Protein 6CAA (pdb70)

Radius of gyration: 34.73 Å; Cα contacts (8 Å, |Δi|>4): 1190; chains: 2; bounding box: 113×58×78 Å

Nearest PDB structures (foldseek):
  6caa-assembly1_B  TM=1.002E+00  e=6.922E-70  Homo sapiens
  8e34-assembly1_B  TM=9.121E-01  e=7.539E-30  Bos taurus
  4yzf-assembly2_D  TM=9.140E-01  e=1.039E-28  Homo sapiens
  7x1i-assembly1_A  TM=8.586E-01  e=3.262E-23  Homo sapiens
  8t45-assembly1_A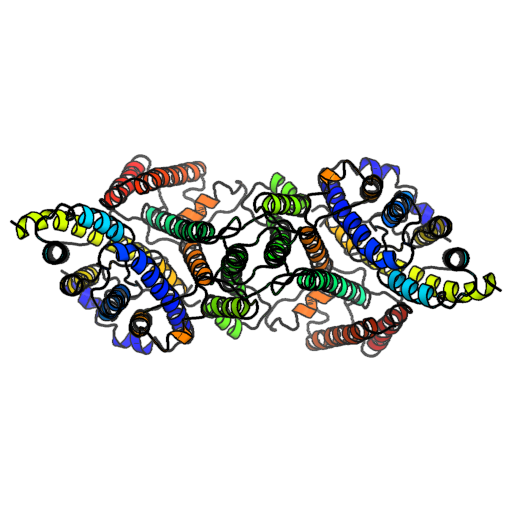  TM=7.473E-01  e=2.845E-24  Homo sapiens

Solvent-accessible surface area: 46748 Å² total; per-residue (Å²): 67,35,119,140,3,79,150,120,6,51,91,58,89,75,59,4,99,178,50,22,148,57,115,29,7,102,6,1,16,51,8,0,17,10,0,2,3,1,17,10,38,24,38,6,55,75,18,30,105,23,13,106,120,108,113,82,65,47,16,9,6,76,0,6,15,60,1,0,16,57,1,0,93,24,0,3,16,5,5,10,0,0,9,24,31,40,18,9,19,51,18,9,112,86,9,63,98,120,14,138,103,126,77,148,18,39,51,89,16,20,38,111,4,0,56,77,2,2,117,45,7,74,75,55,9,71,106,64,3,56,63,53,120,95,97,20,23,26,8,1,12,3,0,6,8,0,3,34,3,73,36,30,31,106,49,0,91,110,38,2,104,137,15,30,109,136,17,44,51,43,48,111,34,111,124,45,109,112,52,31,20,65,160,49,66,98,12,74,131,30,16,1,2,7,8,4,0,66,41,2,0,82,14,0,47,82,20,0,70,55,35,41,132,46,62,104,33,46,90,86,74,63,127,50,39,81,76,47,2,34,42,0,6,27,44,0,2,102,78,28,13,80,58,7,72,147,42,42,4,43,17,30,60,2,112,10,125,212,33,53,120,51,0,26,118,24,0,86,54,13,17,84,5,14,16,34,12,5,22,3,2,15,20,4,2,25,36,132,64,20,89,132,52,108,28,30,2,53,30,8,6,2,65,70,4,3,66,3,8,54,79,0,5,117,98,33,9,12,24,10,6,3,10,22,11,4,0,27,9,1,0,45,23,4,55,80,111,81,117,6,4,40,19,1,1,37,1,0,15,66,0,1,83,50,3,33,86,46,94,104,146,13,91,108,14,104,120,22,0,22,0,0,0,21,0,2,2,10,11,1,0,44,19,7,27,115,60,7,42,1,16,75,19,55,96,41,82,98,40,40,163,177,71,143,52,89,52,100,188,24,14,67,141,29,99,207,145,14,76,88,16,1,120,67,3,50,87,8,18,57,93,6,102,106,71,50,82,78,111,16,12,17,87,8,10,70,0,5,101,60,1,22,55,51,38,121,38,9,66,199,101,154,50,106,43,59,21,38,63,102,70,48,129,94,116,110,235,66,37,118,142,3,77,149,118,6,52,89,58,90,76,57,3,97,180,50,22,145,59,116,28,5,103,5,2,16,50,7,0,17,10,0,2,4,0,18,9,37,27,37,6,55,76,17,32,104,22,12,107,118,106,116,82,66,47,15,10,6,78,0,5,14,60,1,0,17,59,1,0,93,23,0,3,15,6,5,10,0,0,8,24,30,40,16,9,19,49,17,8,113,86,9,61,98,120,14,140,103,125,77,150,19,39,52,89,15,20,37,114,3,0,55,76,2,1,118,46,7,74,74,56,9,70,108,64,2,55,62,55,118,93,99,21,24,26,8,1,12,2,1,5,7,0,3,34,2,73,36,28,31,110,49,1,90,110,39,2,102,137,14,30,108,134,17,46,51,43,48,111,34,107,123,44,108,113,52,30,22,66,160,50,65,98,13,75,133,30,18,0,2,7,9,4,0,65,43,2,0,80,14,0,48,82,21,0,72,56,33,42,131,47,62,106,32,47,90,84,71,63,129,52,41,80,74,49,2,35,39,0,6,26,46,0,2,103,76,28,13,77,59,6,71,147,41,44,3,42,18,30,60,4,111,8,125,211,31,52,120,51,0,26,118,24,0,85,55,15,16,82,5,13,16,33,13,6,20,2,2,12,20,4,2,25,34,131,66,20,89,130,51,109,27,28,2,54,32,7,6,2,64,70,3,3,66,4,9,56,80,1,6,118,97,34,10,12,24,12,4,2,10,22,11,4,0,27,10,1,0,45,21,3,57,81,109,80,118,6,3,39,18,1,0,38,1,0,15,65,0,1,82,52,2,33,85,47,95,103,145,13,90,108,14,103,120,22,1,22,0,0,0,21,0,2,3,10,11,1,0,44,20,6,26,115,59,7,42,1,16,75,20,56,94,41,82,100,41,39,164,175,73,141,49,90,53,102,186,25,14,65,144,30,100,209,143,13,76,88,14,1,122,68,3,51,86,9,17,59,94,7,103,104,72,50,80,80,114,16,11,16,88,8,10,72,0,4,103,60,1,24,54,51,38,121,39,9,67,199,101,155,51,106,40,58,22,37,63,101,70,46,130,89,117,108,236

Sequence (954 aa):
GLIKDIKRKAPFFASDFYDALNIQALSAILFIYLATVTNAITFGGLLGDATDNMQGVLESFLGTAVSGAIFCLFAGQPLTILSSTGPVLVFERLLFNFSKDNNFDYLEFRLWIGLWSAFLCLILVATDASFLVQYFTRFTEEGFSSLISFIFIYDAFKKMIKLADYYPINSNFKVGYNTLFSVGNNCNFVPDITLMSFILFLGTYTSSMALKKFKTSPYFPTTARKLISDFAIILSILIFCVIDALVGVDTPKLIVPWVCLAAAIPALLVTILIFMDQQITAVIVNRKEHKLKKGAGYHLDLFWVAILMVICSLMALPWYVAATVISIAHIDSLKMEFLGVREQRVTGTLVFILTGLSVFMAPILKFIPMPVLYGVFLYMGVASLNGVQFMDRLKLLLMPLKHQPDFIYLRHVPLRRVHLFTFLQVLCLALLWILKSTVAAIIFPVMILALVAVRKGMDYLFSQHDLSFLDDVIPEKGLIKDIKRKAPFFASDFYDALNIQALSAILFIYLATVTNAITFGGLLGDATDNMQGVLESFLGTAVSGAIFCLFAGQPLTILSSTGPVLVFERLLFNFSKDNNFDYLEFRLWIGLWSAFLCLILVATDASFLVQYFTRFTEEGFSSLISFIFIYDAFKKMIKLADYYPINSNFKVGYNTLFSVGNNCNFVPDITLMSFILFLGTYTSSMALKKFKTSPYFPTTARKLISDFAIILSILIFCVIDALVGVDTPKLIVPWVCLAAAIPALLVTILIFMDQQITAVIVNRKEHKLKKGAGYHLDLFWVAILMVICSLMALPWYVAATVISIAHIDSLKMEFLGVREQRVTGTLVFILTGLSVFMAPILKFIPMPVLYGVFLYMGVASLNGVQFMDRLKLLLMPLKHQPDFIYLRHVPLRRVHLFTFLQVLCLALLWILKSTVAAIIFPVMILALVAVRKGMDYLFSQHDLSFLDDVIPEK

Organism: Homo sapiens (NCBI:txid9606)

B-factor: mean 84.14, std 27.11, range [28.47, 142.14]

GO terms:
  GO:0035725 sodium ion transmembrane transport (P, IDA)
  GO:0005886 plasma membrane (C, IDA)
  GO:0009986 cell surface (C, IDA)
  GO:0016020 membrane (C, IDA)
  GO:0016323 basolateral plasma membrane (C, IDA)
  GO:0042391 regulation of membrane potential (P, IDA)
  GO:0015701 bicarbonate transport (P, IDA)
  GO:0051453 regulation of intracellular pH (P, IDA)
  GO:0008510 sodium:bicarbonate symporter activity (F, TAS)
  GO:0045821 positive regulation of glycolytic process (P, IGI)
  GO:0051453 regulation of intracellular pH (P, IGI)
  GO:0036376 sodium ion export across plasma membrane (P, IMP)
  GO:0008510 sodium:bicarbonate symporter activity (F, IMP)
  GO:0015701 bicarbonate transport (P, IMP)
  GO:0015293 symporter activity (F, IMP)
  GO:0051453 regulation of intracellular pH (P, IMP)
  GO:0055085 transmembrane transport (P, IMP)
  GO:0042802 identical protein binding (F, IPI)
  GO:0005515 protein binding (F, IPI)
  GO:0008510 sodium:bicarbonate symporter activity (F, IDA)

Structure (mmCIF, N/CA/C/O backbone):
data_6CAA
#
_entry.id   6CAA
#
_cell.length_a   1
_cell.length_b   1
_cell.length_c   1
_cell.angle_alpha   90.00
_cell.angle_beta   90.00
_cell.angle_gamma   90.00
#
_symmetry.space_group_name_H-M   'P 1'
#
loop_
_atom_site.group_PDB
_atom_site.id
_atom_site.type_symbol
_atom_site.label_atom_id
_atom_site.label_alt_id
_atom_site.label_comp_id
_atom_site.label_asym_id
_atom_site.label_entity_id
_atom_site.label_seq_id
_atom_site.pdbx_PDB_ins_code
_atom_site.Cartn_x
_atom_site.Cartn_y
_atom_site.Cartn_z
_atom_site.occupancy
_atom_site.B_iso_or_equiv
_atom_site.auth_seq_id
_atom_site.auth_comp_id
_atom_site.auth_asym_id
_atom_site.auth_atom_id
_atom_site.pdbx_PDB_model_num
ATOM 1 N N . GLY A 1 401 ? 79.669 128.716 146.701 1.00 105.32 401 GLY A N 1
ATOM 2 C CA . GLY A 1 401 ? 80.384 128.770 145.441 1.00 105.32 401 GLY A CA 1
ATOM 3 C C . GLY A 1 401 ? 81.581 129.699 145.475 1.00 105.32 401 GLY A C 1
ATOM 4 O O . GLY A 1 401 ? 82.322 129.735 146.454 1.00 105.32 401 GLY A O 1
ATOM 5 N N . LEU A 1 402 ? 81.766 130.462 144.400 1.00 101.40 402 LEU A N 1
ATOM 6 C CA . LEU A 1 402 ? 82.853 131.426 144.312 1.00 101.40 402 LEU A CA 1
ATOM 7 C C . LEU A 1 402 ? 82.550 132.727 145.039 1.00 101.40 402 LEU A C 1
ATOM 8 O O . LEU A 1 402 ? 83.386 133.636 145.014 1.00 101.40 402 LEU A O 1
ATOM 13 N N . ILE A 1 403 ? 81.370 132.845 145.653 1.00 105.51 403 ILE A N 1
ATOM 14 C CA . ILE A 1 403 ? 81.025 134.052 146.396 1.00 105.51 403 ILE A CA 1
ATOM 15 C C . ILE A 1 403 ? 81.881 134.158 147.650 1.00 105.51 403 ILE A C 1
ATOM 16 O O . ILE A 1 403 ? 82.358 135.243 148.007 1.00 105.51 403 ILE A O 1
ATOM 21 N N . LYS A 1 404 ? 82.144 133.026 148.304 1.00 106.17 404 LYS A N 1
ATOM 22 C CA . LYS A 1 404 ? 83.064 133.020 149.434 1.00 106.17 404 LYS A CA 1
ATOM 23 C C . LYS A 1 404 ? 84.503 133.264 149.007 1.00 106.17 404 LYS A C 1
ATOM 24 O O . LYS A 1 404 ? 85.329 133.636 149.846 1.00 106.17 404 LYS A O 1
ATOM 30 N N . ASP A 1 405 ? 84.818 133.064 147.727 1.00 105.79 405 ASP A N 1
ATOM 31 C CA . ASP A 1 405 ? 86.156 133.302 147.210 1.00 105.79 405 ASP A CA 1
ATOM 32 C C . ASP A 1 405 ? 86.319 134.740 146.740 1.00 105.79 405 ASP A C 1
ATOM 33 O O . ASP A 1 405 ? 87.367 135.353 146.971 1.00 105.79 405 ASP A O 1
ATOM 38 N N . ILE A 1 406 ? 85.289 135.303 146.104 1.00 100.52 406 ILE A N 1
ATOM 39 C CA . ILE A 1 406 ? 85.356 136.689 145.650 1.00 100.52 406 ILE A CA 1
ATOM 40 C C . ILE A 1 406 ? 85.195 137.666 146.803 1.00 100.52 406 ILE A C 1
ATOM 41 O O . ILE A 1 406 ? 85.523 138.850 146.657 1.00 100.52 406 ILE A O 1
ATOM 46 N N . LYS A 1 407 ? 84.744 137.194 147.966 1.00 100.26 407 LYS A N 1
ATOM 47 C CA . LYS A 1 407 ? 84.542 138.091 149.096 1.00 100.26 407 LYS A CA 1
ATOM 48 C C . LYS A 1 407 ? 85.863 138.521 149.715 1.00 100.26 407 LYS A C 1
ATOM 49 O O . LYS A 1 407 ? 85.976 139.651 150.197 1.00 100.26 407 LYS A O 1
ATOM 55 N N . ARG A 1 408 ? 86.871 137.655 149.705 1.00 100.87 408 ARG A N 1
ATOM 56 C CA . ARG A 1 408 ? 88.157 138.011 150.285 1.00 100.87 408 ARG A CA 1
ATOM 57 C C . ARG A 1 408 ? 89.133 138.584 149.274 1.00 100.87 408 ARG A C 1
ATOM 58 O O . ARG A 1 408 ? 90.139 139.178 149.674 1.00 100.87 408 ARG A O 1
ATOM 66 N N . LYS A 1 409 ? 88.866 138.422 147.984 1.00 102.26 409 LYS A N 1
ATOM 67 C CA . LYS A 1 409 ? 89.730 138.983 146.959 1.00 102.26 409 LYS A CA 1
ATOM 68 C C . LYS A 1 409 ? 89.332 140.406 146.592 1.00 102.26 409 LYS A C 1
ATOM 69 O O . LYS A 1 409 ? 90.182 141.180 146.138 1.00 102.26 409 LYS A O 1
ATOM 75 N N . ALA A 1 410 ? 88.101 140.769 146.941 1.00 99.60 410 ALA A N 1
ATOM 76 C CA . ALA A 1 410 ? 87.580 142.122 146.760 1.00 99.60 410 ALA A CA 1
ATOM 77 C C . ALA A 1 410 ? 88.253 143.258 147.580 1.00 99.60 410 ALA A C 1
ATOM 78 O O . ALA A 1 410 ? 88.458 144.342 147.033 1.00 99.60 410 ALA A O 1
ATOM 80 N N . PRO A 1 411 ? 88.590 143.051 148.863 1.00 99.51 411 PRO A N 1
ATOM 81 C CA . PRO A 1 411 ? 89.196 144.155 149.617 1.00 99.51 411 PRO A CA 1
ATOM 82 C C . PRO A 1 411 ? 90.705 144.301 149.445 1.00 99.51 411 PRO A C 1
ATOM 83 O O . PRO A 1 411 ? 91.444 144.473 150.412 1.00 99.51 411 PRO A O 1
ATOM 87 N N . PHE A 1 412 ? 91.166 144.232 148.200 1.00 99.28 412 PHE A N 1
ATOM 88 C CA . PHE A 1 412 ? 92.574 144.432 147.910 1.00 99.28 412 PHE A CA 1
ATOM 89 C C . PHE A 1 412 ? 92.843 145.190 146.622 1.00 99.28 412 PHE A C 1
ATOM 90 O O . PHE A 1 412 ? 94.012 145.313 146.248 1.00 99.28 412 PHE A O 1
ATOM 98 N N . PHE A 1 413 ? 91.819 145.702 145.933 1.00 99.78 413 PHE A N 1
ATOM 99 C CA . PHE A 1 413 ? 92.037 146.222 144.584 1.00 99.78 413 PHE A CA 1
ATOM 100 C C . PHE A 1 413 ? 92.770 147.554 144.629 1.00 99.78 413 PHE A C 1
ATOM 101 O O . PHE A 1 413 ? 93.673 147.809 143.824 1.00 99.78 413 PHE A O 1
ATOM 109 N N . ALA A 1 414 ? 92.397 148.416 145.572 1.00 104.62 414 ALA A N 1
ATOM 110 C CA . ALA A 1 414 ? 93.073 149.700 145.697 1.00 104.62 414 ALA A CA 1
ATOM 111 C C . ALA A 1 414 ? 94.439 149.539 146.347 1.00 104.62 414 ALA A C 1
ATOM 112 O O . ALA A 1 414 ? 95.323 150.386 146.173 1.00 104.62 414 ALA A O 1
ATOM 114 N N . SER A 1 415 ? 94.633 148.452 147.097 1.00 102.91 415 SER A N 1
ATOM 115 C CA . SER A 1 415 ? 95.910 148.240 147.769 1.00 102.91 415 SER A CA 1
ATOM 116 C C . SER A 1 415 ? 96.975 147.760 146.794 1.00 102.91 415 SER A C 1
ATOM 117 O O . SER A 1 415 ? 98.169 147.777 147.111 1.00 102.91 415 SER A O 1
ATOM 120 N N . ASP A 1 416 ? 96.565 147.314 145.608 1.00 96.77 416 ASP A N 1
ATOM 121 C CA . ASP A 1 416 ? 97.524 146.714 144.693 1.00 96.77 416 ASP A CA 1
ATOM 122 C C . ASP A 1 416 ? 98.084 147.736 143.718 1.00 96.77 416 ASP A C 1
ATOM 123 O O . ASP A 1 416 ? 99.286 147.736 143.434 1.00 96.77 416 ASP A O 1
ATOM 128 N N . PHE A 1 417 ? 97.236 148.627 143.206 1.00 92.54 417 PHE A N 1
ATOM 129 C CA . PHE A 1 417 ? 97.691 149.547 142.167 1.00 92.54 417 PHE A CA 1
ATOM 130 C C . PHE A 1 417 ? 98.627 150.605 142.738 1.00 92.54 417 PHE A C 1
ATOM 131 O O . PHE A 1 417 ? 99.503 151.117 142.033 1.00 92.54 417 PHE A O 1
ATOM 139 N N . TYR A 1 418 ? 98.463 150.939 144.016 1.00 100.80 418 TYR A N 1
ATOM 140 C CA . TYR A 1 418 ? 99.390 151.865 144.655 1.00 100.80 418 TYR A CA 1
ATOM 141 C C . TYR A 1 418 ? 100.609 151.131 145.193 1.00 100.80 418 TYR A C 1
ATOM 142 O O . TYR A 1 418 ? 101.510 151.749 145.768 1.00 100.80 418 TYR A O 1
ATOM 151 N N . ASP A 1 419 ? 100.639 149.807 145.036 1.00 93.12 419 ASP A N 1
ATOM 152 C CA . ASP A 1 419 ? 101.823 149.025 145.357 1.00 93.12 419 ASP A CA 1
ATOM 153 C C . ASP A 1 419 ? 102.669 148.749 144.117 1.00 93.12 419 ASP A C 1
ATOM 154 O O . ASP A 1 419 ? 103.593 147.936 144.178 1.00 93.12 419 ASP A O 1
ATOM 159 N N . ALA A 1 420 ? 102.394 149.417 143.000 1.00 84.11 420 ALA A N 1
ATOM 160 C CA . ALA A 1 420 ? 103.029 149.095 141.729 1.00 84.11 420 ALA A CA 1
ATOM 161 C C . ALA A 1 420 ? 103.818 150.253 141.122 1.00 84.11 420 ALA A C 1
ATOM 162 O O . ALA A 1 420 ? 103.740 150.473 139.907 1.00 84.11 420 ALA A O 1
ATOM 164 N N . LEU A 1 421 ? 104.586 150.980 141.922 1.00 81.87 421 LEU A N 1
ATOM 165 C CA . LEU A 1 421 ? 105.372 152.076 141.381 1.00 81.87 421 LEU A CA 1
ATOM 166 C C . LEU A 1 421 ? 106.870 151.831 141.512 1.00 81.87 421 LEU A C 1
ATOM 167 O O . LEU A 1 421 ? 107.674 152.672 141.096 1.00 81.87 421 LEU A O 1
ATOM 172 N N . ASN A 1 422 ? 107.253 150.685 142.073 1.00 76.57 422 ASN A N 1
ATOM 173 C CA . ASN A 1 422 ? 108.645 150.364 142.355 1.00 76.57 422 ASN A CA 1
ATOM 174 C C . ASN A 1 422 ? 109.449 150.155 141.085 1.00 76.57 422 ASN A C 1
ATOM 175 O O . ASN A 1 422 ? 108.883 149.998 139.999 1.00 76.57 422 ASN A O 1
ATOM 180 N N . ILE A 1 423 ? 110.773 150.161 141.212 1.00 70.83 423 ILE A N 1
ATOM 181 C CA . ILE A 1 423 ? 111.620 150.112 140.030 1.00 70.83 423 ILE A CA 1
ATOM 182 C C . ILE A 1 423 ? 111.660 148.705 139.458 1.00 70.83 423 ILE A C 1
ATOM 183 O O . ILE A 1 423 ? 111.595 148.522 138.239 1.00 70.83 423 ILE A O 1
ATOM 188 N N . GLN A 1 424 ? 111.703 147.687 140.328 1.00 69.30 424 GLN A N 1
ATOM 189 C CA . GLN A 1 424 ? 111.826 146.308 139.859 1.00 69.30 424 GLN A CA 1
ATOM 190 C C . GLN A 1 424 ? 110.529 145.816 139.241 1.00 69.30 424 GLN A C 1
ATOM 191 O O . GLN A 1 424 ? 110.512 144.790 138.557 1.00 69.30 424 GLN A O 1
ATOM 197 N N . ALA A 1 425 ? 109.430 146.535 139.467 1.00 66.56 425 ALA A N 1
ATOM 198 C CA . ALA A 1 425 ? 108.193 146.217 138.774 1.00 66.56 425 ALA A CA 1
ATOM 199 C C . ALA A 1 425 ? 108.307 146.536 137.296 1.00 66.56 425 ALA A C 1
ATOM 200 O O . ALA A 1 425 ? 107.631 145.920 136.471 1.00 66.56 425 ALA A O 1
ATOM 202 N N . LEU A 1 426 ? 109.161 147.494 136.942 1.00 64.58 426 LEU A N 1
ATOM 203 C CA . LEU A 1 426 ? 109.432 147.741 135.533 1.00 64.58 426 LEU A CA 1
ATOM 204 C C . LEU A 1 426 ? 110.274 146.624 134.934 1.00 64.58 426 LEU A C 1
ATOM 205 O O . LEU A 1 426 ? 110.160 146.328 133.740 1.00 64.58 426 LEU A O 1
ATOM 210 N N . SER A 1 427 ? 111.107 145.978 135.758 1.00 64.26 427 SER A N 1
ATOM 211 C CA . SER A 1 427 ? 111.991 144.920 135.272 1.00 64.26 427 SER A CA 1
ATOM 212 C C . SER A 1 427 ? 111.208 143.724 134.766 1.00 64.26 427 SER A C 1
ATOM 213 O O . SER A 1 427 ? 111.503 143.181 133.696 1.00 64.26 427 SER A O 1
ATOM 216 N N . ALA A 1 428 ? 110.196 143.312 135.520 1.00 57.33 428 ALA A N 1
ATOM 217 C CA . ALA A 1 428 ? 109.504 142.076 135.205 1.00 57.33 428 ALA A CA 1
ATOM 218 C C . ALA A 1 428 ? 108.584 142.248 134.014 1.00 57.33 428 ALA A C 1
ATOM 219 O O . ALA A 1 428 ? 108.211 141.265 133.370 1.00 57.33 428 ALA A O 1
ATOM 221 N N . ILE A 1 429 ? 108.218 143.483 133.691 1.00 58.88 429 ILE A N 1
ATOM 222 C CA . ILE A 1 429 ? 107.300 143.694 132.581 1.00 58.88 429 ILE A CA 1
ATOM 223 C C . ILE A 1 429 ? 108.003 143.458 131.253 1.00 58.88 429 ILE A C 1
ATOM 224 O O . ILE A 1 429 ? 107.589 142.612 130.458 1.00 58.88 429 ILE A O 1
ATOM 229 N N . LEU A 1 430 ? 109.096 144.173 131.004 1.00 55.24 430 LEU A N 1
ATOM 230 C CA . LEU A 1 430 ? 109.764 144.044 129.710 1.00 55.24 430 LEU A CA 1
ATOM 231 C C . LEU A 1 430 ? 110.577 142.758 129.599 1.00 55.24 430 LEU A C 1
ATOM 232 O O . LEU A 1 430 ? 110.979 142.362 128.500 1.00 55.24 430 LEU A O 1
ATOM 237 N N . PHE A 1 431 ? 110.808 142.077 130.714 1.00 45.96 431 PHE A N 1
ATOM 238 C CA . PHE A 1 431 ? 111.272 140.699 130.633 1.00 45.96 431 PHE A CA 1
ATOM 239 C C . PHE A 1 431 ? 110.173 139.778 130.117 1.00 45.96 431 PHE A C 1
ATOM 240 O O . PHE A 1 431 ? 110.352 139.087 129.109 1.00 45.96 431 PHE A O 1
ATOM 248 N N . ILE A 1 432 ? 109.027 139.764 130.785 1.00 45.83 432 ILE A N 1
ATOM 249 C CA . ILE A 1 432 ? 108.007 138.766 130.485 1.00 45.83 432 ILE A CA 1
ATOM 250 C C . ILE A 1 432 ? 107.271 139.117 129.203 1.00 45.83 432 ILE A C 1
ATOM 251 O O . ILE A 1 432 ? 106.760 138.234 128.504 1.00 45.83 432 ILE A O 1
ATOM 256 N N . TYR A 1 433 ? 107.263 140.401 128.843 1.00 50.13 433 TYR A N 1
ATOM 257 C CA . TYR A 1 433 ? 106.851 140.795 127.501 1.00 50.13 433 TYR A CA 1
ATOM 258 C C . TYR A 1 433 ? 107.702 140.108 126.449 1.00 50.13 433 TYR A C 1
ATOM 259 O O . TYR A 1 433 ? 107.181 139.605 125.450 1.00 50.13 433 TYR A O 1
ATOM 268 N N . LEU A 1 434 ? 109.010 140.040 126.677 1.00 45.01 434 LEU A N 1
ATOM 269 C CA . LEU A 1 434 ? 109.876 139.352 125.732 1.00 45.01 434 LEU A CA 1
ATOM 270 C C . LEU A 1 434 ? 109.688 137.848 125.802 1.00 45.01 434 LEU A C 1
ATOM 271 O O . LEU A 1 434 ? 109.943 137.137 124.827 1.00 45.01 434 LEU A O 1
ATOM 276 N N . ALA A 1 435 ? 109.228 137.340 126.941 1.00 45.83 435 ALA A N 1
ATOM 277 C CA . ALA A 1 435 ? 108.943 135.915 127.016 1.00 45.83 435 ALA A CA 1
ATOM 278 C C . ALA A 1 435 ? 107.615 135.589 126.352 1.00 45.83 435 ALA A C 1
ATOM 279 O O . ALA A 1 435 ? 107.502 134.592 125.631 1.00 45.83 435 ALA A O 1
ATOM 281 N N . THR A 1 436 ? 106.602 136.429 126.569 1.00 44.01 436 THR A N 1
ATOM 282 C CA . THR A 1 436 ? 105.266 136.117 126.080 1.00 44.01 436 THR A CA 1
ATOM 283 C C . THR A 1 436 ? 105.171 136.308 124.578 1.00 44.01 436 THR A C 1
ATOM 284 O O . THR A 1 436 ? 104.580 135.478 123.880 1.00 44.01 436 THR A O 1
ATOM 288 N N . VAL A 1 437 ? 105.797 137.360 124.048 1.00 46.55 437 VAL A N 1
ATOM 289 C CA . VAL A 1 437 ? 105.752 137.573 122.606 1.00 46.55 437 VAL A CA 1
ATOM 290 C C . VAL A 1 437 ? 106.624 136.545 121.899 1.00 46.55 437 VAL A C 1
ATOM 291 O O . VAL A 1 437 ? 106.454 136.287 120.703 1.00 46.55 437 VAL A O 1
ATOM 295 N N . THR A 1 438 ? 107.548 135.914 122.629 1.00 45.61 438 THR A N 1
ATOM 296 C CA . THR A 1 438 ? 108.235 134.757 122.079 1.00 45.61 438 THR A CA 1
ATOM 297 C C . THR A 1 438 ? 107.341 133.533 122.140 1.00 45.61 438 THR A C 1
ATOM 298 O O . THR A 1 438 ? 107.286 132.745 121.192 1.00 45.61 438 THR A O 1
ATOM 302 N N . ASN A 1 439 ? 106.614 133.369 123.245 1.00 49.45 439 ASN A N 1
ATOM 303 C CA . ASN A 1 439 ? 105.767 132.195 123.398 1.00 49.45 439 ASN A CA 1
ATOM 304 C C . ASN A 1 439 ? 104.515 132.325 122.547 1.00 49.45 439 ASN A C 1
ATOM 305 O O . ASN A 1 439 ? 103.836 131.334 122.270 1.00 49.45 439 ASN A O 1
ATOM 310 N N . ALA A 1 440 ? 104.194 133.543 122.121 1.00 52.34 440 ALA A N 1
ATOM 311 C CA . ALA A 1 440 ? 103.110 133.716 121.167 1.00 52.34 440 ALA A CA 1
ATOM 312 C C . ALA A 1 440 ? 103.559 133.353 119.763 1.00 52.34 440 ALA A C 1
ATOM 313 O O . ALA A 1 440 ? 102.838 132.674 119.027 1.00 52.34 440 ALA A O 1
ATOM 315 N N . ILE A 1 441 ? 104.753 133.794 119.370 1.00 50.73 441 ILE A N 1
ATOM 316 C CA . ILE A 1 441 ? 105.182 133.586 117.991 1.00 50.73 441 ILE A CA 1
ATOM 317 C C . ILE A 1 441 ? 105.624 132.142 117.779 1.00 50.73 441 ILE A C 1
ATOM 318 O O . ILE A 1 441 ? 105.546 131.612 116.664 1.00 50.73 441 ILE A O 1
ATOM 323 N N . THR A 1 442 ? 106.033 131.455 118.846 1.00 53.91 442 THR A N 1
ATOM 324 C CA . THR A 1 442 ? 106.530 130.099 118.660 1.00 53.91 442 THR A CA 1
ATOM 325 C C . THR A 1 442 ? 105.388 129.098 118.563 1.00 53.91 442 THR A C 1
ATOM 326 O O . THR A 1 442 ? 105.581 127.973 118.094 1.00 53.91 442 THR A O 1
ATOM 330 N N . PHE A 1 443 ? 104.190 129.482 119.004 1.00 64.21 443 PHE A N 1
ATOM 331 C CA . PHE A 1 443 ? 103.036 128.618 118.806 1.00 64.21 443 PHE A CA 1
ATOM 332 C C . PHE A 1 443 ? 102.210 129.075 117.625 1.00 64.21 443 PHE A C 1
ATOM 333 O O . PHE A 1 443 ? 101.390 128.311 117.110 1.00 64.21 443 PHE A O 1
ATOM 341 N N . GLY A 1 444 ? 102.407 130.316 117.189 1.00 72.62 444 GLY A N 1
ATOM 342 C CA . GLY A 1 444 ? 101.698 130.793 116.018 1.00 72.62 444 GLY A CA 1
ATOM 343 C C . GLY A 1 444 ? 102.140 130.080 114.758 1.00 72.62 444 GLY A C 1
ATOM 344 O O . GLY A 1 444 ? 101.367 129.925 113.813 1.00 72.62 444 GLY A O 1
ATOM 345 N N . GLY A 1 445 ? 103.391 129.628 114.731 1.00 75.32 445 GLY A N 1
ATOM 346 C CA . GLY A 1 445 ? 103.836 128.817 113.616 1.00 75.32 445 GLY A CA 1
ATOM 347 C C . GLY A 1 445 ? 103.292 127.405 113.684 1.00 75.32 445 GLY A C 1
ATOM 348 O O . GLY A 1 445 ? 102.940 126.815 112.661 1.00 75.32 445 GLY A O 1
ATOM 349 N N . LEU A 1 446 ? 103.200 126.851 114.893 1.00 76.63 446 LEU A N 1
ATOM 350 C CA . LEU A 1 446 ? 102.749 125.473 115.046 1.00 76.63 446 LEU A CA 1
ATOM 351 C C . LEU A 1 446 ? 101.249 125.370 114.833 1.00 76.63 446 LEU A C 1
ATOM 352 O O . LEU A 1 446 ? 100.759 124.455 114.163 1.00 76.63 446 LEU A O 1
ATOM 357 N N . LEU A 1 447 ? 100.503 126.329 115.372 1.00 78.68 447 LEU A N 1
ATOM 358 C CA . LEU A 1 447 ? 99.082 126.413 115.090 1.00 78.68 447 LEU A CA 1
ATOM 359 C C . LEU A 1 447 ? 98.830 126.963 113.693 1.00 78.68 447 LEU A C 1
ATOM 360 O O . LEU A 1 447 ? 97.706 126.874 113.195 1.00 78.68 447 LEU A O 1
ATOM 365 N N . GLY A 1 448 ? 99.874 127.444 113.011 1.00 80.25 448 GLY A N 1
ATOM 366 C CA . GLY A 1 448 ? 99.705 127.998 111.678 1.00 80.25 448 GLY A CA 1
ATOM 367 C C . GLY A 1 448 ? 99.491 126.965 110.589 1.00 80.25 448 GLY A C 1
ATOM 368 O O . GLY A 1 448 ? 99.470 127.307 109.405 1.00 80.25 448 GLY A O 1
ATOM 369 N N . ASP A 1 449 ? 99.347 125.692 110.961 1.00 90.07 449 ASP A N 1
ATOM 370 C CA . ASP A 1 449 ? 98.961 124.673 109.993 1.00 90.07 449 ASP A CA 1
ATOM 371 C C . ASP A 1 449 ? 97.483 124.786 109.633 1.00 90.07 449 ASP A C 1
ATOM 372 O O . ASP A 1 449 ? 97.111 124.744 108.455 1.00 90.07 449 ASP A O 1
ATOM 377 N N . ALA A 1 450 ? 96.622 124.929 110.640 1.00 99.23 450 ALA A N 1
ATOM 378 C CA . ALA A 1 450 ? 95.189 124.948 110.379 1.00 99.23 450 ALA A CA 1
ATOM 379 C C . ALA A 1 450 ? 94.708 126.334 109.957 1.00 99.23 450 ALA A C 1
ATOM 380 O O . ALA A 1 450 ? 94.306 126.540 108.807 1.00 99.23 450 ALA A O 1
ATOM 382 N N . THR A 1 451 ? 94.775 127.310 110.865 1.00 100.49 451 THR A N 1
ATOM 383 C CA . THR A 1 451 ? 94.209 128.641 110.626 1.00 100.49 451 THR A CA 1
ATOM 384 C C . THR A 1 451 ? 95.258 129.463 109.900 1.00 100.49 451 THR A C 1
ATOM 385 O O . THR A 1 451 ? 96.227 129.921 110.506 1.00 100.49 451 THR A O 1
ATOM 389 N N . ASP A 1 452 ? 95.060 129.672 108.604 1.00 110.17 452 ASP A N 1
ATOM 390 C CA . ASP A 1 452 ? 96.151 130.165 107.757 1.00 110.17 452 ASP A CA 1
ATOM 391 C C . ASP A 1 452 ? 96.132 131.684 107.588 1.00 110.17 452 ASP A C 1
ATOM 392 O O . ASP A 1 452 ? 97.046 132.374 108.049 1.00 110.17 452 ASP A O 1
ATOM 397 N N . ASN A 1 453 ? 95.102 132.226 106.933 1.00 114.91 453 ASN A N 1
ATOM 398 C CA . ASN A 1 453 ? 95.063 133.679 106.785 1.00 114.91 453 ASN A CA 1
ATOM 399 C C . ASN A 1 453 ? 94.133 134.329 107.801 1.00 114.91 453 ASN A C 1
ATOM 400 O O . ASN A 1 453 ? 94.586 134.965 108.758 1.00 114.91 453 ASN A O 1
ATOM 405 N N . MET A 1 454 ? 92.826 134.188 107.563 1.00 122.83 454 MET A N 1
ATOM 406 C CA . MET A 1 454 ? 91.714 134.454 108.477 1.00 122.83 454 MET A CA 1
ATOM 407 C C . MET A 1 454 ? 91.543 135.892 108.977 1.00 122.83 454 MET A C 1
ATOM 408 O O . MET A 1 454 ? 90.488 136.207 109.540 1.00 122.83 454 MET A O 1
ATOM 413 N N . GLN A 1 455 ? 92.507 136.778 108.717 1.00 114.13 455 GLN A N 1
ATOM 414 C CA . GLN A 1 455 ? 92.597 138.119 109.291 1.00 114.13 455 GLN A CA 1
ATOM 415 C C . GLN A 1 455 ? 93.823 138.779 108.675 1.00 114.13 455 GLN A C 1
ATOM 416 O O . GLN A 1 455 ? 94.746 138.094 108.227 1.00 114.13 455 GLN A O 1
ATOM 422 N N . GLY A 1 456 ? 93.821 140.114 108.642 1.00 110.82 456 GLY A N 1
ATOM 423 C CA . GLY A 1 456 ? 95.010 140.880 108.324 1.00 110.82 456 GLY A CA 1
ATOM 424 C C . GLY A 1 456 ? 96.012 141.020 109.452 1.00 110.82 456 GLY A C 1
ATOM 425 O O . GLY A 1 456 ? 97.005 141.737 109.305 1.00 110.82 456 GLY A O 1
ATOM 426 N N . VAL A 1 457 ? 95.752 140.374 110.592 1.00 106.67 457 VAL A N 1
ATOM 427 C CA . VAL A 1 457 ? 96.637 140.316 111.754 1.00 106.67 457 VAL A CA 1
ATOM 428 C C . VAL A 1 457 ? 96.703 138.853 112.194 1.00 106.67 457 VAL A C 1
ATOM 429 O O . VAL A 1 457 ? 95.688 138.152 112.146 1.00 106.67 457 VAL A O 1
ATOM 433 N N . LEU A 1 458 ? 97.892 138.372 112.575 1.00 86.66 458 LEU A N 1
ATOM 434 C CA . LEU A 1 458 ? 97.996 137.012 113.101 1.00 86.66 458 LEU A CA 1
ATOM 435 C C . LEU A 1 458 ? 97.233 136.886 114.411 1.00 86.66 458 LEU A C 1
ATOM 436 O O . LEU A 1 458 ? 97.428 137.669 115.345 1.00 86.66 458 LEU A O 1
ATOM 441 N N . GLU A 1 459 ? 96.355 135.885 114.464 1.00 89.76 459 GLU A N 1
ATOM 442 C CA . GLU A 1 459 ? 95.368 135.775 115.527 1.00 89.76 459 GLU A CA 1
ATOM 443 C C . GLU A 1 459 ? 95.972 135.364 116.858 1.00 89.76 459 GLU A C 1
ATOM 444 O O . GLU A 1 459 ? 95.349 135.593 117.897 1.00 89.76 459 GLU A O 1
ATOM 450 N N . SER A 1 460 ? 97.165 134.774 116.852 1.00 78.48 460 SER A N 1
ATOM 451 C CA . SER A 1 460 ? 97.759 134.301 118.094 1.00 78.48 460 SER A CA 1
ATOM 452 C C . SER A 1 460 ? 98.229 135.451 118.967 1.00 78.48 460 SER A C 1
ATOM 453 O O . SER A 1 460 ? 98.280 135.313 120.193 1.00 78.48 460 SER A O 1
ATOM 456 N N . PHE A 1 461 ? 98.579 136.583 118.359 1.00 77.08 461 PHE A N 1
ATOM 457 C CA . PHE A 1 461 ? 98.910 137.772 119.136 1.00 77.08 461 PHE A CA 1
ATOM 458 C C . PHE A 1 461 ? 97.669 138.375 119.767 1.00 77.08 461 PHE A C 1
ATOM 459 O O . PHE A 1 461 ? 97.616 138.584 120.984 1.00 77.08 461 PHE A O 1
ATOM 467 N N . LEU A 1 462 ? 96.660 138.668 118.944 1.00 82.77 462 LEU A N 1
ATOM 468 C CA . LEU A 1 462 ? 95.436 139.286 119.428 1.00 82.77 462 LEU A CA 1
ATOM 469 C C . LEU A 1 462 ? 94.668 138.354 120.339 1.00 82.77 462 LEU A C 1
ATOM 470 O O . LEU A 1 462 ? 93.900 138.825 121.183 1.00 82.77 462 LEU A O 1
ATOM 475 N N . GLY A 1 463 ? 94.871 137.052 120.187 1.00 80.29 463 GLY A N 1
ATOM 476 C CA . GLY A 1 463 ? 94.346 136.078 121.109 1.00 80.29 463 GLY A CA 1
ATOM 477 C C . GLY A 1 463 ? 94.909 136.264 122.492 1.00 80.29 463 GLY A C 1
ATOM 478 O O . GLY A 1 463 ? 94.162 136.505 123.441 1.00 80.29 463 GLY A O 1
ATOM 479 N N . THR A 1 464 ? 96.231 136.184 122.622 1.00 79.24 464 THR A N 1
ATOM 480 C CA . THR A 1 464 ? 96.814 136.347 123.944 1.00 79.24 464 THR A CA 1
ATOM 481 C C . THR A 1 464 ? 96.831 137.792 124.407 1.00 79.24 464 THR A C 1
ATOM 482 O O . THR A 1 464 ? 97.207 138.040 125.552 1.00 79.24 464 THR A O 1
ATOM 486 N N . ALA A 1 465 ? 96.441 138.740 123.556 1.00 80.62 465 ALA A N 1
ATOM 487 C CA . ALA A 1 465 ? 96.328 140.124 123.991 1.00 80.62 465 ALA A CA 1
ATOM 488 C C . ALA A 1 465 ? 95.190 140.289 124.986 1.00 80.62 465 ALA A C 1
ATOM 489 O O . ALA A 1 465 ? 95.405 140.689 126.134 1.00 80.62 465 ALA A O 1
ATOM 491 N N . VAL A 1 466 ? 93.970 139.958 124.572 1.00 78.95 466 VAL A N 1
ATOM 492 C CA . VAL A 1 466 ? 92.813 140.259 125.402 1.00 78.95 466 VAL A CA 1
ATOM 493 C C . VAL A 1 466 ? 92.630 139.210 126.490 1.00 78.95 466 VAL A C 1
ATOM 494 O O . VAL A 1 466 ? 92.128 139.519 127.576 1.00 78.95 466 VAL A O 1
ATOM 498 N N . SER A 1 467 ? 93.094 137.984 126.253 1.00 80.35 467 SER A N 1
ATOM 499 C CA . SER A 1 467 ? 92.771 136.874 127.136 1.00 80.35 467 SER A CA 1
ATOM 500 C C . SER A 1 467 ? 93.518 136.954 128.453 1.00 80.35 467 SER A C 1
ATOM 501 O O . SER A 1 467 ? 93.047 136.433 129.467 1.00 80.35 467 SER A O 1
ATOM 504 N N . GLY A 1 468 ? 94.681 137.578 128.459 1.00 76.32 468 GLY A N 1
ATOM 505 C CA . GLY A 1 468 ? 95.364 137.780 129.711 1.00 76.32 468 GLY A CA 1
ATOM 506 C C . GLY A 1 468 ? 94.958 139.111 130.287 1.00 76.32 468 GLY A C 1
ATOM 507 O O . GLY A 1 468 ? 95.034 139.323 131.500 1.00 76.32 468 GLY A O 1
ATOM 508 N N . ALA A 1 469 ? 94.511 140.009 129.405 1.00 79.47 469 ALA A N 1
ATOM 509 C CA . ALA A 1 469 ? 94.167 141.363 129.817 1.00 79.47 469 ALA A CA 1
ATOM 510 C C . ALA A 1 469 ? 92.954 141.368 130.734 1.00 79.47 469 ALA A C 1
ATOM 511 O O . ALA A 1 469 ? 92.992 141.944 131.825 1.00 79.47 469 ALA A O 1
ATOM 513 N N . ILE A 1 470 ? 91.873 140.707 130.319 1.00 79.32 470 ILE A N 1
ATOM 514 C CA . ILE A 1 470 ? 90.700 140.652 131.171 1.00 79.32 470 ILE A CA 1
ATOM 515 C C . ILE A 1 470 ? 90.917 139.692 132.324 1.00 79.32 470 ILE A C 1
ATOM 516 O O . ILE A 1 470 ? 90.243 139.803 133.352 1.00 79.32 470 ILE A O 1
ATOM 521 N N . PHE A 1 471 ? 91.854 138.755 132.186 1.00 76.34 471 PHE A N 1
ATOM 522 C CA . PHE A 1 471 ? 92.161 137.849 133.284 1.00 76.34 471 PHE A CA 1
ATOM 523 C C . PHE A 1 471 ? 92.922 138.573 134.379 1.00 76.34 471 PHE A C 1
ATOM 524 O O . PHE A 1 471 ? 92.450 138.688 135.514 1.00 76.34 471 PHE A O 1
ATOM 532 N N . CYS A 1 472 ? 94.093 139.100 134.047 1.00 82.93 472 CYS A N 1
ATOM 533 C CA . CYS A 1 472 ? 95.048 139.539 135.050 1.00 82.93 472 CYS A CA 1
ATOM 534 C C . CYS A 1 472 ? 94.739 140.898 135.631 1.00 82.93 472 CYS A C 1
ATOM 535 O O . CYS A 1 472 ? 95.650 141.504 136.207 1.00 82.93 472 CYS A O 1
ATOM 538 N N . LEU A 1 473 ? 93.526 141.422 135.464 1.00 85.49 473 LEU A N 1
ATOM 539 C CA . LEU A 1 473 ? 93.121 142.559 136.271 1.00 85.49 473 LEU A CA 1
ATOM 540 C C . LEU A 1 473 ? 93.101 142.098 137.716 1.00 85.49 473 LEU A C 1
ATOM 541 O O . LEU A 1 473 ? 93.992 142.454 138.491 1.00 85.49 473 LEU A O 1
ATOM 546 N N . PHE A 1 474 ? 92.151 141.222 138.042 1.00 95.99 474 PHE A N 1
ATOM 547 C CA . PHE A 1 474 ? 92.144 140.480 139.298 1.00 95.99 474 PHE A CA 1
ATOM 548 C C . PHE A 1 474 ? 91.437 139.163 139.048 1.00 95.99 474 PHE A C 1
ATOM 549 O O . PHE A 1 474 ? 90.290 139.148 138.594 1.00 95.99 474 PHE A O 1
ATOM 557 N N . ALA A 1 475 ? 92.134 138.068 139.310 1.00 97.28 475 ALA A N 1
ATOM 558 C CA . ALA A 1 475 ? 91.576 136.748 139.077 1.00 97.28 475 ALA A CA 1
ATOM 559 C C . ALA A 1 475 ? 92.022 135.751 140.133 1.00 97.28 475 ALA A C 1
ATOM 560 O O . ALA A 1 475 ? 92.257 134.586 139.810 1.00 97.28 475 ALA A O 1
ATOM 562 N N . GLY A 1 476 ? 92.171 136.171 141.386 1.00 95.76 476 GLY A N 1
ATOM 563 C CA . GLY A 1 476 ? 92.660 135.214 142.359 1.00 95.76 476 GLY A CA 1
ATOM 564 C C . GLY A 1 476 ? 94.134 134.917 142.188 1.00 95.76 476 GLY A C 1
ATOM 565 O O . GLY A 1 476 ? 94.483 133.906 141.576 1.00 95.76 476 GLY A O 1
ATOM 566 N N . GLN A 1 477 ? 94.992 135.845 142.646 1.00 89.15 477 GLN A N 1
ATOM 567 C CA . GLN A 1 477 ? 96.440 135.971 142.451 1.00 89.15 477 GLN A CA 1
ATOM 568 C C . GLN A 1 477 ? 96.761 135.918 140.959 1.00 89.15 477 GLN A C 1
ATOM 569 O O . GLN A 1 477 ? 97.139 134.878 140.408 1.00 89.15 477 GLN A O 1
ATOM 575 N N . PRO A 1 478 ? 96.590 137.044 140.268 1.00 82.78 478 PRO A N 1
ATOM 576 C CA . PRO A 1 478 ? 96.797 137.090 138.816 1.00 82.78 478 PRO A CA 1
ATOM 577 C C . PRO A 1 478 ? 98.257 137.192 138.418 1.00 82.78 478 PRO A C 1
ATOM 578 O O . PRO A 1 478 ? 98.561 137.659 137.318 1.00 82.78 478 PRO A O 1
ATOM 582 N N . LEU A 1 479 ? 99.160 136.828 139.331 1.00 65.55 479 LEU A N 1
ATOM 583 C CA . LEU A 1 479 ? 100.570 136.686 139.006 1.00 65.55 479 LEU A CA 1
ATOM 584 C C . LEU A 1 479 ? 100.792 135.677 137.895 1.00 65.55 479 LEU A C 1
ATOM 585 O O . LEU A 1 479 ? 101.738 135.820 137.120 1.00 65.55 479 LEU A O 1
ATOM 590 N N . THR A 1 480 ? 99.941 134.659 137.809 1.00 58.46 480 THR A N 1
ATOM 591 C CA . THR A 1 480 ? 99.960 133.742 136.683 1.00 58.46 480 THR A CA 1
ATOM 592 C C . THR A 1 480 ? 99.663 134.460 135.376 1.00 58.46 480 THR A C 1
ATOM 593 O O . THR A 1 480 ? 98.974 135.478 135.338 1.00 58.46 480 THR A O 1
ATOM 597 N N . ILE A 1 481 ? 100.215 133.922 134.302 1.00 57.61 481 ILE A N 1
ATOM 598 C CA . ILE A 1 481 ? 100.063 134.461 132.961 1.00 57.61 481 ILE A CA 1
ATOM 599 C C . ILE A 1 481 ? 99.337 133.421 132.131 1.00 57.61 481 ILE A C 1
ATOM 600 O O . ILE A 1 481 ? 99.701 132.246 132.152 1.00 57.61 481 ILE A O 1
ATOM 605 N N . LEU A 1 482 ? 98.295 133.832 131.431 1.00 65.76 482 LEU A N 1
ATOM 606 C CA . LEU A 1 482 ? 97.682 132.922 130.486 1.00 65.76 482 LEU A CA 1
ATOM 607 C C . LEU A 1 482 ? 98.456 132.946 129.182 1.00 65.76 482 LEU A C 1
ATOM 608 O O . LEU A 1 482 ? 98.901 134.001 128.731 1.00 65.76 482 LEU A O 1
ATOM 613 N N . SER A 1 483 ? 98.625 131.775 128.587 1.00 64.60 483 SER A N 1
ATOM 614 C CA . SER A 1 483 ? 99.193 131.653 127.253 1.00 64.60 483 SER A CA 1
ATOM 615 C C . SER A 1 483 ? 98.670 130.357 126.655 1.00 64.60 483 SER A C 1
ATOM 616 O O . SER A 1 483 ? 97.712 129.769 127.162 1.00 64.60 483 SER A O 1
ATOM 619 N N . SER A 1 484 ? 99.272 129.922 125.562 1.00 68.23 484 SER A N 1
ATOM 620 C CA . SER A 1 484 ? 98.933 128.612 125.042 1.00 68.23 484 SER A CA 1
ATOM 621 C C . SER A 1 484 ? 99.898 127.589 125.612 1.00 68.23 484 SER A C 1
ATOM 622 O O . SER A 1 484 ? 100.963 127.931 126.124 1.00 68.23 484 SER A O 1
ATOM 625 N N . THR A 1 485 ? 99.514 126.321 125.532 1.00 82.70 485 THR A N 1
ATOM 626 C CA . THR A 1 485 ? 100.288 125.269 126.168 1.00 82.70 485 THR A CA 1
ATOM 627 C C . THR A 1 485 ? 100.443 124.095 125.215 1.00 82.70 485 THR A C 1
ATOM 628 O O . THR A 1 485 ? 99.943 124.104 124.088 1.00 82.70 485 THR A O 1
ATOM 632 N N . GLY A 1 486 ? 101.159 123.084 125.688 1.00 90.76 486 GLY A N 1
ATOM 633 C CA . GLY A 1 486 ? 101.381 121.854 124.965 1.00 90.76 486 GLY A CA 1
ATOM 634 C C . GLY A 1 486 ? 100.152 121.043 124.585 1.00 90.76 486 GLY A C 1
ATOM 635 O O . GLY A 1 486 ? 99.895 120.833 123.396 1.00 90.76 486 GLY A O 1
ATOM 636 N N . PRO A 1 487 ? 99.398 120.533 125.575 1.00 95.20 487 PRO A N 1
ATOM 637 C CA . PRO A 1 487 ? 98.313 119.586 125.263 1.00 95.20 487 PRO A CA 1
ATOM 638 C C . PRO A 1 487 ? 97.190 120.147 124.414 1.00 95.20 487 PRO A C 1
ATOM 639 O O . PRO A 1 487 ? 96.563 119.379 123.676 1.00 95.20 487 PRO A O 1
ATOM 643 N N . VAL A 1 488 ? 96.916 121.447 124.484 1.00 92.24 488 VAL A N 1
ATOM 644 C CA . VAL A 1 488 ? 95.874 122.012 123.638 1.00 92.24 488 VAL A CA 1
ATOM 645 C C . VAL A 1 488 ? 96.333 122.030 122.189 1.00 92.24 488 VAL A C 1
ATOM 646 O O . VAL A 1 488 ? 95.530 121.827 121.270 1.00 92.24 488 VAL A O 1
ATOM 650 N N . LEU A 1 489 ? 97.634 122.203 121.966 1.00 94.64 489 LEU A N 1
ATOM 651 C CA . LEU A 1 489 ? 98.168 122.236 120.610 1.00 94.64 489 LEU A CA 1
ATOM 652 C C . LEU A 1 489 ? 98.078 120.873 119.942 1.00 94.64 489 LEU A C 1
ATOM 653 O O . LEU A 1 489 ? 97.662 120.767 118.783 1.00 94.64 489 LEU A O 1
ATOM 658 N N . VAL A 1 490 ? 98.451 119.812 120.661 1.00 99.50 490 VAL A N 1
ATOM 659 C CA . VAL A 1 490 ? 98.443 118.484 120.065 1.00 99.50 490 VAL A CA 1
ATOM 660 C C . VAL A 1 490 ? 97.021 117.968 119.906 1.00 99.50 490 VAL A C 1
ATOM 661 O O . VAL A 1 490 ? 96.758 117.133 119.032 1.00 99.50 490 VAL A O 1
ATOM 665 N N . PHE A 1 491 ? 96.081 118.491 120.694 1.00 102.36 491 PHE A N 1
ATOM 666 C CA . PHE A 1 491 ? 94.682 118.140 120.500 1.00 102.36 491 PHE A CA 1
ATOM 667 C C . PHE A 1 491 ? 94.152 118.709 119.193 1.00 102.36 491 PHE A C 1
ATOM 668 O O . PHE A 1 491 ? 93.393 118.045 118.480 1.00 102.36 491 PHE A O 1
ATOM 676 N N . GLU A 1 492 ? 94.537 119.935 118.865 1.00 104.26 492 GLU A N 1
ATOM 677 C CA . GLU A 1 492 ? 94.018 120.570 117.667 1.00 104.26 492 GLU A CA 1
ATOM 678 C C . GLU A 1 492 ? 94.653 120.020 116.406 1.00 104.26 492 GLU A C 1
ATOM 679 O O . GLU A 1 492 ? 94.097 120.200 115.320 1.00 104.26 492 GLU A O 1
ATOM 685 N N . ARG A 1 493 ? 95.810 119.371 116.518 1.00 105.46 493 ARG A N 1
ATOM 686 C CA . ARG A 1 493 ? 96.292 118.564 115.405 1.00 105.46 493 ARG A CA 1
ATOM 687 C C . ARG A 1 493 ? 95.382 117.368 115.184 1.00 105.46 493 ARG A C 1
ATOM 688 O O . ARG A 1 493 ? 95.067 117.022 114.040 1.00 105.46 493 ARG A O 1
ATOM 696 N N . LEU A 1 494 ? 94.938 116.741 116.275 1.00 107.48 494 LEU A N 1
ATOM 697 C CA . LEU A 1 494 ? 94.040 115.597 116.179 1.00 107.48 494 LEU A CA 1
ATOM 698 C C . LEU A 1 494 ? 92.669 116.006 115.665 1.00 107.48 494 LEU A C 1
ATOM 699 O O . LEU A 1 494 ? 92.104 115.335 114.797 1.00 107.48 494 LEU A O 1
ATOM 704 N N . LEU A 1 495 ? 92.130 117.113 116.179 1.00 105.71 495 LEU A N 1
ATOM 705 C CA . LEU A 1 495 ? 90.793 117.544 115.791 1.00 105.71 495 LEU A CA 1
ATOM 706 C C . LEU A 1 495 ? 90.747 118.037 114.353 1.00 105.71 495 LEU A C 1
ATOM 707 O O . LEU A 1 495 ? 89.703 117.931 113.701 1.00 105.71 495 LEU A O 1
ATOM 712 N N . PHE A 1 496 ? 91.850 118.577 113.841 1.00 109.54 496 PHE A N 1
ATOM 713 C CA . PHE A 1 496 ? 91.861 118.969 112.439 1.00 109.54 496 PHE A CA 1
ATOM 714 C C . PHE A 1 496 ? 91.862 117.746 111.538 1.00 109.54 496 PHE A C 1
ATOM 715 O O . PHE A 1 496 ? 91.176 117.726 110.511 1.00 109.54 496 PHE A O 1
ATOM 723 N N . ASN A 1 497 ? 92.602 116.707 111.918 1.00 115.00 497 ASN A N 1
ATOM 724 C CA . ASN A 1 497 ? 92.540 115.456 111.179 1.00 115.00 497 ASN A CA 1
ATOM 725 C C . ASN A 1 497 ? 91.253 114.687 111.442 1.00 115.00 497 ASN A C 1
ATOM 726 O O . ASN A 1 497 ? 90.800 113.943 110.566 1.00 115.00 497 ASN A O 1
ATOM 731 N N . PHE A 1 498 ? 90.647 114.862 112.618 1.00 116.55 498 PHE A N 1
ATOM 732 C CA . PHE A 1 498 ? 89.323 114.308 112.868 1.00 116.55 498 PHE A CA 1
ATOM 733 C C . PHE A 1 498 ? 88.252 115.036 112.073 1.00 116.55 498 PHE A C 1
ATOM 734 O O . PHE A 1 498 ? 87.181 114.475 111.834 1.00 116.55 498 PHE A O 1
ATOM 742 N N . SER A 1 499 ? 88.513 116.274 111.667 1.00 116.57 499 SER A N 1
ATOM 743 C CA . SER A 1 499 ? 87.624 117.001 110.779 1.00 116.57 499 SER A CA 1
ATOM 744 C C . SER A 1 499 ? 88.193 117.128 109.378 1.00 116.57 499 SER A C 1
ATOM 745 O O . SER A 1 499 ? 87.663 117.895 108.570 1.00 116.57 499 SER A O 1
ATOM 748 N N . LYS A 1 500 ? 89.269 116.405 109.073 1.00 119.26 500 LYS A N 1
ATOM 749 C CA . LYS A 1 500 ? 89.797 116.400 107.717 1.00 119.26 500 LYS A CA 1
ATOM 750 C C . LYS A 1 500 ? 88.971 115.516 106.795 1.00 119.26 500 LYS A C 1
ATOM 751 O O . LYS A 1 500 ? 88.927 115.764 105.585 1.00 119.26 500 LYS A O 1
ATOM 757 N N . ASP A 1 501 ? 88.248 114.538 107.344 1.00 122.50 501 ASP A N 1
ATOM 758 C CA . ASP A 1 501 ? 87.359 113.690 106.558 1.00 122.50 501 ASP A CA 1
ATOM 759 C C . ASP A 1 501 ? 86.002 114.339 106.274 1.00 122.50 501 ASP A C 1
ATOM 760 O O . ASP A 1 501 ? 85.056 113.612 105.945 1.00 122.50 501 ASP A O 1
ATOM 765 N N . ASN A 1 502 ? 85.916 115.666 106.415 1.00 122.00 502 ASN A N 1
ATOM 766 C CA . ASN A 1 502 ? 84.775 116.495 106.035 1.00 122.00 502 ASN A CA 1
ATOM 767 C C . ASN A 1 502 ? 83.513 116.085 106.799 1.00 122.00 502 ASN A C 1
ATOM 768 O O . ASN A 1 502 ? 82.547 115.566 106.240 1.00 122.00 502 ASN A O 1
ATOM 773 N N . ASN A 1 503 ? 83.552 116.331 108.107 1.00 124.25 503 ASN A N 1
ATOM 774 C CA . ASN A 1 503 ? 82.333 116.285 108.916 1.00 124.25 503 ASN A CA 1
ATOM 775 C C . ASN A 1 503 ? 81.597 117.625 108.883 1.00 124.25 503 ASN A C 1
ATOM 776 O O . ASN A 1 503 ? 81.255 118.191 109.922 1.00 124.25 503 ASN A O 1
ATOM 781 N N . PHE A 1 504 ? 81.432 118.173 107.668 1.00 130.33 504 PHE A N 1
ATOM 782 C CA . PHE A 1 504 ? 80.578 119.295 107.263 1.00 130.33 504 PHE A CA 1
ATOM 783 C C . PHE A 1 504 ? 81.045 120.650 107.801 1.00 130.33 504 PHE A C 1
ATOM 784 O O . PHE A 1 504 ? 80.688 121.694 107.246 1.00 130.33 504 PHE A O 1
ATOM 792 N N . ASP A 1 505 ? 81.962 120.647 108.766 1.00 127.51 505 ASP A N 1
ATOM 793 C CA . ASP A 1 505 ? 82.239 121.790 109.624 1.00 127.51 505 ASP A CA 1
ATOM 794 C C . ASP A 1 505 ? 83.644 121.622 110.182 1.00 127.51 505 ASP A C 1
ATOM 795 O O . ASP A 1 505 ? 84.004 120.535 110.639 1.00 127.51 505 ASP A O 1
ATOM 800 N N . TYR A 1 506 ? 84.442 122.689 110.146 1.00 119.40 506 TYR A N 1
ATOM 801 C CA . TYR A 1 506 ? 85.642 122.683 110.974 1.00 119.40 506 TYR A CA 1
ATOM 802 C C . TYR A 1 506 ? 85.658 123.771 112.032 1.00 119.40 506 TYR A C 1
ATOM 803 O O . TYR A 1 506 ? 85.682 123.459 113.225 1.00 119.40 506 TYR A O 1
ATOM 812 N N . LEU A 1 507 ? 85.628 125.041 111.633 1.00 115.70 507 LEU A N 1
ATOM 813 C CA . LEU A 1 507 ? 85.787 126.122 112.599 1.00 115.70 507 LEU A CA 1
ATOM 814 C C . LEU A 1 507 ? 84.527 126.308 113.421 1.00 115.70 507 LEU A C 1
ATOM 815 O O . LEU A 1 507 ? 84.586 126.445 114.645 1.00 115.70 507 LEU A O 1
ATOM 820 N N . GLU A 1 508 ? 83.384 126.303 112.760 1.00 121.31 508 GLU A N 1
ATOM 821 C CA . GLU A 1 508 ? 82.102 126.303 113.436 1.00 121.31 508 GLU A CA 1
ATOM 822 C C . GLU A 1 508 ? 81.840 125.015 114.199 1.00 121.31 508 GLU A C 1
ATOM 823 O O . GLU A 1 508 ? 81.018 125.022 115.120 1.00 121.31 508 GLU A O 1
ATOM 829 N N . PHE A 1 509 ? 82.507 123.916 113.841 1.00 110.94 509 PHE A N 1
ATOM 830 C CA . PHE A 1 509 ? 82.489 122.742 114.704 1.00 110.94 509 PHE A CA 1
ATOM 831 C C . PHE A 1 509 ? 83.214 123.019 116.008 1.00 110.94 509 PHE A C 1
ATOM 832 O O . PHE A 1 509 ? 82.752 122.609 117.078 1.00 110.94 509 PHE A O 1
ATOM 840 N N . ARG A 1 510 ? 84.337 123.740 115.935 1.00 106.35 510 ARG A N 1
ATOM 841 C CA . ARG A 1 510 ? 85.096 124.122 117.119 1.00 106.35 510 ARG A CA 1
ATOM 842 C C . ARG A 1 510 ? 84.320 125.059 118.028 1.00 106.35 510 ARG A C 1
ATOM 843 O O . ARG A 1 510 ? 84.638 125.134 119.219 1.00 106.35 510 ARG A O 1
ATOM 851 N N . LEU A 1 511 ? 83.348 125.798 117.481 1.00 105.67 511 LEU A N 1
ATOM 852 C CA . LEU A 1 511 ? 82.441 126.594 118.302 1.00 105.67 511 LEU A CA 1
ATOM 853 C C . LEU A 1 511 ? 81.713 125.718 119.308 1.00 105.67 511 LEU A C 1
ATOM 854 O O . LEU A 1 511 ? 81.841 125.902 120.522 1.00 105.67 511 LEU A O 1
ATOM 859 N N . TRP A 1 512 ? 80.982 124.720 118.815 1.00 116.47 512 TRP A N 1
ATOM 860 C CA . TRP A 1 512 ? 80.243 123.853 119.717 1.00 116.47 512 TRP A CA 1
ATOM 861 C C . TRP A 1 512 ? 81.152 122.912 120.489 1.00 116.47 512 TRP A C 1
ATOM 862 O O . TRP A 1 512 ? 80.720 122.360 121.505 1.00 116.47 512 TRP A O 1
ATOM 873 N N . ILE A 1 513 ? 82.394 122.720 120.042 1.00 105.13 513 ILE A N 1
ATOM 874 C CA . ILE A 1 513 ? 83.403 122.160 120.932 1.00 105.13 513 ILE A CA 1
ATOM 875 C C . ILE A 1 513 ? 83.678 123.129 122.068 1.00 105.13 513 ILE A C 1
ATOM 876 O O . ILE A 1 513 ? 83.672 122.755 123.244 1.00 105.13 513 ILE A O 1
ATOM 881 N N . GLY A 1 514 ? 83.885 124.400 121.733 1.00 103.83 514 GLY A N 1
ATOM 882 C CA . GLY A 1 514 ? 84.258 125.363 122.745 1.00 103.83 514 GLY A CA 1
ATOM 883 C C . GLY A 1 514 ? 83.117 125.792 123.635 1.00 103.83 514 GLY A C 1
ATOM 884 O O . GLY A 1 514 ? 83.326 126.055 124.823 1.00 103.83 514 GLY A O 1
ATOM 885 N N . LEU A 1 515 ? 81.901 125.854 123.090 1.00 104.32 515 LEU A N 1
ATOM 886 C CA . LEU A 1 515 ? 80.789 126.432 123.837 1.00 104.32 515 LEU A CA 1
ATOM 887 C C . LEU A 1 515 ? 80.322 125.506 124.953 1.00 104.32 515 LEU A C 1
ATOM 888 O O . LEU A 1 515 ? 80.168 125.937 126.100 1.00 104.32 515 LEU A O 1
ATOM 893 N N . TRP A 1 516 ? 80.113 124.225 124.650 1.00 111.42 516 TRP A N 1
ATOM 894 C CA . TRP A 1 516 ? 79.639 123.319 125.690 1.00 111.42 516 TRP A CA 1
ATOM 895 C C . TRP A 1 516 ? 80.737 122.970 126.680 1.00 111.42 516 TRP A C 1
ATOM 896 O O . TRP A 1 516 ? 80.441 122.629 127.830 1.00 111.42 516 TRP A O 1
ATOM 907 N N . SER A 1 517 ? 81.996 123.059 126.255 1.00 103.30 517 SER A N 1
ATOM 908 C CA . SER A 1 517 ? 83.104 122.865 127.178 1.00 103.30 517 SER A CA 1
ATOM 909 C C . SER A 1 517 ? 83.165 123.976 128.210 1.00 103.30 517 SER A C 1
ATOM 910 O O . SER A 1 517 ? 83.536 123.732 129.363 1.00 103.30 517 SER A O 1
ATOM 913 N N . ALA A 1 518 ? 82.799 125.195 127.822 1.00 101.36 518 ALA A N 1
ATOM 914 C CA . ALA A 1 518 ? 82.646 126.249 128.810 1.00 101.36 518 ALA A CA 1
ATOM 915 C C . ALA A 1 518 ? 81.443 125.992 129.693 1.00 101.36 518 ALA A C 1
ATOM 916 O O . ALA A 1 518 ? 81.478 126.293 130.891 1.00 101.36 518 ALA A O 1
ATOM 918 N N . PHE A 1 519 ? 80.379 125.437 129.116 1.00 105.68 519 PHE A N 1
ATOM 919 C CA . PHE A 1 519 ? 79.191 125.122 129.893 1.00 105.68 519 PHE A CA 1
ATOM 920 C C . PHE A 1 519 ? 79.480 124.028 130.907 1.00 105.68 519 PHE A C 1
ATOM 921 O O . PHE A 1 519 ? 79.011 124.093 132.049 1.00 105.68 519 PHE A O 1
ATOM 929 N N . LEU A 1 520 ? 80.269 123.026 130.510 1.00 103.77 520 LEU A N 1
ATOM 930 C CA . LEU A 1 520 ? 80.758 122.039 131.465 1.00 103.77 520 LEU A CA 1
ATOM 931 C C . LEU A 1 520 ? 81.699 122.665 132.476 1.00 103.77 520 LEU A C 1
ATOM 932 O O . LEU A 1 520 ? 81.743 122.235 133.633 1.00 103.77 520 LEU A O 1
ATOM 937 N N . CYS A 1 521 ? 82.459 123.674 132.061 1.00 104.86 521 CYS A N 1
ATOM 938 C CA . CYS A 1 521 ? 83.310 124.370 133.008 1.00 104.86 521 CYS A CA 1
ATOM 939 C C . CYS A 1 521 ? 82.480 125.212 133.965 1.00 104.86 521 CYS A C 1
ATOM 940 O O . CYS A 1 521 ? 82.839 125.348 135.139 1.00 104.86 521 CYS A O 1
ATOM 943 N N . LEU A 1 522 ? 81.354 125.752 133.497 1.00 100.29 522 LEU A N 1
ATOM 944 C CA . LEU A 1 522 ? 80.486 126.511 134.385 1.00 100.29 522 LEU A CA 1
ATOM 945 C C . LEU A 1 522 ? 79.729 125.622 135.361 1.00 100.29 522 LEU A C 1
ATOM 946 O O . LEU A 1 522 ? 79.273 126.109 136.399 1.00 100.29 522 LEU A O 1
ATOM 951 N N . ILE A 1 523 ? 79.571 124.340 135.056 1.00 103.65 523 ILE A N 1
ATOM 952 C CA . ILE A 1 523 ? 79.016 123.430 136.048 1.00 103.65 523 ILE A CA 1
ATOM 953 C C . ILE A 1 523 ? 80.076 123.074 137.079 1.00 103.65 523 ILE A C 1
ATOM 954 O O . ILE A 1 523 ? 79.794 122.997 138.282 1.00 103.65 523 ILE A O 1
ATOM 959 N N . LEU A 1 524 ? 81.322 122.906 136.627 1.00 106.32 524 LEU A N 1
ATOM 960 C CA . LEU A 1 524 ? 82.404 122.530 137.530 1.00 106.32 524 LEU A CA 1
ATOM 961 C C . LEU A 1 524 ? 82.795 123.662 138.464 1.00 106.32 524 LEU A C 1
ATOM 962 O O . LEU A 1 524 ? 83.269 123.402 139.575 1.00 106.32 524 LEU A O 1
ATOM 967 N N . VAL A 1 525 ? 82.609 124.915 138.049 1.00 105.18 525 VAL A N 1
ATOM 968 C CA . VAL A 1 525 ? 82.819 125.998 138.996 1.00 105.18 525 VAL A CA 1
ATOM 969 C C . VAL A 1 525 ? 81.667 126.062 139.988 1.00 105.18 525 VAL A C 1
ATOM 970 O O . VAL A 1 525 ? 81.859 126.497 141.130 1.00 105.18 525 VAL A O 1
ATOM 974 N N . ALA A 1 526 ? 80.490 125.565 139.612 1.00 109.59 526 ALA A N 1
ATOM 975 C CA . ALA A 1 526 ? 79.364 125.590 140.530 1.00 109.59 526 ALA A CA 1
ATOM 976 C C . ALA A 1 526 ? 79.491 124.501 141.585 1.00 109.59 526 ALA A C 1
ATOM 977 O O . ALA A 1 526 ? 79.326 124.767 142.780 1.00 109.59 526 ALA A O 1
ATOM 979 N N . THR A 1 527 ? 79.770 123.270 141.157 1.00 112.37 527 THR A N 1
ATOM 980 C CA . THR A 1 527 ? 79.812 122.132 142.065 1.00 112.37 527 THR A CA 1
ATOM 981 C C . THR A 1 527 ? 80.948 122.226 143.077 1.00 112.37 527 THR A C 1
ATOM 982 O O . THR A 1 527 ? 80.703 122.523 144.251 1.00 112.37 527 THR A O 1
ATOM 986 N N . ASP A 1 528 ? 82.188 122.055 142.610 1.00 118.03 528 ASP A N 1
ATOM 987 C CA . ASP A 1 528 ? 83.388 122.070 143.438 1.00 118.03 528 ASP A CA 1
ATOM 988 C C . ASP A 1 528 ? 84.615 122.025 142.539 1.00 118.03 528 ASP A C 1
ATOM 989 O O . ASP A 1 528 ? 84.667 121.232 141.595 1.00 118.03 528 ASP A O 1
ATOM 994 N N . ALA A 1 529 ? 85.598 122.873 142.839 1.00 113.15 529 ALA A N 1
ATOM 995 C CA . ALA A 1 529 ? 86.957 122.734 142.312 1.00 113.15 529 ALA A CA 1
ATOM 996 C C . ALA A 1 529 ? 87.904 122.903 143.494 1.00 113.15 529 ALA A C 1
ATOM 997 O O . ALA A 1 529 ? 88.447 123.984 143.720 1.00 113.15 529 ALA A O 1
ATOM 999 N N . SER A 1 530 ? 88.112 121.821 144.244 1.00 114.31 530 SER A N 1
ATOM 1000 C CA . SER A 1 530 ? 88.969 121.881 145.425 1.00 114.31 530 SER A CA 1
ATOM 1001 C C . SER A 1 530 ? 89.506 120.473 145.664 1.00 114.31 530 SER A C 1
ATOM 1002 O O . SER A 1 530 ? 88.820 119.646 146.269 1.00 114.31 530 SER A O 1
ATOM 1005 N N . PHE A 1 531 ? 90.727 120.218 145.194 1.00 114.01 531 PHE A N 1
ATOM 1006 C CA . PHE A 1 531 ? 91.358 118.910 145.320 1.00 114.01 531 PHE A CA 1
ATOM 1007 C C . PHE A 1 531 ? 92.618 118.972 146.170 1.00 114.01 531 PHE A C 1
ATOM 1008 O O . PHE A 1 531 ? 93.414 118.034 146.154 1.00 114.01 531 PHE A O 1
ATOM 1016 N N . LEU A 1 532 ? 92.805 120.056 146.919 1.00 117.94 532 LEU A N 1
ATOM 1017 C CA . LEU A 1 532 ? 94.097 120.338 147.532 1.00 117.94 532 LEU A CA 1
ATOM 1018 C C . LEU A 1 532 ? 94.400 119.391 148.685 1.00 117.94 532 LEU A C 1
ATOM 1019 O O . LEU A 1 532 ? 95.389 118.652 148.645 1.00 117.94 532 LEU A O 1
ATOM 1024 N N . VAL A 1 533 ? 93.541 119.377 149.709 1.00 128.59 533 VAL A N 1
ATOM 1025 C CA . VAL A 1 533 ? 93.922 118.840 151.015 1.00 128.59 533 VAL A CA 1
ATOM 1026 C C . VAL A 1 533 ? 93.990 117.321 151.075 1.00 128.59 533 VAL A C 1
ATOM 1027 O O . VAL A 1 533 ? 94.277 116.777 152.149 1.00 128.59 533 VAL A O 1
ATOM 1031 N N . GLN A 1 534 ? 93.749 116.608 149.972 1.00 125.07 534 GLN A N 1
ATOM 1032 C CA . GLN A 1 534 ? 94.034 115.181 149.975 1.00 125.07 534 GLN A CA 1
ATOM 1033 C C . GLN A 1 534 ? 94.648 114.654 148.684 1.00 125.07 534 GLN A C 1
ATOM 1034 O O . GLN A 1 534 ? 94.819 113.437 148.567 1.00 125.07 534 GLN A O 1
ATOM 1040 N N . TYR A 1 535 ? 95.010 115.502 147.728 1.00 118.63 535 TYR A N 1
ATOM 1041 C CA . TYR A 1 535 ? 95.604 114.962 146.511 1.00 118.63 535 TYR A CA 1
ATOM 1042 C C . TYR A 1 535 ? 96.977 115.526 146.179 1.00 118.63 535 TYR A C 1
ATOM 1043 O O . TYR A 1 535 ? 97.831 114.790 145.682 1.00 118.63 535 TYR A O 1
ATOM 1052 N N . PHE A 1 536 ? 97.226 116.807 146.430 1.00 103.39 536 PHE A N 1
ATOM 1053 C CA . PHE A 1 536 ? 98.436 117.465 145.944 1.00 103.39 536 PHE A CA 1
ATOM 1054 C C . PHE A 1 536 ? 99.399 117.816 147.070 1.00 103.39 536 PHE A C 1
ATOM 1055 O O . PHE A 1 536 ? 99.934 118.922 147.123 1.00 103.39 536 PHE A O 1
ATOM 1063 N N . THR A 1 537 ? 99.616 116.886 147.995 1.00 109.03 537 THR A N 1
ATOM 1064 C CA . THR A 1 537 ? 100.326 117.161 149.246 1.00 109.03 537 THR A CA 1
ATOM 1065 C C . THR A 1 537 ? 101.833 116.912 149.121 1.00 109.03 537 THR A C 1
ATOM 1066 O O . THR A 1 537 ? 102.372 115.898 149.574 1.00 109.03 537 THR A O 1
ATOM 1070 N N . ARG A 1 538 ? 102.505 117.849 148.427 1.00 99.31 538 ARG A N 1
ATOM 1071 C CA . ARG A 1 538 ? 103.962 118.070 148.411 1.00 99.31 538 ARG A CA 1
ATOM 1072 C C . ARG A 1 538 ? 104.720 116.979 147.652 1.00 99.31 538 ARG A C 1
ATOM 1073 O O . ARG A 1 538 ? 105.887 117.129 147.288 1.00 99.31 538 ARG A O 1
ATOM 1081 N N . PHE A 1 539 ? 104.035 115.914 147.311 1.00 101.82 539 PHE A N 1
ATOM 1082 C CA . PHE A 1 539 ? 104.547 114.913 146.407 1.00 101.82 539 PHE A CA 1
ATOM 1083 C C . PHE A 1 539 ? 103.621 114.945 145.210 1.00 101.82 539 PHE A C 1
ATOM 1084 O O . PHE A 1 539 ? 102.417 115.166 145.372 1.00 101.82 539 PHE A O 1
ATOM 1092 N N . THR A 1 540 ? 104.198 114.791 144.020 1.00 98.45 540 THR A N 1
ATOM 1093 C CA . THR A 1 540 ? 103.511 114.939 142.731 1.00 98.45 540 THR A CA 1
ATOM 1094 C C . THR A 1 540 ? 102.849 116.306 142.586 1.00 98.45 540 THR A C 1
ATOM 1095 O O . THR A 1 540 ? 101.797 116.444 141.961 1.00 98.45 540 THR A O 1
ATOM 1099 N N . GLU A 1 541 ? 103.464 117.325 143.173 1.00 90.60 541 GLU A N 1
ATOM 1100 C CA . GLU A 1 541 ? 103.178 118.687 142.756 1.00 90.60 541 GLU A CA 1
ATOM 1101 C C . GLU A 1 541 ? 104.506 119.401 142.542 1.00 90.60 541 GLU A C 1
ATOM 1102 O O . GLU A 1 541 ? 104.608 120.287 141.691 1.00 90.60 541 GLU A O 1
ATOM 1108 N N . GLU A 1 542 ? 105.534 119.005 143.296 1.00 87.22 542 GLU A N 1
ATOM 1109 C CA . GLU A 1 542 ? 106.887 119.124 142.771 1.00 87.22 542 GLU A CA 1
ATOM 1110 C C . GLU A 1 542 ? 107.125 118.107 141.682 1.00 87.22 542 GLU A C 1
ATOM 1111 O O . GLU A 1 542 ? 107.794 118.409 140.692 1.00 87.22 542 GLU A O 1
ATOM 1117 N N . GLY A 1 543 ? 106.561 116.911 141.840 1.00 82.46 543 GLY A N 1
ATOM 1118 C CA . GLY A 1 543 ? 106.735 115.844 140.880 1.00 82.46 543 GLY A CA 1
ATOM 1119 C C . GLY A 1 543 ? 106.171 116.152 139.517 1.00 82.46 543 GLY A C 1
ATOM 1120 O O . GLY A 1 543 ? 106.554 115.509 138.540 1.00 82.46 543 GLY A O 1
ATOM 1121 N N . PHE A 1 544 ? 105.273 117.124 139.421 1.00 75.73 544 PHE A N 1
ATOM 1122 C CA . PHE A 1 544 ? 104.930 117.656 138.119 1.00 75.73 544 PHE A CA 1
ATOM 1123 C C . PHE A 1 544 ? 105.672 118.943 137.794 1.00 75.73 544 PHE A C 1
ATOM 1124 O O . PHE A 1 544 ? 105.949 119.199 136.617 1.00 75.73 544 PHE A O 1
ATOM 1132 N N . SER A 1 545 ? 105.993 119.761 138.803 1.00 71.43 545 SER A N 1
ATOM 1133 C CA . SER A 1 545 ? 106.761 120.978 138.555 1.00 71.43 545 SER A CA 1
ATOM 1134 C C . SER A 1 545 ? 108.161 120.650 138.072 1.00 71.43 545 SER A C 1
ATOM 1135 O O . SER A 1 545 ? 108.686 121.308 137.170 1.00 71.43 545 SER A O 1
ATOM 1138 N N . SER A 1 546 ? 108.761 119.618 138.635 1.00 65.58 546 SER A N 1
ATOM 1139 C CA . SER A 1 546 ? 110.072 119.182 138.211 1.00 65.58 546 SER A CA 1
ATOM 1140 C C . SER A 1 546 ? 110.024 118.276 137.004 1.00 65.58 546 SER A C 1
ATOM 1141 O O . SER A 1 546 ? 111.060 117.730 136.629 1.00 65.58 546 SER A O 1
ATOM 1144 N N . LEU A 1 547 ? 108.862 118.074 136.404 1.00 59.78 547 LEU A N 1
ATOM 1145 C CA . LEU A 1 547 ? 108.809 117.403 135.118 1.00 59.78 547 LEU A CA 1
ATOM 1146 C C . LEU A 1 547 ? 108.459 118.344 133.988 1.00 59.78 547 LEU A C 1
ATOM 1147 O O . LEU A 1 547 ? 108.973 118.185 132.882 1.00 59.78 547 LEU A O 1
ATOM 1152 N N . ILE A 1 548 ? 107.597 119.329 134.230 1.00 56.43 548 ILE A N 1
ATOM 1153 C CA . ILE A 1 548 ? 107.303 120.268 133.165 1.00 56.43 548 ILE A CA 1
ATOM 1154 C C . ILE A 1 548 ? 108.449 121.255 132.984 1.00 56.43 548 ILE A C 1
ATOM 1155 O O . ILE A 1 548 ? 108.602 121.842 131.907 1.00 56.43 548 ILE A O 1
ATOM 1160 N N . SER A 1 549 ? 109.303 121.413 133.995 1.00 48.06 549 SER A N 1
ATOM 1161 C CA . SER A 1 549 ? 110.538 122.153 133.791 1.00 48.06 549 SER A CA 1
ATOM 1162 C C . SER A 1 549 ? 111.485 121.389 132.884 1.00 48.06 549 SER A C 1
ATOM 1163 O O . SER A 1 549 ? 112.121 121.982 132.008 1.00 48.06 549 SER A O 1
ATOM 1166 N N . PHE A 1 550 ? 111.571 120.070 133.059 1.00 49.25 550 PHE A N 1
ATOM 1167 C CA . PHE A 1 550 ? 112.467 119.271 132.231 1.00 49.25 550 PHE A CA 1
ATOM 1168 C C . PHE A 1 550 ? 111.995 119.200 130.793 1.00 49.25 550 PHE A C 1
ATOM 1169 O O . PHE A 1 550 ? 112.810 118.985 129.895 1.00 49.25 550 PHE A O 1
ATOM 1177 N N . ILE A 1 551 ? 110.700 119.366 130.546 1.00 45.94 551 ILE A N 1
ATOM 1178 C CA . ILE A 1 551 ? 110.238 119.423 129.167 1.00 45.94 551 ILE A CA 1
ATOM 1179 C C . ILE A 1 551 ? 110.591 120.767 128.557 1.00 45.94 551 ILE A C 1
ATOM 1180 O O . ILE A 1 551 ? 111.021 120.850 127.401 1.00 45.94 551 ILE A O 1
ATOM 1185 N N . PHE A 1 552 ? 110.454 121.835 129.338 1.00 40.24 552 PHE A N 1
ATOM 1186 C CA . PHE A 1 552 ? 110.664 123.172 128.806 1.00 40.24 552 PHE A CA 1
ATOM 1187 C C . PHE A 1 552 ? 112.139 123.445 128.560 1.00 40.24 552 PHE A C 1
ATOM 1188 O O . PHE A 1 552 ? 112.484 124.170 127.623 1.00 40.24 552 PHE A O 1
ATOM 1196 N N . ILE A 1 553 ? 113.017 122.853 129.370 1.00 34.91 553 ILE A N 1
ATOM 1197 C CA . ILE A 1 553 ? 114.443 122.893 129.080 1.00 34.91 553 ILE A CA 1
ATOM 1198 C C . ILE A 1 553 ? 114.755 122.072 127.844 1.00 34.91 553 ILE A C 1
ATOM 1199 O O . ILE A 1 553 ? 115.486 122.520 126.956 1.00 34.91 553 ILE A O 1
ATOM 1204 N N . TYR A 1 554 ? 114.191 120.869 127.752 1.00 41.05 554 TYR A N 1
ATOM 1205 C CA . TYR A 1 554 ? 114.385 120.042 126.571 1.00 41.05 554 TYR A CA 1
ATOM 1206 C C . TYR A 1 554 ? 113.725 120.638 125.340 1.00 41.05 554 TYR A C 1
ATOM 1207 O O . TYR A 1 554 ? 114.175 120.375 124.221 1.00 41.05 554 TYR A O 1
ATOM 1216 N N . ASP A 1 555 ? 112.691 121.456 125.516 1.00 45.64 555 ASP A N 1
ATOM 1217 C CA . ASP A 1 555 ? 112.122 122.135 124.365 1.00 45.64 555 ASP A CA 1
ATOM 1218 C C . ASP A 1 555 ? 113.044 123.240 123.872 1.00 45.64 555 ASP A C 1
ATOM 1219 O O . ASP A 1 555 ? 113.013 123.584 122.688 1.00 45.64 555 ASP A O 1
ATOM 1224 N N . ALA A 1 556 ? 113.881 123.791 124.754 1.00 40.38 556 ALA A N 1
ATOM 1225 C CA . ALA A 1 556 ? 114.798 124.848 124.340 1.00 40.38 556 ALA A CA 1
ATOM 1226 C C . ALA A 1 556 ? 115.868 124.311 123.404 1.00 40.38 556 ALA A C 1
ATOM 1227 O O . ALA A 1 556 ? 116.066 124.851 122.311 1.00 40.38 556 ALA A O 1
ATOM 1229 N N . PHE A 1 557 ? 116.546 123.228 123.801 1.00 36.73 557 PHE A N 1
ATOM 1230 C CA . PHE A 1 557 ? 117.576 122.644 122.950 1.00 36.73 557 PHE A CA 1
ATOM 1231 C C . PHE A 1 557 ? 117.003 122.088 121.659 1.00 36.73 557 PHE A C 1
ATOM 1232 O O . PHE A 1 557 ? 117.682 122.116 120.629 1.00 36.73 557 PHE A O 1
ATOM 1240 N N . LYS A 1 558 ? 115.770 121.575 121.697 1.00 44.09 558 LYS A N 1
ATOM 1241 C CA . LYS A 1 558 ? 115.159 121.049 120.483 1.00 44.09 558 LYS A CA 1
ATOM 1242 C C . LYS A 1 558 ? 114.892 122.153 119.475 1.00 44.09 558 LYS A C 1
ATOM 1243 O O . LYS A 1 558 ? 115.013 121.931 118.265 1.00 44.09 558 LYS A O 1
ATOM 1249 N N . LYS A 1 559 ? 114.597 123.362 119.945 1.00 44.63 559 LYS A N 1
ATOM 1250 C CA . LYS A 1 559 ? 114.315 124.447 119.019 1.00 44.63 559 LYS A CA 1
ATOM 1251 C C . LYS A 1 559 ? 115.560 124.988 118.339 1.00 44.63 559 LYS A C 1
ATOM 1252 O O . LYS A 1 559 ? 115.434 125.813 117.432 1.00 44.63 559 LYS A O 1
ATOM 1258 N N . MET A 1 560 ? 116.746 124.525 118.717 1.00 37.92 560 MET A N 1
ATOM 1259 C CA . MET A 1 560 ? 117.964 124.935 118.044 1.00 37.92 560 MET A CA 1
ATOM 1260 C C . MET A 1 560 ? 118.590 123.848 117.203 1.00 37.92 560 MET A C 1
ATOM 1261 O O . MET A 1 560 ? 119.298 124.155 116.245 1.00 37.92 560 MET A O 1
ATOM 1266 N N . ILE A 1 561 ? 118.364 122.586 117.549 1.00 44.26 561 ILE A N 1
ATOM 1267 C CA . ILE A 1 561 ? 118.760 121.523 116.647 1.00 44.26 561 ILE A CA 1
ATOM 1268 C C . ILE A 1 561 ? 117.884 121.570 115.409 1.00 44.26 561 ILE A C 1
ATOM 1269 O O . ILE A 1 561 ? 118.333 121.245 114.305 1.00 44.26 561 ILE A O 1
ATOM 1274 N N . LYS A 1 562 ? 116.637 122.021 115.558 1.00 50.62 562 LYS A N 1
ATOM 1275 C CA . LYS A 1 562 ? 115.837 122.366 114.392 1.00 50.62 562 LYS A CA 1
ATOM 1276 C C . LYS A 1 562 ? 116.413 123.586 113.685 1.00 50.62 562 LYS A C 1
ATOM 1277 O O . LYS A 1 562 ? 116.373 123.675 112.452 1.00 50.62 562 LYS A O 1
ATOM 1283 N N . LEU A 1 563 ? 116.974 124.527 114.446 1.00 44.29 563 LEU A N 1
ATOM 1284 C CA . LEU A 1 563 ? 117.637 125.670 113.827 1.00 44.29 563 LEU A CA 1
ATOM 1285 C C . LEU A 1 563 ? 118.934 125.250 113.153 1.00 44.29 563 LEU A C 1
ATOM 1286 O O . LEU A 1 563 ? 119.280 125.769 112.087 1.00 44.29 563 LEU A O 1
ATOM 1291 N N . ALA A 1 564 ? 119.662 124.314 113.765 1.00 44.66 564 ALA A N 1
ATOM 1292 C CA . ALA A 1 564 ? 120.888 123.818 113.156 1.00 44.66 564 ALA A CA 1
ATOM 1293 C C . ALA A 1 564 ? 120.601 123.029 111.891 1.00 44.66 564 ALA A C 1
ATOM 1294 O O . ALA A 1 564 ? 121.373 123.101 110.932 1.00 44.66 564 ALA A O 1
ATOM 1296 N N . ASP A 1 565 ? 119.489 122.296 111.858 1.00 54.36 565 ASP A N 1
ATOM 1297 C CA . ASP A 1 565 ? 119.117 121.579 110.649 1.00 54.36 565 ASP A CA 1
ATOM 1298 C C . ASP A 1 565 ? 118.557 122.497 109.585 1.00 54.36 565 ASP A C 1
ATOM 1299 O O . ASP A 1 565 ? 118.429 122.079 108.432 1.00 54.36 565 ASP A O 1
ATOM 1304 N N . TYR A 1 566 ? 118.198 123.721 109.939 1.00 58.29 566 TYR A N 1
ATOM 1305 C CA . TYR A 1 566 ? 117.759 124.659 108.927 1.00 58.29 566 TYR A CA 1
ATOM 1306 C C . TYR A 1 566 ? 118.919 125.455 108.345 1.00 58.29 566 TYR A C 1
ATOM 1307 O O . TYR A 1 566 ? 118.813 125.947 107.216 1.00 58.29 566 TYR A O 1
ATOM 1316 N N . TYR A 1 567 ? 120.030 125.568 109.077 1.00 53.86 567 TYR A N 1
ATOM 1317 C CA . TYR A 1 567 ? 121.219 126.293 108.635 1.00 53.86 567 TYR A CA 1
ATOM 1318 C C . TYR A 1 567 ? 122.421 125.358 108.693 1.00 53.86 567 TYR A C 1
ATOM 1319 O O . TYR A 1 567 ? 123.174 125.373 109.676 1.00 53.86 567 TYR A O 1
ATOM 1328 N N . PRO A 1 568 ? 122.639 124.537 107.669 1.00 62.01 568 PRO A N 1
ATOM 1329 C CA . PRO A 1 568 ? 123.687 123.513 107.768 1.00 62.01 568 PRO A CA 1
ATOM 1330 C C . PRO A 1 568 ? 125.061 123.959 107.286 1.00 62.01 568 PRO A C 1
ATOM 1331 O O . PRO A 1 568 ? 125.221 124.568 106.227 1.00 62.01 568 PRO A O 1
ATOM 1335 N N . ILE A 1 569 ? 126.073 123.602 108.081 1.00 66.40 569 ILE A N 1
ATOM 1336 C CA . ILE A 1 569 ? 127.464 123.973 107.838 1.00 66.40 569 ILE A CA 1
ATOM 1337 C C . ILE A 1 569 ? 128.014 123.144 106.686 1.00 66.40 569 ILE A C 1
ATOM 1338 O O . ILE A 1 569 ? 127.717 121.950 106.572 1.00 66.40 569 ILE A O 1
ATOM 1343 N N . ASN A 1 570 ? 128.821 123.765 105.819 1.00 79.75 570 ASN A N 1
ATOM 1344 C CA . ASN A 1 570 ? 129.417 122.998 104.730 1.00 79.75 570 ASN A CA 1
ATOM 1345 C C . ASN A 1 570 ? 130.568 122.122 105.199 1.00 79.75 570 ASN A C 1
ATOM 1346 O O . ASN A 1 570 ? 130.777 121.045 104.629 1.00 79.75 570 ASN A O 1
ATOM 1351 N N . SER A 1 571 ? 131.321 122.567 106.210 1.00 76.27 571 SER A N 1
ATOM 1352 C CA . SER A 1 571 ? 132.337 121.766 106.909 1.00 76.27 571 SER A CA 1
ATOM 1353 C C . SER A 1 571 ? 133.439 121.255 105.986 1.00 76.27 571 SER A C 1
ATOM 1354 O O . SER A 1 571 ? 133.974 120.167 106.198 1.00 76.27 571 SER A O 1
ATOM 1357 N N . ASN A 1 572 ? 133.780 122.017 104.950 1.00 88.42 572 ASN A N 1
ATOM 1358 C CA . ASN A 1 572 ? 134.797 121.579 103.998 1.00 88.42 572 ASN A CA 1
ATOM 1359 C C . ASN A 1 572 ? 135.410 122.833 103.383 1.00 88.42 572 ASN A C 1
ATOM 1360 O O . ASN A 1 572 ? 134.846 123.397 102.442 1.00 88.42 572 ASN A O 1
ATOM 1365 N N . PHE A 1 573 ? 136.554 123.261 103.906 1.00 96.27 573 PHE A N 1
ATOM 1366 C CA . PHE A 1 573 ? 137.091 124.563 103.527 1.00 96.27 573 PHE A CA 1
ATOM 1367 C C . PHE A 1 573 ? 138.612 124.555 103.583 1.00 96.27 573 PHE A C 1
ATOM 1368 O O . PHE A 1 573 ? 139.253 123.501 103.517 1.00 96.27 573 PHE A O 1
ATOM 1376 N N . LYS A 1 574 ? 139.165 125.772 103.642 1.00 89.54 574 LYS A N 1
ATOM 1377 C CA . LYS A 1 574 ? 140.541 126.254 103.678 1.00 89.54 574 LYS A CA 1
ATOM 1378 C C . LYS A 1 574 ? 141.181 126.163 102.290 1.00 89.54 574 LYS A C 1
ATOM 1379 O O . LYS A 1 574 ? 142.178 126.843 102.037 1.00 89.54 574 LYS A O 1
ATOM 1385 N N . VAL A 1 575 ? 140.554 125.481 101.338 1.00 91.92 575 VAL A N 1
ATOM 1386 C CA . VAL A 1 575 ? 141.085 125.442 99.985 1.00 91.92 575 VAL A CA 1
ATOM 1387 C C . VAL A 1 575 ? 140.749 126.731 99.253 1.00 91.92 575 VAL A C 1
ATOM 1388 O O . VAL A 1 575 ? 141.638 127.473 98.823 1.00 91.92 575 VAL A O 1
ATOM 1392 N N . GLY A 1 576 ? 139.461 127.026 99.126 1.00 88.05 576 GLY A N 1
ATOM 1393 C CA . GLY A 1 576 ? 139.043 128.248 98.478 1.00 88.05 576 GLY A CA 1
ATOM 1394 C C . GLY A 1 576 ? 137.934 128.022 97.481 1.00 88.05 576 GLY A C 1
ATOM 1395 O O . GLY A 1 576 ? 136.855 127.550 97.842 1.00 88.05 576 GLY A O 1
ATOM 1396 N N . TYR A 1 577 ? 138.191 128.341 96.216 1.00 107.02 577 TYR A N 1
ATOM 1397 C CA . TYR A 1 577 ? 137.160 128.285 95.184 1.00 107.02 577 TYR A CA 1
ATOM 1398 C C . TYR A 1 577 ? 136.984 126.846 94.713 1.00 107.02 577 TYR A C 1
ATOM 1399 O O . TYR A 1 577 ? 137.538 126.403 93.706 1.00 107.02 577 TYR A O 1
ATOM 1408 N N . ASN A 1 578 ? 136.210 126.099 95.485 1.00 102.96 578 ASN A N 1
ATOM 1409 C CA . ASN A 1 578 ? 135.628 124.851 95.022 1.00 102.96 578 ASN A CA 1
ATOM 1410 C C . ASN A 1 578 ? 134.181 124.719 95.458 1.00 102.96 578 ASN A C 1
ATOM 1411 O O . ASN A 1 578 ? 133.553 123.699 95.162 1.00 102.96 578 ASN A O 1
ATOM 1416 N N . THR A 1 579 ? 133.645 125.708 96.164 1.00 100.08 579 THR A N 1
ATOM 1417 C CA . THR A 1 579 ? 132.302 125.648 96.715 1.00 100.08 579 THR A CA 1
ATOM 1418 C C . THR A 1 579 ? 131.456 126.795 96.175 1.00 100.08 579 THR A C 1
ATOM 1419 O O . THR A 1 579 ? 130.858 127.547 96.949 1.00 100.08 579 THR A O 1
ATOM 1423 N N . LEU A 1 580 ? 131.456 126.981 94.858 1.00 99.30 580 LEU A N 1
ATOM 1424 C CA . LEU A 1 580 ? 130.498 127.885 94.238 1.00 99.30 580 LEU A CA 1
ATOM 1425 C C . LEU A 1 580 ? 129.119 127.243 94.224 1.00 99.30 580 LEU A C 1
ATOM 1426 O O . LEU A 1 580 ? 128.985 126.023 94.148 1.00 99.30 580 LEU A O 1
ATOM 1428 N N . PHE A 1 581 ? 128.084 128.079 94.292 1.00 105.39 581 PHE A N 1
ATOM 1429 C CA . PHE A 1 581 ? 126.729 127.600 94.530 1.00 105.39 581 PHE A CA 1
ATOM 1430 C C . PHE A 1 581 ? 125.910 127.414 93.265 1.00 105.39 581 PHE A C 1
ATOM 1431 O O . PHE A 1 581 ? 124.961 126.626 93.280 1.00 105.39 581 PHE A O 1
ATOM 1433 N N . SER A 1 582 ? 126.239 128.112 92.187 1.00 112.61 582 SER A N 1
ATOM 1434 C CA . SER A 1 582 ? 125.507 127.972 90.935 1.00 112.61 582 SER A CA 1
ATOM 1435 C C . SER A 1 582 ? 126.382 128.352 89.753 1.00 112.61 582 SER A C 1
ATOM 1436 O O . SER A 1 582 ? 126.129 129.351 89.084 1.00 112.61 582 SER A O 1
ATOM 1438 N N . VAL A 1 638 ? 118.852 125.827 91.828 1.00 98.00 638 VAL A N 1
ATOM 1439 C CA . VAL A 1 638 ? 119.274 125.357 90.516 1.00 98.00 638 VAL A CA 1
ATOM 1440 C C . VAL A 1 638 ? 120.752 125.657 90.315 1.00 98.00 638 VAL A C 1
ATOM 1441 O O . VAL A 1 638 ? 121.123 126.472 89.472 1.00 98.00 638 VAL A O 1
ATOM 1443 N N . GLY A 1 639 ? 121.590 124.996 91.098 1.00 105.90 639 GLY A N 1
ATOM 1444 C CA . GLY A 1 639 ? 123.033 125.182 91.023 1.00 105.90 639 GLY A CA 1
ATOM 1445 C C . GLY A 1 639 ? 123.749 123.892 91.295 1.00 105.90 639 GLY A C 1
ATOM 1446 O O . GLY A 1 639 ? 123.334 122.833 90.805 1.00 105.90 639 GLY A O 1
ATOM 1447 N N . ASN A 1 640 ? 124.820 123.958 92.085 1.00 106.49 640 ASN A N 1
ATOM 1448 C CA . ASN A 1 640 ? 125.616 122.771 92.372 1.00 106.49 640 ASN A CA 1
ATOM 1449 C C . ASN A 1 640 ? 126.418 122.974 93.647 1.00 106.49 640 ASN A C 1
ATOM 1450 O O . ASN A 1 640 ? 127.012 124.035 93.841 1.00 106.49 640 ASN A O 1
ATOM 1452 N N . ASN A 1 641 ? 126.358 121.985 94.542 1.00 100.39 641 ASN A N 1
ATOM 1453 C CA . ASN A 1 641 ? 127.387 121.670 95.534 1.00 100.39 641 ASN A CA 1
ATOM 1454 C C . ASN A 1 641 ? 127.551 122.657 96.682 1.00 100.39 641 ASN A C 1
ATOM 1455 O O . ASN A 1 641 ? 128.296 122.370 97.622 1.00 100.39 641 ASN A O 1
ATOM 1457 N N . CYS A 1 642 ? 126.899 123.815 96.635 1.00 92.03 642 CYS A N 1
ATOM 1458 C CA . CYS A 1 642 ? 127.093 124.769 97.718 1.00 92.03 642 CYS A CA 1
ATOM 1459 C C . CYS A 1 642 ? 125.829 125.540 98.051 1.00 92.03 642 CYS A C 1
ATOM 1460 O O . CYS A 1 642 ? 125.906 126.707 98.445 1.00 92.03 642 CYS A O 1
ATOM 1462 N N . ASN A 1 643 ? 124.661 124.927 97.905 1.00 83.90 643 ASN A N 1
ATOM 1463 C CA . ASN A 1 643 ? 123.421 125.655 98.161 1.00 83.90 643 ASN A CA 1
ATOM 1464 C C . ASN A 1 643 ? 122.981 125.530 99.614 1.00 83.90 643 ASN A C 1
ATOM 1465 O O . ASN A 1 643 ? 121.820 125.250 99.902 1.00 83.90 643 ASN A O 1
ATOM 1467 N N . PHE A 1 644 ? 123.908 125.765 100.544 1.00 76.02 644 PHE A N 1
ATOM 1468 C CA . PHE A 1 644 ? 123.641 125.674 101.973 1.00 76.02 644 PHE A CA 1
ATOM 1469 C C . PHE A 1 644 ? 124.539 126.664 102.700 1.00 76.02 644 PHE A C 1
ATOM 1470 O O . PHE A 1 644 ? 125.695 126.861 102.323 1.00 76.02 644 PHE A O 1
ATOM 1478 N N . VAL A 1 645 ? 124.000 127.260 103.756 1.00 60.51 645 VAL A N 1
ATOM 1479 C CA . VAL A 1 645 ? 124.451 128.553 104.260 1.00 60.51 645 VAL A CA 1
ATOM 1480 C C . VAL A 1 645 ? 125.691 128.362 105.121 1.00 60.51 645 VAL A C 1
ATOM 1481 O O . VAL A 1 645 ? 125.925 127.254 105.612 1.00 60.51 645 VAL A O 1
ATOM 1485 N N . PRO A 1 646 ? 126.549 129.362 105.264 1.00 51.43 646 PRO A N 1
ATOM 1486 C CA . PRO A 1 646 ? 127.538 129.330 106.338 1.00 51.43 646 PRO A CA 1
ATOM 1487 C C . PRO A 1 646 ? 127.085 130.098 107.566 1.00 51.43 646 PRO A C 1
ATOM 1488 O O . PRO A 1 646 ? 126.057 130.768 107.557 1.00 51.43 646 PRO A O 1
ATOM 1492 N N . ASP A 1 647 ? 127.868 129.942 108.631 1.00 43.50 647 ASP A N 1
ATOM 1493 C CA . ASP A 1 647 ? 128.082 130.813 109.788 1.00 43.50 647 ASP A CA 1
ATOM 1494 C C . ASP A 1 647 ? 126.897 131.561 110.384 1.00 43.50 647 ASP A C 1
ATOM 1495 O O . ASP A 1 647 ? 127.064 132.678 110.875 1.00 43.50 647 ASP A O 1
ATOM 1500 N N . ILE A 1 648 ? 125.717 130.959 110.405 1.00 41.79 648 ILE A N 1
ATOM 1501 C CA . ILE A 1 648 ? 124.653 131.408 111.292 1.00 41.79 648 ILE A CA 1
ATOM 1502 C C . ILE A 1 648 ? 124.596 130.560 112.547 1.00 41.79 648 ILE A C 1
ATOM 1503 O O . ILE A 1 648 ? 124.534 131.086 113.658 1.00 41.79 648 ILE A O 1
ATOM 1508 N N . THR A 1 649 ? 124.659 129.241 112.389 1.00 37.46 649 THR A N 1
ATOM 1509 C CA . THR A 1 649 ? 124.491 128.359 113.533 1.00 37.46 649 THR A CA 1
ATOM 1510 C C . THR A 1 649 ? 125.680 128.387 114.472 1.00 37.46 649 THR A C 1
ATOM 1511 O O . THR A 1 649 ? 125.516 128.144 115.668 1.00 37.46 649 THR A O 1
ATOM 1515 N N . LEU A 1 650 ? 126.871 128.690 113.970 1.00 34.46 650 LEU A N 1
ATOM 1516 C CA . LEU A 1 650 ? 127.995 128.841 114.875 1.00 34.46 650 LEU A CA 1
ATOM 1517 C C . LEU A 1 650 ? 127.905 130.145 115.633 1.00 34.46 650 LEU A C 1
ATOM 1518 O O . LEU A 1 650 ? 128.349 130.215 116.779 1.00 34.46 650 LEU A O 1
ATOM 1523 N N . MET A 1 651 ? 127.321 131.176 115.019 1.00 33.56 651 MET A N 1
ATOM 1524 C CA . MET A 1 651 ? 127.026 132.399 115.752 1.00 33.56 651 MET A CA 1
ATOM 1525 C C . MET A 1 651 ? 125.959 132.160 116.801 1.00 33.56 651 MET A C 1
ATOM 1526 O O . MET A 1 651 ? 126.018 132.741 117.887 1.00 33.56 651 MET A O 1
ATOM 1531 N N . SER A 1 652 ? 125.004 131.280 116.505 1.00 32.37 652 SER A N 1
ATOM 1532 C CA . SER A 1 652 ? 123.824 131.145 117.345 1.00 32.37 652 SER A CA 1
ATOM 1533 C C . SER A 1 652 ? 124.161 130.507 118.680 1.00 32.37 652 SER A C 1
ATOM 1534 O O . SER A 1 652 ? 123.666 130.947 119.719 1.00 32.37 652 SER A O 1
ATOM 1537 N N . PHE A 1 653 ? 125.036 129.507 118.687 1.00 31.08 653 PHE A N 1
ATOM 1538 C CA . PHE A 1 653 ? 125.424 128.921 119.960 1.00 31.08 653 PHE A CA 1
ATOM 1539 C C . PHE A 1 653 ? 126.343 129.814 120.777 1.00 31.08 653 PHE A C 1
ATOM 1540 O O . PHE A 1 653 ? 126.580 129.505 121.948 1.00 31.08 653 PHE A O 1
ATOM 1548 N N . ILE A 1 654 ? 126.877 130.893 120.205 1.00 30.84 654 ILE A N 1
ATOM 1549 C CA . ILE A 1 654 ? 127.591 131.866 121.021 1.00 30.84 654 ILE A CA 1
ATOM 1550 C C . ILE A 1 654 ? 126.600 132.691 121.817 1.00 30.84 654 ILE A C 1
ATOM 1551 O O . ILE A 1 654 ? 126.764 132.897 123.024 1.00 30.84 654 ILE A O 1
ATOM 1556 N N . LEU A 1 655 ? 125.562 133.182 121.140 1.00 29.35 655 LEU A N 1
ATOM 1557 C CA . LEU A 1 655 ? 124.543 133.990 121.792 1.00 29.35 655 LEU A CA 1
ATOM 1558 C C . LEU A 1 655 ? 123.757 133.172 122.795 1.00 29.35 655 LEU A C 1
ATOM 1559 O O . LEU A 1 655 ? 123.475 133.640 123.900 1.00 29.35 655 LEU A O 1
ATOM 1564 N N . PHE A 1 656 ? 123.422 131.943 122.432 1.00 28.47 656 PHE A N 1
ATOM 1565 C CA . PHE A 1 656 ? 122.549 131.130 123.258 1.00 28.47 656 PHE A CA 1
ATOM 1566 C C . PHE A 1 656 ? 123.227 130.718 124.551 1.00 28.47 656 PHE A C 1
ATOM 1567 O O . PHE A 1 656 ? 122.701 130.972 125.638 1.00 28.47 656 PHE A O 1
ATOM 1575 N N . LEU A 1 657 ? 124.402 130.093 124.457 1.00 31.33 657 LEU A N 1
ATOM 1576 C CA . LEU A 1 657 ? 125.128 129.711 125.662 1.00 31.33 657 LEU A CA 1
ATOM 1577 C C . LEU A 1 657 ? 125.629 130.925 126.417 1.00 31.33 657 LEU A C 1
ATOM 1578 O O . LEU A 1 657 ? 125.816 130.859 127.634 1.00 31.33 657 LEU A O 1
ATOM 1583 N N . GLY A 1 658 ? 125.857 132.033 125.714 1.00 36.18 658 GLY A N 1
ATOM 1584 C CA . GLY A 1 658 ? 126.281 133.241 126.392 1.00 36.18 658 GLY A CA 1
ATOM 1585 C C . GLY A 1 658 ? 125.196 133.797 127.289 1.00 36.18 658 GLY A C 1
ATOM 1586 O O . GLY A 1 658 ? 125.403 133.985 128.490 1.00 36.18 658 GLY A O 1
ATOM 1587 N N . THR A 1 659 ? 124.005 134.004 126.733 1.00 35.76 659 THR A N 1
ATOM 1588 C CA . THR A 1 659 ? 122.945 134.644 127.490 1.00 35.76 659 THR A CA 1
ATOM 1589 C C . THR A 1 659 ? 122.316 133.728 128.525 1.00 35.76 659 THR A C 1
ATOM 1590 O O . THR A 1 659 ? 121.523 134.205 129.336 1.00 35.76 659 THR A O 1
ATOM 1594 N N . TYR A 1 660 ? 122.633 132.435 128.527 1.00 35.52 660 TYR A N 1
ATOM 1595 C CA . TYR A 1 660 ? 122.387 131.689 129.750 1.00 35.52 660 TYR A CA 1
ATOM 1596 C C . TYR A 1 660 ? 123.500 131.918 130.759 1.00 35.52 660 TYR A C 1
ATOM 1597 O O . TYR A 1 660 ? 123.224 132.141 131.942 1.00 35.52 660 TYR A O 1
ATOM 1606 N N . THR A 1 661 ? 124.759 131.865 130.322 1.00 35.94 661 THR A N 1
ATOM 1607 C CA . THR A 1 661 ? 125.854 132.065 131.262 1.00 35.94 661 THR A CA 1
ATOM 1608 C C . THR A 1 661 ? 125.934 133.500 131.730 1.00 35.94 661 THR A C 1
ATOM 1609 O O . THR A 1 661 ? 126.409 133.755 132.837 1.00 35.94 661 THR A O 1
ATOM 1613 N N . SER A 1 662 ? 125.477 134.443 130.913 1.00 43.14 662 SER A N 1
ATOM 1614 C CA . SER A 1 662 ? 125.405 135.822 131.369 1.00 43.14 662 SER A CA 1
ATOM 1615 C C . SER A 1 662 ? 124.322 135.990 132.420 1.00 43.14 662 SER A C 1
ATOM 1616 O O . SER A 1 662 ? 124.581 136.510 133.509 1.00 43.14 662 SER A O 1
ATOM 1619 N N . SER A 1 663 ? 123.108 135.531 132.113 1.00 44.30 663 SER A N 1
ATOM 1620 C CA . SER A 1 663 ? 121.960 135.790 132.969 1.00 44.30 663 SER A CA 1
ATOM 1621 C C . SER A 1 663 ? 122.066 135.065 134.295 1.00 44.30 663 SER A C 1
ATOM 1622 O O . SER A 1 663 ? 121.634 135.593 135.321 1.00 44.30 663 SER A O 1
ATOM 1625 N N . MET A 1 664 ? 122.654 133.879 134.305 1.00 49.22 664 MET A N 1
ATOM 1626 C CA . MET A 1 664 ? 122.862 133.194 135.567 1.00 49.22 664 MET A CA 1
ATOM 1627 C C . MET A 1 664 ? 124.007 133.814 136.354 1.00 49.22 664 MET A C 1
ATOM 1628 O O . MET A 1 664 ? 124.082 133.629 137.572 1.00 49.22 664 MET A O 1
ATOM 1633 N N . ALA A 1 665 ? 124.881 134.575 135.693 1.00 50.20 665 ALA A N 1
ATOM 1634 C CA . ALA A 1 665 ? 125.957 135.241 136.414 1.00 50.20 665 ALA A CA 1
ATOM 1635 C C . ALA A 1 665 ? 125.468 136.498 137.112 1.00 50.20 665 ALA A C 1
ATOM 1636 O O . ALA A 1 665 ? 125.813 136.737 138.273 1.00 50.20 665 ALA A O 1
ATOM 1638 N N . LEU A 1 666 ? 124.662 137.308 136.427 1.00 47.90 666 LEU A N 1
ATOM 1639 C CA . LEU A 1 666 ? 124.181 138.540 137.030 1.00 47.90 666 LEU A CA 1
ATOM 1640 C C . LEU A 1 666 ? 123.164 138.287 138.131 1.00 47.90 666 LEU A C 1
ATOM 1641 O O . LEU A 1 666 ? 122.979 139.148 138.991 1.00 47.90 666 LEU A O 1
ATOM 1646 N N . LYS A 1 667 ? 122.510 137.133 138.148 1.00 52.05 667 LYS A N 1
ATOM 1647 C CA . LYS A 1 667 ? 121.686 136.818 139.306 1.00 52.05 667 LYS A CA 1
ATOM 1648 C C . LYS A 1 667 ? 122.520 136.375 140.493 1.00 52.05 667 LYS A C 1
ATOM 1649 O O . LYS A 1 667 ? 122.173 136.691 141.632 1.00 52.05 667 LYS A O 1
ATOM 1655 N N . LYS A 1 668 ? 123.625 135.672 140.257 1.00 63.87 668 LYS A N 1
ATOM 1656 C CA . LYS A 1 668 ? 124.561 135.366 141.331 1.00 63.87 668 LYS A CA 1
ATOM 1657 C C . LYS A 1 668 ? 125.431 136.554 141.700 1.00 63.87 668 LYS A C 1
ATOM 1658 O O . LYS A 1 668 ? 126.187 136.469 142.672 1.00 63.87 668 LYS A O 1
ATOM 1664 N N . PHE A 1 669 ? 125.338 137.651 140.949 1.00 64.57 669 PHE A N 1
ATOM 1665 C CA . PHE A 1 669 ? 126.088 138.865 141.234 1.00 64.57 669 PHE A CA 1
ATOM 1666 C C . PHE A 1 669 ? 125.607 139.547 142.502 1.00 64.57 669 PHE A C 1
ATOM 1667 O O . PHE A 1 669 ? 126.344 140.349 143.080 1.00 64.57 669 PHE A O 1
ATOM 1675 N N . LYS A 1 670 ? 124.391 139.221 142.940 1.00 67.57 670 LYS A N 1
ATOM 1676 C CA . LYS A 1 670 ? 123.769 139.837 144.105 1.00 67.57 670 LYS A CA 1
ATOM 1677 C C . LYS A 1 670 ? 124.545 139.576 145.389 1.00 67.57 670 LYS A C 1
ATOM 1678 O O . LYS A 1 670 ? 124.542 140.417 146.293 1.00 67.57 670 LYS A O 1
ATOM 1684 N N . THR A 1 671 ? 125.234 138.444 145.488 1.00 72.01 671 THR A N 1
ATOM 1685 C CA . THR A 1 671 ? 126.011 138.164 146.687 1.00 72.01 671 THR A CA 1
ATOM 1686 C C . THR A 1 671 ? 127.455 138.640 146.594 1.00 72.01 671 THR A C 1
ATOM 1687 O O . THR A 1 671 ? 128.145 138.674 147.618 1.00 72.01 671 THR A O 1
ATOM 1691 N N . SER A 1 672 ? 127.919 139.016 145.410 1.00 72.20 672 SER A N 1
ATOM 1692 C CA . SER A 1 672 ? 129.321 139.376 145.217 1.00 72.20 672 SER A CA 1
ATOM 1693 C C . SER A 1 672 ? 129.575 140.789 145.717 1.00 72.20 672 SER A C 1
ATOM 1694 O O . SER A 1 672 ? 128.914 141.722 145.256 1.00 72.20 672 SER A O 1
ATOM 1697 N N . PRO A 1 673 ? 130.533 140.999 146.620 1.00 79.42 673 PRO A N 1
ATOM 1698 C CA . PRO A 1 673 ? 130.696 142.321 147.235 1.00 79.42 673 PRO A CA 1
ATOM 1699 C C . PRO A 1 673 ? 131.347 143.374 146.356 1.00 79.42 673 PRO A C 1
ATOM 1700 O O . PRO A 1 673 ? 131.456 144.519 146.799 1.00 79.42 673 PRO A O 1
ATOM 1704 N N . TYR A 1 674 ? 131.770 143.068 145.136 1.00 84.19 674 TYR A N 1
ATOM 1705 C CA . TYR A 1 674 ? 132.664 143.988 144.434 1.00 84.19 674 TYR A CA 1
ATOM 1706 C C . TYR A 1 674 ? 131.917 145.014 143.592 1.00 84.19 674 TYR A C 1
ATOM 1707 O O . TYR A 1 674 ? 132.275 145.255 142.447 1.00 84.19 674 TYR A O 1
ATOM 1716 N N . PHE A 1 675 ? 130.914 145.670 144.210 1.00 74.71 675 PHE A N 1
ATOM 1717 C CA . PHE A 1 675 ? 130.093 146.790 143.735 1.00 74.71 675 PHE A CA 1
ATOM 1718 C C . PHE A 1 675 ? 129.141 147.291 144.821 1.00 74.71 675 PHE A C 1
ATOM 1719 O O . PHE A 1 675 ? 128.787 146.511 145.716 1.00 74.71 675 PHE A O 1
ATOM 1727 N N . PRO A 1 676 ? 128.727 148.572 144.797 1.00 74.23 676 PRO A N 1
ATOM 1728 C CA . PRO A 1 676 ? 127.885 149.097 145.879 1.00 74.23 676 PRO A CA 1
ATOM 1729 C C . PRO A 1 676 ? 126.500 148.476 145.909 1.00 74.23 676 PRO A C 1
ATOM 1730 O O . PRO A 1 676 ? 125.927 148.128 144.875 1.00 74.23 676 PRO A O 1
ATOM 1734 N N . THR A 1 677 ? 125.953 148.394 147.124 1.00 75.50 677 THR A N 1
ATOM 1735 C CA . THR A 1 677 ? 124.817 147.520 147.397 1.00 75.50 677 THR A CA 1
ATOM 1736 C C . THR A 1 677 ? 123.539 148.019 146.740 1.00 75.50 677 THR A C 1
ATOM 1737 O O . THR A 1 677 ? 122.824 147.242 146.101 1.00 75.50 677 THR A O 1
ATOM 1741 N N . THR A 1 678 ? 123.242 149.309 146.868 1.00 76.24 678 THR A N 1
ATOM 1742 C CA . THR A 1 678 ? 122.006 149.838 146.306 1.00 76.24 678 THR A CA 1
ATOM 1743 C C . THR A 1 678 ? 122.048 149.960 144.792 1.00 76.24 678 THR A C 1
ATOM 1744 O O . THR A 1 678 ? 121.015 150.253 144.186 1.00 76.24 678 THR A O 1
ATOM 1748 N N . ALA A 1 679 ? 123.209 149.777 144.173 1.00 71.23 679 ALA A N 1
ATOM 1749 C CA . ALA A 1 679 ? 123.267 149.535 142.744 1.00 71.23 679 ALA A CA 1
ATOM 1750 C C . ALA A 1 679 ? 123.373 148.059 142.414 1.00 71.23 679 ALA A C 1
ATOM 1751 O O . ALA A 1 679 ? 123.066 147.669 141.284 1.00 71.23 679 ALA A O 1
ATOM 1753 N N . ARG A 1 680 ? 123.799 147.238 143.373 1.00 71.18 680 ARG A N 1
ATOM 1754 C CA . ARG A 1 680 ? 123.849 145.802 143.139 1.00 71.18 680 ARG A CA 1
ATOM 1755 C C . ARG A 1 680 ? 122.453 145.209 143.080 1.00 71.18 680 ARG A C 1
ATOM 1756 O O . ARG A 1 680 ? 122.216 144.257 142.333 1.00 71.18 680 ARG A O 1
ATOM 1764 N N . LYS A 1 681 ? 121.514 145.765 143.838 1.00 68.37 681 LYS A N 1
ATOM 1765 C CA . LYS A 1 681 ? 120.135 145.319 143.722 1.00 68.37 681 LYS A CA 1
ATOM 1766 C C . LYS A 1 681 ? 119.528 145.763 142.403 1.00 68.37 681 LYS A C 1
ATOM 1767 O O . LYS A 1 681 ? 118.690 145.056 141.838 1.00 68.37 681 LYS A O 1
ATOM 1773 N N . LEU A 1 682 ? 119.959 146.910 141.884 1.00 65.13 682 LEU A N 1
ATOM 1774 C CA . LEU A 1 682 ? 119.403 147.399 140.632 1.00 65.13 682 LEU A CA 1
ATOM 1775 C C . LEU A 1 682 ? 119.912 146.587 139.453 1.00 65.13 682 LEU A C 1
ATOM 1776 O O . LEU A 1 682 ? 119.215 146.467 138.441 1.00 65.13 682 LEU A O 1
ATOM 1781 N N . ILE A 1 683 ? 121.104 146.012 139.560 1.00 60.99 683 ILE A N 1
ATOM 1782 C CA . ILE A 1 683 ? 121.620 145.212 138.461 1.00 60.99 683 ILE A CA 1
ATOM 1783 C C . ILE A 1 683 ? 121.214 143.747 138.603 1.00 60.99 683 ILE A C 1
ATOM 1784 O O . ILE A 1 683 ? 121.027 143.058 137.598 1.00 60.99 683 ILE A O 1
ATOM 1789 N N . SER A 1 684 ? 120.964 143.276 139.818 1.00 61.62 684 SER A N 1
ATOM 1790 C CA . SER A 1 684 ? 120.480 141.919 140.016 1.00 61.62 684 SER A CA 1
ATOM 1791 C C . SER A 1 684 ? 118.990 141.776 139.760 1.00 61.62 684 SER A C 1
ATOM 1792 O O . SER A 1 684 ? 118.442 140.704 140.013 1.00 61.62 684 SER A O 1
ATOM 1795 N N . ASP A 1 685 ? 118.316 142.819 139.294 1.00 63.52 685 ASP A N 1
ATOM 1796 C CA . ASP A 1 685 ? 116.917 142.736 138.917 1.00 63.52 685 ASP A CA 1
ATOM 1797 C C . ASP A 1 685 ? 116.658 143.162 137.491 1.00 63.52 685 ASP A C 1
ATOM 1798 O O . ASP A 1 685 ? 115.701 142.687 136.886 1.00 63.52 685 ASP A O 1
ATOM 1803 N N . PHE A 1 686 ? 117.499 144.019 136.927 1.00 60.77 686 PHE A N 1
ATOM 1804 C CA . PHE A 1 686 ? 117.526 144.243 135.495 1.00 60.77 686 PHE A CA 1
ATOM 1805 C C . PHE A 1 686 ? 118.401 143.240 134.778 1.00 60.77 686 PHE A C 1
ATOM 1806 O O . PHE A 1 686 ? 118.830 143.518 133.655 1.00 60.77 686 PHE A O 1
ATOM 1814 N N . ALA A 1 687 ? 118.676 142.094 135.407 1.00 54.71 687 ALA A N 1
ATOM 1815 C CA . ALA A 1 687 ? 119.705 141.183 134.931 1.00 54.71 687 ALA A CA 1
ATOM 1816 C C . ALA A 1 687 ? 119.345 140.586 133.585 1.00 54.71 687 ALA A C 1
ATOM 1817 O O . ALA A 1 687 ? 120.201 140.501 132.701 1.00 54.71 687 ALA A O 1
ATOM 1819 N N . ILE A 1 688 ? 118.085 140.205 133.394 1.00 45.70 688 ILE A N 1
ATOM 1820 C CA . ILE A 1 688 ? 117.739 139.467 132.189 1.00 45.70 688 ILE A CA 1
ATOM 1821 C C . ILE A 1 688 ? 117.626 140.400 130.995 1.00 45.70 688 ILE A C 1
ATOM 1822 O O . ILE A 1 688 ? 118.112 140.077 129.907 1.00 45.70 688 ILE A O 1
ATOM 1827 N N . ILE A 1 689 ? 117.034 141.582 131.184 1.00 44.71 689 ILE A N 1
ATOM 1828 C CA . ILE A 1 689 ? 116.718 142.449 130.050 1.00 44.71 689 ILE A CA 1
ATOM 1829 C C . ILE A 1 689 ? 117.980 143.017 129.406 1.00 44.71 689 ILE A C 1
ATOM 1830 O O . ILE A 1 689 ? 118.094 143.058 128.175 1.00 44.71 689 ILE A O 1
ATOM 1835 N N . LEU A 1 690 ? 118.962 143.426 130.200 1.00 45.88 690 LEU A N 1
ATOM 1836 C CA . LEU A 1 690 ? 120.161 143.935 129.559 1.00 45.88 690 LEU A CA 1
ATOM 1837 C C . LEU A 1 690 ? 121.071 142.815 129.104 1.00 45.88 690 LEU A C 1
ATOM 1838 O O . LEU A 1 690 ? 121.914 143.043 128.236 1.00 45.88 690 LEU A O 1
ATOM 1843 N N . SER A 1 691 ? 120.900 141.607 129.641 1.00 40.65 691 SER A N 1
ATOM 1844 C CA . SER A 1 691 ? 121.556 140.457 129.040 1.00 40.65 691 SER A CA 1
ATOM 1845 C C . SER A 1 691 ? 120.992 140.168 127.668 1.00 40.65 691 SER A C 1
ATOM 1846 O O . SER A 1 691 ? 121.677 139.574 126.835 1.00 40.65 691 SER A O 1
ATOM 1849 N N . ILE A 1 692 ? 119.752 140.571 127.409 1.00 39.30 692 ILE A N 1
ATOM 1850 C CA . ILE A 1 692 ? 119.284 140.543 126.037 1.00 39.30 692 ILE A CA 1
ATOM 1851 C C . ILE A 1 692 ? 119.903 141.692 125.261 1.00 39.30 692 ILE A C 1
ATOM 1852 O O . ILE A 1 692 ? 120.259 141.533 124.092 1.00 39.30 692 ILE A O 1
ATOM 1857 N N . LEU A 1 693 ? 120.104 142.843 125.908 1.00 42.69 693 LEU A N 1
ATOM 1858 C CA . LEU A 1 693 ? 120.632 144.010 125.205 1.00 42.69 693 LEU A CA 1
ATOM 1859 C C . LEU A 1 693 ? 122.108 143.856 124.872 1.00 42.69 693 LEU A C 1
ATOM 1860 O O . LEU A 1 693 ? 122.549 144.301 123.808 1.00 42.69 693 LEU A O 1
ATOM 1865 N N . ILE A 1 694 ? 122.886 143.259 125.782 1.00 41.30 694 ILE A N 1
ATOM 1866 C CA . ILE A 1 694 ? 124.312 143.052 125.542 1.00 41.30 694 ILE A CA 1
ATOM 1867 C C . ILE A 1 694 ? 124.521 142.141 124.346 1.00 41.30 694 ILE A C 1
ATOM 1868 O O . ILE A 1 694 ? 125.288 142.454 123.432 1.00 41.30 694 ILE A O 1
ATOM 1873 N N . PHE A 1 695 ? 123.806 141.032 124.302 1.00 36.70 695 PHE A N 1
ATOM 1874 C CA . PHE A 1 695 ? 123.935 140.175 123.141 1.00 36.70 695 PHE A CA 1
ATOM 1875 C C . PHE A 1 695 ? 123.056 140.611 121.984 1.00 36.70 695 PHE A C 1
ATOM 1876 O O . PHE A 1 695 ? 123.138 140.002 120.916 1.00 36.70 695 PHE A O 1
ATOM 1884 N N . CYS A 1 696 ? 122.230 141.645 122.150 1.00 44.56 696 CYS A N 1
ATOM 1885 C CA . CYS A 1 696 ? 121.591 142.239 120.981 1.00 44.56 696 CYS A CA 1
ATOM 1886 C C . CYS A 1 696 ? 122.604 142.986 120.135 1.00 44.56 696 CYS A C 1
ATOM 1887 O O . CYS A 1 696 ? 122.585 142.889 118.903 1.00 44.56 696 CYS A O 1
ATOM 1890 N N . VAL A 1 697 ? 123.502 143.733 120.779 1.00 43.43 697 VAL A N 1
ATOM 1891 C CA . VAL A 1 697 ? 124.433 144.559 120.029 1.00 43.43 697 VAL A CA 1
ATOM 1892 C C . VAL A 1 697 ? 125.659 143.777 119.590 1.00 43.43 697 VAL A C 1
ATOM 1893 O O . VAL A 1 697 ? 126.316 144.174 118.623 1.00 43.43 697 VAL A O 1
ATOM 1897 N N . ILE A 1 698 ? 125.978 142.668 120.259 1.00 41.94 698 ILE A N 1
ATOM 1898 C CA . ILE A 1 698 ? 127.032 141.790 119.769 1.00 41.94 698 ILE A CA 1
ATOM 1899 C C . ILE A 1 698 ? 126.603 141.151 118.461 1.00 41.94 698 ILE A C 1
ATOM 1900 O O . ILE A 1 698 ? 127.413 140.964 117.545 1.00 41.94 698 ILE A O 1
ATOM 1905 N N . ASP A 1 699 ? 125.307 140.878 118.323 1.00 44.08 699 ASP A N 1
ATOM 1906 C CA . ASP A 1 699 ? 124.771 140.523 117.019 1.00 44.08 699 ASP A CA 1
ATOM 1907 C C . ASP A 1 699 ? 124.842 141.692 116.054 1.00 44.08 699 ASP A C 1
ATOM 1908 O O . ASP A 1 699 ? 124.959 141.487 114.846 1.00 44.08 699 ASP A O 1
ATOM 1913 N N . ALA A 1 700 ? 124.765 142.920 116.555 1.00 43.42 700 ALA A N 1
ATOM 1914 C CA . ALA A 1 700 ? 124.810 144.052 115.641 1.00 43.42 700 ALA A CA 1
ATOM 1915 C C . ALA A 1 700 ? 126.225 144.307 115.146 1.00 43.42 700 ALA A C 1
ATOM 1916 O O . ALA A 1 700 ? 126.426 144.581 113.958 1.00 43.42 700 ALA A O 1
ATOM 1918 N N . LEU A 1 701 ? 127.211 144.197 116.039 1.00 45.31 701 LEU A N 1
ATOM 1919 C CA . LEU A 1 701 ? 128.598 144.453 115.670 1.00 45.31 701 LEU A CA 1
ATOM 1920 C C . LEU A 1 701 ? 129.113 143.393 114.710 1.00 45.31 701 LEU A C 1
ATOM 1921 O O . LEU A 1 701 ? 129.634 143.714 113.638 1.00 45.31 701 LEU A O 1
ATOM 1926 N N . VAL A 1 702 ? 128.974 142.124 115.080 1.00 46.33 702 VAL A N 1
ATOM 1927 C CA . VAL A 1 702 ? 129.335 141.022 114.197 1.00 46.33 702 VAL A CA 1
ATOM 1928 C C . VAL A 1 702 ? 128.315 140.986 113.070 1.00 46.33 702 VAL A C 1
ATOM 1929 O O . VAL A 1 702 ? 127.151 140.645 113.289 1.00 46.33 702 VAL A O 1
ATOM 1933 N N . GLY A 1 703 ? 128.748 141.307 111.860 1.00 52.42 703 GLY A N 1
ATOM 1934 C CA . GLY A 1 703 ? 127.827 141.632 110.785 1.00 52.42 703 GLY A CA 1
ATOM 1935 C C . GLY A 1 703 ? 127.000 140.494 110.229 1.00 52.42 703 GLY A C 1
ATOM 1936 O O . GLY A 1 703 ? 126.206 140.730 109.315 1.00 52.42 703 GLY A O 1
ATOM 1937 N N . VAL A 1 704 ? 127.156 139.281 110.730 1.00 50.47 704 VAL A N 1
ATOM 1938 C CA . VAL A 1 704 ? 126.360 138.171 110.233 1.00 50.47 704 VAL A CA 1
ATOM 1939 C C . VAL A 1 704 ? 124.959 138.278 110.820 1.00 50.47 704 VAL A C 1
ATOM 1940 O O . VAL A 1 704 ? 124.758 138.811 111.917 1.00 50.47 704 VAL A O 1
ATOM 1944 N N . ASP A 1 705 ? 123.969 137.847 110.050 1.00 56.29 705 ASP A N 1
ATOM 1945 C CA . ASP A 1 705 ? 122.600 137.819 110.532 1.00 56.29 705 ASP A CA 1
ATOM 1946 C C . ASP A 1 705 ? 122.313 136.469 111.179 1.00 56.29 705 ASP A C 1
ATOM 1947 O O . ASP A 1 705 ? 123.214 135.662 111.411 1.00 56.29 705 ASP A O 1
ATOM 1952 N N . THR A 1 706 ? 121.046 136.212 111.436 1.00 49.61 706 THR A N 1
ATOM 1953 C CA . THR A 1 706 ? 120.543 135.149 112.288 1.00 49.61 706 THR A CA 1
ATOM 1954 C C . THR A 1 706 ? 119.031 135.200 112.111 1.00 49.61 706 THR A C 1
ATOM 1955 O O . THR A 1 706 ? 118.535 136.157 111.508 1.00 49.61 706 THR A O 1
ATOM 1959 N N . PRO A 1 707 ? 118.264 134.206 112.544 1.00 43.14 707 PRO A N 1
ATOM 1960 C CA . PRO A 1 707 ? 116.825 134.429 112.675 1.00 43.14 707 PRO A CA 1
ATOM 1961 C C . PRO A 1 707 ? 116.535 135.447 113.761 1.00 43.14 707 PRO A C 1
ATOM 1962 O O . PRO A 1 707 ? 117.215 135.501 114.786 1.00 43.14 707 PRO A O 1
ATOM 1966 N N . LYS A 1 708 ? 115.542 136.293 113.498 1.00 44.17 708 LYS A N 1
ATOM 1967 C CA . LYS A 1 708 ? 115.166 137.381 114.384 1.00 44.17 708 LYS A CA 1
ATOM 1968 C C . LYS A 1 708 ? 113.650 137.382 114.504 1.00 44.17 708 LYS A C 1
ATOM 1969 O O . LYS A 1 708 ? 112.957 136.670 113.778 1.00 44.17 708 LYS A O 1
ATOM 1975 N N . LEU A 1 709 ? 113.131 138.171 115.440 1.00 48.85 709 LEU A N 1
ATOM 1976 C CA . LEU A 1 709 ? 111.687 138.264 115.609 1.00 48.85 709 LEU A CA 1
ATOM 1977 C C . LEU A 1 709 ? 111.044 138.988 114.441 1.00 48.85 709 LEU A C 1
ATOM 1978 O O . LEU A 1 709 ? 111.559 139.994 113.953 1.00 48.85 709 LEU A O 1
ATOM 1983 N N . ILE A 1 710 ? 109.901 138.480 114.001 1.00 57.10 710 ILE A N 1
ATOM 1984 C CA . ILE A 1 710 ? 109.096 139.152 112.996 1.00 57.10 710 ILE A CA 1
ATOM 1985 C C . ILE A 1 710 ? 107.629 138.968 113.376 1.00 57.10 710 ILE A C 1
ATOM 1986 O O . ILE A 1 710 ? 107.091 137.860 113.296 1.00 57.10 710 ILE A O 1
ATOM 1991 N N . VAL A 1 711 ? 107.004 140.039 113.855 1.00 66.73 711 VAL A N 1
ATOM 1992 C CA . VAL A 1 711 ? 105.694 139.968 114.506 1.00 66.73 711 VAL A CA 1
ATOM 1993 C C . VAL A 1 711 ? 104.442 139.977 113.625 1.00 66.73 711 VAL A C 1
ATOM 1994 O O . VAL A 1 711 ? 103.512 139.236 113.960 1.00 66.73 711 VAL A O 1
ATOM 1998 N N . PRO A 1 712 ? 104.315 140.774 112.533 1.00 74.93 712 PRO A N 1
ATOM 1999 C CA . PRO A 1 712 ? 102.951 140.758 111.981 1.00 74.93 712 PRO A CA 1
ATOM 2000 C C . PRO A 1 712 ? 102.688 139.567 111.067 1.00 74.93 712 PRO A C 1
ATOM 2001 O O . PRO A 1 712 ? 103.644 138.850 110.783 1.00 74.93 712 PRO A O 1
ATOM 2005 N N . TRP A 1 735 ? 72.984 117.016 114.620 1.00 124.70 735 TRP A N 1
ATOM 2006 C CA . TRP A 1 735 ? 73.995 115.977 114.472 1.00 124.70 735 TRP A CA 1
ATOM 2007 C C . TRP A 1 735 ? 75.373 116.573 114.681 1.00 124.70 735 TRP A C 1
ATOM 2008 O O . TRP A 1 735 ? 76.305 115.876 115.063 1.00 124.70 735 TRP A O 1
ATOM 2019 N N . VAL A 1 736 ? 75.493 117.874 114.417 1.00 119.89 736 VAL A N 1
ATOM 2020 C CA . VAL A 1 736 ? 76.755 118.565 114.666 1.00 119.89 736 VAL A CA 1
ATOM 2021 C C . VAL A 1 736 ? 76.932 118.802 116.156 1.00 119.89 736 VAL A C 1
ATOM 2022 O O . VAL A 1 736 ? 78.033 118.649 116.701 1.00 119.89 736 VAL A O 1
ATOM 2026 N N . CYS A 1 737 ? 75.840 119.139 116.844 1.00 118.77 737 CYS A N 1
ATOM 2027 C CA . CYS A 1 737 ? 75.933 119.596 118.224 1.00 118.77 737 CYS A CA 1
ATOM 2028 C C . CYS A 1 737 ? 76.282 118.460 119.173 1.00 118.77 737 CYS A C 1
ATOM 2029 O O . CYS A 1 737 ? 77.295 118.529 119.875 1.00 118.77 737 CYS A O 1
ATOM 2032 N N . LEU A 1 738 ? 75.477 117.392 119.189 1.00 119.92 738 LEU A N 1
ATOM 2033 C CA . LEU A 1 738 ? 75.670 116.347 120.193 1.00 119.92 738 LEU A CA 1
ATOM 2034 C C . LEU A 1 738 ? 76.906 115.510 119.892 1.00 119.92 738 LEU A C 1
ATOM 2035 O O . LEU A 1 738 ? 77.462 114.868 120.790 1.00 119.92 738 LEU A O 1
ATOM 2040 N N . ALA A 1 739 ? 77.358 115.503 118.637 1.00 115.22 739 ALA A N 1
ATOM 2041 C CA . ALA A 1 739 ? 78.646 114.891 118.341 1.00 115.22 739 ALA A CA 1
ATOM 2042 C C . ALA A 1 739 ? 79.780 115.751 118.871 1.00 115.22 739 ALA A C 1
ATOM 2043 O O . ALA A 1 739 ? 80.871 115.248 119.159 1.00 115.22 739 ALA A O 1
ATOM 2045 N N . ALA A 1 740 ? 79.535 117.054 119.017 1.00 115.17 740 ALA A N 1
ATOM 2046 C CA . ALA A 1 740 ? 80.547 117.940 119.575 1.00 115.17 740 ALA A CA 1
ATOM 2047 C C . ALA A 1 740 ? 80.486 117.960 121.094 1.00 115.17 740 ALA A C 1
ATOM 2048 O O . ALA A 1 740 ? 81.270 118.661 121.741 1.00 115.17 740 ALA A O 1
ATOM 2050 N N . ALA A 1 741 ? 79.550 117.219 121.684 1.00 109.19 741 ALA A N 1
ATOM 2051 C CA . ALA A 1 741 ? 79.508 117.126 123.136 1.00 109.19 741 ALA A CA 1
ATOM 2052 C C . ALA A 1 741 ? 80.685 116.329 123.667 1.00 109.19 741 ALA A C 1
ATOM 2053 O O . ALA A 1 741 ? 81.353 116.750 124.618 1.00 109.19 741 ALA A O 1
ATOM 2055 N N . ILE A 1 742 ? 80.966 115.181 123.058 1.00 106.18 742 ILE A N 1
ATOM 2056 C CA . ILE A 1 742 ? 81.927 114.247 123.647 1.00 106.18 742 ILE A CA 1
ATOM 2057 C C . ILE A 1 742 ? 83.389 114.677 123.551 1.00 106.18 742 ILE A C 1
ATOM 2058 O O . ILE A 1 742 ? 84.167 114.335 124.457 1.00 106.18 742 ILE A O 1
ATOM 2063 N N . PRO A 1 743 ? 83.851 115.428 122.527 1.00 104.64 743 PRO A N 1
ATOM 2064 C CA . PRO A 1 743 ? 85.186 116.017 122.696 1.00 104.64 743 PRO A CA 1
ATOM 2065 C C . PRO A 1 743 ? 85.186 117.186 123.645 1.00 104.64 743 PRO A C 1
ATOM 2066 O O . PRO A 1 743 ? 86.210 117.459 124.280 1.00 104.64 743 PRO A O 1
ATOM 2070 N N . ALA A 1 744 ? 84.059 117.883 123.781 1.00 102.52 744 ALA A N 1
ATOM 2071 C CA . ALA A 1 744 ? 83.973 118.925 124.793 1.00 102.52 744 ALA A CA 1
ATOM 2072 C C . ALA A 1 744 ? 83.948 118.322 126.189 1.00 102.52 744 ALA A C 1
ATOM 2073 O O . ALA A 1 744 ? 84.278 118.996 127.168 1.00 102.52 744 ALA A O 1
ATOM 2075 N N . LEU A 1 745 ? 83.562 117.050 126.298 1.00 99.94 745 LEU A N 1
ATOM 2076 C CA . LEU A 1 745 ? 83.731 116.331 127.555 1.00 99.94 745 LEU A CA 1
ATOM 2077 C C . LEU A 1 745 ? 85.202 116.095 127.848 1.00 99.94 745 LEU A C 1
ATOM 2078 O O . LEU A 1 745 ? 85.602 115.956 129.006 1.00 99.94 745 LEU A O 1
ATOM 2083 N N . LEU A 1 746 ? 86.024 116.031 126.802 1.00 98.00 746 LEU A N 1
ATOM 2084 C CA . LEU A 1 746 ? 87.432 115.712 126.990 1.00 98.00 746 LEU A CA 1
ATOM 2085 C C . LEU A 1 746 ? 88.236 116.953 127.347 1.00 98.00 746 LEU A C 1
ATOM 2086 O O . LEU A 1 746 ? 89.062 116.920 128.265 1.00 98.00 746 LEU A O 1
ATOM 2091 N N . VAL A 1 747 ? 88.011 118.059 126.634 1.00 95.74 747 VAL A N 1
ATOM 2092 C CA . VAL A 1 747 ? 88.864 119.230 126.811 1.00 95.74 747 VAL A CA 1
ATOM 2093 C C . VAL A 1 747 ? 88.533 119.943 128.106 1.00 95.74 747 VAL A C 1
ATOM 2094 O O . VAL A 1 747 ? 89.363 120.671 128.657 1.00 95.74 747 VAL A O 1
ATOM 2098 N N . THR A 1 748 ? 87.335 119.723 128.639 1.00 100.43 748 THR A N 1
ATOM 2099 C CA . THR A 1 748 ? 87.019 120.330 129.920 1.00 100.43 748 THR A CA 1
ATOM 2100 C C . THR A 1 748 ? 87.624 119.530 131.060 1.00 100.43 748 THR A C 1
ATOM 2101 O O . THR A 1 748 ? 87.572 119.959 132.215 1.00 100.43 748 THR A O 1
ATOM 2105 N N . ILE A 1 749 ? 88.184 118.356 130.765 1.00 94.86 749 ILE A N 1
ATOM 2106 C CA . ILE A 1 749 ? 88.967 117.664 131.778 1.00 94.86 749 ILE A CA 1
ATOM 2107 C C . ILE A 1 749 ? 90.326 118.320 131.915 1.00 94.86 749 ILE A C 1
ATOM 2108 O O . ILE A 1 749 ? 90.726 118.725 133.011 1.00 94.86 749 ILE A O 1
ATOM 2113 N N . LEU A 1 750 ? 91.044 118.463 130.802 1.00 95.47 750 LEU A N 1
ATOM 2114 C CA . LEU A 1 750 ? 92.444 118.863 130.855 1.00 95.47 750 LEU A CA 1
ATOM 2115 C C . LEU A 1 750 ? 92.594 120.332 131.226 1.00 95.47 750 LEU A C 1
ATOM 2116 O O . LEU A 1 750 ? 93.470 120.674 132.020 1.00 95.47 750 LEU A O 1
ATOM 2121 N N . ILE A 1 751 ? 91.723 121.187 130.697 1.00 85.81 751 ILE A N 1
ATOM 2122 C CA . ILE A 1 751 ? 91.717 122.615 130.993 1.00 85.81 751 ILE A CA 1
ATOM 2123 C C . ILE A 1 751 ? 91.369 122.829 132.459 1.00 85.81 751 ILE A C 1
ATOM 2124 O O . ILE A 1 751 ? 91.923 123.715 133.120 1.00 85.81 751 ILE A O 1
ATOM 2129 N N . PHE A 1 752 ? 90.490 121.985 132.993 1.00 92.19 752 PHE A N 1
ATOM 2130 C CA . PHE A 1 752 ? 90.301 121.958 134.436 1.00 92.19 752 PHE A CA 1
ATOM 2131 C C . PHE A 1 752 ? 91.555 121.479 135.144 1.00 92.19 752 PHE A C 1
ATOM 2132 O O . PHE A 1 752 ? 92.015 122.111 136.100 1.00 92.19 752 PHE A O 1
ATOM 2140 N N . MET A 1 753 ? 92.109 120.351 134.698 1.00 97.40 753 MET A N 1
ATOM 2141 C CA . MET A 1 753 ? 93.219 119.742 135.419 1.00 97.40 753 MET A CA 1
ATOM 2142 C C . MET A 1 753 ? 94.495 120.552 135.289 1.00 97.40 753 MET A C 1
ATOM 2143 O O . MET A 1 753 ? 95.304 120.556 136.217 1.00 97.40 753 MET A O 1
ATOM 2148 N N . ASP A 1 754 ? 94.677 121.264 134.174 1.00 88.72 754 ASP A N 1
ATOM 2149 C CA . ASP A 1 754 ? 95.860 122.102 134.017 1.00 88.72 754 ASP A CA 1
ATOM 2150 C C . ASP A 1 754 ? 95.814 123.293 134.957 1.00 88.72 754 ASP A C 1
ATOM 2151 O O . ASP A 1 754 ? 96.857 123.741 135.433 1.00 88.72 754 ASP A O 1
ATOM 2156 N N . GLN A 1 755 ? 94.613 123.784 135.265 1.00 84.16 755 GLN A N 1
ATOM 2157 C CA . GLN A 1 755 ? 94.478 125.020 136.025 1.00 84.16 755 GLN A CA 1
ATOM 2158 C C . GLN A 1 755 ? 94.916 124.846 137.474 1.00 84.16 755 GLN A C 1
ATOM 2159 O O . GLN A 1 755 ? 95.557 125.738 138.040 1.00 84.16 755 GLN A O 1
ATOM 2165 N N . GLN A 1 756 ? 94.617 123.694 138.075 1.00 89.15 756 GLN A N 1
ATOM 2166 C CA . GLN A 1 756 ? 94.970 123.474 139.475 1.00 89.15 756 GLN A CA 1
ATOM 2167 C C . GLN A 1 756 ? 96.477 123.360 139.659 1.00 89.15 756 GLN A C 1
ATOM 2168 O O . GLN A 1 756 ? 97.052 124.003 140.543 1.00 89.15 756 GLN A O 1
ATOM 2174 N N . ILE A 1 757 ? 97.136 122.556 138.827 1.00 87.80 757 ILE A N 1
ATOM 2175 C CA . ILE A 1 757 ? 98.568 122.366 139.002 1.00 87.80 757 ILE A CA 1
ATOM 2176 C C . ILE A 1 757 ? 99.376 123.562 138.523 1.00 87.80 757 ILE A C 1
ATOM 2177 O O . ILE A 1 757 ? 100.537 123.707 138.920 1.00 87.80 757 ILE A O 1
ATOM 2182 N N . THR A 1 758 ? 98.802 124.427 137.692 1.00 83.95 758 THR A N 1
ATOM 2183 C CA . THR A 1 758 ? 99.377 125.740 137.451 1.00 83.95 758 THR A CA 1
ATOM 2184 C C . THR A 1 758 ? 98.940 126.754 138.483 1.00 83.95 758 THR A C 1
ATOM 2185 O O . THR A 1 758 ? 99.225 127.940 138.322 1.00 83.95 758 THR A O 1
ATOM 2189 N N . ALA A 1 759 ? 98.231 126.326 139.510 1.00 83.42 759 ALA A N 1
ATOM 2190 C CA . ALA A 1 759 ? 97.907 127.188 140.630 1.00 83.42 759 ALA A CA 1
ATOM 2191 C C . ALA A 1 759 ? 98.530 126.717 141.927 1.00 83.42 759 ALA A C 1
ATOM 2192 O O . ALA A 1 759 ? 99.008 127.546 142.704 1.00 83.42 759 ALA A O 1
ATOM 2194 N N . VAL A 1 760 ? 98.553 125.405 142.182 1.00 82.68 760 VAL A N 1
ATOM 2195 C CA . VAL A 1 760 ? 99.066 124.924 143.457 1.00 82.68 760 VAL A CA 1
ATOM 2196 C C . VAL A 1 760 ? 100.576 125.036 143.537 1.00 82.68 760 VAL A C 1
ATOM 2197 O O . VAL A 1 760 ? 101.132 125.050 144.639 1.00 82.68 760 VAL A O 1
ATOM 2201 N N . ILE A 1 761 ? 101.262 125.130 142.399 1.00 81.65 761 ILE A N 1
ATOM 2202 C CA . ILE A 1 761 ? 102.683 125.447 142.435 1.00 81.65 761 ILE A CA 1
ATOM 2203 C C . ILE A 1 761 ? 102.921 126.935 142.590 1.00 81.65 761 ILE A C 1
ATOM 2204 O O . ILE A 1 761 ? 104.049 127.347 142.878 1.00 81.65 761 ILE A O 1
ATOM 2209 N N . VAL A 1 762 ? 101.889 127.752 142.410 1.00 79.72 762 VAL A N 1
ATOM 2210 C CA . VAL A 1 762 ? 102.038 129.196 142.448 1.00 79.72 762 VAL A CA 1
ATOM 2211 C C . VAL A 1 762 ? 101.597 129.639 143.829 1.00 79.72 762 VAL A C 1
ATOM 2212 O O . VAL A 1 762 ? 102.083 130.644 144.355 1.00 79.72 762 VAL A O 1
ATOM 2216 N N . ASN A 1 763 ? 100.701 128.861 144.438 1.00 88.89 763 ASN A N 1
ATOM 2217 C CA . ASN A 1 763 ? 100.262 129.107 145.804 1.00 88.89 763 ASN A CA 1
ATOM 2218 C C . ASN A 1 763 ? 101.422 128.997 146.769 1.00 88.89 763 ASN A C 1
ATOM 2219 O O . ASN A 1 763 ? 101.789 130.015 147.359 1.00 88.89 763 ASN A O 1
ATOM 2224 N N . ARG A 1 764 ? 101.972 127.780 146.922 1.00 91.11 764 ARG A N 1
ATOM 2225 C CA . ARG A 1 764 ? 103.345 127.519 147.357 1.00 91.11 764 ARG A CA 1
ATOM 2226 C C . ARG A 1 764 ? 103.719 128.255 148.640 1.00 91.11 764 ARG A C 1
ATOM 2227 O O . ARG A 1 764 ? 104.243 129.374 148.581 1.00 91.11 764 ARG A O 1
ATOM 2235 N N . LYS A 1 765 ? 103.295 127.711 149.787 1.00 97.56 765 LYS A N 1
ATOM 2236 C CA . LYS A 1 765 ? 103.514 128.307 151.111 1.00 97.56 765 LYS A CA 1
ATOM 2237 C C . LYS A 1 765 ? 104.955 128.786 151.357 1.00 97.56 765 LYS A C 1
ATOM 2238 O O . LYS A 1 765 ? 105.174 129.690 152.172 1.00 97.56 765 LYS A O 1
ATOM 2244 N N . GLU A 1 766 ? 105.937 128.207 150.650 1.00 98.27 766 GLU A N 1
ATOM 2245 C CA . GLU A 1 766 ? 107.276 128.781 150.532 1.00 98.27 766 GLU A CA 1
ATOM 2246 C C . GLU A 1 766 ? 107.248 130.247 150.111 1.00 98.27 766 GLU A C 1
ATOM 2247 O O . GLU A 1 766 ? 108.004 131.061 150.651 1.00 98.27 766 GLU A O 1
ATOM 2253 N N . HIS A 1 767 ? 106.406 130.608 149.144 1.00 92.94 767 HIS A N 1
ATOM 2254 C CA . HIS A 1 767 ? 106.269 132.025 148.814 1.00 92.94 767 HIS A CA 1
ATOM 2255 C C . HIS A 1 767 ? 105.463 132.683 149.924 1.00 92.94 767 HIS A C 1
ATOM 2256 O O . HIS A 1 767 ? 104.231 132.654 149.931 1.00 92.94 767 HIS A O 1
ATOM 2263 N N . LYS A 1 768 ? 106.183 133.291 150.855 1.00 101.40 768 LYS A N 1
ATOM 2264 C CA . LYS A 1 768 ? 105.648 133.684 152.144 1.00 101.40 768 LYS A CA 1
ATOM 2265 C C . LYS A 1 768 ? 104.762 134.919 152.011 1.00 101.40 768 LYS A C 1
ATOM 2266 O O . LYS A 1 768 ? 104.898 135.700 151.069 1.00 101.40 768 LYS A O 1
ATOM 2272 N N . LEU A 1 769 ? 103.808 135.045 152.946 1.00 105.69 769 LEU A N 1
ATOM 2273 C CA . LEU A 1 769 ? 103.056 136.281 153.220 1.00 105.69 769 LEU A CA 1
ATOM 2274 C C . LEU A 1 769 ? 102.247 136.756 152.015 1.00 105.69 769 LEU A C 1
ATOM 2275 O O . LEU A 1 769 ? 102.278 137.929 151.637 1.00 105.69 769 LEU A O 1
ATOM 2280 N N . LYS A 1 770 ? 101.519 135.833 151.408 1.00 98.28 770 LYS A N 1
ATOM 2281 C CA . LYS A 1 770 ? 100.651 136.232 150.322 1.00 98.28 770 LYS A CA 1
ATOM 2282 C C . LYS A 1 770 ? 99.344 136.803 150.860 1.00 98.28 770 LYS A C 1
ATOM 2283 O O . LYS A 1 770 ? 99.072 136.803 152.062 1.00 98.28 770 LYS A O 1
ATOM 2289 N N . LYS A 1 771 ? 98.534 137.310 149.943 1.00 100.50 771 LYS A N 1
ATOM 2290 C CA . LYS A 1 771 ? 97.323 138.040 150.277 1.00 100.50 771 LYS A CA 1
ATOM 2291 C C . LYS A 1 771 ? 96.149 137.506 149.475 1.00 100.50 771 LYS A C 1
ATOM 2292 O O . LYS A 1 771 ? 95.449 138.243 148.779 1.00 100.50 771 LYS A O 1
ATOM 2298 N N . GLY A 1 772 ? 95.952 136.202 149.519 1.00 99.55 772 GLY A N 1
ATOM 2299 C CA . GLY A 1 772 ? 94.760 135.589 148.965 1.00 99.55 772 GLY A CA 1
ATOM 2300 C C . GLY A 1 772 ? 95.070 134.302 148.229 1.00 99.55 772 GLY A C 1
ATOM 2301 O O . GLY A 1 772 ? 96.218 133.978 147.935 1.00 99.55 772 GLY A O 1
ATOM 2302 N N . ALA A 1 773 ? 94.012 133.548 147.932 1.00 97.56 773 ALA A N 1
ATOM 2303 C CA . ALA A 1 773 ? 94.136 132.297 147.188 1.00 97.56 773 ALA A CA 1
ATOM 2304 C C . ALA A 1 773 ? 92.808 132.052 146.479 1.00 97.56 773 ALA A C 1
ATOM 2305 O O . ALA A 1 773 ? 91.873 131.521 147.083 1.00 97.56 773 ALA A O 1
ATOM 2307 N N . GLY A 1 774 ? 92.733 132.425 145.207 1.00 102.34 774 GLY A N 1
ATOM 2308 C CA . GLY A 1 774 ? 91.497 132.263 144.469 1.00 102.34 774 GLY A CA 1
ATOM 2309 C C . GLY A 1 774 ? 91.484 131.049 143.566 1.00 102.34 774 GLY A C 1
ATOM 2310 O O . GLY A 1 774 ? 92.207 131.011 142.570 1.00 102.34 774 GLY A O 1
ATOM 2311 N N . TYR A 1 775 ? 90.660 130.053 143.890 1.00 102.61 775 TYR A N 1
ATOM 2312 C CA . TYR A 1 775 ? 90.626 128.809 143.133 1.00 102.61 775 TYR A CA 1
ATOM 2313 C C . TYR A 1 775 ? 89.426 128.680 142.223 1.00 102.61 775 TYR A C 1
ATOM 2314 O O . TYR A 1 775 ? 89.500 127.946 141.236 1.00 102.61 775 TYR A O 1
ATOM 2323 N N . HIS A 1 776 ? 88.332 129.358 142.528 1.00 101.47 776 HIS A N 1
ATOM 2324 C CA . HIS A 1 776 ? 87.102 129.162 141.786 1.00 101.47 776 HIS A CA 1
ATOM 2325 C C . HIS A 1 776 ? 86.885 130.227 140.730 1.00 101.47 776 HIS A C 1
ATOM 2326 O O . HIS A 1 776 ? 86.489 129.904 139.607 1.00 101.47 776 HIS A O 1
ATOM 2333 N N . LEU A 1 777 ? 87.149 131.489 141.066 1.00 97.54 777 LEU A N 1
ATOM 2334 C CA . LEU A 1 777 ? 86.775 132.575 140.171 1.00 97.54 777 LEU A CA 1
ATOM 2335 C C . LEU A 1 777 ? 87.672 132.629 138.946 1.00 97.54 777 LEU A C 1
ATOM 2336 O O . LEU A 1 777 ? 87.204 132.994 137.869 1.00 97.54 777 LEU A O 1
ATOM 2341 N N . ASP A 1 778 ? 88.945 132.255 139.082 1.00 98.30 778 ASP A N 1
ATOM 2342 C CA . ASP A 1 778 ? 89.806 132.138 137.911 1.00 98.30 778 ASP A CA 1
ATOM 2343 C C . ASP A 1 778 ? 89.342 131.015 137.004 1.00 98.30 778 ASP A C 1
ATOM 2344 O O . ASP A 1 778 ? 89.360 131.149 135.776 1.00 98.30 778 ASP A O 1
ATOM 2349 N N . LEU A 1 779 ? 88.898 129.913 137.599 1.00 93.79 779 LEU A N 1
ATOM 2350 C CA . LEU A 1 779 ? 88.306 128.844 136.817 1.00 93.79 779 LEU A CA 1
ATOM 2351 C C . LEU A 1 779 ? 86.969 129.284 136.246 1.00 93.79 779 LEU A C 1
ATOM 2352 O O . LEU A 1 779 ? 86.552 128.800 135.189 1.00 93.79 779 LEU A O 1
ATOM 2357 N N . PHE A 1 780 ? 86.297 130.210 136.926 1.00 97.23 780 PHE A N 1
ATOM 2358 C CA . PHE A 1 780 ? 85.186 130.919 136.317 1.00 97.23 780 PHE A CA 1
ATOM 2359 C C . PHE A 1 780 ? 85.664 131.956 135.312 1.00 97.23 780 PHE A C 1
ATOM 2360 O O . PHE A 1 780 ? 84.971 132.207 134.319 1.00 97.23 780 PHE A O 1
ATOM 2368 N N . TRP A 1 781 ? 86.836 132.560 135.539 1.00 94.38 781 TRP A N 1
ATOM 2369 C CA . TRP A 1 781 ? 87.337 133.541 134.583 1.00 94.38 781 TRP A CA 1
ATOM 2370 C C . TRP A 1 781 ? 87.740 132.895 133.267 1.00 94.38 781 TRP A C 1
ATOM 2371 O O . TRP A 1 781 ? 87.520 133.479 132.200 1.00 94.38 781 TRP A O 1
ATOM 2382 N N . VAL A 1 782 ? 88.337 131.702 133.314 1.00 89.98 782 VAL A N 1
ATOM 2383 C CA . VAL A 1 782 ? 88.773 131.081 132.073 1.00 89.98 782 VAL A CA 1
ATOM 2384 C C . VAL A 1 782 ? 87.593 130.593 131.256 1.00 89.98 782 VAL A C 1
ATOM 2385 O O . VAL A 1 782 ? 87.702 130.479 130.032 1.00 89.98 782 VAL A O 1
ATOM 2389 N N . ALA A 1 783 ? 86.455 130.337 131.896 1.00 93.12 783 ALA A N 1
ATOM 2390 C CA . ALA A 1 783 ? 85.257 129.993 131.153 1.00 93.12 783 ALA A CA 1
ATOM 2391 C C . ALA A 1 783 ? 84.666 131.203 130.454 1.00 93.12 783 ALA A C 1
ATOM 2392 O O . ALA A 1 783 ? 84.050 131.053 129.394 1.00 93.12 783 ALA A O 1
ATOM 2394 N N . ILE A 1 784 ? 84.831 132.394 131.032 1.00 92.80 784 ILE A N 1
ATOM 2395 C CA . ILE A 1 784 ? 84.335 133.609 130.395 1.00 92.80 784 ILE A CA 1
ATOM 2396 C C . ILE A 1 784 ? 85.100 133.880 129.114 1.00 92.80 784 ILE A C 1
ATOM 2397 O O . ILE A 1 784 ? 84.512 134.098 128.050 1.00 92.80 784 ILE A O 1
ATOM 2402 N N . LEU A 1 785 ? 86.423 133.852 129.191 1.00 91.53 785 LEU A N 1
ATOM 2403 C CA . LEU A 1 785 ? 87.225 134.101 128.008 1.00 91.53 785 LEU A CA 1
ATOM 2404 C C . LEU A 1 785 ? 87.221 132.935 127.035 1.00 91.53 785 LEU A C 1
ATOM 2405 O O . LEU A 1 785 ? 87.683 133.097 125.904 1.00 91.53 785 LEU A O 1
ATOM 2410 N N . MET A 1 786 ? 86.714 131.773 127.442 1.00 88.75 786 MET A N 1
ATOM 2411 C CA . MET A 1 786 ? 86.673 130.646 126.526 1.00 88.75 786 MET A CA 1
ATOM 2412 C C . MET A 1 786 ? 85.648 130.867 125.428 1.00 88.75 786 MET A C 1
ATOM 2413 O O . MET A 1 786 ? 85.902 130.538 124.265 1.00 88.75 786 MET A O 1
ATOM 2418 N N . VAL A 1 787 ? 84.504 131.462 125.762 1.00 90.49 787 VAL A N 1
ATOM 2419 C CA . VAL A 1 787 ? 83.493 131.651 124.732 1.00 90.49 787 VAL A CA 1
ATOM 2420 C C . VAL A 1 787 ? 83.852 132.812 123.820 1.00 90.49 787 VAL A C 1
ATOM 2421 O O . VAL A 1 787 ? 83.477 132.807 122.643 1.00 90.49 787 VAL A O 1
ATOM 2425 N N . ILE A 1 788 ? 84.594 133.804 124.311 1.00 88.00 788 ILE A N 1
ATOM 2426 C CA . ILE A 1 788 ? 84.964 134.885 123.411 1.00 88.00 788 ILE A CA 1
ATOM 2427 C C . ILE A 1 788 ? 86.131 134.453 122.534 1.00 88.00 788 ILE A C 1
ATOM 2428 O O . ILE A 1 788 ? 86.238 134.883 121.380 1.00 88.00 788 ILE A O 1
ATOM 2433 N N . CYS A 1 789 ? 86.977 133.547 123.025 1.00 85.84 789 CYS A N 1
ATOM 2434 C CA . CYS A 1 789 ? 88.011 132.994 122.168 1.00 85.84 789 CYS A CA 1
ATOM 2435 C C . CYS A 1 789 ? 87.433 132.010 121.173 1.00 85.84 789 CYS A C 1
ATOM 2436 O O . CYS A 1 789 ? 87.914 131.926 120.038 1.00 85.84 789 CYS A O 1
ATOM 2439 N N . SER A 1 790 ? 86.401 131.274 121.573 1.00 88.35 790 SER A N 1
ATOM 2440 C CA . SER A 1 790 ? 85.813 130.311 120.661 1.00 88.35 790 SER A CA 1
ATOM 2441 C C . SER A 1 790 ? 85.020 131.006 119.572 1.00 88.35 790 SER A C 1
ATOM 2442 O O . SER A 1 790 ? 84.983 130.528 118.434 1.00 88.35 790 SER A O 1
ATOM 2445 N N . LEU A 1 791 ? 84.404 132.141 119.892 1.00 89.32 791 LEU A N 1
ATOM 2446 C CA . LEU A 1 791 ? 83.563 132.822 118.918 1.00 89.32 791 LEU A CA 1
ATOM 2447 C C . LEU A 1 791 ? 84.388 133.530 117.854 1.00 89.32 791 LEU A C 1
ATOM 2448 O O . LEU A 1 791 ? 83.916 133.698 116.723 1.00 89.32 791 LEU A O 1
ATOM 2453 N N . MET A 1 792 ? 85.614 133.926 118.179 1.00 85.89 792 MET A N 1
ATOM 2454 C CA . MET A 1 792 ? 86.429 134.709 117.267 1.00 85.89 792 MET A CA 1
ATOM 2455 C C . MET A 1 792 ? 87.520 133.888 116.586 1.00 85.89 792 MET A C 1
ATOM 2456 O O . MET A 1 792 ? 88.377 134.470 115.913 1.00 85.89 792 MET A O 1
ATOM 2461 N N . ALA A 1 793 ? 87.488 132.559 116.739 1.00 81.89 793 ALA A N 1
ATOM 2462 C CA . ALA A 1 793 ? 88.530 131.623 116.293 1.00 81.89 793 ALA A CA 1
ATOM 2463 C C . ALA A 1 793 ? 89.889 131.975 116.904 1.00 81.89 793 ALA A C 1
ATOM 2464 O O . ALA A 1 793 ? 90.852 132.297 116.213 1.00 81.89 793 ALA A O 1
ATOM 2466 N N . LEU A 1 794 ? 89.947 131.892 118.230 1.00 79.18 794 LEU A N 1
ATOM 2467 C CA . LEU A 1 794 ? 91.134 132.154 119.027 1.00 79.18 794 LEU A CA 1
ATOM 2468 C C . LEU A 1 794 ? 91.475 130.942 119.882 1.00 79.18 794 LEU A C 1
ATOM 2469 O O . LEU A 1 794 ? 90.572 130.277 120.397 1.00 79.18 794 LEU A O 1
ATOM 2474 N N . PRO A 1 795 ? 92.755 130.629 120.055 1.00 72.91 795 PRO A N 1
ATOM 2475 C CA . PRO A 1 795 ? 93.126 129.390 120.746 1.00 72.91 795 PRO A CA 1
ATOM 2476 C C . PRO A 1 795 ? 92.879 129.455 122.244 1.00 72.91 795 PRO A C 1
ATOM 2477 O O . PRO A 1 795 ? 93.045 130.496 122.879 1.00 72.91 795 PRO A O 1
ATOM 2481 N N . TRP A 1 796 ? 92.477 128.313 122.797 1.00 76.30 796 TRP A N 1
ATOM 2482 C CA . TRP A 1 796 ? 92.142 128.212 124.211 1.00 76.30 796 TRP A CA 1
ATOM 2483 C C . TRP A 1 796 ? 93.380 128.392 125.073 1.00 76.30 796 TRP A C 1
ATOM 2484 O O . TRP A 1 796 ? 94.444 127.853 124.771 1.00 76.30 796 TRP A O 1
ATOM 2495 N N . TYR A 1 797 ? 93.236 129.138 126.164 1.00 69.19 797 TYR A N 1
ATOM 2496 C CA . TYR A 1 797 ? 94.376 129.683 126.897 1.00 69.19 797 TYR A CA 1
ATOM 2497 C C . TYR A 1 797 ? 94.290 129.377 128.384 1.00 69.19 797 TYR A C 1
ATOM 2498 O O . TYR A 1 797 ? 93.567 130.056 129.114 1.00 69.19 797 TYR A O 1
ATOM 2507 N N . VAL A 1 798 ? 95.013 128.353 128.815 1.00 71.88 798 VAL A N 1
ATOM 2508 C CA . VAL A 1 798 ? 95.045 127.967 130.213 1.00 71.88 798 VAL A CA 1
ATOM 2509 C C . VAL A 1 798 ? 96.263 128.598 130.859 1.00 71.88 798 VAL A C 1
ATOM 2510 O O . VAL A 1 798 ? 97.184 129.003 130.173 1.00 71.88 798 VAL A O 1
ATOM 2514 N N . ALA A 1 799 ? 96.269 128.688 132.178 1.00 73.13 799 ALA A N 1
ATOM 2515 C CA . ALA A 1 799 ? 97.382 129.309 132.889 1.00 73.13 799 ALA A CA 1
ATOM 2516 C C . ALA A 1 799 ? 98.713 128.593 132.744 1.00 73.13 799 ALA A C 1
ATOM 2517 O O . ALA A 1 799 ? 98.770 127.379 132.626 1.00 73.13 799 ALA A O 1
ATOM 2519 N N . ALA A 1 800 ? 99.784 129.378 132.750 1.00 61.84 800 ALA A N 1
ATOM 2520 C CA . ALA A 1 800 ? 101.151 128.881 132.635 1.00 61.84 800 ALA A CA 1
ATOM 2521 C C . ALA A 1 800 ? 101.652 128.218 133.912 1.00 61.84 800 ALA A C 1
ATOM 2522 O O . ALA A 1 800 ? 101.078 128.360 134.980 1.00 61.84 800 ALA A O 1
ATOM 2524 N N . THR A 1 801 ? 102.732 127.478 133.758 1.00 61.22 801 THR A N 1
ATOM 2525 C CA . THR A 1 801 ? 103.401 126.696 134.791 1.00 61.22 801 THR A CA 1
ATOM 2526 C C . THR A 1 801 ? 104.883 127.050 134.977 1.00 61.22 801 THR A C 1
ATOM 2527 O O . THR A 1 801 ? 105.366 127.070 136.107 1.00 61.22 801 THR A O 1
ATOM 2531 N N . VAL A 1 802 ? 105.603 127.317 133.889 1.00 48.69 802 VAL A N 1
ATOM 2532 C CA . VAL A 1 802 ? 106.995 127.720 133.982 1.00 48.69 802 VAL A CA 1
ATOM 2533 C C . VAL A 1 802 ? 107.170 129.238 133.934 1.00 48.69 802 VAL A C 1
ATOM 2534 O O . VAL A 1 802 ? 108.049 129.767 134.623 1.00 48.69 802 VAL A O 1
ATOM 2538 N N . ILE A 1 803 ? 106.319 129.963 133.207 1.00 51.36 803 ILE A N 1
ATOM 2539 C CA . ILE A 1 803 ? 106.473 131.409 133.126 1.00 51.36 803 ILE A CA 1
ATOM 2540 C C . ILE A 1 803 ? 105.976 132.062 134.403 1.00 51.36 803 ILE A C 1
ATOM 2541 O O . ILE A 1 803 ? 106.548 133.052 134.867 1.00 51.36 803 ILE A O 1
ATOM 2546 N N . SER A 1 804 ? 104.924 131.501 135.002 1.00 53.67 804 SER A N 1
ATOM 2547 C CA . SER A 1 804 ? 104.375 132.057 136.232 1.00 53.67 804 SER A CA 1
ATOM 2548 C C . SER A 1 804 ? 105.327 131.889 137.401 1.00 53.67 804 SER A C 1
ATOM 2549 O O . SER A 1 804 ? 105.431 132.775 138.255 1.00 53.67 804 SER A O 1
ATOM 2552 N N . ILE A 1 805 ? 106.025 130.759 137.470 1.00 54.27 805 ILE A N 1
ATOM 2553 C CA . ILE A 1 805 ? 107.034 130.618 138.507 1.00 54.27 805 ILE A CA 1
ATOM 2554 C C . ILE A 1 805 ? 108.294 131.388 138.129 1.00 54.27 805 ILE A C 1
ATOM 2555 O O . ILE A 1 805 ? 109.111 131.710 139.001 1.00 54.27 805 ILE A O 1
ATOM 2560 N N . ALA A 1 806 ? 108.447 131.756 136.859 1.00 56.01 806 ALA A N 1
ATOM 2561 C CA . ALA A 1 806 ? 109.465 132.724 136.480 1.00 56.01 806 ALA A CA 1
ATOM 2562 C C . ALA A 1 806 ? 108.991 134.160 136.617 1.00 56.01 806 ALA A C 1
ATOM 2563 O O . ALA A 1 806 ? 109.824 135.062 136.745 1.00 56.01 806 ALA A O 1
ATOM 2565 N N . HIS A 1 807 ? 107.680 134.389 136.559 1.00 57.74 807 HIS A N 1
ATOM 2566 C CA . HIS A 1 807 ? 107.118 135.689 136.901 1.00 57.74 807 HIS A CA 1
ATOM 2567 C C . HIS A 1 807 ? 107.425 136.042 138.344 1.00 57.74 807 HIS A C 1
ATOM 2568 O O . HIS A 1 807 ? 108.128 137.015 138.627 1.00 57.74 807 HIS A O 1
ATOM 2575 N N . ILE A 1 808 ? 106.946 135.216 139.276 1.00 62.25 808 ILE A N 1
ATOM 2576 C CA . ILE A 1 808 ? 107.038 135.545 140.694 1.00 62.25 808 ILE A CA 1
ATOM 2577 C C . ILE A 1 808 ? 108.416 135.307 141.278 1.00 62.25 808 ILE A C 1
ATOM 2578 O O . ILE A 1 808 ? 108.602 135.492 142.486 1.00 62.25 808 ILE A O 1
ATOM 2583 N N . ASP A 1 809 ? 109.384 134.881 140.472 1.00 69.01 809 ASP A N 1
ATOM 2584 C CA . ASP A 1 809 ? 110.768 134.956 140.912 1.00 69.01 809 ASP A CA 1
ATOM 2585 C C . ASP A 1 809 ? 111.220 136.404 140.980 1.00 69.01 809 ASP A C 1
ATOM 2586 O O . ASP A 1 809 ? 111.925 136.799 141.914 1.00 69.01 809 ASP A O 1
ATOM 2591 N N . SER A 1 810 ? 110.807 137.209 140.004 1.00 67.81 810 SER A N 1
ATOM 2592 C CA . SER A 1 810 ? 111.260 138.591 139.935 1.00 67.81 810 SER A CA 1
ATOM 2593 C C . SER A 1 810 ? 110.630 139.431 141.034 1.00 67.81 810 SER A C 1
ATOM 2594 O O . SER A 1 810 ? 111.306 140.236 141.682 1.00 67.81 810 SER A O 1
ATOM 2597 N N . LEU A 1 811 ? 109.343 139.228 141.286 1.00 69.84 811 LEU A N 1
ATOM 2598 C CA . LEU A 1 811 ? 108.561 140.130 142.126 1.00 69.84 811 LEU A CA 1
ATOM 2599 C C . LEU A 1 811 ? 108.708 139.745 143.595 1.00 69.84 811 LEU A C 1
ATOM 2600 O O . LEU A 1 811 ? 107.753 139.350 144.263 1.00 69.84 811 LEU A O 1
ATOM 2605 N N . LYS A 1 812 ? 109.925 139.887 144.112 1.00 74.60 812 LYS A N 1
ATOM 2606 C CA . LYS A 1 812 ? 110.122 139.564 145.515 1.00 74.60 812 LYS A CA 1
ATOM 2607 C C . LYS A 1 812 ? 111.229 140.417 146.111 1.00 74.60 812 LYS A C 1
ATOM 2608 O O . LYS A 1 812 ? 112.178 140.805 145.427 1.00 74.60 812 LYS A O 1
ATOM 2614 N N . MET A 1 813 ? 111.082 140.712 147.396 1.00 87.35 813 MET A N 1
ATOM 2615 C CA . MET A 1 813 ? 112.011 141.544 148.136 1.00 87.35 813 MET A CA 1
ATOM 2616 C C . MET A 1 813 ? 113.042 140.671 148.841 1.00 87.35 813 MET A C 1
ATOM 2617 O O . MET A 1 813 ? 113.126 139.462 148.613 1.00 87.35 813 MET A O 1
ATOM 2622 N N . GLU A 1 814 ? 113.846 141.294 149.697 1.00 90.02 814 GLU A N 1
ATOM 2623 C CA . GLU A 1 814 ? 114.702 140.590 150.650 1.00 90.02 814 GLU A CA 1
ATOM 2624 C C . GLU A 1 814 ? 114.687 141.286 152.002 1.00 90.02 814 GLU A C 1
ATOM 2625 O O . GLU A 1 814 ? 115.740 141.610 152.549 1.00 90.02 814 GLU A O 1
ATOM 2631 N N . PHE A 1 826 ? 113.857 136.534 153.125 1.00 92.62 826 PHE A N 1
ATOM 2632 C CA . PHE A 1 826 ? 112.980 136.410 151.969 1.00 92.62 826 PHE A CA 1
ATOM 2633 C C . PHE A 1 826 ? 111.959 137.541 151.937 1.00 92.62 826 PHE A C 1
ATOM 2634 O O . PHE A 1 826 ? 111.919 138.316 150.983 1.00 92.62 826 PHE A O 1
ATOM 2642 N N . LEU A 1 827 ? 111.129 137.587 152.984 1.00 95.03 827 LEU A N 1
ATOM 2643 C CA . LEU A 1 827 ? 110.204 138.687 153.282 1.00 95.03 827 LEU A CA 1
ATOM 2644 C C . LEU A 1 827 ? 109.179 138.918 152.165 1.00 95.03 827 LEU A C 1
ATOM 2645 O O . LEU A 1 827 ? 109.151 139.966 151.518 1.00 95.03 827 LEU A O 1
ATOM 2650 N N . GLY A 1 828 ? 108.337 137.907 151.946 1.00 93.90 828 GLY A N 1
ATOM 2651 C CA . GLY A 1 828 ? 107.159 138.052 151.103 1.00 93.90 828 GLY A CA 1
ATOM 2652 C C . GLY A 1 828 ? 107.490 138.160 149.626 1.00 93.90 828 GLY A C 1
ATOM 2653 O O . GLY A 1 828 ? 108.647 138.139 149.216 1.00 93.90 828 GLY A O 1
ATOM 2654 N N . VAL A 1 829 ? 106.445 138.285 148.805 1.00 85.17 829 VAL A N 1
ATOM 2655 C CA . VAL A 1 829 ? 106.735 138.581 147.409 1.00 85.17 829 VAL A CA 1
ATOM 2656 C C . VAL A 1 829 ? 106.148 139.922 146.972 1.00 85.17 829 VAL A C 1
ATOM 2657 O O . VAL A 1 829 ? 106.832 140.937 147.107 1.00 85.17 829 VAL A O 1
ATOM 2661 N N . ARG A 1 830 ? 104.856 139.977 146.654 1.00 84.60 830 ARG A N 1
ATOM 2662 C CA . ARG A 1 830 ? 104.152 141.111 146.046 1.00 84.60 830 ARG A CA 1
ATOM 2663 C C . ARG A 1 830 ? 102.686 140.732 145.914 1.00 84.60 830 ARG A C 1
ATOM 2664 O O . ARG A 1 830 ? 102.272 139.622 146.260 1.00 84.60 830 ARG A O 1
ATOM 2672 N N . GLU A 1 831 ? 101.895 141.683 145.435 1.00 89.29 831 GLU A N 1
ATOM 2673 C CA . GLU A 1 831 ? 100.580 141.398 144.884 1.00 89.29 831 GLU A CA 1
ATOM 2674 C C . GLU A 1 831 ? 100.312 142.346 143.716 1.00 89.29 831 GLU A C 1
ATOM 2675 O O . GLU A 1 831 ? 99.255 142.967 143.624 1.00 89.29 831 GLU A O 1
ATOM 2681 N N . GLN A 1 832 ? 101.295 142.524 142.834 1.00 84.37 832 GLN A N 1
ATOM 2682 C CA . GLN A 1 832 ? 101.206 143.541 141.781 1.00 84.37 832 GLN A CA 1
ATOM 2683 C C . GLN A 1 832 ? 100.175 143.098 140.747 1.00 84.37 832 GLN A C 1
ATOM 2684 O O . GLN A 1 832 ? 100.168 141.970 140.261 1.00 84.37 832 GLN A O 1
ATOM 2690 N N . ARG A 1 833 ? 99.268 144.010 140.427 1.00 75.09 833 ARG A N 1
ATOM 2691 C CA . ARG A 1 833 ? 98.201 143.643 139.509 1.00 75.09 833 ARG A CA 1
ATOM 2692 C C . ARG A 1 833 ? 98.409 144.236 138.125 1.00 75.09 833 ARG A C 1
ATOM 2693 O O . ARG A 1 833 ? 97.808 143.768 137.153 1.00 75.09 833 ARG A O 1
ATOM 2695 N N . VAL A 1 834 ? 99.229 145.281 138.008 1.00 75.69 834 VAL A N 1
ATOM 2696 C CA . VAL A 1 834 ? 99.396 145.886 136.691 1.00 75.69 834 VAL A CA 1
ATOM 2697 C C . VAL A 1 834 ? 100.511 145.193 135.922 1.00 75.69 834 VAL A C 1
ATOM 2698 O O . VAL A 1 834 ? 100.474 145.125 134.690 1.00 75.69 834 VAL A O 1
ATOM 2702 N N . THR A 1 835 ? 101.493 144.627 136.633 1.00 72.47 835 THR A N 1
ATOM 2703 C CA . THR A 1 835 ? 102.617 143.980 135.967 1.00 72.47 835 THR A CA 1
ATOM 2704 C C . THR A 1 835 ? 102.162 142.703 135.292 1.00 72.47 835 THR A C 1
ATOM 2705 O O . THR A 1 835 ? 102.692 142.306 134.250 1.00 72.47 835 THR A O 1
ATOM 2709 N N . GLY A 1 836 ? 101.152 142.063 135.866 1.00 77.59 836 GLY A N 1
ATOM 2710 C CA . GLY A 1 836 ? 100.561 140.915 135.217 1.00 77.59 836 GLY A CA 1
ATOM 2711 C C . GLY A 1 836 ? 99.706 141.293 134.026 1.00 77.59 836 GLY A C 1
ATOM 2712 O O . GLY A 1 836 ? 99.377 140.440 133.203 1.00 77.59 836 GLY A O 1
ATOM 2713 N N . THR A 1 837 ? 99.310 142.567 133.923 1.00 75.33 837 THR A N 1
ATOM 2714 C CA . THR A 1 837 ? 98.366 142.920 132.868 1.00 75.33 837 THR A CA 1
ATOM 2715 C C . THR A 1 837 ? 98.906 143.997 131.941 1.00 75.33 837 THR A C 1
ATOM 2716 O O . THR A 1 837 ? 98.314 144.258 130.890 1.00 75.33 837 THR A O 1
ATOM 2720 N N . LEU A 1 838 ? 100.012 144.651 132.301 1.00 71.79 838 LEU A N 1
ATOM 2721 C CA . LEU A 1 838 ? 100.653 145.523 131.322 1.00 71.79 838 LEU A CA 1
ATOM 2722 C C . LEU A 1 838 ? 101.343 144.706 130.248 1.00 71.79 838 LEU A C 1
ATOM 2723 O O . LEU A 1 838 ? 101.483 145.155 129.107 1.00 71.79 838 LEU A O 1
ATOM 2728 N N . VAL A 1 839 ? 101.744 143.483 130.592 1.00 71.60 839 VAL A N 1
ATOM 2729 C CA . VAL A 1 839 ? 102.492 142.641 129.668 1.00 71.60 839 VAL A CA 1
ATOM 2730 C C . VAL A 1 839 ? 101.604 142.190 128.522 1.00 71.60 839 VAL A C 1
ATOM 2731 O O . VAL A 1 839 ? 102.084 141.884 127.429 1.00 71.60 839 VAL A O 1
ATOM 2735 N N . PHE A 1 840 ? 100.294 142.169 128.746 1.00 70.96 840 PHE A N 1
ATOM 2736 C CA . PHE A 1 840 ? 99.387 141.816 127.668 1.00 70.96 840 PHE A CA 1
ATOM 2737 C C . PHE A 1 840 ? 98.991 143.044 126.871 1.00 70.96 840 PHE A C 1
ATOM 2738 O O . PHE A 1 840 ? 98.654 142.942 125.685 1.00 70.96 840 PHE A O 1
ATOM 2746 N N . ILE A 1 841 ? 99.020 144.216 127.506 1.00 72.75 841 ILE A N 1
ATOM 2747 C CA . ILE A 1 841 ? 98.765 145.452 126.778 1.00 72.75 841 ILE A CA 1
ATOM 2748 C C . ILE A 1 841 ? 99.903 145.732 125.811 1.00 72.75 841 ILE A C 1
ATOM 2749 O O . ILE A 1 841 ? 99.673 146.052 124.641 1.00 72.75 841 ILE A O 1
ATOM 2754 N N . LEU A 1 842 ? 101.148 145.565 126.267 1.00 70.26 842 LEU A N 1
ATOM 2755 C CA . LEU A 1 842 ? 102.283 145.714 125.363 1.00 70.26 842 LEU A CA 1
ATOM 2756 C C . LEU A 1 842 ? 102.314 144.592 124.337 1.00 70.26 842 LEU A C 1
ATOM 2757 O O . LEU A 1 842 ? 102.796 144.782 123.216 1.00 70.26 842 LEU A O 1
ATOM 2762 N N . THR A 1 843 ? 101.798 143.417 124.699 1.00 71.26 843 THR A N 1
ATOM 2763 C CA . THR A 1 843 ? 101.576 142.385 123.698 1.00 71.26 843 THR A CA 1
ATOM 2764 C C . THR A 1 843 ? 100.470 142.805 122.750 1.00 71.26 843 THR A C 1
ATOM 2765 O O . THR A 1 843 ? 100.532 142.527 121.547 1.00 71.26 843 THR A O 1
ATOM 2769 N N . GLY A 1 844 ? 99.458 143.494 123.280 1.00 78.26 844 GLY A N 1
ATOM 2770 C CA . GLY A 1 844 ? 98.387 143.989 122.437 1.00 78.26 844 GLY A CA 1
ATOM 2771 C C . GLY A 1 844 ? 98.867 145.031 121.449 1.00 78.26 844 GLY A C 1
ATOM 2772 O O . GLY A 1 844 ? 98.414 145.067 120.302 1.00 78.26 844 GLY A O 1
ATOM 2773 N N . LEU A 1 845 ? 99.813 145.867 121.865 1.00 78.35 845 LEU A N 1
ATOM 2774 C CA . LEU A 1 845 ? 100.468 146.741 120.909 1.00 78.35 845 LEU A CA 1
ATOM 2775 C C . LEU A 1 845 ? 101.352 145.902 120.002 1.00 78.35 845 LEU A C 1
ATOM 2776 O O . LEU A 1 845 ? 102.524 145.649 120.297 1.00 78.35 845 LEU A O 1
ATOM 2781 N N . SER A 1 846 ? 100.759 145.459 118.896 1.00 80.56 846 SER A N 1
ATOM 2782 C CA . SER A 1 846 ? 101.341 144.459 118.019 1.00 80.56 846 SER A CA 1
ATOM 2783 C C . SER A 1 846 ? 102.576 144.990 117.315 1.00 80.56 846 SER A C 1
ATOM 2784 O O . SER A 1 846 ? 103.655 144.408 117.441 1.00 80.56 846 SER A O 1
ATOM 2787 N N . VAL A 1 847 ? 102.442 146.099 116.596 1.00 91.71 847 VAL A N 1
ATOM 2788 C CA . VAL A 1 847 ? 103.593 146.687 115.932 1.00 91.71 847 VAL A CA 1
ATOM 2789 C C . VAL A 1 847 ? 104.552 147.304 116.952 1.00 91.71 847 VAL A C 1
ATOM 2790 O O . VAL A 1 847 ? 105.648 146.769 117.154 1.00 91.71 847 VAL A O 1
ATOM 2794 N N . PHE A 1 848 ? 104.104 148.319 117.696 1.00 106.01 848 PHE A N 1
ATOM 2795 C CA . PHE A 1 848 ? 104.907 149.115 118.638 1.00 106.01 848 PHE A CA 1
ATOM 2796 C C . PHE A 1 848 ? 106.242 149.517 118.006 1.00 106.01 848 PHE A C 1
ATOM 2797 O O . PHE A 1 848 ? 107.324 149.333 118.567 1.00 106.01 848 PHE A O 1
ATOM 2805 N N . MET A 1 849 ? 106.120 150.046 116.785 1.00 102.81 849 MET A N 1
ATOM 2806 C CA . MET A 1 849 ? 107.229 150.288 115.859 1.00 102.81 849 MET A CA 1
ATOM 2807 C C . MET A 1 849 ? 108.107 149.040 115.722 1.00 102.81 849 MET A C 1
ATOM 2808 O O . MET A 1 849 ? 109.266 149.024 116.122 1.00 102.81 849 MET A O 1
ATOM 2813 N N . ALA A 1 850 ? 107.508 147.982 115.164 1.00 82.55 850 ALA A N 1
ATOM 2814 C CA . ALA A 1 850 ? 108.053 146.632 115.015 1.00 82.55 850 ALA A CA 1
ATOM 2815 C C . ALA A 1 850 ? 109.482 146.536 114.483 1.00 82.55 850 ALA A C 1
ATOM 2816 O O . ALA A 1 850 ? 110.153 145.541 114.775 1.00 82.55 850 ALA A O 1
ATOM 2818 N N . PRO A 1 851 ? 109.998 147.496 113.707 1.00 82.09 851 PRO A N 1
ATOM 2819 C CA . PRO A 1 851 ? 111.460 147.612 113.612 1.00 82.09 851 PRO A CA 1
ATOM 2820 C C . PRO A 1 851 ? 112.200 147.853 114.930 1.00 82.09 851 PRO A C 1
ATOM 2821 O O . PRO A 1 851 ? 113.408 147.603 114.965 1.00 82.09 851 PRO A O 1
ATOM 2825 N N . ILE A 1 852 ? 111.555 148.299 116.015 1.00 74.62 852 ILE A N 1
ATOM 2826 C CA . ILE A 1 852 ? 112.286 148.330 117.282 1.00 74.62 852 ILE A CA 1
ATOM 2827 C C . ILE A 1 852 ? 112.363 146.932 117.883 1.00 74.62 852 ILE A C 1
ATOM 2828 O O . ILE A 1 852 ? 113.183 146.682 118.774 1.00 74.62 852 ILE A O 1
ATOM 2833 N N . LEU A 1 853 ? 111.543 146.005 117.400 1.00 60.32 853 LEU A N 1
ATOM 2834 C CA . LEU A 1 853 ? 111.561 144.630 117.853 1.00 60.32 853 LEU A CA 1
ATOM 2835 C C . LEU A 1 853 ? 112.051 143.706 116.752 1.00 60.32 853 LEU A C 1
ATOM 2836 O O . LEU A 1 853 ? 112.116 142.492 116.948 1.00 60.32 853 LEU A O 1
ATOM 2841 N N . LYS A 1 854 ? 112.414 144.257 115.598 1.00 59.43 854 LYS A N 1
ATOM 2842 C CA . LYS A 1 854 ? 112.884 143.425 114.503 1.00 59.43 854 LYS A CA 1
ATOM 2843 C C . LYS A 1 854 ? 114.344 143.047 114.682 1.00 59.43 854 LYS A C 1
ATOM 2844 O O . LYS A 1 854 ? 114.728 141.921 114.358 1.00 59.43 854 LYS A O 1
ATOM 2850 N N . PHE A 1 855 ? 115.185 143.951 115.171 1.00 55.44 855 PHE A N 1
ATOM 2851 C CA . PHE A 1 855 ? 116.567 143.527 115.379 1.00 55.44 855 PHE A CA 1
ATOM 2852 C C . PHE A 1 855 ? 116.823 143.067 116.811 1.00 55.44 855 PHE A C 1
ATOM 2853 O O . PHE A 1 855 ? 117.784 143.450 117.460 1.00 55.44 855 PHE A O 1
ATOM 2861 N N . ILE A 1 856 ? 115.973 142.172 117.290 1.00 43.00 856 ILE A N 1
ATOM 2862 C CA . ILE A 1 856 ? 116.296 141.275 118.394 1.00 43.00 856 ILE A CA 1
ATOM 2863 C C . ILE A 1 856 ? 116.475 139.884 117.803 1.00 43.00 856 ILE A C 1
ATOM 2864 O O . ILE A 1 856 ? 115.581 139.399 117.102 1.00 43.00 856 ILE A O 1
ATOM 2869 N N . PRO A 1 857 ? 117.605 139.230 118.028 1.00 38.24 857 PRO A N 1
ATOM 2870 C CA . PRO A 1 857 ? 117.834 137.932 117.405 1.00 38.24 857 PRO A CA 1
ATOM 2871 C C . PRO A 1 857 ? 117.004 136.866 118.080 1.00 38.24 857 PRO A C 1
ATOM 2872 O O . PRO A 1 857 ? 116.838 136.867 119.299 1.00 38.24 857 PRO A O 1
ATOM 2876 N N . MET A 1 858 ? 116.447 135.978 117.269 1.00 39.35 858 MET A N 1
ATOM 2877 C CA . MET A 1 858 ? 115.681 134.865 117.819 1.00 39.35 858 MET A CA 1
ATOM 2878 C C . MET A 1 858 ? 116.491 133.929 118.725 1.00 39.35 858 MET A C 1
ATOM 2879 O O . MET A 1 858 ? 115.939 133.523 119.760 1.00 39.35 858 MET A O 1
ATOM 2884 N N . PRO A 1 859 ? 117.758 133.563 118.451 1.00 34.90 859 PRO A N 1
ATOM 2885 C CA . PRO A 1 859 ? 118.455 132.681 119.398 1.00 34.90 859 PRO A CA 1
ATOM 2886 C C . PRO A 1 859 ? 118.835 133.297 120.715 1.00 34.90 859 PRO A C 1
ATOM 2887 O O . PRO A 1 859 ? 119.257 132.543 121.592 1.00 34.90 859 PRO A O 1
ATOM 2891 N N . VAL A 1 860 ? 118.737 134.607 120.919 1.00 31.11 860 VAL A N 1
ATOM 2892 C CA . VAL A 1 860 ? 118.972 135.054 122.284 1.00 31.11 860 VAL A CA 1
ATOM 2893 C C . VAL A 1 860 ? 117.720 134.821 123.106 1.00 31.11 860 VAL A C 1
ATOM 2894 O O . VAL A 1 860 ? 117.801 134.633 124.324 1.00 31.11 860 VAL A O 1
ATOM 2898 N N . LEU A 1 861 ? 116.569 134.735 122.458 1.00 35.64 861 LEU A N 1
ATOM 2899 C CA . LEU A 1 861 ? 115.339 134.487 123.175 1.00 35.64 861 LEU A CA 1
ATOM 2900 C C . LEU A 1 861 ? 115.159 133.029 123.528 1.00 35.64 861 LEU A C 1
ATOM 2901 O O . LEU A 1 861 ? 114.382 132.720 124.432 1.00 35.64 861 LEU A O 1
ATOM 2906 N N . TYR A 1 862 ? 115.852 132.122 122.854 1.00 34.96 862 TYR A N 1
ATOM 2907 C CA . TYR A 1 862 ? 115.838 130.766 123.354 1.00 34.96 862 TYR A CA 1
ATOM 2908 C C . TYR A 1 862 ? 116.715 130.631 124.575 1.00 34.96 862 TYR A C 1
ATOM 2909 O O . TYR A 1 862 ? 116.519 129.709 125.365 1.00 34.96 862 TYR A O 1
ATOM 2918 N N . GLY A 1 863 ? 117.665 131.539 124.755 1.00 33.05 863 GLY A N 1
ATOM 2919 C CA . GLY A 1 863 ? 118.467 131.503 125.956 1.00 33.05 863 GLY A CA 1
ATOM 2920 C C . GLY A 1 863 ? 117.684 131.907 127.183 1.00 33.05 863 GLY A C 1
ATOM 2921 O O . GLY A 1 863 ? 117.811 131.289 128.241 1.00 33.05 863 GLY A O 1
ATOM 2922 N N . VAL A 1 864 ? 116.834 132.927 127.058 1.00 34.75 864 VAL A N 1
ATOM 2923 C CA . VAL A 1 864 ? 116.049 133.318 128.214 1.00 34.75 864 VAL A CA 1
ATOM 2924 C C . VAL A 1 864 ? 114.912 132.347 128.458 1.00 34.75 864 VAL A C 1
ATOM 2925 O O . VAL A 1 864 ? 114.290 132.390 129.520 1.00 34.75 864 VAL A O 1
ATOM 2929 N N . PHE A 1 865 ? 114.607 131.470 127.504 1.00 38.45 865 PHE A N 1
ATOM 2930 C CA . PHE A 1 865 ? 113.800 130.308 127.841 1.00 38.45 865 PHE A CA 1
ATOM 2931 C C . PHE A 1 865 ? 114.571 129.349 128.731 1.00 38.45 865 PHE A C 1
ATOM 2932 O O . PHE A 1 865 ? 114.054 128.887 129.753 1.00 38.45 865 PHE A O 1
ATOM 2940 N N . LEU A 1 866 ? 115.817 129.051 128.372 1.00 31.52 866 LEU A N 1
ATOM 2941 C CA . LEU A 1 866 ? 116.584 128.103 129.160 1.00 31.52 866 LEU A CA 1
ATOM 2942 C C . LEU A 1 866 ? 116.973 128.674 130.508 1.00 31.52 866 LEU A C 1
ATOM 2943 O O . LEU A 1 866 ? 117.206 127.907 131.442 1.00 31.52 866 LEU A O 1
ATOM 2948 N N . TYR A 1 867 ? 117.022 129.993 130.649 1.00 36.54 867 TYR A N 1
ATOM 2949 C CA . TYR A 1 867 ? 117.171 130.524 131.992 1.00 36.54 867 TYR A CA 1
ATOM 2950 C C . TYR A 1 867 ? 115.898 130.336 132.796 1.00 36.54 867 TYR A C 1
ATOM 2951 O O . TYR A 1 867 ? 115.958 129.987 133.979 1.00 36.54 867 TYR A O 1
ATOM 2960 N N . MET A 1 868 ? 114.736 130.557 132.181 1.00 38.25 868 MET A N 1
ATOM 2961 C CA . MET A 1 868 ? 113.499 130.364 132.923 1.00 38.25 868 MET A CA 1
ATOM 2962 C C . MET A 1 868 ? 113.233 128.901 133.216 1.00 38.25 868 MET A C 1
ATOM 2963 O O . MET A 1 868 ? 112.547 128.600 134.194 1.00 38.25 868 MET A O 1
ATOM 2968 N N . GLY A 1 869 ? 113.776 127.991 132.412 1.00 34.37 869 GLY A N 1
ATOM 2969 C CA . GLY A 1 869 ? 113.655 126.582 132.733 1.00 34.37 869 GLY A CA 1
ATOM 2970 C C . GLY A 1 869 ? 114.457 126.199 133.960 1.00 34.37 869 GLY A C 1
ATOM 2971 O O . GLY A 1 869 ? 113.922 125.610 134.898 1.00 34.37 869 GLY A O 1
ATOM 2972 N N . VAL A 1 870 ? 115.743 126.549 133.977 1.00 33.86 870 VAL A N 1
ATOM 2973 C CA . VAL A 1 870 ? 116.628 126.121 135.054 1.00 33.86 870 VAL A CA 1
ATOM 2974 C C . VAL A 1 870 ? 116.283 126.840 136.348 1.00 33.86 870 VAL A C 1
ATOM 2975 O O . VAL A 1 870 ? 116.317 126.251 137.433 1.00 33.86 870 VAL A O 1
ATOM 2979 N N . ALA A 1 871 ? 115.890 128.099 136.257 1.00 41.18 871 ALA A N 1
ATOM 2980 C CA . ALA A 1 871 ? 115.505 128.797 137.469 1.00 41.18 871 ALA A CA 1
ATOM 2981 C C . ALA A 1 871 ? 114.121 128.416 137.960 1.00 41.18 871 ALA A C 1
ATOM 2982 O O . ALA A 1 871 ? 113.766 128.788 139.081 1.00 41.18 871 ALA A O 1
ATOM 2984 N N . SER A 1 872 ? 113.329 127.698 137.162 1.00 46.03 872 SER A N 1
ATOM 2985 C CA . SER A 1 872 ? 112.017 127.286 137.644 1.00 46.03 872 SER A CA 1
ATOM 2986 C C . SER A 1 872 ? 112.126 126.190 138.685 1.00 46.03 872 SER A C 1
ATOM 2987 O O . SER A 1 872 ? 111.282 126.105 139.579 1.00 46.03 872 SER A O 1
ATOM 2990 N N . LEU A 1 873 ? 113.151 125.349 138.593 1.00 48.75 873 LEU A N 1
ATOM 2991 C CA . LEU A 1 873 ? 113.379 124.292 139.564 1.00 48.75 873 LEU A CA 1
ATOM 2992 C C . LEU A 1 873 ? 114.372 124.699 140.641 1.00 48.75 873 LEU A C 1
ATOM 2993 O O . LEU A 1 873 ? 115.074 123.849 141.188 1.00 48.75 873 LEU A O 1
ATOM 2998 N N . ASN A 1 874 ? 114.425 125.986 140.972 1.00 56.42 874 ASN A N 1
ATOM 2999 C CA . ASN A 1 874 ? 115.352 126.451 141.994 1.00 56.42 874 ASN A CA 1
ATOM 3000 C C . ASN A 1 874 ? 114.933 125.966 143.372 1.00 56.42 874 ASN A C 1
ATOM 3001 O O . ASN A 1 874 ? 115.658 125.208 144.024 1.00 56.42 874 ASN A O 1
ATOM 3006 N N . GLY A 1 875 ? 113.766 126.389 143.831 1.00 64.23 875 GLY A N 1
ATOM 3007 C CA . GLY A 1 875 ? 113.359 126.153 145.197 1.00 64.23 875 GLY A CA 1
ATOM 3008 C C . GLY A 1 875 ? 112.584 124.883 145.447 1.00 64.23 875 GLY A C 1
ATOM 3009 O O . GLY A 1 875 ? 112.047 124.722 146.547 1.00 64.23 875 GLY A O 1
ATOM 3010 N N . VAL A 1 876 ? 112.499 123.980 144.468 1.00 66.21 876 VAL A N 1
ATOM 3011 C CA . VAL A 1 876 ? 111.770 122.738 144.670 1.00 66.21 876 VAL A CA 1
ATOM 3012 C C . VAL A 1 876 ? 112.531 121.853 145.646 1.00 66.21 876 VAL A C 1
ATOM 3013 O O . VAL A 1 876 ? 113.754 121.957 145.799 1.00 66.21 876 VAL A O 1
ATOM 3017 N N . GLN A 1 877 ? 111.796 121.002 146.350 1.00 77.57 877 GLN A N 1
ATOM 3018 C CA . GLN A 1 877 ? 112.436 120.127 147.318 1.00 77.57 877 GLN A CA 1
ATOM 3019 C C . GLN A 1 877 ? 113.101 118.950 146.635 1.00 77.57 877 GLN A C 1
ATOM 3020 O O . GLN A 1 877 ? 114.121 118.449 147.110 1.00 77.57 877 GLN A O 1
ATOM 3026 N N . PHE A 1 878 ? 112.561 118.544 145.495 1.00 74.47 878 PHE A N 1
ATOM 3027 C CA . PHE A 1 878 ? 112.995 117.327 144.827 1.00 74.47 878 PHE A CA 1
ATOM 3028 C C . PHE A 1 878 ? 114.388 117.449 144.229 1.00 74.47 878 PHE A C 1
ATOM 3029 O O . PHE A 1 878 ? 115.135 116.466 144.213 1.00 74.47 878 PHE A O 1
ATOM 3037 N N . MET A 1 879 ? 114.770 118.634 143.752 1.00 72.30 879 MET A N 1
ATOM 3038 C CA . MET A 1 879 ? 116.137 118.805 143.277 1.00 72.30 879 MET A CA 1
ATOM 3039 C C . MET A 1 879 ? 117.137 118.801 144.421 1.00 72.30 879 MET A C 1
ATOM 3040 O O . MET A 1 879 ? 118.277 118.370 144.232 1.00 72.30 879 MET A O 1
ATOM 3045 N N . ASP A 1 880 ? 116.728 119.227 145.619 1.00 81.21 880 ASP A N 1
ATOM 3046 C CA . ASP A 1 880 ? 117.649 119.220 146.750 1.00 81.21 880 ASP A CA 1
ATOM 3047 C C . ASP A 1 880 ? 117.972 117.816 147.227 1.00 81.21 880 ASP A C 1
ATOM 3048 O O . ASP A 1 880 ? 118.917 117.641 147.999 1.00 81.21 880 ASP A O 1
ATOM 3053 N N . ARG A 1 881 ? 117.211 116.815 146.792 1.00 83.19 881 ARG A N 1
ATOM 3054 C CA . ARG A 1 881 ? 117.528 115.434 147.094 1.00 83.19 881 ARG A CA 1
ATOM 3055 C C . ARG A 1 881 ? 117.965 114.633 145.880 1.00 83.19 881 ARG A C 1
ATOM 3056 O O . ARG A 1 881 ? 118.616 113.601 146.052 1.00 83.19 881 ARG A O 1
ATOM 3064 N N . LEU A 1 882 ? 117.625 115.065 144.664 1.00 77.85 882 LEU A N 1
ATOM 3065 C CA . LEU A 1 882 ? 118.190 114.390 143.503 1.00 77.85 882 LEU A CA 1
ATOM 3066 C C . LEU A 1 882 ? 119.668 114.715 143.369 1.00 77.85 882 LEU A C 1
ATOM 3067 O O . LEU A 1 882 ? 120.429 113.915 142.819 1.00 77.85 882 LEU A O 1
ATOM 3072 N N . LYS A 1 883 ? 120.094 115.869 143.876 1.00 77.87 883 LYS A N 1
ATOM 3073 C CA . LYS A 1 883 ? 121.506 116.171 144.048 1.00 77.87 883 LYS A CA 1
ATOM 3074 C C . LYS A 1 883 ? 122.036 115.702 145.393 1.00 77.87 883 LYS A C 1
ATOM 3075 O O . LYS A 1 883 ? 123.058 116.215 145.857 1.00 77.87 883 LYS A O 1
ATOM 3081 N N . LEU A 1 884 ? 121.348 114.767 146.047 1.00 84.84 884 LEU A N 1
ATOM 3082 C CA . LEU A 1 884 ? 121.867 114.135 147.247 1.00 84.84 884 LEU A CA 1
ATOM 3083 C C . LEU A 1 884 ? 122.282 112.694 147.007 1.00 84.84 884 LEU A C 1
ATOM 3084 O O . LEU A 1 884 ? 123.038 112.145 147.813 1.00 84.84 884 LEU A O 1
ATOM 3089 N N . LEU A 1 885 ? 121.833 112.085 145.906 1.00 87.35 885 LEU A N 1
ATOM 3090 C CA . LEU A 1 885 ? 122.393 110.808 145.481 1.00 87.35 885 LEU A CA 1
ATOM 3091 C C . LEU A 1 885 ? 123.873 110.940 145.160 1.00 87.35 885 LEU A C 1
ATOM 3092 O O . LEU A 1 885 ? 124.664 110.040 145.457 1.00 87.35 885 LEU A O 1
ATOM 3097 N N . LEU A 1 886 ? 124.267 112.056 144.559 1.00 89.56 886 LEU A N 1
ATOM 3098 C CA . LEU A 1 886 ? 125.659 112.270 144.205 1.00 89.56 886 LEU A CA 1
ATOM 3099 C C . LEU A 1 886 ? 126.472 112.847 145.351 1.00 89.56 886 LEU A C 1
ATOM 3100 O O . LEU A 1 886 ? 127.682 113.025 145.207 1.00 89.56 886 LEU A O 1
ATOM 3105 N N . MET A 1 887 ? 125.851 113.134 146.461 1.00 98.40 887 MET A N 1
ATOM 3106 C CA . MET A 1 887 ? 126.540 113.763 147.572 1.00 98.40 887 MET A CA 1
ATOM 3107 C C . MET A 1 887 ? 127.022 112.690 148.538 1.00 98.40 887 MET A C 1
ATOM 3108 O O . MET A 1 887 ? 126.202 111.937 149.067 1.00 98.40 887 MET A O 1
ATOM 3113 N N . PRO A 1 888 ? 128.330 112.564 148.765 1.00 108.57 888 PRO A N 1
ATOM 3114 C CA . PRO A 1 888 ? 128.818 111.526 149.679 1.00 108.57 888 PRO A CA 1
ATOM 3115 C C . PRO A 1 888 ? 128.486 111.843 151.127 1.00 108.57 888 PRO A C 1
ATOM 3116 O O . PRO A 1 888 ? 128.287 112.999 151.508 1.00 108.57 888 PRO A O 1
ATOM 3120 N N . LEU A 1 889 ? 128.484 110.783 151.940 1.00 120.03 889 LEU A N 1
ATOM 3121 C CA . LEU A 1 889 ? 127.629 110.718 153.122 1.00 120.03 889 LEU A CA 1
ATOM 3122 C C . LEU A 1 889 ? 128.067 111.654 154.240 1.00 120.03 889 LEU A C 1
ATOM 3123 O O . LEU A 1 889 ? 127.216 112.163 154.976 1.00 120.03 889 LEU A O 1
ATOM 3128 N N . LYS A 1 890 ? 129.363 111.918 154.386 1.00 126.26 890 LYS A N 1
ATOM 3129 C CA . LYS A 1 890 ? 129.834 112.712 155.520 1.00 126.26 890 LYS A CA 1
ATOM 3130 C C . LYS A 1 890 ? 129.658 114.206 155.221 1.00 126.26 890 LYS A C 1
ATOM 3131 O O . LYS A 1 890 ? 130.607 114.959 155.001 1.00 126.26 890 LYS A O 1
ATOM 3137 N N . HIS A 1 891 ? 128.395 114.625 155.201 1.00 126.11 891 HIS A N 1
ATOM 3138 C CA . HIS A 1 891 ? 128.008 115.969 154.804 1.00 126.11 891 HIS A CA 1
ATOM 3139 C C . HIS A 1 891 ? 126.724 116.371 155.507 1.00 126.11 891 HIS A C 1
ATOM 3140 O O . HIS A 1 891 ? 126.184 115.613 156.319 1.00 126.11 891 HIS A O 1
ATOM 3147 N N . GLN A 1 892 ? 126.237 117.565 155.182 1.00 138.66 892 GLN A N 1
ATOM 3148 C CA . GLN A 1 892 ? 125.174 118.163 155.973 1.00 138.66 892 GLN A CA 1
ATOM 3149 C C . GLN A 1 892 ? 123.879 118.262 155.171 1.00 138.66 892 GLN A C 1
ATOM 3150 O O . GLN A 1 892 ? 123.850 118.880 154.102 1.00 138.66 892 GLN A O 1
ATOM 3156 N N . PRO A 1 893 ? 122.803 117.652 155.650 1.00 142.14 893 PRO A N 1
ATOM 3157 C CA . PRO A 1 893 ? 121.473 117.955 155.111 1.00 142.14 893 PRO A CA 1
ATOM 3158 C C . PRO A 1 893 ? 120.798 119.107 155.837 1.00 142.14 893 PRO A C 1
ATOM 3159 O O . PRO A 1 893 ? 121.417 119.827 156.624 1.00 142.14 893 PRO A O 1
ATOM 3163 N N . ASP A 1 894 ? 119.513 119.293 155.552 1.00 133.28 894 ASP A N 1
ATOM 3164 C CA . ASP A 1 894 ? 118.772 120.395 156.146 1.00 133.28 894 ASP A CA 1
ATOM 3165 C C . ASP A 1 894 ? 118.033 119.987 157.421 1.00 133.28 894 ASP A C 1
ATOM 3166 O O . ASP A 1 894 ? 118.346 120.487 158.506 1.00 133.28 894 ASP A O 1
ATOM 3171 N N . PHE A 1 895 ? 117.072 119.066 157.327 1.00 131.23 895 PHE A N 1
ATOM 3172 C CA . PHE A 1 895 ? 116.122 118.816 158.409 1.00 131.23 895 PHE A CA 1
ATOM 3173 C C . PHE A 1 895 ? 116.660 117.784 159.391 1.00 131.23 895 PHE A C 1
ATOM 3174 O O . PHE A 1 895 ? 117.479 116.936 159.027 1.00 131.23 895 PHE A O 1
ATOM 3182 N N . ILE A 1 896 ? 116.147 117.832 160.621 1.00 132.01 896 ILE A N 1
ATOM 3183 C CA . ILE A 1 896 ? 116.734 117.134 161.758 1.00 132.01 896 ILE A CA 1
ATOM 3184 C C . ILE A 1 896 ? 115.718 116.123 162.296 1.00 132.01 896 ILE A C 1
ATOM 3185 O O . ILE A 1 896 ? 114.506 116.285 162.103 1.00 132.01 896 ILE A O 1
ATOM 3190 N N . TYR A 1 897 ? 116.231 115.026 162.873 1.00 126.67 897 TYR A N 1
ATOM 3191 C CA . TYR A 1 897 ? 115.605 114.138 163.856 1.00 126.67 897 TYR A CA 1
ATOM 3192 C C . TYR A 1 897 ? 114.628 113.106 163.294 1.00 126.67 897 TYR A C 1
ATOM 3193 O O . TYR A 1 897 ? 114.340 112.112 163.970 1.00 126.67 897 TYR A O 1
ATOM 3202 N N . LEU A 1 898 ? 114.207 113.207 162.038 1.00 123.72 898 LEU A N 1
ATOM 3203 C CA . LEU A 1 898 ? 113.182 112.255 161.630 1.00 123.72 898 LEU A CA 1
ATOM 3204 C C . LEU A 1 898 ? 113.606 111.412 160.435 1.00 123.72 898 LEU A C 1
ATOM 3205 O O . LEU A 1 898 ? 113.002 110.367 160.172 1.00 123.72 898 LEU A O 1
ATOM 3210 N N . ARG A 1 899 ? 114.639 111.822 159.702 1.00 127.33 899 ARG A N 1
ATOM 3211 C CA . ARG A 1 899 ? 115.163 110.916 158.684 1.00 127.33 899 ARG A CA 1
ATOM 3212 C C . ARG A 1 899 ? 116.666 110.738 158.815 1.00 127.33 899 ARG A C 1
ATOM 3213 O O . ARG A 1 899 ? 117.315 110.196 157.914 1.00 127.33 899 ARG A O 1
ATOM 3221 N N . HIS A 1 900 ? 117.235 111.160 159.941 1.00 132.30 900 HIS A N 1
ATOM 3222 C CA . HIS A 1 900 ? 118.664 110.965 160.152 1.00 132.30 900 HIS A CA 1
ATOM 3223 C C . HIS A 1 900 ? 118.987 109.532 160.545 1.00 132.30 900 HIS A C 1
ATOM 3224 O O . HIS A 1 900 ? 120.115 109.069 160.351 1.00 132.30 900 HIS A O 1
ATOM 3231 N N . VAL A 1 901 ? 118.034 108.822 161.133 1.00 130.57 901 VAL A N 1
ATOM 3232 C CA . VAL A 1 901 ? 118.211 107.383 161.311 1.00 130.57 901 VAL A CA 1
ATOM 3233 C C . VAL A 1 901 ? 117.795 106.658 160.027 1.00 130.57 901 VAL A C 1
ATOM 3234 O O . VAL A 1 901 ? 118.545 105.778 159.577 1.00 130.57 901 VAL A O 1
ATOM 3238 N N . PRO A 1 902 ? 116.632 106.972 159.366 1.00 120.15 902 PRO A N 1
ATOM 3239 C CA . PRO A 1 902 ? 116.497 106.353 158.028 1.00 120.15 902 PRO A CA 1
ATOM 3240 C C . PRO A 1 902 ? 117.144 107.176 156.923 1.00 120.15 902 PRO A C 1
ATOM 3241 O O . PRO A 1 902 ? 116.494 107.885 156.148 1.00 120.15 902 PRO A O 1
ATOM 3245 N N . LEU A 1 903 ? 118.467 107.082 156.844 1.00 111.91 903 LEU A N 1
ATOM 3246 C CA . LEU A 1 903 ? 119.181 107.698 155.736 1.00 111.91 903 LEU A CA 1
ATOM 3247 C C . LEU A 1 903 ? 118.903 106.952 154.443 1.00 111.91 903 LEU A C 1
ATOM 3248 O O . LEU A 1 903 ? 118.758 107.564 153.381 1.00 111.91 903 LEU A O 1
ATOM 3253 N N . ARG A 1 904 ? 118.805 105.624 154.522 1.00 106.89 904 ARG A N 1
ATOM 3254 C CA . ARG A 1 904 ? 118.565 104.810 153.340 1.00 106.89 904 ARG A CA 1
ATOM 3255 C C . ARG A 1 904 ? 117.174 105.012 152.765 1.00 106.89 904 ARG A C 1
ATOM 3256 O O . ARG A 1 904 ? 116.975 104.776 151.569 1.00 106.89 904 ARG A O 1
ATOM 3264 N N . ARG A 1 905 ? 116.210 105.436 153.582 1.00 106.78 905 ARG A N 1
ATOM 3265 C CA . ARG A 1 905 ? 114.859 105.644 153.075 1.00 106.78 905 ARG A CA 1
ATOM 3266 C C . ARG A 1 905 ? 114.783 106.876 152.184 1.00 106.78 905 ARG A C 1
ATOM 3267 O O . ARG A 1 905 ? 113.928 106.947 151.293 1.00 106.78 905 ARG A O 1
ATOM 3275 N N . VAL A 1 906 ? 115.657 107.858 152.425 1.00 100.66 906 VAL A N 1
ATOM 3276 C CA . VAL A 1 906 ? 115.761 109.015 151.543 1.00 100.66 906 VAL A CA 1
ATOM 3277 C C . VAL A 1 906 ? 116.170 108.575 150.154 1.00 100.66 906 VAL A C 1
ATOM 3278 O O . VAL A 1 906 ? 115.555 108.961 149.155 1.00 100.66 906 VAL A O 1
ATOM 3282 N N . HIS A 1 907 ? 117.182 107.713 150.081 1.00 100.16 907 HIS A N 1
ATOM 3283 C CA . HIS A 1 907 ? 117.662 107.216 148.801 1.00 100.16 907 HIS A CA 1
ATOM 3284 C C . HIS A 1 907 ? 116.643 106.296 148.149 1.00 100.16 907 HIS A C 1
ATOM 3285 O O . HIS A 1 907 ? 116.635 106.149 146.923 1.00 100.16 907 HIS A O 1
ATOM 3292 N N . LEU A 1 908 ? 115.760 105.694 148.944 1.00 101.74 908 LEU A N 1
ATOM 3293 C CA . LEU A 1 908 ? 114.684 104.887 148.394 1.00 101.74 908 LEU A CA 1
ATOM 3294 C C . LEU A 1 908 ? 113.503 105.731 147.952 1.00 101.74 908 LEU A C 1
ATOM 3295 O O . LEU A 1 908 ? 112.840 105.376 146.971 1.00 101.74 908 LEU A O 1
ATOM 3300 N N . PHE A 1 909 ? 113.213 106.828 148.657 1.00 98.03 909 PHE A N 1
ATOM 3301 C CA . PHE A 1 909 ? 112.021 107.601 148.331 1.00 98.03 909 PHE A CA 1
ATOM 3302 C C . PHE A 1 909 ? 112.196 108.340 147.019 1.00 98.03 909 PHE A C 1
ATOM 3303 O O . PHE A 1 909 ? 111.324 108.288 146.145 1.00 98.03 909 PHE A O 1
ATOM 3311 N N . THR A 1 910 ? 113.316 109.045 146.874 1.00 95.16 910 THR A N 1
ATOM 3312 C CA . THR A 1 910 ? 113.546 109.828 145.671 1.00 95.16 910 THR A CA 1
ATOM 3313 C C . THR A 1 910 ? 113.747 108.937 144.463 1.00 95.16 910 THR A C 1
ATOM 3314 O O . THR A 1 910 ? 113.356 109.313 143.356 1.00 95.16 910 THR A O 1
ATOM 3318 N N . PHE A 1 911 ? 114.318 107.746 144.662 1.00 94.99 911 PHE A N 1
ATOM 3319 C CA . PHE A 1 911 ? 114.428 106.795 143.564 1.00 94.99 911 PHE A CA 1
ATOM 3320 C C . PHE A 1 911 ? 113.062 106.305 143.124 1.00 94.99 911 PHE A C 1
ATOM 3321 O O . PHE A 1 911 ? 112.865 105.996 141.945 1.00 94.99 911 PHE A O 1
ATOM 3329 N N . LEU A 1 912 ? 112.110 106.233 144.049 1.00 92.57 912 LEU A N 1
ATOM 3330 C CA . LEU A 1 912 ? 110.742 105.947 143.651 1.00 92.57 912 LEU A CA 1
ATOM 3331 C C . LEU A 1 912 ? 110.143 107.132 142.911 1.00 92.57 912 LEU A C 1
ATOM 3332 O O . LEU A 1 912 ? 109.387 106.959 141.948 1.00 92.57 912 LEU A O 1
ATOM 3337 N N . GLN A 1 913 ? 110.502 108.343 143.325 1.00 93.32 913 GLN A N 1
ATOM 3338 C CA . GLN A 1 913 ? 110.007 109.540 142.663 1.00 93.32 913 GLN A CA 1
ATOM 3339 C C . GLN A 1 913 ? 110.676 109.754 141.315 1.00 93.32 913 GLN A C 1
ATOM 3340 O O . GLN A 1 913 ? 110.035 110.248 140.385 1.00 93.32 913 GLN A O 1
ATOM 3346 N N . VAL A 1 914 ? 111.950 109.381 141.183 1.00 90.59 914 VAL A N 1
ATOM 3347 C CA . VAL A 1 914 ? 112.590 109.406 139.873 1.00 90.59 914 VAL A CA 1
ATOM 3348 C C . VAL A 1 914 ? 111.946 108.375 138.962 1.00 90.59 914 VAL A C 1
ATOM 3349 O O . VAL A 1 914 ? 111.779 108.614 137.757 1.00 90.59 914 VAL A O 1
ATOM 3353 N N . LEU A 1 915 ? 111.491 107.261 139.541 1.00 94.61 915 LEU A N 1
ATOM 3354 C CA . LEU A 1 915 ? 110.934 106.168 138.755 1.00 94.61 915 LEU A CA 1
ATOM 3355 C C . LEU A 1 915 ? 109.631 106.570 138.084 1.00 94.61 915 LEU A C 1
ATOM 3356 O O . LEU A 1 915 ? 109.382 106.190 136.936 1.00 94.61 915 LEU A O 1
ATOM 3361 N N . CYS A 1 916 ? 108.799 107.354 138.761 1.00 95.27 916 CYS A N 1
ATOM 3362 C CA . CYS A 1 916 ? 107.533 107.707 138.142 1.00 95.27 916 CYS A CA 1
ATOM 3363 C C . CYS A 1 916 ? 107.687 108.789 137.087 1.00 95.27 916 CYS A C 1
ATOM 3364 O O . CYS A 1 916 ? 106.821 108.906 136.220 1.00 95.27 916 CYS A O 1
ATOM 3367 N N . LEU A 1 917 ? 108.778 109.555 137.114 1.00 87.41 917 LEU A N 1
ATOM 3368 C CA . LEU A 1 917 ? 108.990 110.545 136.064 1.00 87.41 917 LEU A CA 1
ATOM 3369 C C . LEU A 1 917 ? 109.327 109.880 134.744 1.00 87.41 917 LEU A C 1
ATOM 3370 O O . LEU A 1 917 ? 108.959 110.390 133.682 1.00 87.41 917 LEU A O 1
ATOM 3375 N N . ALA A 1 918 ? 110.027 108.748 134.796 1.00 92.27 918 ALA A N 1
ATOM 3376 C CA . ALA A 1 918 ? 110.386 108.036 133.580 1.00 92.27 918 ALA A CA 1
ATOM 3377 C C . ALA A 1 918 ? 109.170 107.422 132.908 1.00 92.27 918 ALA A C 1
ATOM 3378 O O . ALA A 1 918 ? 109.134 107.316 131.676 1.00 92.27 918 ALA A O 1
ATOM 3380 N N . LEU A 1 919 ? 108.186 106.991 133.699 1.00 97.27 919 LEU A N 1
ATOM 3381 C CA . LEU A 1 919 ? 106.903 106.589 133.136 1.00 97.27 919 LEU A CA 1
ATOM 3382 C C . LEU A 1 919 ? 106.242 107.761 132.431 1.00 97.27 919 LEU A C 1
ATOM 3383 O O . LEU A 1 919 ? 105.848 107.659 131.264 1.00 97.27 919 LEU A O 1
ATOM 3388 N N . LEU A 1 920 ? 106.167 108.903 133.116 1.00 92.96 920 LEU A N 1
ATOM 3389 C CA . LEU A 1 920 ? 105.524 110.082 132.553 1.00 92.96 920 LEU A CA 1
ATOM 3390 C C . LEU A 1 920 ? 106.295 110.667 131.385 1.00 92.96 920 LEU A C 1
ATOM 3391 O O . LEU A 1 920 ? 105.697 111.330 130.533 1.00 92.96 920 LEU A O 1
ATOM 3396 N N . TRP A 1 921 ? 107.610 110.465 131.336 1.00 90.18 921 TRP A N 1
ATOM 3397 C CA . TRP A 1 921 ? 108.361 110.951 130.187 1.00 90.18 921 TRP A CA 1
ATOM 3398 C C . TRP A 1 921 ? 108.010 110.167 128.932 1.00 90.18 921 TRP A C 1
ATOM 3399 O O . TRP A 1 921 ? 107.770 110.754 127.871 1.00 90.18 921 TRP A O 1
ATOM 3410 N N . ILE A 1 922 ? 107.968 108.842 129.034 1.00 103.46 922 ILE A N 1
ATOM 3411 C CA . ILE A 1 922 ? 107.804 108.043 127.832 1.00 103.46 922 ILE A CA 1
ATOM 3412 C C . ILE A 1 922 ? 106.337 107.987 127.415 1.00 103.46 922 ILE A C 1
ATOM 3413 O O . ILE A 1 922 ? 106.029 107.822 126.231 1.00 103.46 922 ILE A O 1
ATOM 3418 N N . LEU A 1 923 ? 105.411 108.171 128.355 1.00 104.88 923 LEU A N 1
ATOM 3419 C CA . LEU A 1 923 ? 104.015 108.353 127.985 1.00 104.88 923 LEU A CA 1
ATOM 3420 C C . LEU A 1 923 ? 103.757 109.719 127.366 1.00 104.88 923 LEU A C 1
ATOM 3421 O O . LEU A 1 923 ? 102.778 109.878 126.632 1.00 104.88 923 LEU A O 1
ATOM 3426 N N . LYS A 1 924 ? 104.610 110.706 127.638 1.00 108.16 924 LYS A N 1
ATOM 3427 C CA . LYS A 1 924 ? 104.502 111.977 126.936 1.00 108.16 924 LYS A CA 1
ATOM 3428 C C . LYS A 1 924 ? 104.962 111.843 125.490 1.00 108.16 924 LYS A C 1
ATOM 3429 O O . LYS A 1 924 ? 104.481 112.573 124.615 1.00 108.16 924 LYS A O 1
ATOM 3435 N N . SER A 1 925 ? 105.854 110.888 125.217 1.00 113.76 925 SER A N 1
ATOM 3436 C CA . SER A 1 925 ? 106.346 110.682 123.858 1.00 113.76 925 SER A CA 1
ATOM 3437 C C . SER A 1 925 ? 105.258 110.129 122.946 1.00 113.76 925 SER A C 1
ATOM 3438 O O . SER A 1 925 ? 105.135 110.556 121.793 1.00 113.76 925 SER A O 1
ATOM 3441 N N . THR A 1 926 ? 104.452 109.195 123.443 1.00 118.17 926 THR A N 1
ATOM 3442 C CA . THR A 1 926 ? 103.360 108.655 122.649 1.00 118.17 926 THR A CA 1
ATOM 3443 C C . THR A 1 926 ? 102.167 109.605 122.681 1.00 118.17 926 THR A C 1
ATOM 3444 O O . THR A 1 926 ? 102.213 110.687 123.271 1.00 118.17 926 THR A O 1
ATOM 3448 N N . VAL A 1 927 ? 101.073 109.197 122.047 1.00 118.87 927 VAL A N 1
ATOM 3449 C CA . VAL A 1 927 ? 99.861 110.024 122.021 1.00 118.87 927 VAL A CA 1
ATOM 3450 C C . VAL A 1 927 ? 99.102 109.668 123.293 1.00 118.87 927 VAL A C 1
ATOM 3451 O O . VAL A 1 927 ? 98.191 108.838 123.320 1.00 118.87 927 VAL A O 1
ATOM 3455 N N . ALA A 1 928 ? 99.526 110.286 124.388 1.00 117.36 928 ALA A N 1
ATOM 3456 C CA . ALA A 1 928 ? 98.876 110.111 125.676 1.00 117.36 928 ALA A CA 1
ATOM 3457 C C . ALA A 1 928 ? 98.843 111.416 126.452 1.00 117.36 928 ALA A C 1
ATOM 3458 O O . ALA A 1 928 ? 98.484 111.407 127.633 1.00 117.36 928 ALA A O 1
ATOM 3460 N N . ALA A 1 929 ? 99.247 112.525 125.838 1.00 117.34 929 ALA A N 1
ATOM 3461 C CA . ALA A 1 929 ? 99.148 113.825 126.481 1.00 117.34 929 ALA A CA 1
ATOM 3462 C C . ALA A 1 929 ? 97.809 114.488 126.234 1.00 117.34 929 ALA A C 1
ATOM 3463 O O . ALA A 1 929 ? 97.439 115.391 126.987 1.00 117.34 929 ALA A O 1
ATOM 3465 N N . ILE A 1 930 ? 97.095 114.082 125.182 1.00 119.43 930 ILE A N 1
ATOM 3466 C CA . ILE A 1 930 ? 95.750 114.593 124.961 1.00 119.43 930 ILE A CA 1
ATOM 3467 C C . ILE A 1 930 ? 94.820 114.147 126.077 1.00 119.43 930 ILE A C 1
ATOM 3468 O O . ILE A 1 930 ? 93.933 114.903 126.490 1.00 119.43 930 ILE A O 1
ATOM 3473 N N . ILE A 1 931 ? 95.011 112.938 126.600 1.00 124.55 931 ILE A N 1
ATOM 3474 C CA . ILE A 1 931 ? 94.405 112.543 127.867 1.00 124.55 931 ILE A CA 1
ATOM 3475 C C . ILE A 1 931 ? 95.438 112.949 128.912 1.00 124.55 931 ILE A C 1
ATOM 3476 O O . ILE A 1 931 ? 96.316 112.179 129.292 1.00 124.55 931 ILE A O 1
ATOM 3481 N N . PHE A 1 932 ? 95.364 114.187 129.343 1.00 116.52 932 PHE A N 1
ATOM 3482 C CA . PHE A 1 932 ? 96.477 114.700 130.127 1.00 116.52 932 PHE A CA 1
ATOM 3483 C C . PHE A 1 932 ? 96.543 114.310 131.607 1.00 116.52 932 PHE A C 1
ATOM 3484 O O . PHE A 1 932 ? 97.641 113.992 132.064 1.00 116.52 932 PHE A O 1
ATOM 3492 N N . PRO A 1 933 ? 95.474 114.318 132.413 1.00 118.93 933 PRO A N 1
ATOM 3493 C CA . PRO A 1 933 ? 95.665 113.944 133.820 1.00 118.93 933 PRO A CA 1
ATOM 3494 C C . PRO A 1 933 ? 95.825 112.458 134.073 1.00 118.93 933 PRO A C 1
ATOM 3495 O O . PRO A 1 933 ? 95.925 112.067 135.239 1.00 118.93 933 PRO A O 1
ATOM 3499 N N . VAL A 1 934 ? 95.866 111.613 133.039 1.00 126.42 934 VAL A N 1
ATOM 3500 C CA . VAL A 1 934 ? 96.133 110.203 133.286 1.00 126.42 934 VAL A CA 1
ATOM 3501 C C . VAL A 1 934 ? 97.598 110.010 133.657 1.00 126.42 934 VAL A C 1
ATOM 3502 O O . VAL A 1 934 ? 97.955 108.998 134.266 1.00 126.42 934 VAL A O 1
ATOM 3506 N N . MET A 1 935 ? 98.453 110.977 133.339 1.00 121.01 935 MET A N 1
ATOM 3507 C CA . MET A 1 935 ? 99.784 111.033 133.908 1.00 121.01 935 MET A CA 1
ATOM 3508 C C . MET A 1 935 ? 99.821 111.882 135.173 1.00 121.01 935 MET A C 1
ATOM 3509 O O . MET A 1 935 ? 100.904 112.226 135.650 1.00 121.01 935 MET A O 1
ATOM 3514 N N . ILE A 1 936 ? 98.660 112.226 135.730 1.00 109.84 936 ILE A N 1
ATOM 3515 C CA . ILE A 1 936 ? 98.576 112.879 137.025 1.00 109.84 936 ILE A CA 1
ATOM 3516 C C . ILE A 1 936 ? 97.842 112.014 138.039 1.00 109.84 936 ILE A C 1
ATOM 3517 O O . ILE A 1 936 ? 98.273 111.895 139.193 1.00 109.84 936 ILE A O 1
ATOM 3522 N N . LEU A 1 937 ? 96.733 111.396 137.629 1.00 111.43 937 LEU A N 1
ATOM 3523 C CA . LEU A 1 937 ? 96.025 110.474 138.510 1.00 111.43 937 LEU A CA 1
ATOM 3524 C C . LEU A 1 937 ? 96.858 109.233 138.789 1.00 111.43 937 LEU A C 1
ATOM 3525 O O . LEU A 1 937 ? 96.907 108.753 139.926 1.00 111.43 937 LEU A O 1
ATOM 3530 N N . ALA A 1 938 ? 97.536 108.708 137.769 1.00 111.25 938 ALA A N 1
ATOM 3531 C CA . ALA A 1 938 ? 98.500 107.643 138.014 1.00 111.25 938 ALA A CA 1
ATOM 3532 C C . ALA A 1 938 ? 99.718 108.168 138.752 1.00 111.25 938 ALA A C 1
ATOM 3533 O O . ALA A 1 938 ? 100.405 107.410 139.443 1.00 111.25 938 ALA A O 1
ATOM 3535 N N . LEU A 1 939 ? 99.993 109.460 138.625 1.00 107.88 939 LEU A N 1
ATOM 3536 C CA . LEU A 1 939 ? 101.096 110.040 139.368 1.00 107.88 939 LEU A CA 1
ATOM 3537 C C . LEU A 1 939 ? 100.741 110.175 140.844 1.00 107.88 939 LEU A C 1
ATOM 3538 O O . LEU A 1 939 ? 101.559 109.853 141.709 1.00 107.88 939 LEU A O 1
ATOM 3543 N N . VAL A 1 940 ? 99.510 110.591 141.159 1.00 105.83 940 VAL A N 1
ATOM 3544 C CA . VAL A 1 940 ? 99.112 110.669 142.565 1.00 105.83 940 VAL A CA 1
ATOM 3545 C C . VAL A 1 940 ? 98.706 109.326 143.139 1.00 105.83 940 VAL A C 1
ATOM 3546 O O . VAL A 1 940 ? 98.419 109.241 144.340 1.00 105.83 940 VAL A O 1
ATOM 3550 N N . ALA A 1 941 ? 98.662 108.278 142.317 1.00 109.05 941 ALA A N 1
ATOM 3551 C CA . ALA A 1 941 ? 98.308 106.959 142.822 1.00 109.05 941 ALA A CA 1
ATOM 3552 C C . ALA A 1 941 ? 99.414 106.391 143.696 1.00 109.05 941 ALA A C 1
ATOM 3553 O O . ALA A 1 941 ? 99.139 105.780 144.733 1.00 109.05 941 ALA A O 1
ATOM 3555 N N . VAL A 1 942 ? 100.674 106.608 143.313 1.00 106.44 942 VAL A N 1
ATOM 3556 C CA . VAL A 1 942 ? 101.783 106.086 144.099 1.00 106.44 942 VAL A CA 1
ATOM 3557 C C . VAL A 1 942 ? 101.979 106.843 145.396 1.00 106.44 942 VAL A C 1
ATOM 3558 O O . VAL A 1 942 ? 102.741 106.390 146.256 1.00 106.44 942 VAL A O 1
ATOM 3562 N N . ARG A 1 943 ? 101.326 107.992 145.551 1.0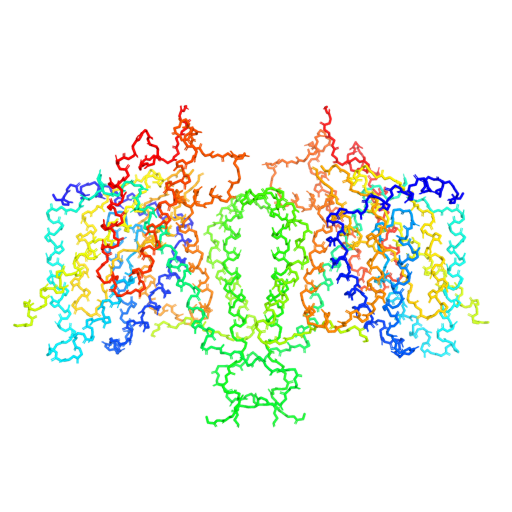0 102.75 943 ARG A N 1
ATOM 3563 C CA . ARG A 1 943 ? 101.260 108.618 146.858 1.00 102.75 943 ARG A CA 1
ATOM 3564 C C . ARG A 1 943 ? 100.454 107.764 147.825 1.00 102.75 943 ARG A C 1
ATOM 3565 O O . ARG A 1 943 ? 100.775 107.707 149.017 1.00 102.75 943 ARG A O 1
ATOM 3573 N N . LYS A 1 944 ? 99.430 107.064 147.331 1.00 108.06 944 LYS A N 1
ATOM 3574 C CA . LYS A 1 944 ? 98.699 106.143 148.194 1.00 108.06 944 LYS A CA 1
ATOM 3575 C C . LYS A 1 944 ? 99.507 104.892 148.493 1.00 108.06 944 LYS A C 1
ATOM 3576 O O . LYS A 1 944 ? 99.339 104.294 149.559 1.00 108.06 944 LYS A O 1
ATOM 3582 N N . GLY A 1 945 ? 100.382 104.480 147.576 1.00 109.45 945 GLY A N 1
ATOM 3583 C CA . GLY A 1 945 ? 101.274 103.374 147.867 1.00 109.45 945 GLY A CA 1
ATOM 3584 C C . GLY A 1 945 ? 102.308 103.699 148.919 1.00 109.45 945 GLY A C 1
ATOM 3585 O O . GLY A 1 945 ? 102.820 102.790 149.579 1.00 109.45 945 GLY A O 1
ATOM 3586 N N . MET A 1 946 ? 102.610 104.983 149.097 1.00 114.45 946 MET A N 1
ATOM 3587 C CA . MET A 1 946 ? 103.499 105.439 150.155 1.00 114.45 946 MET A CA 1
ATOM 3588 C C . MET A 1 946 ? 102.890 105.235 151.537 1.00 114.45 946 MET A C 1
ATOM 3589 O O . MET A 1 946 ? 103.630 105.129 152.520 1.00 114.45 946 MET A O 1
ATOM 3594 N N . ASP A 1 947 ? 101.562 105.125 151.625 1.00 113.29 947 ASP A N 1
ATOM 3595 C CA . ASP A 1 947 ? 100.891 104.958 152.909 1.00 113.29 947 ASP A CA 1
ATOM 3596 C C . ASP A 1 947 ? 101.138 103.589 153.535 1.00 113.29 947 ASP A C 1
ATOM 3597 O O . ASP A 1 947 ? 100.876 103.414 154.729 1.00 113.29 947 ASP A O 1
ATOM 3602 N N . TYR A 1 948 ? 101.635 102.620 152.766 1.00 112.78 948 TYR A N 1
ATOM 3603 C CA . TYR A 1 948 ? 101.922 101.308 153.328 1.00 112.78 948 TYR A CA 1
ATOM 3604 C C . TYR A 1 948 ? 103.250 101.283 154.072 1.00 112.78 948 TYR A C 1
ATOM 3605 O O . TYR A 1 948 ? 103.461 100.409 154.919 1.00 112.78 948 TYR A O 1
ATOM 3614 N N . LEU A 1 949 ? 104.147 102.217 153.776 1.00 109.05 949 LEU A N 1
ATOM 3615 C CA . LEU A 1 949 ? 105.382 102.400 154.534 1.00 109.05 949 LEU A CA 1
ATOM 3616 C C . LEU A 1 949 ? 105.361 103.817 155.107 1.00 109.05 949 LEU A C 1
ATOM 3617 O O . LEU A 1 949 ? 105.768 104.781 154.458 1.00 109.05 949 LEU A O 1
ATOM 3622 N N . PHE A 1 950 ? 104.853 103.933 156.329 1.00 111.07 950 PHE A N 1
ATOM 3623 C CA . PHE A 1 950 ? 104.558 105.213 156.952 1.00 111.07 950 PHE A CA 1
ATOM 3624 C C . PHE A 1 950 ? 105.375 105.360 158.225 1.00 111.07 950 PHE A C 1
ATOM 3625 O O . PHE A 1 950 ? 105.700 104.377 158.896 1.00 111.07 950 PHE A O 1
ATOM 3633 N N . SER A 1 951 ? 105.725 106.600 158.531 1.00 108.68 951 SER A N 1
ATOM 3634 C CA . SER A 1 951 ? 106.378 106.960 159.776 1.00 108.68 951 SER A CA 1
ATOM 3635 C C . SER A 1 951 ? 105.992 108.400 160.069 1.00 108.68 951 SER A C 1
ATOM 3636 O O . SER A 1 951 ? 105.011 108.913 159.525 1.00 108.68 951 SER A O 1
ATOM 3639 N N . GLN A 1 952 ? 106.748 109.054 160.938 1.00 112.22 952 GLN A N 1
ATOM 3640 C CA . GLN A 1 952 ? 106.722 110.504 160.949 1.00 112.22 952 GLN A CA 1
ATOM 3641 C C . GLN A 1 952 ? 107.340 111.020 159.651 1.00 112.22 952 GLN A C 1
ATOM 3642 O O . GLN A 1 952 ? 108.262 110.420 159.093 1.00 112.22 952 GLN A O 1
ATOM 3648 N N . HIS A 1 953 ? 106.783 112.111 159.133 1.00 108.30 953 HIS A N 1
ATOM 3649 C CA . HIS A 1 953 ? 107.224 112.635 157.848 1.00 108.30 953 HIS A CA 1
ATOM 3650 C C . HIS A 1 953 ? 107.266 114.147 157.875 1.00 108.30 953 HIS A C 1
ATOM 3651 O O . HIS A 1 953 ? 106.277 114.793 158.232 1.00 108.30 953 HIS A O 1
ATOM 3658 N N . ASP A 1 954 ? 108.415 114.700 157.496 1.00 115.21 954 ASP A N 1
ATOM 3659 C CA . ASP A 1 954 ? 108.508 116.066 157.013 1.00 115.21 954 ASP A CA 1
ATOM 3660 C C . ASP A 1 954 ? 108.457 116.137 155.494 1.00 115.21 954 ASP A C 1
ATOM 3661 O O . ASP A 1 954 ? 108.952 117.102 154.907 1.00 115.21 954 ASP A O 1
ATOM 3666 N N . LEU A 1 955 ? 107.894 115.122 154.851 1.00 99.71 955 LEU A N 1
ATOM 3667 C CA . LEU A 1 955 ? 107.668 115.109 153.407 1.00 99.71 955 LEU A CA 1
ATOM 3668 C C . LEU A 1 955 ? 106.253 115.566 153.068 1.00 99.71 955 LEU A C 1
ATOM 3669 O O . LEU A 1 955 ? 105.527 114.914 152.322 1.00 99.71 955 LEU A O 1
ATOM 3674 N N . SER A 1 956 ? 105.868 116.721 153.609 1.00 109.43 956 SER A N 1
ATOM 3675 C CA . SER A 1 956 ? 104.504 117.224 153.530 1.00 109.43 956 SER A CA 1
ATOM 3676 C C . SER A 1 956 ? 104.538 118.734 153.349 1.00 109.43 956 SER A C 1
ATOM 3677 O O . SER A 1 956 ? 105.539 119.395 153.636 1.00 109.43 956 SER A O 1
ATOM 3680 N N . PHE A 1 957 ? 103.417 119.291 152.900 1.00 115.05 957 PHE A N 1
ATOM 3681 C CA . PHE A 1 957 ? 103.382 120.675 152.458 1.00 115.05 957 PHE A CA 1
ATOM 3682 C C . PHE A 1 957 ? 103.248 121.623 153.643 1.00 115.05 957 PHE A C 1
ATOM 3683 O O . PHE A 1 957 ? 103.431 121.247 154.801 1.00 115.05 957 PHE A O 1
ATOM 3691 N N . LEU A 1 958 ? 103.034 122.901 153.318 1.00 117.40 958 LEU A N 1
ATOM 3692 C CA . LEU A 1 958 ? 102.897 124.058 154.210 1.00 117.40 958 LEU A CA 1
ATOM 3693 C C . LEU A 1 958 ? 104.046 124.231 155.204 1.00 117.40 958 LEU A C 1
ATOM 3694 O O . LEU A 1 958 ? 103.939 125.029 156.138 1.00 117.40 958 LEU A O 1
ATOM 3699 N N . ASP A 1 959 ? 105.164 123.549 154.976 1.00 117.74 959 ASP A N 1
ATOM 3700 C CA . ASP A 1 959 ? 106.233 123.401 155.958 1.00 117.74 959 ASP A CA 1
ATOM 3701 C C . ASP A 1 959 ? 107.521 123.238 155.161 1.00 117.74 959 ASP A C 1
ATOM 3702 O O . ASP A 1 959 ? 107.789 122.161 154.624 1.00 117.74 959 ASP A O 1
ATOM 3707 N N . ASP A 1 960 ? 108.299 124.309 155.066 1.00 115.23 960 ASP A N 1
ATOM 3708 C CA . ASP A 1 960 ? 109.477 124.318 154.212 1.00 115.23 960 ASP A CA 1
ATOM 3709 C C . ASP A 1 960 ? 110.761 124.598 154.973 1.00 115.23 960 ASP A C 1
ATOM 3710 O O . ASP A 1 960 ? 111.721 123.825 154.871 1.00 115.23 960 ASP A O 1
ATOM 3715 N N . VAL A 1 961 ? 110.808 125.682 155.739 1.00 115.67 961 VAL A N 1
ATOM 3716 C CA . VAL A 1 961 ? 111.910 125.951 156.650 1.00 115.67 961 VAL A CA 1
ATOM 3717 C C . VAL A 1 961 ? 111.340 126.012 158.061 1.00 115.67 961 VAL A C 1
ATOM 3718 O O . VAL A 1 961 ? 110.345 126.703 158.318 1.00 115.67 961 VAL A O 1
ATOM 3722 N N . ILE A 1 962 ? 111.933 125.231 158.964 1.00 116.55 962 ILE A N 1
ATOM 3723 C CA . ILE A 1 962 ? 111.450 125.095 160.325 1.00 116.55 962 ILE A CA 1
ATOM 3724 C C . ILE A 1 962 ? 112.650 125.299 161.244 1.00 116.55 962 ILE A C 1
ATOM 3725 O O . ILE A 1 962 ? 113.588 124.498 161.209 1.00 116.55 962 ILE A O 1
ATOM 3730 N N . PRO A 1 963 ? 112.678 126.339 162.056 1.00 119.87 963 PRO A N 1
ATOM 3731 C CA . PRO A 1 963 ? 113.847 126.568 162.912 1.00 119.87 963 PRO A CA 1
ATOM 3732 C C . PRO A 1 963 ? 113.836 125.716 164.169 1.00 119.87 963 PRO A C 1
ATOM 3733 O O . PRO A 1 963 ? 114.890 125.536 164.789 1.00 119.87 963 PRO A O 1
ATOM 3737 N N . GLU A 1 964 ? 112.642 125.259 164.582 1.00 124.45 964 GLU A N 1
ATOM 3738 C CA . GLU A 1 964 ? 112.391 124.385 165.734 1.00 124.45 964 GLU A CA 1
ATOM 3739 C C . GLU A 1 964 ? 112.772 124.990 167.084 1.00 124.45 964 GLU A C 1
ATOM 3740 O O . GLU A 1 964 ? 112.715 124.299 168.104 1.00 124.45 964 GLU A O 1
ATOM 3746 N N . LYS A 1 965 ? 113.165 126.260 167.112 1.00 120.83 965 LYS A N 1
ATOM 3747 C CA . LYS A 1 965 ? 113.618 126.913 168.336 1.00 120.83 965 LYS A CA 1
ATOM 3748 C C . LYS A 1 965 ? 113.120 128.350 168.387 1.00 120.83 965 LYS A C 1
ATOM 3749 O O . LYS A 1 965 ? 113.766 129.257 167.862 1.00 120.83 965 LYS A O 1
ATOM 3755 N N . GLY B 1 401 ? 181.444 132.447 146.696 1.00 105.32 401 GLY B N 1
ATOM 3756 C CA . GLY B 1 401 ? 180.729 132.391 145.437 1.00 105.32 401 GLY B CA 1
ATOM 3757 C C . GLY B 1 401 ? 179.533 131.461 145.472 1.00 105.32 401 GLY B C 1
ATOM 3758 O O . GLY B 1 401 ? 178.792 131.425 146.451 1.00 105.32 401 GLY B O 1
ATOM 3759 N N . LEU B 1 402 ? 179.348 130.697 144.397 1.00 101.40 402 LEU B N 1
ATOM 3760 C CA . LEU B 1 402 ? 178.262 129.732 144.311 1.00 101.40 402 LEU B CA 1
ATOM 3761 C C . LEU B 1 402 ? 178.567 128.431 145.039 1.00 101.40 402 LEU B C 1
ATOM 3762 O O . LEU B 1 402 ? 177.732 127.521 145.015 1.00 101.40 402 LEU B O 1
ATOM 3767 N N . ILE B 1 403 ? 179.748 128.315 145.652 1.00 105.51 403 ILE B N 1
ATOM 3768 C CA . ILE B 1 403 ? 180.095 127.109 146.396 1.00 105.51 403 ILE B CA 1
ATOM 3769 C C . ILE B 1 403 ? 179.239 127.003 147.650 1.00 105.51 403 ILE B C 1
ATOM 3770 O O . ILE B 1 403 ? 178.764 125.918 148.008 1.00 105.51 403 ILE B O 1
ATOM 3775 N N . LYS B 1 404 ? 178.975 128.135 148.304 1.00 106.17 404 LYS B N 1
ATOM 3776 C CA . LYS B 1 404 ? 178.056 128.141 149.434 1.00 106.17 404 LYS B CA 1
ATOM 3777 C C . LYS B 1 404 ? 176.617 127.895 149.008 1.00 106.17 404 LYS B C 1
ATOM 3778 O O . LYS B 1 404 ? 175.792 127.523 149.848 1.00 106.17 404 LYS B O 1
ATOM 3784 N N . ASP B 1 405 ? 176.301 128.094 147.728 1.00 105.79 405 ASP B N 1
ATOM 3785 C CA . ASP B 1 405 ? 174.963 127.854 147.212 1.00 105.79 405 ASP B CA 1
ATOM 3786 C C . ASP B 1 405 ? 174.801 126.415 146.743 1.00 105.79 405 ASP B C 1
ATOM 3787 O O . ASP B 1 405 ? 173.754 125.801 146.975 1.00 105.79 405 ASP B O 1
ATOM 3792 N N . ILE B 1 406 ? 175.832 125.853 146.107 1.00 100.52 406 ILE B N 1
ATOM 3793 C CA . ILE B 1 406 ? 175.766 124.467 145.654 1.00 100.52 406 ILE B CA 1
ATOM 3794 C C . ILE B 1 406 ? 175.929 123.491 146.808 1.00 100.52 406 ILE B C 1
ATOM 3795 O O . ILE B 1 406 ? 175.602 122.306 146.663 1.00 100.52 406 ILE B O 1
ATOM 3800 N N . LYS B 1 407 ? 176.380 123.964 147.970 1.00 100.26 407 LYS B N 1
ATOM 3801 C CA . LYS B 1 407 ? 176.584 123.068 149.101 1.00 100.26 407 LYS B CA 1
ATOM 3802 C C . LYS B 1 407 ? 175.263 122.637 149.721 1.00 100.26 407 LYS B C 1
ATOM 3803 O O . LYS B 1 407 ? 175.152 121.507 150.204 1.00 100.26 407 LYS B O 1
ATOM 3809 N N . ARG B 1 408 ? 174.254 123.502 149.710 1.00 100.87 408 ARG B N 1
ATOM 3810 C CA . ARG B 1 408 ? 172.969 123.145 150.291 1.00 100.87 408 ARG B CA 1
ATOM 3811 C C . ARG B 1 408 ? 171.993 122.570 149.281 1.00 100.87 408 ARG B C 1
ATOM 3812 O O . ARG B 1 408 ? 170.988 121.975 149.682 1.00 100.87 408 ARG B O 1
ATOM 3820 N N . LYS B 1 409 ? 172.259 122.731 147.991 1.00 102.26 409 LYS B N 1
ATOM 3821 C CA . LYS B 1 409 ? 171.396 122.169 146.967 1.00 102.26 409 LYS B CA 1
ATOM 3822 C C . LYS B 1 409 ? 171.795 120.746 146.601 1.00 102.26 409 LYS B C 1
ATOM 3823 O O . LYS B 1 409 ? 170.946 119.970 146.148 1.00 102.26 409 LYS B O 1
ATOM 3829 N N . ALA B 1 410 ? 173.027 120.384 146.949 1.00 99.60 410 ALA B N 1
ATOM 3830 C CA . ALA B 1 410 ? 173.549 119.032 146.769 1.00 99.60 410 ALA B CA 1
ATOM 3831 C C . ALA B 1 410 ? 172.878 117.896 147.590 1.00 99.60 410 ALA B C 1
ATOM 3832 O O . ALA B 1 410 ? 172.674 116.811 147.044 1.00 99.60 410 ALA B O 1
ATOM 3834 N N . PRO B 1 411 ? 172.541 118.103 148.873 1.00 99.51 411 PRO B N 1
ATOM 3835 C CA . PRO B 1 411 ? 171.937 116.999 149.629 1.00 99.51 411 PRO B CA 1
ATOM 3836 C C . PRO B 1 411 ? 170.428 116.851 149.457 1.00 99.51 411 PRO B C 1
ATOM 3837 O O . PRO B 1 411 ? 169.690 116.679 150.425 1.00 99.51 411 PRO B O 1
ATOM 3841 N N . PHE B 1 412 ? 169.966 116.919 148.213 1.00 99.28 412 PHE B N 1
ATOM 3842 C CA . PHE B 1 412 ? 168.558 116.717 147.923 1.00 99.28 412 PHE B CA 1
ATOM 3843 C C . PHE B 1 412 ? 168.290 115.958 146.636 1.00 99.28 412 PHE B C 1
ATOM 3844 O O . PHE B 1 412 ? 167.121 115.833 146.263 1.00 99.28 412 PHE B O 1
ATOM 3852 N N . PHE B 1 413 ? 169.314 115.446 145.947 1.00 99.78 413 PHE B N 1
ATOM 3853 C CA . PHE B 1 413 ? 169.096 114.925 144.598 1.00 99.78 413 PHE B CA 1
ATOM 3854 C C . PHE B 1 413 ? 168.364 113.592 144.645 1.00 99.78 413 PHE B C 1
ATOM 3855 O O . PHE B 1 413 ? 167.461 113.336 143.841 1.00 99.78 413 PHE B O 1
ATOM 3863 N N . ALA B 1 414 ? 168.739 112.731 145.588 1.00 104.62 414 ALA B N 1
ATOM 3864 C CA . ALA B 1 414 ? 168.064 111.447 145.715 1.00 104.62 414 ALA B CA 1
ATOM 3865 C C . ALA B 1 414 ? 166.699 111.607 146.365 1.00 104.62 414 ALA B C 1
ATOM 3866 O O . ALA B 1 414 ? 165.815 110.758 146.192 1.00 104.62 414 ALA B O 1
ATOM 3868 N N . SER B 1 415 ? 166.504 112.694 147.114 1.00 102.91 415 SER B N 1
ATOM 3869 C CA . SER B 1 415 ? 165.227 112.905 147.787 1.00 102.91 415 SER B CA 1
ATOM 3870 C C . SER B 1 415 ? 164.161 113.383 146.812 1.00 102.91 415 SER B C 1
ATOM 3871 O O . SER B 1 415 ? 162.967 113.365 147.130 1.00 102.91 415 SER B O 1
ATOM 3874 N N . ASP B 1 416 ? 164.570 113.829 145.626 1.00 96.77 416 ASP B N 1
ATOM 3875 C CA . ASP B 1 416 ? 163.609 114.427 144.711 1.00 96.77 416 ASP B CA 1
ATOM 3876 C C . ASP B 1 416 ? 163.050 113.403 143.737 1.00 96.77 416 ASP B C 1
ATOM 3877 O O . ASP B 1 416 ? 161.848 113.402 143.453 1.00 96.77 416 ASP B O 1
ATOM 3882 N N . PHE B 1 417 ? 163.899 112.513 143.225 1.00 92.54 417 PHE B N 1
ATOM 3883 C CA . PHE B 1 417 ? 163.445 111.592 142.187 1.00 92.54 417 PHE B CA 1
ATOM 3884 C C . PHE B 1 417 ? 162.510 110.533 142.759 1.00 92.54 417 PHE B C 1
ATOM 3885 O O . PHE B 1 417 ? 161.634 110.019 142.055 1.00 92.54 417 PHE B O 1
ATOM 3893 N N . TYR B 1 418 ? 162.675 110.200 144.037 1.00 100.80 418 TYR B N 1
ATOM 3894 C CA . TYR B 1 418 ? 161.749 109.274 144.677 1.00 100.80 418 TYR B CA 1
ATOM 3895 C C . TYR B 1 418 ? 160.530 110.007 145.215 1.00 100.80 418 TYR B C 1
ATOM 3896 O O . TYR B 1 418 ? 159.630 109.388 145.791 1.00 100.80 418 TYR B O 1
ATOM 3905 N N . ASP B 1 419 ? 160.498 111.330 145.057 1.00 93.12 419 ASP B N 1
ATOM 3906 C CA . ASP B 1 419 ? 159.313 112.111 145.378 1.00 93.12 419 ASP B CA 1
ATOM 3907 C C . ASP B 1 419 ? 158.467 112.385 144.139 1.00 93.12 419 ASP B C 1
ATOM 3908 O O . ASP B 1 419 ? 157.542 113.197 144.199 1.00 93.12 419 ASP B O 1
ATOM 3913 N N . ALA B 1 420 ? 158.742 111.717 143.022 1.00 84.11 420 ALA B N 1
ATOM 3914 C CA . ALA B 1 420 ? 158.106 112.037 141.751 1.00 84.11 420 ALA B CA 1
ATOM 3915 C C . ALA B 1 420 ? 157.318 110.878 141.145 1.00 84.11 420 ALA B C 1
ATOM 3916 O O . ALA B 1 420 ? 157.395 110.657 139.930 1.00 84.11 420 ALA B O 1
ATOM 3918 N N . LEU B 1 421 ? 156.551 110.150 141.946 1.00 81.87 421 LEU B N 1
ATOM 3919 C CA . LEU B 1 421 ? 155.766 109.053 141.407 1.00 81.87 421 LEU B CA 1
ATOM 3920 C C . LEU B 1 421 ? 154.268 109.296 141.538 1.00 81.87 421 LEU B C 1
ATOM 3921 O O . LEU B 1 421 ? 153.465 108.454 141.123 1.00 81.87 421 LEU B O 1
ATOM 3926 N N . ASN B 1 422 ? 153.884 110.442 142.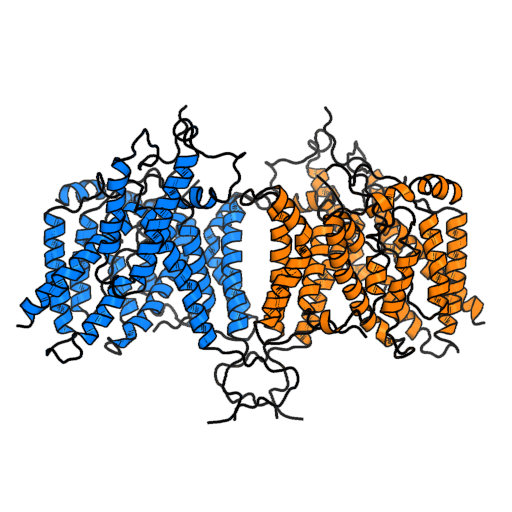098 1.00 76.57 422 ASN B N 1
ATOM 3927 C CA . ASN B 1 422 ? 152.492 110.762 142.381 1.00 76.57 422 ASN B CA 1
ATOM 3928 C C . ASN B 1 422 ? 151.687 110.969 141.111 1.00 76.57 422 ASN B C 1
ATOM 3929 O O . ASN B 1 422 ? 152.252 111.126 140.025 1.00 76.57 422 ASN B O 1
ATOM 3934 N N . ILE B 1 423 ? 150.363 110.962 141.239 1.00 70.83 423 ILE B N 1
ATOM 3935 C CA . ILE B 1 423 ? 149.515 111.009 140.057 1.00 70.83 423 ILE B CA 1
ATOM 3936 C C . ILE B 1 423 ? 149.473 112.415 139.484 1.00 70.83 423 ILE B C 1
ATOM 3937 O O . ILE B 1 423 ? 149.537 112.597 138.265 1.00 70.83 423 ILE B O 1
ATOM 3942 N N . GLN B 1 424 ? 149.429 113.434 140.353 1.00 69.30 424 GLN B N 1
ATOM 3943 C CA . GLN B 1 424 ? 149.305 114.812 139.883 1.00 69.30 424 GLN B CA 1
ATOM 3944 C C . GLN B 1 424 ? 150.601 115.305 139.264 1.00 69.30 424 GLN B C 1
ATOM 3945 O O . GLN B 1 424 ? 150.616 116.331 138.580 1.00 69.30 424 GLN B O 1
ATOM 3951 N N . ALA B 1 425 ? 151.701 114.588 139.490 1.00 66.56 425 ALA B N 1
ATOM 3952 C CA . ALA B 1 425 ? 152.937 114.907 138.796 1.00 66.56 425 ALA B CA 1
ATOM 3953 C C . ALA B 1 425 ? 152.823 114.587 137.319 1.00 66.56 425 ALA B C 1
ATOM 3954 O O . ALA B 1 425 ? 153.497 115.203 136.493 1.00 66.56 425 ALA B O 1
ATOM 3956 N N . LEU B 1 426 ? 151.970 113.627 136.966 1.00 64.58 426 LEU B N 1
ATOM 3957 C CA . LEU B 1 426 ? 151.698 113.379 135.557 1.00 64.58 426 LEU B CA 1
ATOM 3958 C C . LEU B 1 426 ? 150.855 114.494 134.958 1.00 64.58 426 LEU B C 1
ATOM 3959 O O . LEU B 1 426 ? 150.968 114.790 133.764 1.00 64.58 426 LEU B O 1
ATOM 3964 N N . SER B 1 427 ? 150.021 115.140 135.782 1.00 64.26 427 SER B N 1
ATOM 3965 C CA . SER B 1 427 ? 149.136 116.197 135.295 1.00 64.26 427 SER B CA 1
ATOM 3966 C C . SER B 1 427 ? 149.917 117.393 134.788 1.00 64.26 427 SER B C 1
ATOM 3967 O O . SER B 1 427 ? 149.621 117.935 133.718 1.00 64.26 427 SER B O 1
ATOM 3970 N N . ALA B 1 428 ? 150.929 117.807 135.541 1.00 57.33 428 ALA B N 1
ATOM 3971 C CA . ALA B 1 428 ? 151.619 119.044 135.225 1.00 57.33 428 ALA B CA 1
ATOM 3972 C C . ALA B 1 428 ? 152.539 118.872 134.034 1.00 57.33 428 ALA B C 1
ATOM 3973 O O . ALA B 1 428 ? 152.911 119.855 133.389 1.00 57.33 428 ALA B O 1
ATOM 3975 N N . ILE B 1 429 ? 152.906 117.637 133.711 1.00 58.88 429 ILE B N 1
ATOM 3976 C CA . ILE B 1 429 ? 153.824 117.426 132.601 1.00 58.88 429 ILE B CA 1
ATOM 3977 C C . ILE B 1 429 ? 153.120 117.660 131.273 1.00 58.88 429 ILE B C 1
ATOM 3978 O O . ILE B 1 429 ? 153.533 118.506 130.477 1.00 58.88 429 ILE B O 1
ATOM 3983 N N . LEU B 1 430 ? 152.028 116.944 131.025 1.00 55.24 430 LEU B N 1
ATOM 3984 C CA . LEU B 1 430 ? 151.359 117.071 129.732 1.00 55.24 430 LEU B CA 1
ATOM 3985 C C . LEU B 1 430 ? 150.544 118.356 129.620 1.00 55.24 430 LEU B C 1
ATOM 3986 O O . LEU B 1 430 ? 150.141 118.751 128.521 1.00 55.24 430 LEU B O 1
ATOM 3991 N N . PHE B 1 431 ? 150.313 119.038 130.735 1.00 45.96 431 PHE B N 1
ATOM 3992 C CA . PHE B 1 431 ? 149.848 120.415 130.653 1.00 45.96 431 PHE B CA 1
ATOM 3993 C C . PHE B 1 431 ? 150.945 121.337 130.136 1.00 45.96 431 PHE B C 1
ATOM 3994 O O . PHE B 1 431 ? 150.765 122.027 129.127 1.00 45.96 431 PHE B O 1
ATOM 4002 N N . ILE B 1 432 ? 152.092 121.353 130.803 1.00 45.83 432 ILE B N 1
ATOM 4003 C CA . ILE B 1 432 ? 153.110 122.352 130.502 1.00 45.83 432 ILE B CA 1
ATOM 4004 C C . ILE B 1 432 ? 153.846 122.001 129.220 1.00 45.83 432 ILE B C 1
ATOM 4005 O O . ILE B 1 432 ? 154.356 122.884 128.520 1.00 45.83 432 ILE B O 1
ATOM 4010 N N . TYR B 1 433 ? 153.855 120.716 128.861 1.00 50.13 433 TYR B N 1
ATOM 4011 C CA . TYR B 1 433 ? 154.267 120.322 127.519 1.00 50.13 433 TYR B CA 1
ATOM 4012 C C . TYR B 1 433 ? 153.415 121.007 126.467 1.00 50.13 433 TYR B C 1
ATOM 4013 O O . TYR B 1 433 ? 153.935 121.510 125.467 1.00 50.13 433 TYR B O 1
ATOM 4022 N N . LEU B 1 434 ? 152.107 121.074 126.695 1.00 45.01 434 LEU B N 1
ATOM 4023 C CA . LEU B 1 434 ? 151.240 121.760 125.750 1.00 45.01 434 LEU B CA 1
ATOM 4024 C C . LEU B 1 434 ? 151.426 123.264 125.819 1.00 45.01 434 LEU B C 1
ATOM 4025 O O . LEU B 1 434 ? 151.170 123.974 124.843 1.00 45.01 434 LEU B O 1
ATOM 4030 N N . ALA B 1 435 ? 151.886 123.774 126.957 1.00 45.83 435 ALA B N 1
ATOM 4031 C CA . ALA B 1 435 ? 152.169 125.199 127.031 1.00 45.83 435 ALA B CA 1
ATOM 4032 C C . ALA B 1 435 ? 153.496 125.526 126.366 1.00 45.83 435 ALA B C 1
ATOM 4033 O O . ALA B 1 435 ? 153.608 126.523 125.644 1.00 45.83 435 ALA B O 1
ATOM 4035 N N . THR B 1 436 ? 154.511 124.687 126.583 1.00 44.01 436 THR B N 1
ATOM 4036 C CA . THR B 1 436 ? 155.846 125.001 126.093 1.00 44.01 436 THR B CA 1
ATOM 4037 C C . THR B 1 436 ? 155.940 124.809 124.591 1.00 44.01 436 THR B C 1
ATOM 4038 O O . THR B 1 436 ? 156.530 125.639 123.893 1.00 44.01 436 THR B O 1
ATOM 4042 N N . VAL B 1 437 ? 155.315 123.755 124.063 1.00 46.55 437 VAL B N 1
ATOM 4043 C CA . VAL B 1 437 ? 155.360 123.541 122.621 1.00 46.55 437 VAL B CA 1
ATOM 4044 C C . VAL B 1 437 ? 154.486 124.568 121.913 1.00 46.55 437 VAL B C 1
ATOM 4045 O O . VAL B 1 437 ? 154.655 124.825 120.717 1.00 46.55 437 VAL B O 1
ATOM 4049 N N . THR B 1 438 ? 153.562 125.198 122.643 1.00 45.61 438 THR B N 1
ATOM 4050 C CA . THR B 1 438 ? 152.873 126.354 122.093 1.00 45.61 438 THR B CA 1
ATOM 4051 C C . THR B 1 438 ? 153.766 127.579 122.152 1.00 45.61 438 THR B C 1
ATOM 4052 O O . THR B 1 438 ? 153.820 128.367 121.204 1.00 45.61 438 THR B O 1
ATOM 4056 N N . ASN B 1 439 ? 154.493 127.745 123.257 1.00 49.45 439 ASN B N 1
ATOM 4057 C CA . ASN B 1 439 ? 155.339 128.920 123.409 1.00 49.45 439 ASN B CA 1
ATOM 4058 C C . ASN B 1 439 ? 156.591 128.791 122.557 1.00 49.45 439 ASN B C 1
ATOM 4059 O O . ASN B 1 439 ? 157.268 129.782 122.279 1.00 49.45 439 ASN B O 1
ATOM 4064 N N . ALA B 1 440 ? 156.913 127.573 122.132 1.00 52.34 440 ALA B N 1
ATOM 4065 C CA . ALA B 1 440 ? 157.997 127.400 121.177 1.00 52.34 440 ALA B CA 1
ATOM 4066 C C . ALA B 1 440 ? 157.547 127.762 119.773 1.00 52.34 440 ALA B C 1
ATOM 4067 O O . ALA B 1 440 ? 158.266 128.441 119.037 1.00 52.34 440 ALA B O 1
ATOM 4069 N N . ILE B 1 441 ? 156.353 127.319 119.381 1.00 50.73 441 ILE B N 1
ATOM 4070 C CA . ILE B 1 441 ? 155.923 127.526 118.002 1.00 50.73 441 ILE B CA 1
ATOM 4071 C C . ILE B 1 441 ? 155.479 128.969 117.790 1.00 50.73 441 ILE B C 1
ATOM 4072 O O . ILE B 1 441 ? 155.556 129.498 116.674 1.00 50.73 441 ILE B O 1
ATOM 4077 N N . THR B 1 442 ? 155.070 129.656 118.856 1.00 53.91 442 THR B N 1
ATOM 4078 C CA . THR B 1 442 ? 154.571 131.011 118.669 1.00 53.91 442 THR B CA 1
ATOM 4079 C C . THR B 1 442 ? 155.712 132.014 118.571 1.00 53.91 442 THR B C 1
ATOM 4080 O O . THR B 1 442 ? 155.517 133.138 118.101 1.00 53.91 442 THR B O 1
ATOM 4084 N N . PHE B 1 443 ? 156.911 131.631 119.012 1.00 64.21 443 PHE B N 1
ATOM 4085 C CA . PHE B 1 443 ? 158.064 132.497 118.813 1.00 64.21 443 PHE B CA 1
ATOM 4086 C C . PHE B 1 443 ? 158.890 132.040 117.632 1.00 64.21 443 PHE B C 1
ATOM 4087 O O . PHE B 1 443 ? 159.708 132.804 117.116 1.00 64.21 443 PHE B O 1
ATOM 4095 N N . GLY B 1 444 ? 158.694 130.798 117.197 1.00 72.62 444 GLY B N 1
ATOM 4096 C CA . GLY B 1 444 ? 159.403 130.321 116.026 1.00 72.62 444 GLY B CA 1
ATOM 4097 C C . GLY B 1 444 ? 158.959 131.033 114.765 1.00 72.62 444 GLY B C 1
ATOM 4098 O O . GLY B 1 444 ? 159.732 131.188 113.820 1.00 72.62 444 GLY B O 1
ATOM 4099 N N . GLY B 1 445 ? 157.708 131.483 114.739 1.00 75.32 445 GLY B N 1
ATOM 4100 C CA . GLY B 1 445 ? 157.261 132.293 113.623 1.00 75.32 445 GLY B CA 1
ATOM 4101 C C . GLY B 1 445 ? 157.804 133.705 113.690 1.00 75.32 445 GLY B C 1
ATOM 4102 O O . GLY B 1 445 ? 158.154 134.295 112.666 1.00 75.32 445 GLY B O 1
ATOM 4103 N N . LEU B 1 446 ? 157.896 134.261 114.898 1.00 76.63 446 LEU B N 1
ATOM 4104 C CA . LEU B 1 446 ? 158.345 135.639 115.050 1.00 76.63 446 LEU B CA 1
ATOM 4105 C C . LEU B 1 446 ? 159.845 135.744 114.836 1.00 76.63 446 LEU B C 1
ATOM 4106 O O . LEU B 1 446 ? 160.333 136.659 114.165 1.00 76.63 446 LEU B O 1
ATOM 4111 N N . LEU B 1 447 ? 160.592 134.786 115.376 1.00 78.68 447 LEU B N 1
ATOM 4112 C CA . LEU B 1 447 ? 162.013 134.703 115.093 1.00 78.68 447 LEU B CA 1
ATOM 4113 C C . LEU B 1 447 ? 162.265 134.153 113.696 1.00 78.68 447 LEU B C 1
ATOM 4114 O O . LEU B 1 447 ? 163.389 134.243 113.198 1.00 78.68 447 LEU B O 1
ATOM 4119 N N . GLY B 1 448 ? 161.221 133.670 113.015 1.00 80.25 448 GLY B N 1
ATOM 4120 C CA . GLY B 1 448 ? 161.390 133.115 111.682 1.00 80.25 448 GLY B CA 1
ATOM 4121 C C . GLY B 1 448 ? 161.603 134.148 110.593 1.00 80.25 448 GLY B C 1
ATOM 4122 O O . GLY B 1 448 ? 161.623 133.805 109.409 1.00 80.25 448 GLY B O 1
ATOM 4123 N N . ASP B 1 449 ? 161.745 135.421 110.964 1.00 90.07 449 ASP B N 1
ATOM 4124 C CA . ASP B 1 449 ? 162.130 136.440 109.995 1.00 90.07 449 ASP B CA 1
ATOM 4125 C C . ASP B 1 449 ? 163.608 136.328 109.634 1.00 90.07 449 ASP B C 1
ATOM 4126 O O . ASP B 1 449 ? 163.979 136.370 108.456 1.00 90.07 449 ASP B O 1
ATOM 4131 N N . ALA B 1 450 ? 164.469 136.187 110.641 1.00 99.23 450 ALA B N 1
ATOM 4132 C CA . ALA B 1 450 ? 165.902 136.169 110.379 1.00 99.23 450 ALA B CA 1
ATOM 4133 C C . ALA B 1 450 ? 166.385 134.784 109.958 1.00 99.23 450 ALA B C 1
ATOM 4134 O O . ALA B 1 450 ? 166.786 134.577 108.808 1.00 99.23 450 ALA B O 1
ATOM 4136 N N . THR B 1 451 ? 166.319 133.808 110.867 1.00 100.49 451 THR B N 1
ATOM 4137 C CA . THR B 1 451 ? 166.887 132.478 110.628 1.00 100.49 451 THR B CA 1
ATOM 4138 C C . THR B 1 451 ? 165.838 131.654 109.903 1.00 100.49 451 THR B C 1
ATOM 4139 O O . THR B 1 451 ? 164.870 131.195 110.510 1.00 100.49 451 THR B O 1
ATOM 4143 N N . ASP B 1 452 ? 166.036 131.444 108.607 1.00 110.17 452 ASP B N 1
ATOM 4144 C CA . ASP B 1 452 ? 164.945 130.949 107.761 1.00 110.17 452 ASP B CA 1
ATOM 4145 C C . ASP B 1 452 ? 164.966 129.430 107.594 1.00 110.17 452 ASP B C 1
ATOM 4146 O O . ASP B 1 452 ? 164.053 128.740 108.055 1.00 110.17 452 ASP B O 1
ATOM 4151 N N . ASN B 1 453 ? 165.996 128.889 106.938 1.00 114.91 453 ASN B N 1
ATOM 4152 C CA . ASN B 1 453 ? 166.037 127.436 106.791 1.00 114.91 453 ASN B CA 1
ATOM 4153 C C . ASN B 1 453 ? 166.968 126.788 107.808 1.00 114.91 453 ASN B C 1
ATOM 4154 O O . ASN B 1 453 ? 166.516 126.152 108.765 1.00 114.91 453 ASN B O 1
ATOM 4159 N N . MET B 1 454 ? 168.275 126.930 107.569 1.00 122.83 454 MET B N 1
ATOM 4160 C CA . MET B 1 454 ? 169.387 126.666 108.482 1.00 122.83 454 MET B CA 1
ATOM 4161 C C . MET B 1 454 ? 169.560 125.229 108.983 1.00 122.83 454 MET B C 1
ATOM 4162 O O . MET B 1 454 ? 170.616 124.915 109.546 1.00 122.83 454 MET B O 1
ATOM 4167 N N . GLN B 1 455 ? 168.597 124.341 108.725 1.00 114.13 455 GLN B N 1
ATOM 4168 C CA . GLN B 1 455 ? 168.509 123.001 109.300 1.00 114.13 455 GLN B CA 1
ATOM 4169 C C . GLN B 1 455 ? 167.283 122.339 108.685 1.00 114.13 455 GLN B C 1
ATOM 4170 O O . GLN B 1 455 ? 166.359 123.022 108.237 1.00 114.13 455 GLN B O 1
ATOM 4176 N N . GLY B 1 456 ? 167.287 121.004 108.653 1.00 110.82 456 GLY B N 1
ATOM 4177 C CA . GLY B 1 456 ? 166.099 120.236 108.336 1.00 110.82 456 GLY B CA 1
ATOM 4178 C C . GLY B 1 456 ? 165.097 120.096 109.465 1.00 110.82 456 GLY B C 1
ATOM 4179 O O . GLY B 1 456 ? 164.105 119.378 109.319 1.00 110.82 456 GLY B O 1
ATOM 4180 N N . VAL B 1 457 ? 165.357 120.743 110.604 1.00 106.67 457 VAL B N 1
ATOM 4181 C CA . VAL B 1 457 ? 164.473 120.801 111.766 1.00 106.67 457 VAL B CA 1
ATOM 4182 C C . VAL B 1 457 ? 164.405 122.264 112.205 1.00 106.67 457 VAL B C 1
ATOM 4183 O O . VAL B 1 457 ? 165.419 122.966 112.156 1.00 106.67 457 VAL B O 1
ATOM 4187 N N . LEU B 1 458 ? 163.216 122.744 112.586 1.00 86.66 458 LEU B N 1
ATOM 4188 C CA . LEU B 1 458 ? 163.111 124.104 113.111 1.00 86.66 458 LEU B CA 1
ATOM 4189 C C . LEU B 1 458 ? 163.874 124.232 114.421 1.00 86.66 458 LEU B C 1
ATOM 4190 O O . LEU B 1 458 ? 163.680 123.450 115.356 1.00 86.66 458 LEU B O 1
ATOM 4195 N N . GLU B 1 459 ? 164.751 125.234 114.473 1.00 89.76 459 GLU B N 1
ATOM 4196 C CA . GLU B 1 459 ? 165.738 125.346 115.535 1.00 89.76 459 GLU B CA 1
ATOM 4197 C C . GLU B 1 459 ? 165.135 125.757 116.866 1.00 89.76 459 GLU B C 1
ATOM 4198 O O . GLU B 1 459 ? 165.758 125.530 117.905 1.00 89.76 459 GLU B O 1
ATOM 4204 N N . SER B 1 460 ? 163.941 126.346 116.860 1.00 78.48 460 SER B N 1
ATOM 4205 C CA . SER B 1 460 ? 163.347 126.819 118.102 1.00 78.48 460 SER B CA 1
ATOM 4206 C C . SER B 1 460 ? 162.879 125.669 118.976 1.00 78.48 460 SER B C 1
ATOM 4207 O O . SER B 1 460 ? 162.828 125.808 120.202 1.00 78.48 460 SER B O 1
ATOM 4210 N N . PHE B 1 461 ? 162.530 124.537 118.369 1.00 77.08 461 PHE B N 1
ATOM 4211 C CA . PHE B 1 461 ? 162.200 123.348 119.147 1.00 77.08 461 PHE B CA 1
ATOM 4212 C C . PHE B 1 461 ? 163.442 122.747 119.778 1.00 77.08 461 PHE B C 1
ATOM 4213 O O . PHE B 1 461 ? 163.496 122.539 120.995 1.00 77.08 461 PHE B O 1
ATOM 4221 N N . LEU B 1 462 ? 164.451 122.454 118.955 1.00 82.77 462 LEU B N 1
ATOM 4222 C CA . LEU B 1 462 ? 165.676 121.838 119.439 1.00 82.77 462 LEU B CA 1
ATOM 4223 C C . LEU B 1 462 ? 166.444 122.772 120.349 1.00 82.77 462 LEU B C 1
ATOM 4224 O O . LEU B 1 462 ? 167.213 122.302 121.193 1.00 82.77 462 LEU B O 1
ATOM 4229 N N . GLY B 1 463 ? 166.239 124.073 120.196 1.00 80.29 463 GLY B N 1
ATOM 4230 C CA . GLY B 1 463 ? 166.763 125.049 121.117 1.00 80.29 463 GLY B CA 1
ATOM 4231 C C . GLY B 1 463 ? 166.201 124.863 122.500 1.00 80.29 463 GLY B C 1
ATOM 4232 O O . GLY B 1 463 ? 166.949 124.624 123.449 1.00 80.29 463 GLY B O 1
ATOM 4233 N N . THR B 1 464 ? 164.879 124.942 122.631 1.00 79.24 464 THR B N 1
ATOM 4234 C CA . THR B 1 464 ? 164.297 124.779 123.953 1.00 79.24 464 THR B CA 1
ATOM 4235 C C . THR B 1 464 ? 164.282 123.334 124.417 1.00 79.24 464 THR B C 1
ATOM 4236 O O . THR B 1 464 ? 163.907 123.087 125.563 1.00 79.24 464 THR B O 1
ATOM 4240 N N . ALA B 1 465 ? 164.673 122.386 123.567 1.00 80.62 465 ALA B N 1
ATOM 4241 C CA . ALA B 1 465 ? 164.788 121.002 124.003 1.00 80.62 465 ALA B CA 1
ATOM 4242 C C . ALA B 1 465 ? 165.926 120.840 124.998 1.00 80.62 465 ALA B C 1
ATOM 4243 O O . ALA B 1 465 ? 165.712 120.440 126.146 1.00 80.62 465 ALA B O 1
ATOM 4245 N N . VAL B 1 466 ? 167.146 121.172 124.583 1.00 78.95 466 VAL B N 1
ATOM 4246 C CA . VAL B 1 466 ? 168.303 120.873 125.412 1.00 78.95 466 VAL B CA 1
ATOM 4247 C C . VAL B 1 466 ? 168.486 121.923 126.499 1.00 78.95 466 VAL B C 1
ATOM 4248 O O . VAL B 1 466 ? 168.989 121.615 127.585 1.00 78.95 466 VAL B O 1
ATOM 4252 N N . SER B 1 467 ? 168.020 123.148 126.262 1.00 80.35 467 SER B N 1
ATOM 4253 C CA . SER B 1 467 ? 168.342 124.259 127.144 1.00 80.35 467 SER B CA 1
ATOM 4254 C C . SER B 1 467 ? 167.596 124.179 128.461 1.00 80.35 467 SER B C 1
ATOM 4255 O O . SER B 1 467 ? 168.067 124.701 129.475 1.00 80.35 467 SER B O 1
ATOM 4258 N N . GLY B 1 468 ? 166.434 123.554 128.468 1.00 76.32 468 GLY B N 1
ATOM 4259 C CA . GLY B 1 468 ? 165.752 123.352 129.721 1.00 76.32 468 GLY B CA 1
ATOM 4260 C C . GLY B 1 468 ? 166.159 122.022 130.298 1.00 76.32 468 GLY B C 1
ATOM 4261 O O . GLY B 1 468 ? 166.084 121.811 131.511 1.00 76.32 468 GLY B O 1
ATOM 4262 N N . ALA B 1 469 ? 166.607 121.124 129.416 1.00 79.47 469 ALA B N 1
ATOM 4263 C CA . ALA B 1 469 ? 166.953 119.770 129.829 1.00 79.47 469 ALA B CA 1
ATOM 4264 C C . ALA B 1 469 ? 168.166 119.767 130.745 1.00 79.47 469 ALA B C 1
ATOM 4265 O O . ALA B 1 469 ? 168.130 119.192 131.837 1.00 79.47 469 ALA B O 1
ATOM 4267 N N . ILE B 1 470 ? 169.246 120.429 130.329 1.00 79.32 470 ILE B N 1
ATOM 4268 C CA . ILE B 1 470 ? 170.420 120.486 131.181 1.00 79.32 470 ILE B CA 1
ATOM 4269 C C . ILE B 1 470 ? 170.202 121.447 132.333 1.00 79.32 470 ILE B C 1
ATOM 4270 O O . ILE B 1 470 ? 170.877 121.338 133.361 1.00 79.32 470 ILE B O 1
ATOM 4275 N N . PHE B 1 471 ? 169.264 122.383 132.195 1.00 76.34 471 PHE B N 1
ATOM 4276 C CA . PHE B 1 471 ? 168.956 123.289 133.292 1.00 76.34 471 PHE B CA 1
ATOM 4277 C C . PHE B 1 471 ? 168.197 122.565 134.388 1.00 76.34 471 PHE B C 1
ATOM 4278 O O . PHE B 1 471 ? 168.670 122.452 135.523 1.00 76.34 471 PHE B O 1
ATOM 4286 N N . CYS B 1 472 ? 167.026 122.037 134.057 1.00 82.93 472 CYS B N 1
ATOM 4287 C CA . CYS B 1 472 ? 166.072 121.597 135.061 1.00 82.93 472 CYS B CA 1
ATOM 4288 C C . CYS B 1 472 ? 166.383 120.239 135.643 1.00 82.93 472 CYS B C 1
ATOM 4289 O O . CYS B 1 472 ? 165.473 119.632 136.220 1.00 82.93 472 CYS B O 1
ATOM 4292 N N . LEU B 1 473 ? 167.597 119.716 135.476 1.00 85.49 473 LEU B N 1
ATOM 4293 C CA . LEU B 1 473 ? 168.003 118.580 136.283 1.00 85.49 473 LEU B CA 1
ATOM 4294 C C . LEU B 1 473 ? 168.024 119.043 137.728 1.00 85.49 473 LEU B C 1
ATOM 4295 O O . LEU B 1 473 ? 167.133 118.686 138.504 1.00 85.49 473 LEU B O 1
ATOM 4300 N N . PHE B 1 474 ? 168.973 119.920 138.053 1.00 95.99 474 PHE B N 1
ATOM 4301 C CA . PHE B 1 474 ? 168.980 120.663 139.308 1.00 95.99 474 PHE B CA 1
ATOM 4302 C C . PHE B 1 474 ? 169.685 121.981 139.057 1.00 95.99 474 PHE B C 1
ATOM 4303 O O . PHE B 1 474 ? 170.832 121.997 138.602 1.00 95.99 474 PHE B O 1
ATOM 4311 N N . ALA B 1 475 ? 168.987 123.075 139.318 1.00 97.28 475 ALA B N 1
ATOM 4312 C CA . ALA B 1 475 ? 169.543 124.395 139.084 1.00 97.28 475 ALA B CA 1
ATOM 4313 C C . ALA B 1 475 ? 169.096 125.393 140.140 1.00 97.28 475 ALA B C 1
ATOM 4314 O O . ALA B 1 475 ? 168.860 126.557 139.816 1.00 97.28 475 ALA B O 1
ATOM 4316 N N . GLY B 1 476 ? 168.949 124.973 141.393 1.00 95.76 476 GLY B N 1
ATOM 4317 C CA . GLY B 1 476 ? 168.459 125.931 142.365 1.00 95.76 476 GLY B CA 1
ATOM 4318 C C . GLY B 1 476 ? 166.984 126.226 142.195 1.00 95.76 476 GLY B C 1
ATOM 4319 O O . GLY B 1 476 ? 166.634 127.236 141.582 1.00 95.76 476 GLY B O 1
ATOM 4320 N N . GLN B 1 477 ? 166.128 125.297 142.654 1.00 89.15 477 GLN B N 1
ATOM 4321 C CA . GLN B 1 477 ? 164.680 125.169 142.460 1.00 89.15 477 GLN B CA 1
ATOM 4322 C C . GLN B 1 477 ? 164.358 125.221 140.968 1.00 89.15 477 GLN B C 1
ATOM 4323 O O . GLN B 1 477 ? 163.979 126.260 140.416 1.00 89.15 477 GLN B O 1
ATOM 4329 N N . PRO B 1 478 ? 164.530 124.094 140.278 1.00 82.78 478 PRO B N 1
ATOM 4330 C CA . PRO B 1 478 ? 164.322 124.047 138.826 1.00 82.78 478 PRO B CA 1
ATOM 4331 C C . PRO B 1 478 ? 162.862 123.943 138.429 1.00 82.78 478 PRO B C 1
ATOM 4332 O O . PRO B 1 478 ? 162.558 123.475 137.329 1.00 82.78 478 PRO B O 1
ATOM 4336 N N . LEU B 1 479 ? 161.959 124.307 139.342 1.00 65.55 479 LEU B N 1
ATOM 4337 C CA . LEU B 1 479 ? 160.549 124.447 139.017 1.00 65.55 479 LEU B CA 1
ATOM 4338 C C . LEU B 1 479 ? 160.325 125.455 137.906 1.00 65.55 479 LEU B C 1
ATOM 4339 O O . LEU B 1 479 ? 159.379 125.310 137.131 1.00 65.55 479 LEU B O 1
ATOM 4344 N N . THR B 1 480 ? 161.175 126.474 137.819 1.00 58.46 480 THR B N 1
ATOM 4345 C CA . THR B 1 480 ? 161.154 127.390 136.692 1.00 58.46 480 THR B CA 1
ATOM 4346 C C . THR B 1 480 ? 161.452 126.671 135.385 1.00 58.46 480 THR B C 1
ATOM 4347 O O . THR B 1 480 ? 162.142 125.654 135.348 1.00 58.46 480 THR B O 1
ATOM 4351 N N . ILE B 1 481 ? 160.898 127.208 134.311 1.00 57.61 481 ILE B N 1
ATOM 4352 C CA . ILE B 1 481 ? 161.050 126.668 132.971 1.00 57.61 481 ILE B CA 1
ATOM 4353 C C . ILE B 1 481 ? 161.775 127.708 132.139 1.00 57.61 481 ILE B C 1
ATOM 4354 O O . ILE B 1 481 ? 161.409 128.883 132.160 1.00 57.61 481 ILE B O 1
ATOM 4359 N N . LEU B 1 482 ? 162.817 127.298 131.439 1.00 65.76 482 LEU B N 1
ATOM 4360 C CA . LEU B 1 482 ? 163.428 128.208 130.493 1.00 65.76 482 LEU B CA 1
ATOM 4361 C C . LEU B 1 482 ? 162.654 128.182 129.190 1.00 65.76 482 LEU B C 1
ATOM 4362 O O . LEU B 1 482 ? 162.210 127.126 128.740 1.00 65.76 482 LEU B O 1
ATOM 4367 N N . SER B 1 483 ? 162.483 129.352 128.594 1.00 64.60 483 SER B N 1
ATOM 4368 C CA . SER B 1 483 ? 161.914 129.473 127.260 1.00 64.60 483 SER B CA 1
ATOM 4369 C C . SER B 1 483 ? 162.435 130.769 126.661 1.00 64.60 483 SER B C 1
ATOM 4370 O O . SER B 1 483 ? 163.393 131.358 127.167 1.00 64.60 483 SER B O 1
ATOM 4373 N N . SER B 1 484 ? 161.832 131.202 125.568 1.00 68.23 484 SER B N 1
ATOM 4374 C CA . SER B 1 484 ? 162.170 132.512 125.047 1.00 68.23 484 SER B CA 1
ATOM 4375 C C . SER B 1 484 ? 161.204 133.534 125.616 1.00 68.23 484 SER B C 1
ATOM 4376 O O . SER B 1 484 ? 160.139 133.192 126.129 1.00 68.23 484 SER B O 1
ATOM 4379 N N . THR B 1 485 ? 161.586 134.803 125.535 1.00 82.70 485 THR B N 1
ATOM 4380 C CA . THR B 1 485 ? 160.811 135.854 126.171 1.00 82.70 485 THR B CA 1
ATOM 4381 C C . THR B 1 485 ? 160.654 137.028 125.217 1.00 82.70 485 THR B C 1
ATOM 4382 O O . THR B 1 485 ? 161.154 137.018 124.090 1.00 82.70 485 THR B O 1
ATOM 4386 N N . GLY B 1 486 ? 159.938 138.038 125.689 1.00 90.76 486 GLY B N 1
ATOM 4387 C CA . GLY B 1 486 ? 159.714 139.267 124.966 1.00 90.76 486 GLY B CA 1
ATOM 4388 C C . GLY B 1 486 ? 160.942 140.079 124.584 1.00 90.76 486 GLY B C 1
ATOM 4389 O O . GLY B 1 486 ? 161.198 140.289 123.395 1.00 90.76 486 GLY B O 1
ATOM 4390 N N . PRO B 1 487 ? 161.695 140.591 125.574 1.00 95.20 487 PRO B N 1
ATOM 4391 C CA . PRO B 1 487 ? 162.779 141.539 125.260 1.00 95.20 487 PRO B CA 1
ATOM 4392 C C . PRO B 1 487 ? 163.902 140.979 124.411 1.00 95.20 487 PRO B C 1
ATOM 4393 O O . PRO B 1 487 ? 164.528 141.747 123.672 1.00 95.20 487 PRO B O 1
ATOM 4397 N N . VAL B 1 488 ? 164.178 139.679 124.482 1.00 92.24 488 VAL B N 1
ATOM 4398 C CA . VAL B 1 488 ? 165.220 139.115 123.636 1.00 92.24 488 VAL B CA 1
ATOM 4399 C C . VAL B 1 488 ? 164.761 139.095 122.187 1.00 92.24 488 VAL B C 1
ATOM 4400 O O . VAL B 1 488 ? 165.563 139.298 121.268 1.00 92.24 488 VAL B O 1
ATOM 4404 N N . LEU B 1 489 ? 163.460 138.920 121.965 1.00 94.64 489 LEU B N 1
ATOM 4405 C CA . LEU B 1 489 ? 162.925 138.886 120.609 1.00 94.64 489 LEU B CA 1
ATOM 4406 C C . LEU B 1 489 ? 163.013 140.248 119.940 1.00 94.64 489 LEU B C 1
ATOM 4407 O O . LEU B 1 489 ? 163.428 140.354 118.781 1.00 94.64 489 LEU B O 1
ATOM 4412 N N . VAL B 1 490 ? 162.639 141.309 120.659 1.00 99.50 490 VAL B N 1
ATOM 4413 C CA . VAL B 1 490 ? 162.645 142.637 120.062 1.00 99.50 490 VAL B CA 1
ATOM 4414 C C . VAL B 1 490 ? 164.067 143.155 119.902 1.00 99.50 490 VAL B C 1
ATOM 4415 O O . VAL B 1 490 ? 164.328 143.989 119.027 1.00 99.50 490 VAL B O 1
ATOM 4419 N N . PHE B 1 491 ? 165.008 142.633 120.689 1.00 102.36 491 PHE B N 1
ATOM 4420 C CA . PHE B 1 491 ? 166.406 142.986 120.495 1.00 102.36 491 PHE B CA 1
ATOM 4421 C C . PHE B 1 491 ? 166.936 142.416 119.188 1.00 102.36 491 PHE B C 1
ATOM 4422 O O . PHE B 1 491 ? 167.694 143.081 118.474 1.00 102.36 491 PHE B O 1
ATOM 4430 N N . GLU B 1 492 ? 166.552 141.190 118.861 1.00 104.26 492 GLU B N 1
ATOM 4431 C CA . GLU B 1 492 ? 167.072 140.554 117.663 1.00 104.26 492 GLU B CA 1
ATOM 4432 C C . GLU B 1 492 ? 166.435 141.103 116.402 1.00 104.26 492 GLU B C 1
ATOM 4433 O O . GLU B 1 492 ? 166.991 140.922 115.316 1.00 104.26 492 GLU B O 1
ATOM 4439 N N . ARG B 1 493 ? 165.278 141.750 116.514 1.00 105.46 493 ARG B N 1
ATOM 4440 C CA . ARG B 1 493 ? 164.794 142.556 115.401 1.00 105.46 493 ARG B CA 1
ATOM 4441 C C . ARG B 1 493 ? 165.703 143.753 115.178 1.00 105.46 493 ARG B C 1
ATOM 4442 O O . ARG B 1 493 ? 166.017 144.098 114.034 1.00 105.46 493 ARG B O 1
ATOM 4450 N N . LEU B 1 494 ? 166.146 144.381 116.269 1.00 107.48 494 LEU B N 1
ATOM 4451 C CA . LEU B 1 494 ? 167.043 145.526 116.171 1.00 107.48 494 LEU B CA 1
ATOM 4452 C C . LEU B 1 494 ? 168.414 145.118 115.657 1.00 107.48 494 LEU B C 1
ATOM 4453 O O . LEU B 1 494 ? 168.978 145.789 114.788 1.00 107.48 494 LEU B O 1
ATOM 4458 N N . LEU B 1 495 ? 168.955 144.012 116.171 1.00 105.71 495 LEU B N 1
ATOM 4459 C CA . LEU B 1 495 ? 170.292 143.583 115.783 1.00 105.71 495 LEU B CA 1
ATOM 4460 C C . LEU B 1 495 ? 170.338 143.089 114.346 1.00 105.71 495 LEU B C 1
ATOM 4461 O O . LEU B 1 495 ? 171.382 143.195 113.693 1.00 105.71 495 LEU B O 1
ATOM 4466 N N . PHE B 1 496 ? 169.235 142.547 113.834 1.00 109.54 496 PHE B N 1
ATOM 4467 C CA . PHE B 1 496 ? 169.224 142.154 112.433 1.00 109.54 496 PHE B CA 1
ATOM 4468 C C . PHE B 1 496 ? 169.221 143.376 111.531 1.00 109.54 496 PHE B C 1
ATOM 4469 O O . PHE B 1 496 ? 169.907 143.396 110.503 1.00 109.54 496 PHE B O 1
ATOM 4477 N N . ASN B 1 497 ? 168.480 144.415 111.910 1.00 115.00 497 ASN B N 1
ATOM 4478 C CA . ASN B 1 497 ? 168.540 145.665 111.170 1.00 115.00 497 ASN B CA 1
ATOM 4479 C C . ASN B 1 497 ? 169.827 146.436 111.432 1.00 115.00 497 ASN B C 1
ATOM 4480 O O . ASN B 1 497 ? 170.278 147.180 110.555 1.00 115.00 497 ASN B O 1
ATOM 4485 N N . PHE B 1 498 ? 170.433 146.262 112.608 1.00 116.55 498 PHE B N 1
ATOM 4486 C CA . PHE B 1 498 ? 171.757 146.818 112.857 1.00 116.55 498 PHE B CA 1
ATOM 4487 C C . PHE B 1 498 ? 172.828 146.091 112.062 1.00 116.55 498 PHE B C 1
ATOM 4488 O O . PHE B 1 498 ? 173.899 146.653 111.822 1.00 116.55 498 PHE B O 1
ATOM 4496 N N . SER B 1 499 ? 172.569 144.852 111.657 1.00 116.57 499 SER B N 1
ATOM 4497 C CA . SER B 1 499 ? 173.458 144.126 110.769 1.00 116.57 499 SER B CA 1
ATOM 4498 C C . SER B 1 499 ? 172.889 143.997 109.369 1.00 116.57 499 SER B C 1
ATOM 4499 O O . SER B 1 499 ? 173.419 143.230 108.561 1.00 116.57 499 SER B O 1
ATOM 4502 N N . LYS B 1 500 ? 171.812 144.718 109.064 1.00 119.26 500 LYS B N 1
ATOM 4503 C CA . LYS B 1 500 ? 171.283 144.722 107.708 1.00 119.26 500 LYS B CA 1
ATOM 4504 C C . LYS B 1 500 ? 172.107 145.606 106.785 1.00 119.26 500 LYS B C 1
ATOM 4505 O O . LYS B 1 500 ? 172.151 145.357 105.575 1.00 119.26 500 LYS B O 1
ATOM 4511 N N . ASP B 1 501 ? 172.830 146.585 107.333 1.00 122.50 501 ASP B N 1
ATOM 4512 C CA . ASP B 1 501 ? 173.717 147.434 106.546 1.00 122.50 501 ASP B CA 1
ATOM 4513 C C . ASP B 1 501 ? 175.075 146.786 106.261 1.00 122.50 501 ASP B C 1
ATOM 4514 O O . ASP B 1 501 ? 176.020 147.514 105.931 1.00 122.50 501 ASP B O 1
ATOM 4519 N N . ASN B 1 502 ? 175.162 145.459 106.403 1.00 122.00 502 ASN B N 1
ATOM 4520 C CA . ASN B 1 502 ? 176.304 144.631 106.023 1.00 122.00 502 ASN B CA 1
ATOM 4521 C C . ASN B 1 502 ? 177.566 145.043 106.786 1.00 122.00 502 ASN B C 1
ATOM 4522 O O . ASN B 1 502 ? 178.531 145.563 106.227 1.00 122.00 502 ASN B O 1
ATOM 4527 N N . ASN B 1 503 ? 177.528 144.798 108.095 1.00 124.25 503 ASN B N 1
ATOM 4528 C CA . ASN B 1 503 ? 178.747 144.846 108.903 1.00 124.25 503 ASN B CA 1
ATOM 4529 C C . ASN B 1 503 ? 179.485 143.507 108.871 1.00 124.25 503 ASN B C 1
ATOM 4530 O O . ASN B 1 503 ? 179.828 142.942 109.910 1.00 124.25 503 ASN B O 1
ATOM 4535 N N . PHE B 1 504 ? 179.650 142.958 107.656 1.00 130.33 504 PHE B N 1
ATOM 4536 C CA . PHE B 1 504 ? 180.505 141.837 107.251 1.00 130.33 504 PHE B CA 1
ATOM 4537 C C . PHE B 1 504 ? 180.040 140.482 107.791 1.00 130.33 504 PHE B C 1
ATOM 4538 O O . PHE B 1 504 ? 180.398 139.438 107.236 1.00 130.33 504 PHE B O 1
ATOM 4546 N N . ASP B 1 505 ? 179.123 140.485 108.756 1.00 127.51 505 ASP B N 1
ATOM 4547 C CA . ASP B 1 505 ? 178.848 139.342 109.615 1.00 127.51 505 ASP B CA 1
ATOM 4548 C C . ASP B 1 505 ? 177.443 139.509 110.174 1.00 127.51 505 ASP B C 1
ATOM 4549 O O . ASP B 1 505 ? 177.082 140.596 110.630 1.00 127.51 505 ASP B O 1
ATOM 4554 N N . TYR B 1 506 ? 176.646 138.441 110.139 1.00 119.40 506 TYR B N 1
ATOM 4555 C CA . TYR B 1 506 ? 175.447 138.446 110.968 1.00 119.40 506 TYR B CA 1
ATOM 4556 C C . TYR B 1 506 ? 175.433 137.359 112.026 1.00 119.40 506 TYR B C 1
ATOM 4557 O O . TYR B 1 506 ? 175.409 137.672 113.219 1.00 119.40 506 TYR B O 1
ATOM 4566 N N . LEU B 1 507 ? 175.464 136.089 111.628 1.00 115.70 507 LEU B N 1
ATOM 4567 C CA . LEU B 1 507 ? 175.307 135.008 112.595 1.00 115.70 507 LEU B CA 1
ATOM 4568 C C . LEU B 1 507 ? 176.567 134.824 113.417 1.00 115.70 507 LEU B C 1
ATOM 4569 O O . LEU B 1 507 ? 176.509 134.688 114.641 1.00 115.70 507 LEU B O 1
ATOM 4574 N N . GLU B 1 508 ? 177.710 134.830 112.755 1.00 121.31 508 GLU B N 1
ATOM 4575 C CA . GLU B 1 508 ? 178.992 134.832 113.431 1.00 121.31 508 GLU B CA 1
ATOM 4576 C C . GLU B 1 508 ? 179.253 136.121 114.192 1.00 121.31 508 GLU B C 1
ATOM 4577 O O . GLU B 1 508 ? 180.076 136.116 115.113 1.00 121.31 508 GLU B O 1
ATOM 4583 N N . PHE B 1 509 ? 178.585 137.219 113.834 1.00 110.94 509 PHE B N 1
ATOM 4584 C CA . PHE B 1 509 ? 178.602 138.394 114.696 1.00 110.94 509 PHE B CA 1
ATOM 4585 C C . PHE B 1 509 ? 177.878 138.117 116.001 1.00 110.94 509 PHE B C 1
ATOM 4586 O O . PHE B 1 509 ? 178.340 138.528 117.070 1.00 110.94 509 PHE B O 1
ATOM 4594 N N . ARG B 1 510 ? 176.755 137.394 115.929 1.00 106.35 510 ARG B N 1
ATOM 4595 C CA . ARG B 1 510 ? 175.998 137.012 117.113 1.00 106.35 510 ARG B CA 1
ATOM 4596 C C . ARG B 1 510 ? 176.775 136.077 118.023 1.00 106.35 510 ARG B C 1
ATOM 4597 O O . ARG B 1 510 ? 176.458 136.002 119.214 1.00 106.35 510 ARG B O 1
ATOM 4605 N N . LEU B 1 511 ? 177.748 135.339 117.476 1.00 105.67 511 LEU B N 1
ATOM 4606 C CA . LEU B 1 511 ? 178.656 134.544 118.297 1.00 105.67 511 LEU B CA 1
ATOM 4607 C C . LEU B 1 511 ? 179.383 135.422 119.302 1.00 105.67 511 LEU B C 1
ATOM 4608 O O . LEU B 1 511 ? 179.256 135.239 120.516 1.00 105.67 511 LEU B O 1
ATOM 4613 N N . TRP B 1 512 ? 180.113 136.420 118.808 1.00 116.47 512 TRP B N 1
ATOM 4614 C CA . TRP B 1 512 ? 180.851 137.289 119.709 1.00 116.47 512 TRP B CA 1
ATOM 4615 C C . TRP B 1 512 ? 179.942 138.229 120.480 1.00 116.47 512 TRP B C 1
ATOM 4616 O O . TRP B 1 512 ? 180.374 138.783 121.496 1.00 116.47 512 TRP B O 1
ATOM 4627 N N . ILE B 1 513 ? 178.699 138.420 120.034 1.00 105.13 513 ILE B N 1
ATOM 4628 C CA . ILE B 1 513 ? 177.690 138.979 120.924 1.00 105.13 513 ILE B CA 1
ATOM 4629 C C . ILE B 1 513 ? 177.417 138.011 122.061 1.00 105.13 513 ILE B C 1
ATOM 4630 O O . ILE B 1 513 ? 177.423 138.386 123.237 1.00 105.13 513 ILE B O 1
ATOM 4635 N N . GLY B 1 514 ? 177.211 136.739 121.727 1.00 103.83 514 GLY B N 1
ATOM 4636 C CA . GLY B 1 514 ? 176.840 135.777 122.740 1.00 103.83 514 GLY B CA 1
ATOM 4637 C C . GLY B 1 514 ? 177.982 135.350 123.630 1.00 103.83 514 GLY B C 1
ATOM 4638 O O . GLY B 1 514 ? 177.774 135.087 124.818 1.00 103.83 514 GLY B O 1
ATOM 4639 N N . LEU B 1 515 ? 179.197 135.289 123.084 1.00 104.32 515 LEU B N 1
ATOM 4640 C CA . LEU B 1 515 ? 180.311 134.712 123.831 1.00 104.32 515 LEU B CA 1
ATOM 4641 C C . LEU B 1 515 ? 180.777 135.640 124.946 1.00 104.32 515 LEU B C 1
ATOM 4642 O O . LEU B 1 515 ? 180.932 135.210 126.093 1.00 104.32 515 LEU B O 1
ATOM 4647 N N . TRP B 1 516 ? 180.984 136.921 124.642 1.00 111.42 516 TRP B N 1
ATOM 4648 C CA . TRP B 1 516 ? 181.458 137.828 125.681 1.00 111.42 516 TRP B CA 1
ATOM 4649 C C . TRP B 1 516 ? 180.360 138.177 126.671 1.00 111.42 516 TRP B C 1
ATOM 4650 O O . TRP B 1 516 ? 180.656 138.519 127.821 1.00 111.42 516 TRP B O 1
ATOM 4661 N N . SER B 1 517 ? 179.101 138.086 126.247 1.00 103.30 517 SER B N 1
ATOM 4662 C CA . SER B 1 517 ? 177.993 138.279 127.170 1.00 103.30 517 SER B CA 1
ATOM 4663 C C . SER B 1 517 ? 177.934 137.169 128.203 1.00 103.30 517 SER B C 1
ATOM 4664 O O . SER B 1 517 ? 177.563 137.413 129.356 1.00 103.30 517 SER B O 1
ATOM 4667 N N . ALA B 1 518 ? 178.301 135.950 127.816 1.00 101.36 518 ALA B N 1
ATOM 4668 C CA . ALA B 1 518 ? 178.456 134.897 128.805 1.00 101.36 518 ALA B CA 1
ATOM 4669 C C . ALA B 1 518 ? 179.659 135.156 129.687 1.00 101.36 518 ALA B C 1
ATOM 4670 O O . ALA B 1 518 ? 179.625 134.856 130.885 1.00 101.36 518 ALA B O 1
ATOM 4672 N N . PHE B 1 519 ? 180.722 135.712 129.109 1.00 105.68 519 PHE B N 1
ATOM 4673 C CA . PHE B 1 519 ? 181.910 136.029 129.885 1.00 105.68 519 PHE B CA 1
ATOM 4674 C C . PHE B 1 519 ? 181.620 137.123 130.898 1.00 105.68 519 PHE B C 1
ATOM 4675 O O . PHE B 1 519 ? 182.090 137.060 132.040 1.00 105.68 519 PHE B O 1
ATOM 4683 N N . LEU B 1 520 ? 180.830 138.124 130.501 1.00 103.77 520 LEU B N 1
ATOM 4684 C CA . LEU B 1 520 ? 180.340 139.111 131.456 1.00 103.77 520 LEU B CA 1
ATOM 4685 C C . LEU B 1 520 ? 179.400 138.485 132.468 1.00 103.77 520 LEU B C 1
ATOM 4686 O O . LEU B 1 520 ? 179.356 138.916 133.624 1.00 103.77 520 LEU B O 1
ATOM 4691 N N . CYS B 1 521 ? 178.641 137.475 132.054 1.00 104.86 521 CYS B N 1
ATOM 4692 C CA . CYS B 1 521 ? 177.792 136.778 133.002 1.00 104.86 521 CYS B CA 1
ATOM 4693 C C . CYS B 1 521 ? 178.623 135.938 133.959 1.00 104.86 521 CYS B C 1
ATOM 4694 O O . CYS B 1 521 ? 178.265 135.803 135.133 1.00 104.86 521 CYS B O 1
ATOM 4697 N N . LEU B 1 522 ? 179.749 135.399 133.491 1.00 100.29 522 LEU B N 1
ATOM 4698 C CA . LEU B 1 522 ? 180.619 134.642 134.379 1.00 100.29 522 LEU B CA 1
ATOM 4699 C C . LEU B 1 522 ? 181.375 135.532 135.354 1.00 100.29 522 LEU B C 1
ATOM 4700 O O . LEU B 1 522 ? 181.832 135.047 136.392 1.00 100.29 522 LEU B O 1
ATOM 4705 N N . ILE B 1 523 ? 181.532 136.814 135.048 1.00 103.65 523 ILE B N 1
ATOM 4706 C CA . ILE B 1 523 ? 182.086 137.726 136.039 1.00 103.65 523 ILE B CA 1
ATOM 4707 C C . ILE B 1 523 ? 181.026 138.081 137.070 1.00 103.65 523 ILE B C 1
ATOM 4708 O O . ILE B 1 523 ? 181.309 138.160 138.273 1.00 103.65 523 ILE B O 1
ATOM 4713 N N . LEU B 1 524 ? 179.780 138.248 136.619 1.00 106.32 524 LEU B N 1
ATOM 4714 C CA . LEU B 1 524 ? 178.698 138.623 137.522 1.00 106.32 524 LEU B CA 1
ATOM 4715 C C . LEU B 1 524 ? 178.308 137.491 138.457 1.00 106.32 524 LEU B C 1
ATOM 4716 O O . LEU B 1 524 ? 177.835 137.751 139.568 1.00 106.32 524 LEU B O 1
ATOM 4721 N N . VAL B 1 525 ? 178.496 136.238 138.043 1.00 105.18 525 VAL B N 1
ATOM 4722 C CA . VAL B 1 525 ? 178.287 135.156 138.991 1.00 105.18 525 VAL B CA 1
ATOM 4723 C C . VAL B 1 525 ? 179.440 135.094 139.982 1.00 105.18 525 VAL 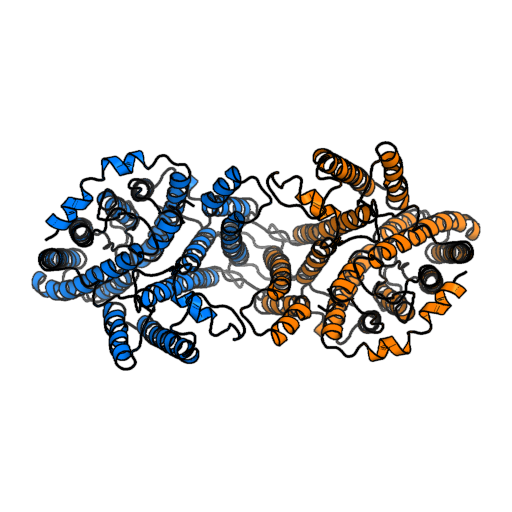B C 1
ATOM 4724 O O . VAL B 1 525 ? 179.249 134.659 141.125 1.00 105.18 525 VAL B O 1
ATOM 4728 N N . ALA B 1 526 ? 180.616 135.592 139.605 1.00 109.59 526 ALA B N 1
ATOM 4729 C CA . ALA B 1 526 ? 181.743 135.569 140.523 1.00 109.59 526 ALA B CA 1
ATOM 4730 C C . ALA B 1 526 ? 181.615 136.658 141.577 1.00 109.59 526 ALA B C 1
ATOM 4731 O O . ALA B 1 526 ? 181.781 136.394 142.772 1.00 109.59 526 ALA B O 1
ATOM 4733 N N . THR B 1 527 ? 181.334 137.889 141.148 1.00 112.37 527 THR B N 1
ATOM 4734 C CA . THR B 1 527 ? 181.291 139.027 142.055 1.00 112.37 527 THR B CA 1
ATOM 4735 C C . THR B 1 527 ? 180.1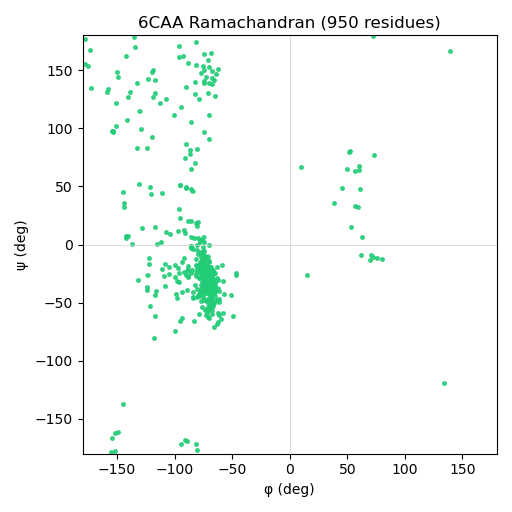56 138.933 143.068 1.00 112.37 527 THR B C 1
ATOM 4736 O O . THR B 1 527 ? 180.402 138.637 144.242 1.00 112.37 527 THR B O 1
ATOM 4740 N N . ASP B 1 528 ? 178.916 139.102 142.601 1.00 118.03 528 ASP B N 1
ATOM 4741 C CA . ASP B 1 528 ? 177.716 139.086 143.430 1.00 118.03 528 ASP B CA 1
ATOM 4742 C C . ASP B 1 528 ? 176.489 139.129 142.531 1.00 118.03 528 ASP B C 1
ATOM 4743 O O . ASP B 1 528 ? 176.435 139.921 141.587 1.00 118.03 528 ASP B O 1
ATOM 4748 N N . ALA B 1 529 ? 175.507 138.280 142.833 1.00 113.15 529 ALA B N 1
ATOM 4749 C CA . ALA B 1 529 ? 174.147 138.417 142.306 1.00 113.15 529 ALA B CA 1
ATOM 4750 C C . ALA B 1 529 ? 173.201 138.248 143.489 1.00 113.15 529 ALA B C 1
ATOM 4751 O O . ALA B 1 529 ? 172.659 137.167 143.716 1.00 113.15 529 ALA B O 1
ATOM 4753 N N . SER B 1 530 ? 172.992 139.330 144.238 1.00 114.31 530 SER B N 1
ATOM 4754 C CA . SER B 1 530 ? 172.136 139.270 145.420 1.00 114.31 530 SER B CA 1
ATOM 4755 C C . SER B 1 530 ? 171.597 140.678 145.658 1.00 114.31 530 SER B C 1
ATOM 4756 O O . SER B 1 530 ? 172.283 141.506 146.262 1.00 114.31 530 SER B O 1
ATOM 4759 N N . PHE B 1 531 ? 170.376 140.931 145.188 1.00 114.01 531 PHE B N 1
ATOM 4760 C CA . PHE B 1 531 ? 169.743 142.238 145.313 1.00 114.01 531 PHE B CA 1
ATOM 4761 C C . PHE B 1 531 ? 168.484 142.176 146.164 1.00 114.01 531 PHE B C 1
ATOM 4762 O O . PHE B 1 531 ? 167.687 143.113 146.148 1.00 114.01 531 PHE B O 1
ATOM 4770 N N . LEU B 1 532 ? 168.298 141.092 146.914 1.00 117.94 532 LEU B N 1
ATOM 4771 C CA . LEU B 1 532 ? 167.007 140.809 147.528 1.00 117.94 532 LEU B CA 1
ATOM 4772 C C . LEU B 1 532 ? 166.704 141.756 148.680 1.00 117.94 532 LEU B C 1
ATOM 4773 O O . LEU B 1 532 ? 165.714 142.494 148.640 1.00 117.94 532 LEU B O 1
ATOM 4778 N N . VAL B 1 533 ? 167.563 141.772 149.704 1.00 128.59 533 VAL B N 1
ATOM 4779 C CA . VAL B 1 533 ? 167.182 142.310 151.010 1.00 128.59 533 VAL B CA 1
ATOM 4780 C C . VAL B 1 533 ? 167.112 143.829 151.069 1.00 128.59 533 VAL B C 1
ATOM 4781 O O . VAL B 1 533 ? 166.825 144.373 152.142 1.00 128.59 533 VAL B O 1
ATOM 4785 N N . GLN B 1 534 ? 167.352 144.541 149.965 1.00 125.07 534 GLN B N 1
ATOM 4786 C CA . GLN B 1 534 ? 167.065 145.968 149.967 1.00 125.07 534 GLN B CA 1
ATOM 4787 C C . GLN B 1 534 ? 166.450 146.493 148.676 1.00 125.07 534 GLN B C 1
ATOM 4788 O O . GLN B 1 534 ? 166.278 147.710 148.558 1.00 125.07 534 GLN B O 1
ATOM 4794 N N . TYR B 1 535 ? 166.089 145.644 147.721 1.00 118.63 535 TYR B N 1
ATOM 4795 C CA . TYR B 1 535 ? 165.493 146.182 146.504 1.00 118.63 535 TYR B CA 1
ATOM 4796 C C . TYR B 1 535 ? 164.121 145.616 146.173 1.00 118.63 535 TYR B C 1
ATOM 4797 O O . TYR B 1 535 ? 163.266 146.351 145.676 1.00 118.63 535 TYR B O 1
ATOM 4806 N N . PHE B 1 536 ? 163.873 144.335 146.425 1.00 103.39 536 PHE B N 1
ATOM 4807 C CA . PHE B 1 536 ? 162.664 143.676 145.940 1.00 103.39 536 PHE B CA 1
ATOM 4808 C C . PHE B 1 536 ? 161.702 143.324 147.067 1.00 103.39 536 PHE B C 1
ATOM 4809 O O . PHE B 1 536 ? 161.168 142.218 147.121 1.00 103.39 536 PHE B O 1
ATOM 4817 N N . THR B 1 537 ? 161.484 144.255 147.991 1.00 109.03 537 THR B N 1
ATOM 4818 C CA . THR B 1 537 ? 160.775 143.980 149.243 1.00 109.03 537 THR B CA 1
ATOM 4819 C C . THR B 1 537 ? 159.268 144.227 149.118 1.00 109.03 537 THR B C 1
ATOM 4820 O O . THR B 1 537 ? 158.728 145.241 149.571 1.00 109.03 537 THR B O 1
ATOM 4824 N N . ARG B 1 538 ? 158.597 143.289 148.425 1.00 99.31 538 ARG B N 1
ATOM 4825 C CA . ARG B 1 538 ? 157.140 143.066 148.410 1.00 99.31 538 ARG B CA 1
ATOM 4826 C C . ARG B 1 538 ? 156.380 144.156 147.651 1.00 99.31 538 ARG B C 1
ATOM 4827 O O . ARG B 1 538 ? 155.213 144.004 147.287 1.00 99.31 538 ARG B O 1
ATOM 4835 N N . PHE B 1 539 ? 157.064 145.221 147.308 1.00 101.82 539 PHE B N 1
ATOM 4836 C CA . PHE B 1 539 ? 156.550 146.221 146.404 1.00 101.82 539 PHE B CA 1
ATOM 4837 C C . PHE B 1 539 ? 157.476 146.189 145.206 1.00 101.82 539 PHE B C 1
ATOM 4838 O O . PHE B 1 539 ? 158.680 145.970 145.368 1.00 101.82 539 PHE B O 1
ATOM 4846 N N . THR B 1 540 ? 156.898 146.341 144.017 1.00 98.45 540 THR B N 1
ATOM 4847 C CA . THR B 1 540 ? 157.584 146.193 142.727 1.00 98.45 540 THR B CA 1
ATOM 4848 C C . THR B 1 540 ? 158.248 144.827 142.583 1.00 98.45 540 THR B C 1
ATOM 4849 O O . THR B 1 540 ? 159.300 144.690 141.958 1.00 98.45 540 THR B O 1
ATOM 4853 N N . GLU B 1 541 ? 157.634 143.808 143.171 1.00 90.60 541 GLU B N 1
ATOM 4854 C CA . GLU B 1 541 ? 157.922 142.446 142.755 1.00 90.60 541 GLU B CA 1
ATOM 4855 C C . GLU B 1 541 ? 156.595 141.730 142.542 1.00 90.60 541 GLU B C 1
ATOM 4856 O O . GLU B 1 541 ? 156.493 140.843 141.692 1.00 90.60 541 GLU B O 1
ATOM 4862 N N . GLU B 1 542 ? 155.566 142.125 143.297 1.00 87.22 542 GLU B N 1
ATOM 4863 C CA . GLU B 1 542 ? 154.213 142.004 142.772 1.00 87.22 542 GLU B CA 1
ATOM 4864 C C . GLU B 1 542 ? 153.974 143.020 141.683 1.00 87.22 542 GLU B C 1
ATOM 4865 O O . GLU B 1 542 ? 153.304 142.717 140.693 1.00 87.22 542 GLU B O 1
ATOM 4871 N N . GLY B 1 543 ? 154.536 144.217 141.839 1.00 82.46 543 GLY B N 1
ATOM 4872 C CA . GLY B 1 543 ? 154.361 145.283 140.879 1.00 82.46 543 GLY B CA 1
ATOM 4873 C C . GLY B 1 543 ? 154.924 144.975 139.516 1.00 82.46 543 GLY B C 1
ATOM 4874 O O . GLY B 1 543 ? 154.540 145.617 138.538 1.00 82.46 543 GLY B O 1
ATOM 4875 N N . PHE B 1 544 ? 155.823 144.004 139.420 1.00 75.73 544 PHE B N 1
ATOM 4876 C CA . PHE B 1 544 ? 156.166 143.471 138.118 1.00 75.73 544 PHE B CA 1
ATOM 4877 C C . PHE B 1 544 ? 155.426 142.183 137.795 1.00 75.73 544 PHE B C 1
ATOM 4878 O O . PHE B 1 544 ? 155.148 141.926 136.618 1.00 75.73 544 PHE B O 1
ATOM 4886 N N . SER B 1 545 ? 155.106 141.365 138.804 1.00 71.43 545 SER B N 1
ATOM 4887 C CA . SER B 1 545 ? 154.339 140.147 138.558 1.00 71.43 545 SER B CA 1
ATOM 4888 C C . SER B 1 545 ? 152.939 140.473 138.075 1.00 71.43 545 SER B C 1
ATOM 4889 O O . SER B 1 545 ? 152.414 139.814 137.174 1.00 71.43 545 SER B O 1
ATOM 4892 N N . SER B 1 546 ? 152.338 141.505 138.638 1.00 65.58 546 SER B N 1
ATOM 4893 C CA . SER B 1 546 ? 151.026 141.939 138.214 1.00 65.58 546 SER B CA 1
ATOM 4894 C C . SER B 1 546 ? 151.072 142.844 137.006 1.00 65.58 546 SER B C 1
ATOM 4895 O O . SER B 1 546 ? 150.036 143.389 136.631 1.00 65.58 546 SER B O 1
ATOM 4898 N N . LEU B 1 547 ? 152.234 143.047 136.405 1.00 59.78 547 LEU B N 1
ATOM 4899 C CA . LEU B 1 547 ? 152.286 143.717 135.119 1.00 59.78 547 LEU B CA 1
ATOM 4900 C C . LEU B 1 547 ? 152.636 142.776 133.989 1.00 59.78 547 LEU B C 1
ATOM 4901 O O . LEU B 1 547 ? 152.121 142.933 132.884 1.00 59.78 547 LEU B O 1
ATOM 4906 N N . ILE B 1 548 ? 153.499 141.792 134.232 1.00 56.43 548 ILE B N 1
ATOM 4907 C CA . ILE B 1 548 ? 153.794 140.853 133.167 1.00 56.43 548 ILE B CA 1
ATOM 4908 C C . ILE B 1 548 ? 152.649 139.864 132.988 1.00 56.43 548 ILE B C 1
ATOM 4909 O O . ILE B 1 548 ? 152.496 139.276 131.911 1.00 56.43 548 ILE B O 1
ATOM 4914 N N . SER B 1 549 ? 151.796 139.706 133.999 1.00 48.06 549 SER B N 1
ATOM 4915 C CA . SER B 1 549 ? 150.561 138.964 133.796 1.00 48.06 549 SER B CA 1
ATOM 4916 C C . SER B 1 549 ? 149.613 139.726 132.889 1.00 48.06 549 SER B C 1
ATOM 4917 O O . SER B 1 549 ? 148.977 139.132 132.014 1.00 48.06 549 SER B O 1
ATOM 4920 N N . PHE B 1 550 ? 149.526 141.046 133.063 1.00 49.25 550 PHE B N 1
ATOM 4921 C CA . PHE B 1 550 ? 148.628 141.843 132.235 1.00 49.25 550 PHE B CA 1
ATOM 4922 C C . PHE B 1 550 ? 149.100 141.913 130.797 1.00 49.25 550 PHE B C 1
ATOM 4923 O O . PHE B 1 550 ? 148.284 142.127 129.899 1.00 49.25 550 PHE B O 1
ATOM 4931 N N . ILE B 1 551 ? 150.395 141.749 130.549 1.00 45.94 551 ILE B N 1
ATOM 4932 C CA . ILE B 1 551 ? 150.856 141.691 129.170 1.00 45.94 551 ILE B CA 1
ATOM 4933 C C . ILE B 1 551 ? 150.504 140.346 128.561 1.00 45.94 551 ILE B C 1
ATOM 4934 O O . ILE B 1 551 ? 150.074 140.262 127.406 1.00 45.94 551 ILE B O 1
ATOM 4939 N N . PHE B 1 552 ? 150.643 139.279 129.343 1.00 40.24 552 PHE B N 1
ATOM 4940 C CA . PHE B 1 552 ? 150.434 137.941 128.812 1.00 40.24 552 PHE B CA 1
ATOM 4941 C C . PHE B 1 552 ? 148.959 137.666 128.567 1.00 40.24 552 PHE B C 1
ATOM 4942 O O . PHE B 1 552 ? 148.615 136.940 127.631 1.00 40.24 552 PHE B O 1
ATOM 4950 N N . ILE B 1 553 ? 148.081 138.258 129.377 1.00 34.91 553 ILE B N 1
ATOM 4951 C CA . ILE B 1 553 ? 146.655 138.216 129.088 1.00 34.91 553 ILE B CA 1
ATOM 4952 C C . ILE B 1 553 ? 146.341 139.036 127.851 1.00 34.91 553 ILE B C 1
ATOM 4953 O O . ILE B 1 553 ? 145.610 138.586 126.964 1.00 34.91 553 ILE B O 1
ATOM 4958 N N . TYR B 1 554 ? 146.904 140.239 127.758 1.00 41.05 554 TYR B N 1
ATOM 4959 C CA . TYR B 1 554 ? 146.708 141.065 126.577 1.00 41.05 554 TYR B CA 1
ATOM 4960 C C . TYR B 1 554 ? 147.369 140.469 125.346 1.00 41.05 554 TYR B C 1
ATOM 4961 O O . TYR B 1 554 ? 146.918 140.731 124.227 1.00 41.05 554 TYR B O 1
ATOM 4970 N N . ASP B 1 555 ? 148.404 139.652 125.522 1.00 45.64 555 ASP B N 1
ATOM 4971 C CA . ASP B 1 555 ? 148.973 138.973 124.371 1.00 45.64 555 ASP B CA 1
ATOM 4972 C C . ASP B 1 555 ? 148.052 137.867 123.879 1.00 45.64 555 ASP B C 1
ATOM 4973 O O . ASP B 1 555 ? 148.083 137.522 122.696 1.00 45.64 555 ASP B O 1
ATOM 4978 N N . ALA B 1 556 ? 147.216 137.316 124.762 1.00 40.38 556 ALA B N 1
ATOM 4979 C CA . ALA B 1 556 ? 146.300 136.257 124.350 1.00 40.38 556 ALA B CA 1
ATOM 4980 C C . ALA B 1 556 ? 145.229 136.792 123.414 1.00 40.38 556 ALA B C 1
ATOM 4981 O O . ALA B 1 556 ? 145.031 136.251 122.321 1.00 40.38 556 ALA B O 1
ATOM 4983 N N . PHE B 1 557 ? 144.550 137.875 123.810 1.00 36.73 557 PHE B N 1
ATOM 4984 C CA . PHE B 1 557 ? 143.519 138.457 122.959 1.00 36.73 557 PHE B CA 1
ATOM 4985 C C . PHE B 1 557 ? 144.090 139.013 121.668 1.00 36.73 557 PHE B C 1
ATOM 4986 O O . PHE B 1 557 ? 143.411 138.983 120.638 1.00 36.73 557 PHE B O 1
ATOM 4994 N N . LYS B 1 558 ? 145.323 139.527 121.705 1.00 44.09 558 LYS B N 1
ATOM 4995 C CA . LYS B 1 558 ? 145.933 140.053 120.490 1.00 44.09 558 LYS B CA 1
ATOM 4996 C C . LYS B 1 558 ? 146.200 138.948 119.483 1.00 44.09 558 LYS B C 1
ATOM 4997 O O . LYS B 1 558 ? 146.079 139.169 118.272 1.00 44.09 558 LYS B O 1
ATOM 5003 N N . LYS B 1 559 ? 146.497 137.740 119.953 1.00 44.63 559 LYS B N 1
ATOM 5004 C CA . LYS B 1 559 ? 146.780 136.655 119.028 1.00 44.63 559 LYS B CA 1
ATOM 5005 C C . LYS B 1 559 ? 145.535 136.112 118.349 1.00 44.63 559 LYS B C 1
ATOM 5006 O O . LYS B 1 559 ? 145.662 135.286 117.443 1.00 44.63 559 LYS B O 1
ATOM 5012 N N . MET B 1 560 ? 144.349 136.574 118.727 1.00 37.92 560 MET B N 1
ATOM 5013 C CA . MET B 1 560 ? 143.131 136.162 118.055 1.00 37.92 560 MET B CA 1
ATOM 5014 C C . MET B 1 560 ? 142.503 137.247 117.214 1.00 37.92 560 MET B C 1
ATOM 5015 O O . MET B 1 560 ? 141.795 136.939 116.256 1.00 37.92 560 MET B O 1
ATOM 5020 N N . ILE B 1 561 ? 142.728 138.510 117.559 1.00 44.26 561 ILE B N 1
ATOM 5021 C CA . ILE B 1 561 ? 142.330 139.572 116.656 1.00 44.26 561 ILE B CA 1
ATOM 5022 C C . ILE B 1 561 ? 143.206 139.525 115.418 1.00 44.26 561 ILE B C 1
ATOM 5023 O O . ILE B 1 561 ? 142.756 139.848 114.314 1.00 44.26 561 ILE B O 1
ATOM 5028 N N . LYS B 1 562 ? 144.453 139.075 115.566 1.00 50.62 562 LYS B N 1
ATOM 5029 C CA . LYS B 1 562 ? 145.253 138.730 114.400 1.00 50.62 562 LYS B CA 1
ATOM 5030 C C . LYS B 1 562 ? 144.678 137.509 113.694 1.00 50.62 562 LYS B C 1
ATOM 5031 O O . LYS B 1 562 ? 144.718 137.419 112.461 1.00 50.62 562 LYS B O 1
ATOM 5037 N N . LEU B 1 563 ? 144.119 136.568 114.456 1.00 44.29 563 LEU B N 1
ATOM 5038 C CA . LEU B 1 563 ? 143.457 135.424 113.839 1.00 44.29 563 LEU B CA 1
ATOM 5039 C C . LEU B 1 563 ? 142.159 135.842 113.165 1.00 44.29 563 LEU B C 1
ATOM 5040 O O . LEU B 1 563 ? 141.813 135.322 112.099 1.00 44.29 563 LEU B O 1
ATOM 5045 N N . ALA B 1 564 ? 141.430 136.777 113.777 1.00 44.66 564 ALA B N 1
ATOM 5046 C CA . ALA B 1 564 ? 140.203 137.272 113.168 1.00 44.66 564 ALA B CA 1
ATOM 5047 C C . ALA B 1 564 ? 140.489 138.060 111.902 1.00 44.66 564 ALA B C 1
ATOM 5048 O O . ALA B 1 564 ? 139.716 137.986 110.943 1.00 44.66 564 ALA B O 1
ATOM 5050 N N . ASP B 1 565 ? 141.600 138.794 111.868 1.00 54.36 565 ASP B N 1
ATOM 5051 C CA . ASP B 1 565 ? 141.970 139.511 110.658 1.00 54.36 565 ASP B CA 1
ATOM 5052 C C . ASP B 1 565 ? 142.531 138.593 109.595 1.00 54.36 565 ASP B C 1
ATOM 5053 O O . ASP B 1 565 ? 142.658 139.010 108.441 1.00 54.36 565 ASP B O 1
ATOM 5058 N N . TYR B 1 566 ? 142.892 137.369 109.949 1.00 58.29 566 TYR B N 1
ATOM 5059 C CA . TYR B 1 566 ? 143.331 136.431 108.938 1.00 58.29 566 TYR B CA 1
ATOM 5060 C C . TYR B 1 566 ? 142.172 135.633 108.357 1.00 58.29 566 TYR B C 1
ATOM 5061 O O . TYR B 1 566 ? 142.278 135.140 107.228 1.00 58.29 566 TYR B O 1
ATOM 5070 N N . TYR B 1 567 ? 141.061 135.519 109.090 1.00 53.86 567 TYR B N 1
ATOM 5071 C CA . TYR B 1 567 ? 139.873 134.793 108.649 1.00 53.86 567 TYR B CA 1
ATOM 5072 C C . TYR B 1 567 ? 138.670 135.726 108.707 1.00 53.86 567 TYR B C 1
ATOM 5073 O O . TYR B 1 567 ? 137.917 135.711 109.690 1.00 53.86 567 TYR B O 1
ATOM 5082 N N . PRO B 1 568 ? 138.450 136.546 107.682 1.00 62.01 568 PRO B N 1
ATOM 5083 C CA . PRO B 1 568 ? 137.401 137.569 107.781 1.00 62.01 568 PRO B CA 1
ATOM 5084 C C . PRO B 1 568 ? 136.028 137.121 107.300 1.00 62.01 568 PRO B C 1
ATOM 5085 O O . PRO B 1 568 ? 135.868 136.511 106.241 1.00 62.01 568 PRO B O 1
ATOM 5089 N N . ILE B 1 569 ? 135.015 137.478 108.095 1.00 66.40 569 ILE B N 1
ATOM 5090 C CA . ILE B 1 569 ? 133.625 137.105 107.853 1.00 66.40 569 ILE B CA 1
ATOM 5091 C C . ILE B 1 569 ? 133.073 137.932 106.701 1.00 66.40 569 ILE B C 1
ATOM 5092 O O . ILE B 1 569 ? 133.369 139.127 106.586 1.00 66.40 569 ILE B O 1
ATOM 5097 N N . ASN B 1 570 ? 132.267 137.310 105.835 1.00 79.75 570 ASN B N 1
ATOM 5098 C CA . ASN B 1 570 ? 131.669 138.075 104.745 1.00 79.75 570 ASN B CA 1
ATOM 5099 C C . ASN B 1 570 ? 130.517 138.950 105.214 1.00 79.75 570 ASN B C 1
ATOM 5100 O O . ASN B 1 570 ? 130.307 140.027 104.644 1.00 79.75 570 ASN B O 1
ATOM 5105 N N . SER B 1 571 ? 129.765 138.505 106.226 1.00 76.27 571 SER B N 1
ATOM 5106 C CA . SER B 1 571 ? 128.749 139.305 106.925 1.00 76.27 571 SER B CA 1
ATOM 5107 C C . SER B 1 571 ? 127.646 139.814 106.002 1.00 76.27 571 SER B C 1
ATOM 5108 O O . SER B 1 571 ? 127.110 140.902 106.213 1.00 76.27 571 SER B O 1
ATOM 5111 N N . ASN B 1 572 ? 127.305 139.051 104.967 1.00 88.42 572 ASN B N 1
ATOM 5112 C CA . ASN B 1 572 ? 126.287 139.487 104.015 1.00 88.42 572 ASN B CA 1
ATOM 5113 C C . ASN B 1 572 ? 125.675 138.232 103.401 1.00 88.42 572 ASN B C 1
ATOM 5114 O O . ASN B 1 572 ? 126.239 137.668 102.460 1.00 88.42 572 ASN B O 1
ATOM 5119 N N . PHE B 1 573 ? 124.532 137.803 103.925 1.00 96.27 573 PHE B N 1
ATOM 5120 C CA . PHE B 1 573 ? 123.996 136.500 103.547 1.00 96.27 573 PHE B CA 1
ATOM 5121 C C . PHE B 1 573 ? 122.475 136.507 103.604 1.00 96.27 573 PHE B C 1
ATOM 5122 O O . PHE B 1 573 ? 121.833 137.560 103.538 1.00 96.27 573 PHE B O 1
ATOM 5130 N N . LYS B 1 574 ? 121.924 135.289 103.664 1.00 89.54 574 LYS B N 1
ATOM 5131 C CA . LYS B 1 574 ? 120.548 134.805 103.701 1.00 89.54 574 LYS B CA 1
ATOM 5132 C C . LYS B 1 574 ? 119.908 134.895 102.314 1.00 89.54 574 LYS B C 1
ATOM 5133 O O . LYS B 1 574 ? 118.911 134.213 102.062 1.00 89.54 574 LYS B O 1
ATOM 5139 N N . VAL B 1 575 ? 120.533 135.577 101.361 1.00 91.92 575 VAL B N 1
ATOM 5140 C CA . VAL B 1 575 ? 120.002 135.614 100.008 1.00 91.92 575 VAL B CA 1
ATOM 5141 C C . VAL B 1 575 ? 120.339 134.325 99.277 1.00 91.92 575 VAL B C 1
ATOM 5142 O O . VAL B 1 575 ? 119.450 133.581 98.848 1.00 91.92 575 VAL B O 1
ATOM 5146 N N . GLY B 1 576 ? 121.627 134.031 99.149 1.00 88.05 576 GLY B N 1
ATOM 5147 C CA . GLY B 1 576 ? 122.046 132.809 98.502 1.00 88.05 576 GLY B CA 1
ATOM 5148 C C . GLY B 1 576 ? 123.154 133.036 97.504 1.00 88.05 576 GLY B C 1
ATOM 5149 O O . GLY B 1 576 ? 124.233 133.509 97.864 1.00 88.05 576 GLY B O 1
ATOM 5150 N N . TYR B 1 577 ? 122.897 132.716 96.240 1.00 107.02 577 TYR B N 1
ATOM 5151 C CA . TYR B 1 577 ? 123.928 132.772 95.207 1.00 107.02 577 TYR B CA 1
ATOM 5152 C C . TYR B 1 577 ? 124.102 134.211 94.735 1.00 107.02 577 TYR B C 1
ATOM 5153 O O . TYR B 1 577 ? 123.547 134.652 93.728 1.00 107.02 577 TYR B O 1
ATOM 5162 N N . ASN B 1 578 ? 124.875 134.959 95.506 1.00 102.96 578 ASN B N 1
ATOM 5163 C CA . ASN B 1 578 ? 125.456 136.208 95.042 1.00 102.96 578 ASN B CA 1
ATOM 5164 C C . ASN B 1 578 ? 126.903 136.342 95.477 1.00 102.96 578 ASN B C 1
ATOM 5165 O O . ASN B 1 578 ? 127.529 137.362 95.180 1.00 102.96 578 ASN B O 1
ATOM 5170 N N . THR B 1 579 ? 127.440 135.354 96.183 1.00 100.08 579 THR B N 1
ATOM 5171 C CA . THR B 1 579 ? 128.783 135.416 96.734 1.00 100.08 579 THR B CA 1
ATOM 5172 C C . THR B 1 579 ? 129.630 134.269 96.194 1.00 100.08 579 THR B C 1
ATOM 5173 O O . THR B 1 579 ? 130.230 133.519 96.969 1.00 100.08 579 THR B O 1
ATOM 5177 N N . LEU B 1 580 ? 129.630 134.082 94.877 1.00 99.30 580 LEU B N 1
ATOM 5178 C CA . LEU B 1 580 ? 130.589 133.179 94.258 1.00 99.30 580 LEU B CA 1
ATOM 5179 C C . LEU B 1 580 ? 131.967 133.823 94.242 1.00 99.30 580 LEU B C 1
ATOM 5180 O O . LEU B 1 580 ? 132.099 135.043 94.165 1.00 99.30 580 LEU B O 1
ATOM 5182 N N . PHE B 1 581 ? 133.003 132.988 94.311 1.00 105.39 581 PHE B N 1
ATOM 5183 C CA . PHE B 1 581 ? 134.357 133.469 94.548 1.00 105.39 581 PHE B CA 1
ATOM 5184 C C . PHE B 1 581 ? 135.176 133.655 93.282 1.00 105.39 581 PHE B C 1
ATOM 5185 O O . PHE B 1 581 ? 136.124 134.444 93.296 1.00 105.39 581 PHE B O 1
ATOM 5187 N N . SER B 1 582 ? 134.847 132.955 92.205 1.00 112.61 582 SER B N 1
ATOM 5188 C CA . SER B 1 582 ? 135.578 133.095 90.952 1.00 112.61 582 SER B CA 1
ATOM 5189 C C . SER B 1 582 ? 134.703 132.713 89.771 1.00 112.61 582 SER B C 1
ATOM 5190 O O . SER B 1 582 ? 134.957 131.714 89.103 1.00 112.61 582 SER B O 1
ATOM 5192 N N . VAL B 1 638 ? 142.231 135.249 91.840 1.00 98.00 638 VAL B N 1
ATOM 5193 C CA . VAL B 1 638 ? 141.808 135.717 90.528 1.00 98.00 638 VAL B CA 1
ATOM 5194 C C . VAL B 1 638 ? 140.330 135.415 90.328 1.00 98.00 638 VAL B C 1
ATOM 5195 O O . VAL B 1 638 ? 139.960 134.599 89.486 1.00 98.00 638 VAL B O 1
ATOM 5197 N N . GLY B 1 639 ? 139.492 136.076 91.111 1.00 105.90 639 GLY B N 1
ATOM 5198 C CA . GLY B 1 639 ? 138.049 135.888 91.037 1.00 105.90 639 GLY B CA 1
ATOM 5199 C C . GLY B 1 639 ? 137.332 137.178 91.308 1.00 105.90 639 GLY B C 1
ATOM 5200 O O . GLY B 1 639 ? 137.745 138.237 90.817 1.00 105.90 639 GLY B O 1
ATOM 5201 N N . ASN B 1 640 ? 136.261 137.111 92.099 1.00 106.49 640 ASN B N 1
ATOM 5202 C CA . ASN B 1 640 ? 135.464 138.297 92.385 1.00 106.49 640 ASN B CA 1
ATOM 5203 C C . ASN B 1 640 ? 134.663 138.094 93.661 1.00 106.49 640 ASN B C 1
ATOM 5204 O O . ASN B 1 640 ? 134.070 137.033 93.856 1.00 106.49 640 ASN B O 1
ATOM 5206 N N . ASN B 1 641 ? 134.722 139.084 94.555 1.00 100.39 641 ASN B N 1
ATOM 5207 C CA . ASN B 1 641 ? 133.693 139.399 95.547 1.00 100.39 641 ASN B CA 1
ATOM 5208 C C . ASN B 1 641 ? 133.531 138.412 96.696 1.00 100.39 641 ASN B C 1
ATOM 5209 O O . ASN B 1 641 ? 132.786 138.699 97.636 1.00 100.39 641 ASN B O 1
ATOM 5211 N N . CYS B 1 642 ? 134.184 137.255 96.650 1.00 92.03 642 CYS B N 1
ATOM 5212 C CA . CYS B 1 642 ? 133.992 136.302 97.734 1.00 92.03 642 CYS B CA 1
ATOM 5213 C C . CYS B 1 642 ? 135.257 135.532 98.067 1.00 92.03 642 CYS B C 1
ATOM 5214 O O . CYS B 1 642 ? 135.181 134.366 98.461 1.00 92.03 642 CYS B O 1
ATOM 5216 N N . ASN B 1 643 ? 136.424 136.147 97.919 1.00 83.90 643 ASN B N 1
ATOM 5217 C CA . ASN B 1 643 ? 137.665 135.420 98.175 1.00 83.90 643 ASN B CA 1
ATOM 5218 C C . ASN B 1 643 ? 138.106 135.547 99.628 1.00 83.90 643 ASN B C 1
ATOM 5219 O O . ASN B 1 643 ? 139.266 135.828 99.915 1.00 83.90 643 ASN B O 1
ATOM 5221 N N . PHE B 1 644 ? 137.179 135.311 100.559 1.00 76.02 644 PHE B N 1
ATOM 5222 C CA . PHE B 1 644 ? 137.447 135.404 101.988 1.00 76.02 644 PHE B CA 1
ATOM 5223 C C . PHE B 1 644 ? 136.550 134.413 102.716 1.00 76.02 644 PHE B C 1
ATOM 5224 O O . PHE B 1 644 ? 135.394 134.215 102.339 1.00 76.02 644 PHE B O 1
ATOM 5232 N N . VAL B 1 645 ? 137.091 133.819 103.772 1.00 60.51 645 VAL B N 1
ATOM 5233 C CA . VAL B 1 645 ? 136.641 132.526 104.277 1.00 60.51 645 VAL B CA 1
ATOM 5234 C C . VAL B 1 645 ? 135.402 132.716 105.139 1.00 60.51 645 VAL B C 1
ATOM 5235 O O . VAL B 1 645 ? 135.167 133.824 105.629 1.00 60.51 645 VAL B O 1
ATOM 5239 N N . PRO B 1 646 ? 134.545 131.715 105.283 1.00 51.43 646 PRO B N 1
ATOM 5240 C CA . PRO B 1 646 ? 133.556 131.747 106.357 1.00 51.43 646 PRO B CA 1
ATOM 5241 C C . PRO B 1 646 ? 134.011 130.980 107.586 1.00 51.43 646 PRO B C 1
ATOM 5242 O O . PRO B 1 646 ? 135.040 130.311 107.577 1.00 51.43 646 PRO B O 1
ATOM 5246 N N . ASP B 1 647 ? 133.228 131.136 108.651 1.00 43.50 647 ASP B N 1
ATOM 5247 C CA . ASP B 1 647 ? 133.016 130.266 109.809 1.00 43.50 647 ASP B CA 1
ATOM 5248 C C . ASP B 1 647 ? 134.202 129.519 110.405 1.00 43.50 647 ASP B C 1
ATOM 5249 O O . ASP B 1 647 ? 134.036 128.403 110.897 1.00 43.50 647 ASP B O 1
ATOM 5254 N N . ILE B 1 648 ? 135.381 130.123 110.425 1.00 41.79 648 ILE B N 1
ATOM 5255 C CA . ILE B 1 648 ? 136.446 129.676 111.311 1.00 41.79 648 ILE B CA 1
ATOM 5256 C C . ILE B 1 648 ? 136.503 130.525 112.566 1.00 41.79 648 ILE B C 1
ATOM 5257 O O . ILE B 1 648 ? 136.566 130.000 113.677 1.00 41.79 648 ILE B O 1
ATOM 5262 N N . THR B 1 649 ? 136.438 131.844 112.407 1.00 37.46 649 THR B N 1
ATOM 5263 C CA . THR B 1 649 ? 136.606 132.727 113.550 1.00 37.46 649 THR B CA 1
ATOM 5264 C C . THR B 1 649 ? 135.417 132.698 114.490 1.00 37.46 649 THR B C 1
ATOM 5265 O O . THR B 1 649 ? 135.582 132.942 115.685 1.00 37.46 649 THR B O 1
ATOM 5269 N N . LEU B 1 650 ? 134.226 132.393 113.988 1.00 34.46 650 LEU B N 1
ATOM 5270 C CA . LEU B 1 650 ? 133.103 132.242 114.894 1.00 34.46 650 LEU B CA 1
ATOM 5271 C C . LEU B 1 650 ? 133.195 130.938 115.653 1.00 34.46 650 LEU B C 1
ATOM 5272 O O . LEU B 1 650 ? 132.751 130.869 116.799 1.00 34.46 650 LEU B O 1
ATOM 5277 N N . MET B 1 651 ? 133.780 129.907 115.040 1.00 33.56 651 MET B N 1
ATOM 5278 C CA . MET B 1 651 ? 134.077 128.685 115.773 1.00 33.56 651 MET B CA 1
ATOM 5279 C C . MET B 1 651 ? 135.144 128.926 116.822 1.00 33.56 651 MET B C 1
ATOM 5280 O O . MET B 1 651 ? 135.086 128.346 117.908 1.00 33.56 651 MET B O 1
ATOM 5285 N N . SER B 1 652 ? 136.098 129.807 116.524 1.00 32.37 652 SER B N 1
ATOM 5286 C CA . SER B 1 652 ? 137.278 129.944 117.364 1.00 32.37 652 SER B CA 1
ATOM 5287 C C . SER B 1 652 ? 136.941 130.583 118.698 1.00 32.37 652 SER B C 1
ATOM 5288 O O . SER B 1 652 ? 137.437 130.144 119.738 1.00 32.37 652 SER B O 1
ATOM 5291 N N . PHE B 1 653 ? 136.065 131.582 118.705 1.00 31.08 653 PHE B N 1
ATOM 5292 C CA . PHE B 1 653 ? 135.677 132.168 119.978 1.00 31.08 653 PHE B CA 1
ATOM 5293 C C . PHE B 1 653 ? 134.759 131.275 120.796 1.00 31.08 653 PHE B C 1
ATOM 5294 O O . PHE B 1 653 ? 134.522 131.585 121.967 1.00 31.08 653 PHE B O 1
ATOM 5302 N N . ILE B 1 654 ? 134.226 130.195 120.225 1.00 30.84 654 ILE B N 1
ATOM 5303 C CA . ILE B 1 654 ? 133.513 129.222 121.042 1.00 30.84 654 ILE B CA 1
ATOM 5304 C C . ILE B 1 654 ? 134.506 128.398 121.838 1.00 30.84 654 ILE B C 1
ATOM 5305 O O . ILE B 1 654 ? 134.343 128.193 123.046 1.00 30.84 654 ILE B O 1
ATOM 5310 N N . LEU B 1 655 ? 135.544 127.908 121.161 1.00 29.35 655 LEU B N 1
ATOM 5311 C CA . LEU B 1 655 ? 136.564 127.102 121.813 1.00 29.35 655 LEU B CA 1
ATOM 5312 C C . LEU B 1 655 ? 137.350 127.922 122.815 1.00 29.35 655 LEU B C 1
ATOM 5313 O O . LEU B 1 655 ? 137.633 127.455 123.920 1.00 29.35 655 LEU B O 1
ATOM 5318 N N . PHE B 1 656 ? 137.683 129.151 122.451 1.00 28.47 656 PHE B N 1
ATOM 5319 C CA . PHE B 1 656 ? 138.556 129.965 123.276 1.00 28.47 656 PHE B CA 1
ATOM 5320 C C . PHE B 1 656 ? 137.878 130.377 124.569 1.00 28.47 656 PHE B C 1
ATOM 5321 O O . PHE B 1 656 ? 138.405 130.125 125.656 1.00 28.47 656 PHE B O 1
ATOM 5329 N N . LEU B 1 657 ? 136.702 131.001 124.475 1.00 31.33 657 LEU B N 1
ATOM 5330 C CA . LEU B 1 657 ? 135.976 131.383 125.680 1.00 31.33 657 LEU B CA 1
ATOM 5331 C C . LEU B 1 657 ? 135.477 130.169 126.436 1.00 31.33 657 LEU B C 1
ATOM 5332 O O . LEU B 1 657 ? 135.291 130.236 127.654 1.00 31.33 657 LEU B O 1
ATOM 5337 N N . GLY B 1 658 ? 135.250 129.060 125.734 1.00 36.18 658 GLY B N 1
ATOM 5338 C CA . GLY B 1 658 ? 134.828 127.852 126.414 1.00 36.18 658 GLY B CA 1
ATOM 5339 C C . GLY B 1 658 ? 135.914 127.298 127.310 1.00 36.18 658 GLY B C 1
ATOM 5340 O O . GLY B 1 658 ? 135.708 127.111 128.512 1.00 36.18 658 GLY B O 1
ATOM 5341 N N . THR B 1 659 ? 137.105 127.092 126.754 1.00 35.76 659 THR B N 1
ATOM 5342 C CA . THR B 1 659 ? 138.166 126.454 127.511 1.00 35.76 659 THR B CA 1
ATOM 5343 C C . THR B 1 659 ? 138.794 127.372 128.545 1.00 35.76 659 THR B C 1
ATOM 5344 O O . THR B 1 659 ? 139.588 126.896 129.356 1.00 35.76 659 THR B O 1
ATOM 5348 N N . TYR B 1 660 ? 138.476 128.664 128.546 1.00 35.52 660 TYR B N 1
ATOM 5349 C CA . TYR B 1 660 ? 138.722 129.411 129.768 1.00 35.52 660 TYR B CA 1
ATOM 5350 C C . TYR B 1 660 ? 137.609 129.182 130.778 1.00 35.52 660 TYR B C 1
ATOM 5351 O O . TYR B 1 660 ? 137.886 128.960 131.961 1.00 35.52 660 TYR B O 1
ATOM 5360 N N . THR B 1 661 ? 136.350 129.233 130.342 1.00 35.94 661 THR B N 1
ATOM 5361 C CA . THR B 1 661 ? 135.256 129.032 131.282 1.00 35.94 661 THR B CA 1
ATOM 5362 C C . THR B 1 661 ? 135.178 127.598 131.752 1.00 35.94 661 THR B C 1
ATOM 5363 O O . THR B 1 661 ? 134.704 127.343 132.859 1.00 35.94 661 THR B O 1
ATOM 5367 N N . SER B 1 662 ? 135.635 126.655 130.935 1.00 43.14 662 SER B N 1
ATOM 5368 C CA . SER B 1 662 ? 135.709 125.276 131.392 1.00 43.14 662 SER B CA 1
ATOM 5369 C C . SER B 1 662 ? 136.793 125.110 132.443 1.00 43.14 662 SER B C 1
ATOM 5370 O O . SER B 1 662 ? 136.535 124.591 133.532 1.00 43.14 662 SER B O 1
ATOM 5373 N N . SER B 1 663 ? 138.006 125.570 132.135 1.00 44.30 663 SER B N 1
ATOM 5374 C CA . SER B 1 663 ? 139.155 125.313 132.990 1.00 44.30 663 SER B CA 1
ATOM 5375 C C . SER B 1 663 ? 139.049 126.039 134.316 1.00 44.30 663 SER B C 1
ATOM 5376 O O . SER B 1 663 ? 139.482 125.513 135.342 1.00 44.30 663 SER B O 1
ATOM 5379 N N . MET B 1 664 ? 138.459 127.225 134.325 1.00 49.22 664 MET B N 1
ATOM 5380 C CA . MET B 1 664 ? 138.251 127.910 135.587 1.00 49.22 664 MET B CA 1
ATOM 5381 C C . MET B 1 664 ? 137.107 127.290 136.375 1.00 49.22 664 MET B C 1
ATOM 5382 O O . MET B 1 664 ? 137.033 127.475 137.593 1.00 49.22 664 MET B O 1
ATOM 5387 N N . ALA B 1 665 ? 136.234 126.527 135.715 1.00 50.20 665 ALA B N 1
ATOM 5388 C CA . ALA B 1 665 ? 135.159 125.860 136.437 1.00 50.20 665 ALA B CA 1
ATOM 5389 C C . ALA B 1 665 ? 135.650 124.604 137.136 1.00 50.20 665 ALA B C 1
ATOM 5390 O O . ALA B 1 665 ? 135.306 124.366 138.297 1.00 50.20 665 ALA B O 1
ATOM 5392 N N . LEU B 1 666 ? 136.456 123.795 136.451 1.00 47.90 666 LEU B N 1
ATOM 5393 C CA . LEU B 1 666 ? 136.939 122.564 137.055 1.00 47.90 666 LEU B CA 1
ATOM 5394 C C . LEU B 1 666 ? 137.956 122.819 138.155 1.00 47.90 666 LEU B C 1
ATOM 5395 O O . LEU B 1 666 ? 138.143 121.959 139.015 1.00 47.90 666 LEU B O 1
ATOM 5400 N N . LYS B 1 667 ? 138.609 123.974 138.171 1.00 52.05 667 LYS B N 1
ATOM 5401 C CA . LYS B 1 667 ? 139.433 124.290 139.328 1.00 52.05 667 LYS B CA 1
ATOM 5402 C C . LYS B 1 667 ? 138.599 124.733 140.515 1.00 52.05 667 LYS B C 1
ATOM 5403 O O . LYS B 1 667 ? 138.947 124.419 141.654 1.00 52.05 667 LYS B O 1
ATOM 5409 N N . LYS B 1 668 ? 137.493 125.435 140.279 1.00 63.87 668 LYS B N 1
ATOM 5410 C CA . LYS B 1 668 ? 136.558 125.741 141.353 1.00 63.87 668 LYS B CA 1
ATOM 5411 C C . LYS B 1 668 ? 135.689 124.552 141.724 1.00 63.87 668 LYS B C 1
ATOM 5412 O O . LYS B 1 668 ? 134.934 124.637 142.696 1.00 63.87 668 LYS B O 1
ATOM 5418 N N . PHE B 1 669 ? 135.783 123.454 140.973 1.00 64.57 669 PHE B N 1
ATOM 5419 C CA . PHE B 1 669 ? 135.035 122.240 141.260 1.00 64.57 669 PHE B CA 1
ATOM 5420 C C . PHE B 1 669 ? 135.517 121.559 142.528 1.00 64.57 669 PHE B C 1
ATOM 5421 O O . PHE B 1 669 ? 134.781 120.757 143.107 1.00 64.57 669 PHE B O 1
ATOM 5429 N N . LYS B 1 670 ? 136.733 121.887 142.965 1.00 67.57 670 LYS B N 1
ATOM 5430 C CA . LYS B 1 670 ? 137.356 121.273 144.130 1.00 67.57 670 LYS B CA 1
ATOM 5431 C C . LYS B 1 670 ? 136.580 121.534 145.414 1.00 67.57 670 LYS B C 1
ATOM 5432 O O . LYS B 1 670 ? 136.585 120.693 146.319 1.00 67.57 670 LYS B O 1
ATOM 5438 N N . THR B 1 671 ? 135.890 122.665 145.513 1.00 72.01 671 THR B N 1
ATOM 5439 C CA . THR B 1 671 ? 135.113 122.945 146.712 1.00 72.01 671 THR B CA 1
ATOM 5440 C C . THR B 1 671 ? 133.670 122.467 146.620 1.00 72.01 671 THR B C 1
ATOM 5441 O O . THR B 1 671 ? 132.981 122.433 147.645 1.00 72.01 671 THR B O 1
ATOM 5445 N N . SER B 1 672 ? 133.206 122.090 145.437 1.00 72.20 672 SER B N 1
ATOM 5446 C CA . SER B 1 672 ? 131.804 121.728 145.245 1.00 72.20 672 SER B CA 1
ATOM 5447 C C . SER B 1 672 ? 131.552 120.315 145.746 1.00 72.20 672 SER B C 1
ATOM 5448 O O . SER B 1 672 ? 132.214 119.383 145.285 1.00 72.20 672 SER B O 1
ATOM 5451 N N . PRO B 1 673 ? 130.595 120.105 146.650 1.00 79.42 673 PRO B N 1
ATOM 5452 C CA . PRO B 1 673 ? 130.434 118.783 147.266 1.00 79.42 673 PRO B CA 1
ATOM 5453 C C . PRO B 1 673 ? 129.783 117.729 146.388 1.00 79.42 673 PRO B C 1
ATOM 5454 O O . PRO B 1 673 ? 129.676 116.584 146.832 1.00 79.42 673 PRO B O 1
ATOM 5458 N N . TYR B 1 674 ? 129.359 118.033 145.168 1.00 84.19 674 TYR B N 1
ATOM 5459 C CA . TYR B 1 674 ? 128.466 117.112 144.467 1.00 84.19 674 TYR B CA 1
ATOM 5460 C C . TYR B 1 674 ? 129.214 116.086 143.625 1.00 84.19 674 TYR B C 1
ATOM 5461 O O . TYR B 1 674 ? 128.856 115.843 142.481 1.00 84.19 674 TYR B O 1
ATOM 5470 N N . PHE B 1 675 ? 130.218 115.431 144.243 1.00 74.71 675 PHE B N 1
ATOM 5471 C CA . PHE B 1 675 ? 131.040 114.312 143.769 1.00 74.71 675 PHE B CA 1
ATOM 5472 C C . PHE B 1 675 ? 131.993 113.813 144.855 1.00 74.71 675 PHE B C 1
ATOM 5473 O O . PHE B 1 675 ? 132.347 114.594 145.749 1.00 74.71 675 PHE B O 1
ATOM 5481 N N . PRO B 1 676 ? 132.409 112.532 144.831 1.00 74.23 676 PRO B N 1
ATOM 5482 C CA . PRO B 1 676 ? 133.252 112.009 145.913 1.00 74.23 676 PRO B CA 1
ATOM 5483 C C . PRO B 1 676 ? 134.636 112.632 145.942 1.00 74.23 676 PRO B C 1
ATOM 5484 O O . PRO B 1 676 ? 135.208 112.980 144.908 1.00 74.23 676 PRO B O 1
ATOM 5488 N N . THR B 1 677 ? 135.184 112.715 147.157 1.00 75.50 677 THR B N 1
ATOM 5489 C CA . THR B 1 677 ? 136.319 113.591 147.429 1.00 75.50 677 THR B CA 1
ATOM 5490 C C . THR B 1 677 ? 137.597 113.093 146.771 1.00 75.50 677 THR B C 1
ATOM 5491 O O . THR B 1 677 ? 138.311 113.870 146.131 1.00 75.50 677 THR B O 1
ATOM 5495 N N . THR B 1 678 ? 137.896 111.803 146.900 1.00 76.24 678 THR B N 1
ATOM 5496 C CA . THR B 1 678 ? 139.132 111.275 146.338 1.00 76.24 678 THR B CA 1
ATOM 5497 C C . THR B 1 678 ? 139.089 111.152 144.824 1.00 76.24 678 THR B C 1
ATOM 5498 O O . THR B 1 678 ? 140.122 110.860 144.218 1.00 76.24 678 THR B O 1
ATOM 5502 N N . ALA B 1 679 ? 137.928 111.333 144.206 1.00 71.23 679 ALA B N 1
ATOM 5503 C CA . ALA B 1 679 ? 137.869 111.574 142.776 1.00 71.23 679 ALA B CA 1
ATOM 5504 C C . ALA B 1 679 ? 137.761 113.050 142.445 1.00 71.23 679 ALA B C 1
ATOM 5505 O O . ALA B 1 679 ? 138.067 113.439 141.315 1.00 71.23 679 ALA B O 1
ATOM 5507 N N . ARG B 1 680 ? 137.334 113.871 143.404 1.00 71.18 680 ARG B N 1
ATOM 5508 C CA . ARG B 1 680 ? 137.283 115.307 143.169 1.00 71.18 680 ARG B CA 1
ATOM 5509 C C . ARG B 1 680 ? 138.678 115.901 143.109 1.00 71.18 680 ARG B C 1
ATOM 5510 O O . ARG B 1 680 ? 138.913 116.853 142.361 1.00 71.18 680 ARG B O 1
ATOM 5518 N N . LYS B 1 681 ? 139.618 115.347 143.867 1.00 68.37 681 LYS B N 1
ATOM 5519 C CA . LYS B 1 681 ? 140.996 115.795 143.750 1.00 68.37 681 LYS B CA 1
ATOM 5520 C C . LYS B 1 681 ? 141.603 115.350 142.431 1.00 68.37 681 LYS B C 1
ATOM 5521 O O . LYS B 1 681 ? 142.440 116.058 141.865 1.00 68.37 681 LYS B O 1
ATOM 5527 N N . LEU B 1 682 ? 141.173 114.202 141.913 1.00 65.13 682 LEU B N 1
ATOM 5528 C CA . LEU B 1 682 ? 141.729 113.713 140.661 1.00 65.13 682 LEU B CA 1
ATOM 5529 C C . LEU B 1 682 ? 141.219 114.524 139.482 1.00 65.13 682 LEU B C 1
ATOM 5530 O O . LEU B 1 682 ? 141.915 114.644 138.469 1.00 65.13 682 LEU B O 1
ATOM 5535 N N . ILE B 1 683 ? 140.026 115.097 139.589 1.00 60.99 683 ILE B N 1
ATOM 5536 C CA . ILE B 1 683 ? 139.509 115.896 138.489 1.00 60.99 683 ILE B CA 1
ATOM 5537 C C . ILE B 1 683 ? 139.913 117.361 138.630 1.00 60.99 683 ILE B C 1
ATOM 5538 O O . ILE B 1 683 ? 140.099 118.050 137.624 1.00 60.99 683 ILE B O 1
ATOM 5543 N N . SER B 1 684 ? 140.163 117.834 139.845 1.00 61.62 684 SER B N 1
ATOM 5544 C CA . SER B 1 684 ? 140.646 119.191 140.041 1.00 61.62 684 SER B CA 1
ATOM 5545 C C . SER B 1 684 ? 142.135 119.336 139.784 1.00 61.62 684 SER B C 1
ATOM 5546 O O . SER B 1 684 ? 142.682 120.409 140.036 1.00 61.62 684 SER B O 1
ATOM 5549 N N . ASP B 1 685 ? 142.810 118.293 139.319 1.00 63.52 685 ASP B N 1
ATOM 5550 C CA . ASP B 1 685 ? 144.209 118.378 138.941 1.00 63.52 685 ASP B CA 1
ATOM 5551 C C . ASP B 1 685 ? 144.468 117.951 137.515 1.00 63.52 685 ASP B C 1
ATOM 5552 O O . ASP B 1 685 ? 145.424 118.427 136.909 1.00 63.52 685 ASP B O 1
ATOM 5557 N N . PHE B 1 686 ? 143.628 117.093 136.952 1.00 60.77 686 PHE B N 1
ATOM 5558 C CA . PHE B 1 686 ? 143.600 116.867 135.521 1.00 60.77 686 PHE B CA 1
ATOM 5559 C C . PHE B 1 686 ? 142.724 117.869 134.803 1.00 60.77 686 PHE B C 1
ATOM 5560 O O . PHE B 1 686 ? 142.294 117.590 133.681 1.00 60.77 686 PHE B O 1
ATOM 5568 N N . ALA B 1 687 ? 142.448 119.015 135.432 1.00 54.71 687 ALA B N 1
ATOM 5569 C CA . ALA B 1 687 ? 141.417 119.924 134.955 1.00 54.71 687 ALA B CA 1
ATOM 5570 C C . ALA B 1 687 ? 141.776 120.521 133.609 1.00 54.71 687 ALA B C 1
ATOM 5571 O O . ALA B 1 687 ? 140.919 120.604 132.725 1.00 54.71 687 ALA B O 1
ATOM 5573 N N . ILE B 1 688 ? 143.035 120.903 133.417 1.00 45.70 688 ILE B N 1
ATOM 5574 C CA . ILE B 1 688 ? 143.380 121.641 132.211 1.00 45.70 688 ILE B CA 1
ATOM 5575 C C . ILE B 1 688 ? 143.493 120.707 131.018 1.00 45.70 688 ILE B C 1
ATOM 5576 O O . ILE B 1 688 ? 143.006 121.029 129.930 1.00 45.70 688 ILE B O 1
ATOM 5581 N N . ILE B 1 689 ? 144.087 119.526 131.207 1.00 44.71 689 ILE B N 1
ATOM 5582 C CA . ILE B 1 689 ? 144.403 118.658 130.074 1.00 44.71 689 ILE B CA 1
ATOM 5583 C C . ILE B 1 689 ? 143.142 118.088 129.431 1.00 44.71 689 ILE B C 1
ATOM 5584 O O . ILE B 1 689 ? 143.027 118.046 128.200 1.00 44.71 689 ILE B O 1
ATOM 5589 N N . LEU B 1 690 ? 142.160 117.679 130.226 1.00 45.88 690 LEU B N 1
ATOM 5590 C CA . LEU B 1 690 ? 140.962 117.168 129.586 1.00 45.88 690 LEU B CA 1
ATOM 5591 C C . LEU B 1 690 ? 140.050 118.286 129.130 1.00 45.88 690 LEU B C 1
ATOM 5592 O O . LEU B 1 690 ? 139.207 118.057 128.263 1.00 45.88 690 LEU B O 1
ATOM 5597 N N . SER B 1 691 ? 140.220 119.495 129.666 1.00 40.65 691 SER B N 1
ATOM 5598 C CA . SER B 1 691 ? 139.562 120.644 129.065 1.00 40.65 691 SER B CA 1
ATOM 5599 C C . SER B 1 691 ? 140.125 120.932 127.692 1.00 40.65 691 SER B C 1
ATOM 5600 O O . SER B 1 691 ? 139.439 121.525 126.859 1.00 40.65 691 SER B O 1
ATOM 5603 N N . ILE B 1 692 ? 141.366 120.531 127.433 1.00 39.30 692 ILE B N 1
ATOM 5604 C CA . ILE B 1 692 ? 141.833 120.558 126.061 1.00 39.30 692 ILE B CA 1
ATOM 5605 C C . ILE B 1 692 ? 141.215 119.408 125.286 1.00 39.30 692 ILE B C 1
ATOM 5606 O O . ILE B 1 692 ? 140.858 119.566 124.117 1.00 39.30 692 ILE B O 1
ATOM 5611 N N . LEU B 1 693 ? 141.016 118.257 125.934 1.00 42.69 693 LEU B N 1
ATOM 5612 C CA . LEU B 1 693 ? 140.489 117.089 125.232 1.00 42.69 693 LEU B CA 1
ATOM 5613 C C . LEU B 1 693 ? 139.012 117.241 124.900 1.00 42.69 693 LEU B C 1
ATOM 5614 O O . LEU B 1 693 ? 138.571 116.795 123.836 1.00 42.69 693 LEU B O 1
ATOM 5619 N N . ILE B 1 694 ? 138.234 117.838 125.809 1.00 41.30 694 ILE B N 1
ATOM 5620 C CA . ILE B 1 694 ? 136.808 118.043 125.570 1.00 41.30 694 ILE B CA 1
ATOM 5621 C C . ILE B 1 694 ? 136.597 118.953 124.373 1.00 41.30 694 ILE B C 1
ATOM 5622 O O . ILE B 1 694 ? 135.830 118.638 123.460 1.00 41.30 694 ILE B O 1
ATOM 5627 N N . PHE B 1 695 ? 137.311 120.063 124.328 1.00 36.70 695 PHE B N 1
ATOM 5628 C CA . PHE B 1 695 ? 137.180 120.919 123.167 1.00 36.70 695 PHE B CA 1
ATOM 5629 C C . PHE B 1 695 ? 138.059 120.483 122.010 1.00 36.70 695 PHE B C 1
ATOM 5630 O O . PHE B 1 695 ? 137.976 121.091 120.941 1.00 36.70 695 PHE B O 1
ATOM 5638 N N . CYS B 1 696 ? 138.886 119.450 122.176 1.00 44.56 696 CYS B N 1
ATOM 5639 C CA . CYS B 1 696 ? 139.526 118.856 121.007 1.00 44.56 696 CYS B CA 1
ATOM 5640 C C . CYS B 1 696 ? 138.513 118.107 120.162 1.00 44.56 696 CYS B C 1
ATOM 5641 O O . CYS B 1 696 ? 138.531 118.203 118.930 1.00 44.56 696 CYS B O 1
ATOM 5644 N N . VAL B 1 697 ? 137.616 117.359 120.807 1.00 43.43 697 VAL B N 1
ATOM 5645 C CA . VAL B 1 697 ? 136.686 116.532 120.058 1.00 43.43 697 VAL B CA 1
ATOM 5646 C C . VAL B 1 697 ? 135.459 117.312 119.619 1.00 43.43 697 VAL B C 1
ATOM 5647 O O . VAL B 1 697 ? 134.802 116.913 118.653 1.00 43.43 697 VAL B O 1
ATOM 5651 N N . ILE B 1 698 ? 135.139 118.421 120.288 1.00 41.94 698 ILE B N 1
ATOM 5652 C CA . ILE B 1 698 ? 134.083 119.297 119.797 1.00 41.94 698 ILE B CA 1
ATOM 5653 C C . ILE B 1 698 ? 134.511 119.936 118.489 1.00 41.94 698 ILE B C 1
ATOM 5654 O O . ILE B 1 698 ? 133.700 120.121 117.573 1.00 41.94 698 ILE B O 1
ATOM 5659 N N . ASP B 1 699 ? 135.807 120.210 118.350 1.00 44.08 699 ASP B N 1
ATOM 5660 C CA . ASP B 1 699 ? 136.342 120.565 117.045 1.00 44.08 699 ASP B CA 1
ATOM 5661 C C . ASP B 1 699 ? 136.272 119.395 116.081 1.00 44.08 699 ASP B C 1
ATOM 5662 O O . ASP B 1 699 ? 136.154 119.599 114.873 1.00 44.08 699 ASP B O 1
ATOM 5667 N N . ALA B 1 700 ? 136.350 118.168 116.583 1.00 43.42 700 ALA B N 1
ATOM 5668 C CA . ALA B 1 700 ? 136.306 117.035 115.670 1.00 43.42 700 ALA B CA 1
ATOM 5669 C C . ALA B 1 700 ? 134.891 116.778 115.176 1.00 43.42 700 ALA B C 1
ATOM 5670 O O . ALA B 1 700 ? 134.690 116.503 113.988 1.00 43.42 700 ALA B O 1
ATOM 5672 N N . LEU B 1 701 ? 133.905 116.887 116.069 1.00 45.31 701 LEU B N 1
ATOM 5673 C CA . LEU B 1 701 ? 132.519 116.629 115.701 1.00 45.31 701 LEU B CA 1
ATOM 5674 C C . LEU B 1 701 ? 132.002 117.688 114.741 1.00 45.31 701 LEU B C 1
ATOM 5675 O O . LEU B 1 701 ? 131.481 117.366 113.669 1.00 45.31 701 LEU B O 1
ATOM 5680 N N . VAL B 1 702 ? 132.140 118.958 115.110 1.00 46.33 702 VAL B N 1
ATOM 5681 C CA . VAL B 1 702 ? 131.777 120.058 114.226 1.00 46.33 702 VAL B CA 1
ATOM 5682 C C . VAL B 1 702 ? 132.796 120.095 113.098 1.00 46.33 702 VAL B C 1
ATOM 5683 O O . VAL B 1 702 ? 133.960 120.437 113.317 1.00 46.33 702 VAL B O 1
ATOM 5687 N N . GLY B 1 703 ? 132.363 119.772 111.889 1.00 52.42 703 GLY B N 1
ATOM 5688 C CA . GLY B 1 703 ? 133.284 119.448 110.814 1.00 52.42 703 GLY B CA 1
ATOM 5689 C C . GLY B 1 703 ? 134.109 120.586 110.256 1.00 52.42 703 GLY B C 1
ATOM 5690 O O . GLY B 1 703 ? 134.903 120.350 109.342 1.00 52.42 703 GLY B O 1
ATOM 5691 N N . VAL B 1 704 ? 133.952 121.799 110.757 1.00 50.47 704 VAL B N 1
ATOM 5692 C CA . VAL B 1 704 ? 134.747 122.910 110.258 1.00 50.47 704 VAL B CA 1
ATOM 5693 C C . VAL B 1 704 ? 136.148 122.805 110.845 1.00 50.47 704 VAL B C 1
ATOM 5694 O O . VAL B 1 704 ? 136.350 122.273 111.942 1.00 50.47 704 VAL B O 1
ATOM 5698 N N . ASP B 1 705 ? 137.137 123.237 110.074 1.00 56.29 705 ASP B N 1
ATOM 5699 C CA . ASP B 1 705 ? 138.506 123.267 110.555 1.00 56.29 705 ASP B CA 1
ATOM 5700 C C . ASP B 1 705 ? 138.792 124.617 111.201 1.00 56.29 705 ASP B C 1
ATOM 5701 O O . ASP B 1 705 ? 137.890 125.424 111.433 1.00 56.29 705 ASP B O 1
ATOM 5706 N N . THR B 1 706 ? 140.059 124.876 111.457 1.00 49.61 706 THR B N 1
ATOM 5707 C CA . THR B 1 706 ? 140.561 125.940 112.308 1.00 49.61 706 THR B CA 1
ATOM 5708 C C . THR B 1 706 ? 142.073 125.891 112.130 1.00 49.61 706 THR B C 1
ATOM 5709 O O . THR B 1 706 ? 142.570 124.934 111.528 1.00 49.61 706 THR B O 1
ATOM 5713 N N . PRO B 1 707 ? 142.839 126.886 112.562 1.00 43.14 707 PRO B N 1
ATOM 5714 C CA . PRO B 1 707 ? 144.278 126.665 112.693 1.00 43.14 707 PRO B CA 1
ATOM 5715 C C . PRO B 1 707 ? 144.570 125.648 113.779 1.00 43.14 707 PRO B C 1
ATOM 5716 O O . PRO B 1 707 ? 143.891 125.594 114.805 1.00 43.14 707 PRO B O 1
ATOM 5720 N N . LYS B 1 708 ? 145.564 124.803 113.517 1.00 44.17 708 LYS B N 1
ATOM 5721 C CA . LYS B 1 708 ? 145.942 123.716 114.403 1.00 44.17 708 LYS B CA 1
ATOM 5722 C C . LYS B 1 708 ? 147.458 123.717 114.522 1.00 44.17 708 LYS B C 1
ATOM 5723 O O . LYS B 1 708 ? 148.150 124.429 113.796 1.00 44.17 708 LYS B O 1
ATOM 5729 N N . LEU B 1 709 ? 147.978 122.929 115.459 1.00 48.85 709 LEU B N 1
ATOM 5730 C CA . LEU B 1 709 ? 149.422 122.838 115.627 1.00 48.85 709 LEU B CA 1
ATOM 5731 C C . LEU B 1 709 ? 150.066 122.114 114.459 1.00 48.85 709 LEU B C 1
ATOM 5732 O O . LEU B 1 709 ? 149.551 121.107 113.972 1.00 48.85 709 LEU B O 1
ATOM 5737 N N . ILE B 1 710 ? 151.208 122.623 114.018 1.00 57.10 710 ILE B N 1
ATOM 5738 C CA . ILE B 1 710 ? 152.013 121.951 113.014 1.00 57.10 710 ILE B CA 1
ATOM 5739 C C . ILE B 1 710 ? 153.480 122.137 113.393 1.00 57.10 710 ILE B C 1
ATOM 5740 O O . ILE B 1 710 ? 154.017 123.246 113.312 1.00 57.10 710 ILE B O 1
ATOM 5745 N N . VAL B 1 711 ? 154.106 121.067 113.872 1.00 66.73 711 VAL B N 1
ATOM 5746 C CA . VAL B 1 711 ? 155.417 121.140 114.523 1.00 66.73 711 VAL B CA 1
ATOM 5747 C C . VAL B 1 711 ? 156.668 121.132 113.641 1.00 66.73 711 VAL B C 1
ATOM 5748 O O . VAL B 1 711 ? 157.598 121.874 113.975 1.00 66.73 711 VAL B O 1
ATOM 5752 N N . PRO B 1 712 ? 156.796 120.334 112.549 1.00 74.93 712 PRO B N 1
ATOM 5753 C CA . PRO B 1 712 ? 158.159 120.352 111.997 1.00 74.93 712 PRO B CA 1
ATOM 5754 C C . PRO B 1 712 ? 158.421 121.542 111.082 1.00 74.93 712 PRO B C 1
ATOM 5755 O O . PRO B 1 712 ? 157.464 122.258 110.798 1.00 74.93 712 PRO B O 1
ATOM 5759 N N . TRP B 1 735 ? 188.100 144.131 114.603 1.00 124.70 735 TRP B N 1
ATOM 5760 C CA . TRP B 1 735 ? 187.088 145.168 114.455 1.00 124.70 735 TRP B CA 1
ATOM 5761 C C . TRP B 1 735 ? 185.710 144.571 114.665 1.00 124.70 735 TRP B C 1
ATOM 5762 O O . TRP B 1 735 ? 184.778 145.267 115.047 1.00 124.70 735 TRP B O 1
ATOM 5773 N N . VAL B 1 736 ? 185.592 143.269 114.402 1.00 119.89 736 VAL B N 1
ATOM 5774 C CA . VAL B 1 736 ? 184.331 142.577 114.652 1.00 119.89 736 VAL B CA 1
ATOM 5775 C C . VAL B 1 736 ? 184.155 142.341 116.142 1.00 119.89 736 VAL B C 1
ATOM 5776 O O . VAL B 1 736 ? 183.054 142.493 116.688 1.00 119.89 736 VAL B O 1
ATOM 5780 N N . CYS B 1 737 ? 185.248 142.006 116.830 1.00 118.77 737 CYS B N 1
ATOM 5781 C CA . CYS B 1 737 ? 185.156 141.550 118.210 1.00 118.77 737 CYS B CA 1
ATOM 5782 C C . CYS B 1 737 ? 184.806 142.686 119.159 1.00 118.77 737 CYS B C 1
ATOM 5783 O O . CYS B 1 737 ? 183.793 142.617 119.861 1.00 118.77 737 CYS B O 1
ATOM 5786 N N . LEU B 1 738 ? 185.610 143.755 119.173 1.00 119.92 738 LEU B N 1
ATOM 5787 C CA . LEU B 1 738 ? 185.416 144.801 120.177 1.00 119.92 738 LEU B CA 1
ATOM 5788 C C . LEU B 1 738 ? 184.179 145.636 119.876 1.00 119.92 738 LEU B C 1
ATOM 5789 O O . LEU B 1 738 ? 183.623 146.278 120.774 1.00 119.92 738 LEU B O 1
ATOM 5794 N N . ALA B 1 739 ? 183.726 145.641 118.621 1.00 115.22 739 ALA B N 1
ATOM 5795 C CA . ALA B 1 739 ? 182.437 146.252 118.325 1.00 115.22 739 ALA B CA 1
ATOM 5796 C C . ALA B 1 739 ? 181.305 145.391 118.856 1.00 115.22 739 ALA B C 1
ATOM 5797 O O . ALA B 1 739 ? 180.213 145.893 119.145 1.00 115.22 739 ALA B O 1
ATOM 5799 N N . ALA B 1 740 ? 181.551 144.088 119.003 1.00 115.17 740 ALA B N 1
ATOM 5800 C CA . ALA B 1 740 ? 180.540 143.201 119.562 1.00 115.17 740 ALA B CA 1
ATOM 5801 C C . ALA B 1 740 ? 180.602 143.183 121.081 1.00 115.17 740 ALA B C 1
ATOM 5802 O O . ALA B 1 740 ? 179.819 142.481 121.729 1.00 115.17 740 ALA B O 1
ATOM 5804 N N . ALA B 1 741 ? 181.538 143.925 121.670 1.00 109.19 741 ALA B N 1
ATOM 5805 C CA . ALA B 1 741 ? 181.580 144.019 123.122 1.00 109.19 741 ALA B CA 1
ATOM 5806 C C . ALA B 1 741 ? 180.403 144.815 123.653 1.00 109.19 741 ALA B C 1
ATOM 5807 O O . ALA B 1 741 ? 179.736 144.394 124.605 1.00 109.19 741 ALA B O 1
ATOM 5809 N N . ILE B 1 742 ? 180.120 145.963 123.044 1.00 106.18 742 ILE B N 1
ATOM 5810 C CA . ILE B 1 742 ? 179.158 146.896 123.632 1.00 106.18 742 ILE B CA 1
ATOM 5811 C C . ILE B 1 742 ? 177.697 146.464 123.537 1.00 106.18 742 ILE B C 1
ATOM 5812 O O . ILE B 1 742 ? 176.919 146.806 124.443 1.00 106.18 742 ILE B O 1
ATOM 5817 N N . PRO B 1 743 ? 177.235 145.712 122.514 1.00 104.64 743 PRO B N 1
ATOM 5818 C CA . PRO B 1 743 ? 175.901 145.121 122.684 1.00 104.64 743 PRO B CA 1
ATOM 5819 C C . PRO B 1 743 ? 175.903 143.953 123.634 1.00 104.64 743 PRO B C 1
ATOM 5820 O O . PRO B 1 743 ? 174.879 143.679 124.270 1.00 104.64 743 PRO B O 1
ATOM 5824 N N . ALA B 1 744 ? 177.030 143.258 123.770 1.00 102.52 744 ALA B N 1
ATOM 5825 C CA . ALA B 1 744 ? 177.118 142.216 124.783 1.00 102.52 744 ALA B CA 1
ATOM 5826 C C . ALA B 1 744 ? 177.143 142.821 126.178 1.00 102.52 744 ALA B C 1
ATOM 5827 O O . ALA B 1 744 ? 176.814 142.147 127.158 1.00 102.52 744 ALA B O 1
ATOM 5829 N N . LEU B 1 745 ? 177.528 144.093 126.286 1.00 99.94 745 LEU B N 1
ATOM 5830 C CA . LEU B 1 745 ? 177.359 144.813 127.543 1.00 99.94 745 LEU B CA 1
ATOM 5831 C C . LEU B 1 745 ? 175.887 145.047 127.836 1.00 99.94 745 LEU B C 1
ATOM 5832 O O . LEU B 1 745 ? 175.488 145.187 128.994 1.00 99.94 745 LEU B O 1
ATOM 5837 N N . LEU B 1 746 ? 175.065 145.110 126.791 1.00 98.00 746 LEU B N 1
ATOM 5838 C CA . LEU B 1 746 ? 173.657 145.427 126.979 1.00 98.00 746 LEU B CA 1
ATOM 5839 C C . LEU B 1 746 ? 172.854 144.185 127.337 1.00 98.00 746 LEU B C 1
ATOM 5840 O O . LEU B 1 746 ? 172.029 144.218 128.256 1.00 98.00 746 LEU B O 1
ATOM 5845 N N . VAL B 1 747 ? 173.080 143.079 126.625 1.00 95.74 747 VAL B N 1
ATOM 5846 C CA . VAL B 1 747 ? 172.229 141.907 126.803 1.00 95.74 747 VAL B CA 1
ATOM 5847 C C . VAL B 1 747 ? 172.561 141.196 128.099 1.00 95.74 747 VAL B C 1
ATOM 5848 O O . VAL B 1 747 ? 171.732 140.467 128.651 1.00 95.74 747 VAL B O 1
ATOM 5852 N N . THR B 1 748 ? 173.759 141.417 128.631 1.00 100.43 748 THR B N 1
ATOM 5853 C CA . THR B 1 748 ? 174.076 140.812 129.912 1.00 100.43 748 THR B CA 1
ATOM 5854 C C . THR B 1 748 ? 173.471 141.612 131.052 1.00 100.43 748 THR B C 1
ATOM 5855 O O . THR B 1 748 ? 173.524 141.184 132.207 1.00 100.43 748 THR B O 1
ATOM 5859 N N . ILE B 1 749 ? 172.909 142.785 130.756 1.00 94.86 749 ILE B N 1
ATOM 5860 C CA . ILE B 1 749 ? 172.126 143.477 131.769 1.00 94.86 749 ILE B CA 1
ATOM 5861 C C . ILE B 1 749 ? 170.768 142.819 131.908 1.00 94.86 749 ILE B C 1
ATOM 5862 O O . ILE B 1 749 ? 170.369 142.415 133.004 1.00 94.86 749 ILE B O 1
ATOM 5867 N N . LEU B 1 750 ? 170.050 142.675 130.795 1.00 95.47 750 LEU B N 1
ATOM 5868 C CA . LEU B 1 750 ? 168.650 142.273 130.849 1.00 95.47 750 LEU B CA 1
ATOM 5869 C C . LEU B 1 750 ? 168.502 140.804 131.221 1.00 95.47 750 LEU B C 1
ATOM 5870 O O . LEU B 1 750 ? 167.627 140.462 132.016 1.00 95.47 750 LEU B O 1
ATOM 5875 N N . ILE B 1 751 ? 169.374 139.950 130.692 1.00 85.81 751 ILE B N 1
ATOM 5876 C CA . ILE B 1 751 ? 169.382 138.522 130.989 1.00 85.81 751 ILE B CA 1
ATOM 5877 C C . ILE B 1 751 ? 169.731 138.310 132.455 1.00 85.81 751 ILE B C 1
ATOM 5878 O O . ILE B 1 751 ? 169.178 137.423 133.117 1.00 85.81 751 ILE B O 1
ATOM 5883 N N . PHE B 1 752 ? 170.609 139.155 132.988 1.00 92.19 752 PHE B N 1
ATOM 5884 C CA . PHE B 1 752 ? 170.799 139.183 134.431 1.00 92.19 752 PHE B CA 1
ATOM 5885 C C . PHE B 1 752 ? 169.544 139.661 135.140 1.00 92.19 752 PHE B C 1
ATOM 5886 O O . PHE B 1 752 ? 169.086 139.030 136.096 1.00 92.19 752 PHE B O 1
ATOM 5894 N N . MET B 1 753 ? 168.989 140.788 134.693 1.00 97.40 753 MET B N 1
ATOM 5895 C CA . MET B 1 753 ? 167.878 141.397 135.414 1.00 97.40 753 MET B CA 1
ATOM 5896 C C . MET B 1 753 ? 166.603 140.585 135.285 1.00 97.40 753 MET B C 1
ATOM 5897 O O . MET B 1 753 ? 165.795 140.581 136.214 1.00 97.40 753 MET B O 1
ATOM 5902 N N . ASP B 1 754 ? 166.422 139.872 134.171 1.00 88.72 754 ASP B N 1
ATOM 5903 C CA . ASP B 1 754 ? 165.239 139.033 134.015 1.00 88.72 754 ASP B CA 1
ATOM 5904 C C . ASP B 1 754 ? 165.287 137.842 134.956 1.00 88.72 754 ASP B C 1
ATOM 5905 O O . ASP B 1 754 ? 164.245 137.393 135.433 1.00 88.72 754 ASP B O 1
ATOM 5910 N N . GLN B 1 755 ? 166.489 137.353 135.264 1.00 84.16 755 GLN B N 1
ATOM 5911 C CA . GLN B 1 755 ? 166.626 136.118 136.025 1.00 84.16 755 GLN B CA 1
ATOM 5912 C C . GLN B 1 755 ? 166.188 136.292 137.474 1.00 84.16 755 GLN B C 1
ATOM 5913 O O . GLN B 1 755 ? 165.549 135.400 138.041 1.00 84.16 755 GLN B O 1
ATOM 5919 N N . GLN B 1 756 ? 166.486 137.445 138.074 1.00 89.15 756 GLN B N 1
ATOM 5920 C CA . GLN B 1 756 ? 166.134 137.666 139.474 1.00 89.15 756 GLN B CA 1
ATOM 5921 C C . GLN B 1 756 ? 164.627 137.778 139.658 1.00 89.15 756 GLN B C 1
ATOM 5922 O O . GLN B 1 756 ? 164.053 137.135 140.543 1.00 89.15 756 GLN B O 1
ATOM 5928 N N . ILE B 1 757 ? 163.966 138.581 138.826 1.00 87.80 757 ILE B N 1
ATOM 5929 C CA . ILE B 1 757 ? 162.534 138.769 139.002 1.00 87.80 757 ILE B CA 1
ATOM 5930 C C . ILE B 1 757 ? 161.727 137.572 138.524 1.00 87.80 757 ILE B C 1
ATOM 5931 O O . ILE B 1 757 ? 160.567 137.426 138.922 1.00 87.80 757 ILE B O 1
ATOM 5936 N N . THR B 1 758 ? 162.302 136.707 137.693 1.00 83.95 758 THR B N 1
ATOM 5937 C CA . THR B 1 758 ? 161.728 135.393 137.454 1.00 83.95 758 THR B CA 1
ATOM 5938 C C . THR B 1 758 ? 162.167 134.380 138.486 1.00 83.95 758 THR B C 1
ATOM 5939 O O . THR B 1 758 ? 161.883 133.194 138.326 1.00 83.95 758 THR B O 1
ATOM 5943 N N . ALA B 1 759 ? 162.876 134.810 139.512 1.00 83.42 759 ALA B N 1
ATOM 5944 C CA . ALA B 1 759 ? 163.202 133.949 140.633 1.00 83.42 759 ALA B CA 1
ATOM 5945 C C . ALA B 1 759 ? 162.579 134.420 141.930 1.00 83.42 759 ALA B C 1
ATOM 5946 O O . ALA B 1 759 ? 162.102 133.591 142.708 1.00 83.42 759 ALA B O 1
ATOM 5948 N N . VAL B 1 760 ? 162.554 135.733 142.184 1.00 82.68 760 VAL B N 1
ATOM 5949 C CA . VAL B 1 760 ? 162.041 136.214 143.459 1.00 82.68 760 VAL B CA 1
ATOM 5950 C C . VAL B 1 760 ? 160.532 136.100 143.540 1.00 82.68 760 VAL B C 1
ATOM 5951 O O . VAL B 1 760 ? 159.976 136.086 144.642 1.00 82.68 760 VAL B O 1
ATOM 5955 N N . ILE B 1 761 ? 159.845 136.005 142.402 1.00 81.65 761 ILE B N 1
ATOM 5956 C CA . ILE B 1 761 ? 158.425 135.686 142.439 1.00 81.65 761 ILE B CA 1
ATOM 5957 C C . ILE B 1 761 ? 158.188 134.198 142.595 1.00 81.65 761 ILE B C 1
ATOM 5958 O O . ILE B 1 761 ? 157.061 133.785 142.884 1.00 81.65 761 ILE B O 1
ATOM 5963 N N . VAL B 1 762 ? 159.221 133.382 142.415 1.00 79.72 762 VAL B N 1
ATOM 5964 C CA . VAL B 1 762 ? 159.074 131.938 142.455 1.00 79.72 762 VAL B CA 1
ATOM 5965 C C . VAL B 1 762 ? 159.516 131.496 143.836 1.00 79.72 762 VAL B C 1
ATOM 5966 O O . VAL B 1 762 ? 159.032 130.491 144.363 1.00 79.72 762 VAL B O 1
ATOM 5970 N N . ASN B 1 763 ? 160.411 132.276 144.444 1.00 88.89 763 ASN B N 1
ATOM 5971 C CA . ASN B 1 763 ? 160.851 132.031 145.810 1.00 88.89 763 ASN B CA 1
ATOM 5972 C C . ASN B 1 763 ? 159.692 132.141 146.775 1.00 88.89 763 ASN B C 1
ATOM 5973 O O . ASN B 1 763 ? 159.326 131.123 147.366 1.00 88.89 763 ASN B O 1
ATOM 5978 N N . ARG B 1 764 ? 159.140 133.357 146.927 1.00 91.11 764 ARG B N 1
ATOM 5979 C CA . ARG B 1 764 ? 157.767 133.617 147.363 1.00 91.11 764 ARG B CA 1
ATOM 5980 C C . ARG B 1 764 ? 157.395 132.881 148.647 1.00 91.11 764 ARG B C 1
ATOM 5981 O O . ARG B 1 764 ? 156.872 131.762 148.589 1.00 91.11 764 ARG B O 1
ATOM 5989 N N . LYS B 1 765 ? 157.819 133.427 149.793 1.00 97.56 765 LYS B N 1
ATOM 5990 C CA . LYS B 1 765 ? 157.601 132.832 151.118 1.00 97.56 765 LYS B CA 1
ATOM 5991 C C . LYS B 1 765 ? 156.161 132.351 151.365 1.00 97.56 765 LYS B C 1
ATOM 5992 O O . LYS B 1 765 ? 155.943 131.447 152.180 1.00 97.56 765 LYS B O 1
ATOM 5998 N N . GLU B 1 766 ? 155.178 132.928 150.658 1.00 98.27 766 GLU B N 1
ATOM 5999 C CA . GLU B 1 766 ? 153.839 132.353 150.541 1.00 98.27 766 GLU B CA 1
ATOM 6000 C C . GLU B 1 766 ? 153.869 130.886 150.121 1.00 98.27 766 GLU B C 1
ATOM 6001 O O . GLU B 1 766 ? 153.114 130.072 150.662 1.00 98.27 766 GLU B O 1
ATOM 6007 N N . HIS B 1 767 ? 154.711 130.526 149.154 1.00 92.94 767 HIS B N 1
ATOM 6008 C CA . HIS B 1 767 ? 154.849 129.109 148.825 1.00 92.94 767 HIS B CA 1
ATOM 6009 C C . HIS B 1 767 ? 155.657 128.452 149.935 1.00 92.94 767 HIS B C 1
ATOM 6010 O O . HIS B 1 767 ? 156.889 128.483 149.941 1.00 92.94 767 HIS B O 1
ATOM 6017 N N . LYS B 1 768 ? 154.938 127.844 150.867 1.00 101.40 768 LYS B N 1
ATOM 6018 C CA . LYS B 1 768 ? 155.474 127.453 152.156 1.00 101.40 768 LYS B CA 1
ATOM 6019 C C . LYS B 1 768 ? 156.361 126.219 152.023 1.00 101.40 768 LYS B C 1
ATOM 6020 O O . LYS B 1 768 ? 156.226 125.437 151.082 1.00 101.40 768 LYS B O 1
ATOM 6026 N N . LEU B 1 769 ? 157.316 126.095 152.958 1.00 105.69 769 LEU B N 1
ATOM 6027 C CA . LEU B 1 769 ? 158.069 124.860 153.232 1.00 105.69 769 LEU B CA 1
ATOM 6028 C C . LEU B 1 769 ? 158.878 124.385 152.027 1.00 105.69 769 LEU B C 1
ATOM 6029 O O . LEU B 1 769 ? 158.849 123.211 151.650 1.00 105.69 769 LEU B O 1
ATOM 6034 N N . LYS B 1 770 ? 159.605 125.308 151.419 1.00 98.28 770 LYS B N 1
ATOM 6035 C CA . LYS B 1 770 ? 160.473 124.909 150.333 1.00 98.28 770 LYS B CA 1
ATOM 6036 C C . LYS B 1 770 ? 161.781 124.340 150.871 1.00 98.28 770 LYS B C 1
ATOM 6037 O O . LYS B 1 770 ? 162.054 124.342 152.073 1.00 98.28 770 LYS B O 1
ATOM 6043 N N . LYS B 1 771 ? 162.591 123.834 149.954 1.00 100.50 771 LYS B N 1
ATOM 6044 C CA . LYS B 1 771 ? 163.803 123.105 150.288 1.00 100.50 771 LYS B CA 1
ATOM 6045 C C . LYS B 1 771 ? 164.976 123.640 149.485 1.00 100.50 771 LYS B C 1
ATOM 6046 O O . LYS B 1 771 ? 165.677 122.903 148.789 1.00 100.50 771 LYS B O 1
ATOM 6052 N N . GLY B 1 772 ? 165.172 124.944 149.528 1.00 99.55 772 GLY B N 1
ATOM 6053 C CA . GLY B 1 772 ? 166.363 125.558 148.973 1.00 99.55 772 GLY B CA 1
ATOM 6054 C C . GLY B 1 772 ? 166.051 126.844 148.236 1.00 99.55 772 GLY B C 1
ATOM 6055 O O . GLY B 1 772 ? 164.902 127.167 147.942 1.00 99.55 772 GLY B O 1
ATOM 6056 N N . ALA B 1 773 ? 167.108 127.599 147.938 1.00 97.56 773 ALA B N 1
ATOM 6057 C CA . ALA B 1 773 ? 166.982 128.850 147.193 1.00 97.56 773 ALA B CA 1
ATOM 6058 C C . ALA B 1 773 ? 168.309 129.096 146.483 1.00 97.56 773 ALA B C 1
ATOM 6059 O O . ALA B 1 773 ? 169.244 129.628 147.086 1.00 97.56 773 ALA B O 1
ATOM 6061 N N . GLY B 1 774 ? 168.384 128.722 145.211 1.00 102.34 774 GLY B N 1
ATOM 6062 C CA . GLY B 1 774 ? 169.619 128.885 144.473 1.00 102.34 774 GLY B CA 1
ATOM 6063 C C . GLY B 1 774 ? 169.631 130.098 143.569 1.00 102.34 774 GLY B C 1
ATOM 6064 O O . GLY B 1 774 ? 168.907 130.134 142.573 1.00 102.34 774 GLY B O 1
ATOM 6065 N N . TYR B 1 775 ? 170.454 131.095 143.892 1.00 102.61 775 TYR B N 1
ATOM 6066 C CA . TYR B 1 775 ? 170.486 132.339 143.134 1.00 102.61 775 TYR B CA 1
ATOM 6067 C C . TYR B 1 775 ? 171.685 132.468 142.223 1.00 102.61 775 TYR B C 1
ATOM 6068 O O . TYR B 1 775 ? 171.610 133.201 141.235 1.00 102.61 775 TYR B O 1
ATOM 6077 N N . HIS B 1 776 ? 172.780 131.792 142.528 1.00 101.47 776 HIS B N 1
ATOM 6078 C CA . HIS B 1 776 ? 174.010 131.989 141.785 1.00 101.47 776 HIS B CA 1
ATOM 6079 C C . HIS B 1 776 ? 174.227 130.923 140.730 1.00 101.47 776 HIS B C 1
ATOM 6080 O O . HIS B 1 776 ? 174.622 131.246 139.606 1.00 101.47 776 HIS B O 1
ATOM 6087 N N . LEU B 1 777 ? 173.965 129.661 141.067 1.00 97.54 777 LEU B N 1
ATOM 6088 C CA . LEU B 1 777 ? 174.340 128.575 140.173 1.00 97.54 777 LEU B CA 1
ATOM 6089 C C . LEU B 1 777 ? 173.442 128.519 138.948 1.00 97.54 777 LEU B C 1
ATOM 6090 O O . LEU B 1 777 ? 173.910 128.154 137.871 1.00 97.54 777 LEU B O 1
ATOM 6095 N N . ASP B 1 778 ? 172.169 128.891 139.084 1.00 98.30 778 ASP B N 1
ATOM 6096 C CA . ASP B 1 778 ? 171.307 129.007 137.914 1.00 98.30 778 ASP B CA 1
ATOM 6097 C C . ASP B 1 778 ? 171.769 130.129 137.006 1.00 98.30 778 ASP B C 1
ATOM 6098 O O . ASP B 1 778 ? 171.751 129.994 135.778 1.00 98.30 778 ASP B O 1
ATOM 6103 N N . LEU B 1 779 ? 172.212 131.232 137.600 1.00 93.79 779 LEU B N 1
ATOM 6104 C CA . LEU B 1 779 ? 172.803 132.302 136.816 1.00 93.79 779 LEU B CA 1
ATOM 6105 C C . LEU B 1 779 ? 174.140 131.863 136.245 1.00 93.79 779 LEU B C 1
ATOM 6106 O O . LEU B 1 779 ? 174.556 132.346 135.188 1.00 93.79 779 LEU B O 1
ATOM 6111 N N . PHE B 1 780 ? 174.813 130.938 136.926 1.00 97.23 780 PHE B N 1
ATOM 6112 C CA . PHE B 1 780 ? 175.925 130.230 136.317 1.00 97.23 780 PHE B CA 1
ATOM 6113 C C . PHE B 1 780 ? 175.448 129.191 135.313 1.00 97.23 780 PHE B C 1
ATOM 6114 O O . PHE B 1 780 ? 176.140 128.941 134.319 1.00 97.23 780 PHE B O 1
ATOM 6122 N N . TRP B 1 781 ? 174.276 128.586 135.541 1.00 94.38 781 TRP B N 1
ATOM 6123 C CA . TRP B 1 781 ? 173.776 127.604 134.586 1.00 94.38 781 TRP B CA 1
ATOM 6124 C C . TRP B 1 781 ? 173.372 128.248 133.269 1.00 94.38 781 TRP B C 1
ATOM 6125 O O . TRP B 1 781 ? 173.592 127.664 132.203 1.00 94.38 781 TRP B O 1
ATOM 6136 N N . VAL B 1 782 ? 172.773 129.441 133.316 1.00 89.98 782 VAL B N 1
ATOM 6137 C CA . VAL B 1 782 ? 172.336 130.060 132.074 1.00 89.98 782 VAL B CA 1
ATOM 6138 C C . VAL B 1 782 ? 173.515 130.549 131.256 1.00 89.98 782 VAL B C 1
ATOM 6139 O O . VAL B 1 782 ? 173.405 130.662 130.032 1.00 89.98 782 VAL B O 1
ATOM 6143 N N . ALA B 1 783 ? 174.653 130.807 131.896 1.00 93.12 783 ALA B N 1
ATOM 6144 C CA . ALA B 1 783 ? 175.850 131.152 131.152 1.00 93.12 783 ALA B CA 1
ATOM 6145 C C . ALA B 1 783 ? 176.442 129.942 130.453 1.00 93.12 783 ALA B C 1
ATOM 6146 O O . ALA B 1 783 ? 177.058 130.092 129.393 1.00 93.12 783 ALA B O 1
ATOM 6148 N N . ILE B 1 784 ? 176.279 128.751 131.032 1.00 92.80 784 ILE B N 1
ATOM 6149 C CA . ILE B 1 784 ? 176.776 127.536 130.396 1.00 92.80 784 ILE B CA 1
ATOM 6150 C C . ILE B 1 784 ? 176.011 127.263 129.116 1.00 92.80 784 ILE B C 1
ATOM 6151 O O . ILE B 1 784 ? 176.599 127.045 128.052 1.00 92.80 784 ILE B O 1
ATOM 6156 N N . LEU B 1 785 ? 174.688 127.290 129.193 1.00 91.53 785 LEU B N 1
ATOM 6157 C CA . LEU B 1 785 ? 173.886 127.039 128.011 1.00 91.53 785 LEU B CA 1
ATOM 6158 C C . LEU B 1 785 ? 173.888 128.204 127.037 1.00 91.53 785 LEU B C 1
ATOM 6159 O O . LEU B 1 785 ? 173.425 128.041 125.906 1.00 91.53 785 LEU B O 1
ATOM 6164 N N . MET B 1 786 ? 174.394 129.367 127.443 1.00 88.75 786 MET B N 1
ATOM 6165 C CA . MET B 1 786 ? 174.433 130.494 126.526 1.00 88.75 786 MET B CA 1
ATOM 6166 C C . MET B 1 786 ? 175.457 130.273 125.428 1.00 88.75 786 MET B C 1
ATOM 6167 O O . MET B 1 786 ? 175.203 130.601 124.265 1.00 88.75 786 MET B O 1
ATOM 6172 N N . VAL B 1 787 ? 176.602 129.680 125.762 1.00 90.49 787 VAL B N 1
ATOM 6173 C CA . VAL B 1 787 ? 177.613 129.491 124.731 1.00 90.49 787 VAL B CA 1
ATOM 6174 C C . VAL B 1 787 ? 177.255 128.329 123.820 1.00 90.49 787 VAL B C 1
ATOM 6175 O O . VAL B 1 787 ? 177.629 128.333 122.643 1.00 90.49 787 VAL B O 1
ATOM 6179 N N . ILE B 1 788 ? 176.514 127.336 124.312 1.00 88.00 788 ILE B N 1
ATOM 6180 C CA . ILE B 1 788 ? 176.145 126.254 123.413 1.00 88.00 788 ILE B CA 1
ATOM 6181 C C . ILE B 1 788 ? 174.977 126.684 122.537 1.00 88.00 788 ILE B C 1
ATOM 6182 O O . ILE B 1 788 ? 174.870 126.253 121.383 1.00 88.00 788 ILE B O 1
ATOM 6187 N N . CYS B 1 789 ? 174.130 127.590 123.027 1.00 85.84 789 CYS B N 1
ATOM 6188 C CA . CYS B 1 789 ? 173.095 128.141 122.170 1.00 85.84 789 CYS B CA 1
ATOM 6189 C C . CYS B 1 789 ? 173.672 129.125 121.174 1.00 85.84 789 CYS B C 1
ATOM 6190 O O . CYS B 1 789 ? 173.190 129.207 120.040 1.00 85.84 789 CYS B O 1
ATOM 6193 N N . SER B 1 790 ? 174.703 129.862 121.573 1.00 88.35 790 SER B N 1
ATOM 6194 C CA . SER B 1 790 ? 175.289 130.825 120.660 1.00 88.35 790 SER B CA 1
ATOM 6195 C C . SER B 1 790 ? 176.083 130.130 119.572 1.00 88.35 790 SER B C 1
ATOM 6196 O O . SER B 1 790 ? 176.119 130.607 118.433 1.00 88.35 790 SER B O 1
ATOM 6199 N N . LEU B 1 791 ? 176.700 128.996 119.892 1.00 89.32 791 LEU B N 1
ATOM 6200 C CA . LEU B 1 791 ? 177.542 128.315 118.918 1.00 89.32 791 LEU B CA 1
ATOM 6201 C C . LEU B 1 791 ? 176.717 127.606 117.855 1.00 89.32 791 LEU B C 1
ATOM 6202 O O . LEU B 1 791 ? 177.188 127.437 116.724 1.00 89.32 791 LEU B O 1
ATOM 6207 N N . MET B 1 792 ? 175.491 127.209 118.181 1.00 85.89 792 MET B N 1
ATOM 6208 C CA . MET B 1 792 ? 174.677 126.424 117.270 1.00 85.89 792 MET B CA 1
ATOM 6209 C C . MET B 1 792 ? 173.585 127.243 116.589 1.00 85.89 792 MET B C 1
ATOM 6210 O O . MET B 1 792 ? 172.728 126.660 115.917 1.00 85.89 792 MET B O 1
ATOM 6215 N N . ALA B 1 793 ? 173.615 128.572 116.741 1.00 81.89 793 ALA B N 1
ATOM 6216 C CA . ALA B 1 793 ? 172.572 129.507 116.295 1.00 81.89 793 ALA B CA 1
ATOM 6217 C C . ALA B 1 793 ? 171.214 129.154 116.907 1.00 81.89 793 ALA B C 1
ATOM 6218 O O . ALA B 1 793 ? 170.251 128.830 116.216 1.00 81.89 793 ALA B O 1
ATOM 6220 N N . LEU B 1 794 ? 171.156 129.238 118.233 1.00 79.18 794 LEU B N 1
ATOM 6221 C CA . LEU B 1 794 ? 169.970 128.975 119.030 1.00 79.18 794 LEU B CA 1
ATOM 6222 C C . LEU B 1 794 ? 169.628 130.187 119.885 1.00 79.18 794 LEU B C 1
ATOM 6223 O O . LEU B 1 794 ? 170.530 130.853 120.399 1.00 79.18 794 LEU B O 1
ATOM 6228 N N . PRO B 1 795 ? 168.348 130.499 120.058 1.00 72.91 795 PRO B N 1
ATOM 6229 C CA . PRO B 1 795 ? 167.975 131.738 120.748 1.00 72.91 795 PRO B CA 1
ATOM 6230 C C . PRO B 1 795 ? 168.223 131.674 122.246 1.00 72.91 795 PRO B C 1
ATOM 6231 O O . PRO B 1 795 ? 168.059 130.633 122.882 1.00 72.91 795 PRO B O 1
ATOM 6235 N N . TRP B 1 796 ? 168.624 132.817 122.798 1.00 76.30 796 TRP B N 1
ATOM 6236 C CA . TRP B 1 796 ? 168.960 132.919 124.212 1.00 76.30 796 TRP B CA 1
ATOM 6237 C C . TRP B 1 796 ? 167.722 132.739 125.075 1.00 76.30 796 TRP B C 1
ATOM 6238 O O . TRP B 1 796 ? 166.658 133.276 124.773 1.00 76.30 796 TRP B O 1
ATOM 6249 N N . TYR B 1 797 ? 167.868 131.994 126.166 1.00 69.19 797 TYR B N 1
ATOM 6250 C CA . TYR B 1 797 ? 166.729 131.448 126.900 1.00 69.19 797 TYR B CA 1
ATOM 6251 C C . TYR B 1 797 ? 166.815 131.755 128.387 1.00 69.19 797 TYR B C 1
ATOM 6252 O O . TYR B 1 797 ? 167.539 131.078 129.117 1.00 69.19 797 TYR B O 1
ATOM 6261 N N . VAL B 1 798 ? 166.091 132.779 128.817 1.00 71.88 798 VAL B N 1
ATOM 6262 C CA . VAL B 1 798 ? 166.060 133.166 130.215 1.00 71.88 798 VAL B CA 1
ATOM 6263 C C . VAL B 1 798 ? 164.843 132.533 130.863 1.00 71.88 798 VAL B C 1
ATOM 6264 O O . VAL B 1 798 ? 163.922 132.127 130.177 1.00 71.88 798 VAL B O 1
ATOM 6268 N N . ALA B 1 799 ? 164.837 132.445 132.182 1.00 73.13 799 ALA B N 1
ATOM 6269 C CA . ALA B 1 799 ? 163.726 131.823 132.894 1.00 73.13 799 ALA B CA 1
ATOM 6270 C C . ALA B 1 799 ? 162.393 132.538 132.748 1.00 73.13 799 ALA B C 1
ATOM 6271 O O . ALA B 1 799 ? 162.335 133.751 132.630 1.00 73.13 799 ALA B O 1
ATOM 627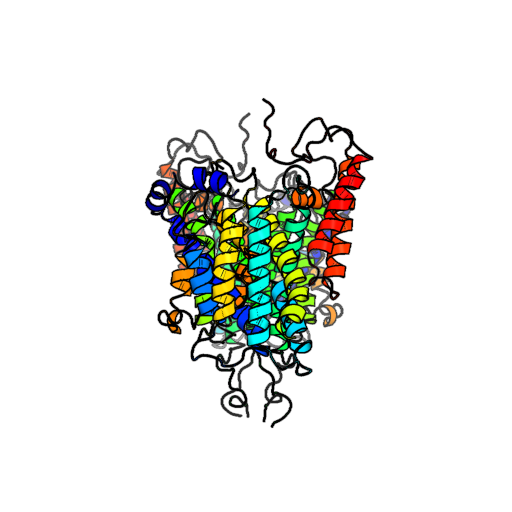3 N N . ALA B 1 800 ? 161.323 131.751 132.755 1.00 61.84 800 ALA B N 1
ATOM 6274 C CA . ALA B 1 800 ? 159.956 132.246 132.641 1.00 61.84 800 ALA B CA 1
ATOM 6275 C C . ALA B 1 800 ? 159.454 132.910 133.917 1.00 61.84 800 ALA B C 1
ATOM 6276 O O . ALA B 1 800 ? 160.029 132.769 134.985 1.00 61.84 800 ALA B O 1
ATOM 6278 N N . THR B 1 801 ? 158.374 133.648 133.764 1.00 61.22 801 THR B N 1
ATOM 6279 C CA . THR B 1 801 ? 157.704 134.430 134.796 1.00 61.22 801 THR B CA 1
ATOM 6280 C C . THR B 1 801 ? 156.223 134.075 134.983 1.00 61.22 801 THR B C 1
ATOM 6281 O O . THR B 1 801 ? 155.740 134.055 136.114 1.00 61.22 801 THR B O 1
ATOM 6285 N N . VAL B 1 802 ? 155.503 133.806 133.896 1.00 48.69 802 VAL B N 1
ATOM 6286 C CA . VAL B 1 802 ? 154.111 133.402 133.990 1.00 48.69 802 VAL B CA 1
ATOM 6287 C C . VAL B 1 802 ? 153.938 131.883 133.943 1.00 48.69 802 VAL B C 1
ATOM 6288 O O . VAL B 1 802 ? 153.060 131.354 134.633 1.00 48.69 802 VAL B O 1
ATOM 6292 N N . ILE B 1 803 ? 154.789 131.159 133.216 1.00 51.36 803 ILE B N 1
ATOM 6293 C CA . ILE B 1 803 ? 154.637 129.713 133.136 1.00 51.36 803 ILE B CA 1
ATOM 6294 C C . ILE B 1 803 ? 155.135 129.061 134.414 1.00 51.36 803 ILE B C 1
ATOM 6295 O O . ILE B 1 803 ? 154.565 128.071 134.879 1.00 51.36 803 ILE B O 1
ATOM 6300 N N . SER B 1 804 ? 156.187 129.624 135.012 1.00 53.67 804 SER B N 1
ATOM 6301 C CA . SER B 1 804 ? 156.737 129.069 136.242 1.00 53.67 804 SER B CA 1
ATOM 6302 C C . SER B 1 804 ? 155.786 129.237 137.411 1.00 53.67 804 SER B C 1
ATOM 6303 O O . SER B 1 804 ? 155.683 128.352 138.266 1.00 53.67 804 SER B O 1
ATOM 6306 N N . ILE B 1 805 ? 155.086 130.366 137.480 1.00 54.27 805 ILE B N 1
ATOM 6307 C CA . ILE B 1 805 ? 154.078 130.507 138.517 1.00 54.27 805 ILE B CA 1
ATOM 6308 C C . ILE B 1 805 ? 152.818 129.735 138.140 1.00 54.27 805 ILE B C 1
ATOM 6309 O O . ILE B 1 805 ? 152.002 129.413 139.013 1.00 54.27 805 ILE B O 1
ATOM 6314 N N . ALA B 1 806 ? 152.665 129.366 136.871 1.00 56.01 806 ALA B N 1
ATOM 6315 C CA . ALA B 1 806 ? 151.648 128.397 136.493 1.00 56.01 806 ALA B CA 1
ATOM 6316 C C . ALA B 1 806 ? 152.124 126.961 136.631 1.00 56.01 806 ALA B C 1
ATOM 6317 O O . ALA B 1 806 ? 151.292 126.058 136.760 1.00 56.01 806 ALA B O 1
ATOM 6319 N N . HIS B 1 807 ? 153.435 126.734 136.572 1.00 57.74 807 HIS B N 1
ATOM 6320 C CA . HIS B 1 807 ? 153.999 125.435 136.915 1.00 57.74 807 HIS B CA 1
ATOM 6321 C C . HIS B 1 807 ? 153.693 125.082 138.358 1.00 57.74 807 HIS B C 1
ATOM 6322 O O . HIS B 1 807 ? 152.991 124.109 138.642 1.00 57.74 807 HIS B O 1
ATOM 6329 N N . ILE B 1 808 ? 154.171 125.910 139.290 1.00 62.25 808 ILE B N 1
ATOM 6330 C CA . ILE B 1 808 ? 154.080 125.582 140.708 1.00 62.25 808 ILE B CA 1
ATOM 6331 C C . ILE B 1 808 ? 152.702 125.818 141.292 1.00 62.25 808 ILE B C 1
ATOM 6332 O O . ILE B 1 808 ? 152.517 125.634 142.501 1.00 62.25 808 ILE B O 1
ATOM 6337 N N . ASP B 1 809 ? 151.734 126.243 140.486 1.00 69.01 809 ASP B N 1
ATOM 6338 C CA . ASP B 1 809 ? 150.350 126.166 140.927 1.00 69.01 809 ASP B CA 1
ATOM 6339 C C . ASP B 1 809 ? 149.900 124.718 140.997 1.00 69.01 809 ASP B C 1
ATOM 6340 O O . ASP B 1 809 ? 149.196 124.323 141.931 1.00 69.01 809 ASP B O 1
ATOM 6345 N N . SER B 1 810 ? 150.313 123.913 140.021 1.00 67.81 810 SER B N 1
ATOM 6346 C CA . SER B 1 810 ? 149.862 122.530 139.953 1.00 67.81 810 SER B CA 1
ATOM 6347 C C . SER B 1 810 ? 150.493 121.692 141.053 1.00 67.81 810 SER B C 1
ATOM 6348 O O . SER B 1 810 ? 149.818 120.886 141.701 1.00 67.81 810 SER B O 1
ATOM 6351 N N . LEU B 1 811 ? 151.780 121.896 141.304 1.00 69.84 811 LEU B N 1
ATOM 6352 C CA . LEU B 1 811 ? 152.564 120.996 142.144 1.00 69.84 811 LEU B CA 1
ATOM 6353 C C . LEU B 1 811 ? 152.417 121.382 143.613 1.00 69.84 811 LEU B C 1
ATOM 6354 O O . LEU B 1 811 ? 153.372 121.778 144.280 1.00 69.84 811 LEU B O 1
ATOM 6359 N N . LYS B 1 812 ? 151.200 121.239 144.131 1.00 74.60 812 LYS B N 1
ATOM 6360 C CA . LYS B 1 812 ? 151.004 121.563 145.533 1.00 74.60 812 LYS B CA 1
ATOM 6361 C C . LYS B 1 812 ? 149.898 120.709 146.131 1.00 74.60 812 LYS B C 1
ATOM 6362 O O . LYS B 1 812 ? 148.949 120.319 145.447 1.00 74.60 812 LYS B O 1
ATOM 6368 N N . MET B 1 813 ? 150.046 120.415 147.416 1.00 87.35 813 MET B N 1
ATOM 6369 C CA . MET B 1 813 ? 149.118 119.582 148.157 1.00 87.35 813 MET B CA 1
ATOM 6370 C C . MET B 1 813 ? 148.086 120.455 148.862 1.00 87.35 813 MET B C 1
ATOM 6371 O O . MET B 1 813 ? 148.001 121.664 148.633 1.00 87.35 813 MET B O 1
ATOM 6376 N N . GLU B 1 814 ? 147.284 119.831 149.719 1.00 90.02 814 GLU B N 1
ATOM 6377 C CA . GLU B 1 814 ? 146.427 120.535 150.671 1.00 90.02 814 GLU B CA 1
ATOM 6378 C C . GLU B 1 814 ? 146.444 119.840 152.024 1.00 90.02 814 GLU B C 1
ATOM 6379 O O . GLU B 1 814 ? 145.391 119.515 152.572 1.00 90.02 814 GLU B O 1
ATOM 6385 N N . PHE B 1 826 ? 147.269 124.594 153.143 1.00 92.62 826 PHE B N 1
ATOM 6386 C CA . PHE B 1 826 ? 148.145 124.718 151.986 1.00 92.62 826 PHE B CA 1
ATOM 6387 C C . PHE B 1 826 ? 149.167 123.588 151.955 1.00 92.62 826 PHE B C 1
ATOM 6388 O O . PHE B 1 826 ? 149.208 122.813 151.001 1.00 92.62 826 PHE B O 1
ATOM 6396 N N . LEU B 1 827 ? 149.998 123.544 153.001 1.00 95.03 827 LEU B N 1
ATOM 6397 C CA . LEU B 1 827 ? 150.924 122.445 153.300 1.00 95.03 827 LEU B CA 1
ATOM 6398 C C . LEU B 1 827 ? 151.949 122.215 152.182 1.00 95.03 827 LEU B C 1
ATOM 6399 O O . LEU B 1 827 ? 151.978 121.166 151.536 1.00 95.03 827 LEU B O 1
ATOM 6404 N N . GLY B 1 828 ? 152.790 123.227 151.962 1.00 93.90 828 GLY B N 1
ATOM 6405 C CA . GLY B 1 828 ? 153.968 123.082 151.119 1.00 93.90 828 GLY B CA 1
ATOM 6406 C C . GLY B 1 828 ? 153.636 122.973 149.642 1.00 93.90 828 GLY B C 1
ATOM 6407 O O . GLY B 1 828 ? 152.479 122.992 149.233 1.00 93.90 828 GLY B O 1
ATOM 6408 N N . VAL B 1 829 ? 154.681 122.848 148.821 1.00 85.17 829 VAL B N 1
ATOM 6409 C CA . VAL B 1 829 ? 154.390 122.551 147.425 1.00 85.17 829 VAL B CA 1
ATOM 6410 C C . VAL B 1 829 ? 154.979 121.210 146.989 1.00 85.17 829 VAL B C 1
ATOM 6411 O O . VAL B 1 829 ? 154.296 120.195 147.125 1.00 85.17 829 VAL B O 1
ATOM 6415 N N . ARG B 1 830 ? 156.271 121.157 146.670 1.00 84.60 830 ARG B N 1
ATOM 6416 C CA . ARG B 1 830 ? 156.976 120.023 146.063 1.00 84.60 830 ARG B CA 1
ATOM 6417 C C . ARG B 1 830 ? 158.441 120.404 145.930 1.00 84.60 830 ARG B C 1
ATOM 6418 O O . ARG B 1 830 ? 158.854 121.514 146.275 1.00 84.60 830 ARG B O 1
ATOM 6426 N N . GLU B 1 831 ? 159.233 119.453 145.451 1.00 89.29 831 GLU B N 1
ATOM 6427 C CA . GLU B 1 831 ? 160.547 119.739 144.899 1.00 89.29 831 GLU B CA 1
ATOM 6428 C C . GLU B 1 831 ? 160.816 118.791 143.732 1.00 89.29 831 GLU B C 1
ATOM 6429 O O . GLU B 1 831 ? 161.874 118.171 143.640 1.00 89.29 831 GLU B O 1
ATOM 6435 N N . GLN B 1 832 ? 159.833 118.611 142.850 1.00 84.37 832 GLN B N 1
ATOM 6436 C CA . GLN B 1 832 ? 159.922 117.593 141.798 1.00 84.37 832 GLN B CA 1
ATOM 6437 C C . GLN B 1 832 ? 160.952 118.037 140.763 1.00 84.37 832 GLN B C 1
ATOM 6438 O O . GLN B 1 832 ? 160.958 119.164 140.276 1.00 84.37 832 GLN B O 1
ATOM 6444 N N . ARG B 1 833 ? 161.860 117.125 140.443 1.00 75.09 833 ARG B N 1
ATOM 6445 C CA . ARG B 1 833 ? 162.926 117.493 139.525 1.00 75.09 833 ARG B CA 1
ATOM 6446 C C . ARG B 1 833 ? 162.718 116.899 138.141 1.00 75.09 833 ARG B C 1
ATOM 6447 O O . ARG B 1 833 ? 163.318 117.367 137.168 1.00 75.09 833 ARG B O 1
ATOM 6449 N N . VAL B 1 834 ? 161.899 115.853 138.025 1.00 75.69 834 VAL B N 1
ATOM 6450 C CA . VAL B 1 834 ? 161.733 115.246 136.709 1.00 75.69 834 VAL B CA 1
ATOM 6451 C C . VAL B 1 834 ? 160.616 115.938 135.940 1.00 75.69 834 VAL B C 1
ATOM 6452 O O . VAL B 1 834 ? 160.653 116.005 134.708 1.00 75.69 834 VAL B O 1
ATOM 6456 N N . THR B 1 835 ? 159.634 116.503 136.651 1.00 72.47 835 THR B N 1
ATOM 6457 C CA . THR B 1 835 ? 158.509 117.148 135.985 1.00 72.47 835 THR B CA 1
ATOM 6458 C C . THR B 1 835 ? 158.962 118.425 135.309 1.00 72.47 835 THR B C 1
ATOM 6459 O O . THR B 1 835 ? 158.431 118.821 134.267 1.00 72.47 835 THR B O 1
ATOM 6463 N N . GLY B 1 836 ? 159.972 119.067 135.882 1.00 77.59 836 GLY B N 1
ATOM 6464 C CA . GLY B 1 836 ? 160.561 120.215 135.232 1.00 77.59 836 GLY B CA 1
ATOM 6465 C C . GLY B 1 836 ? 161.416 119.837 134.041 1.00 77.59 836 GLY B C 1
ATOM 6466 O O . GLY B 1 836 ? 161.743 120.690 133.217 1.00 77.59 836 GLY B O 1
ATOM 6467 N N . THR B 1 837 ? 161.813 118.563 133.938 1.00 75.33 837 THR B N 1
ATOM 6468 C CA . THR B 1 837 ? 162.757 118.211 132.883 1.00 75.33 837 THR B CA 1
ATOM 6469 C C . THR B 1 837 ? 162.218 117.132 131.957 1.00 75.33 837 THR B C 1
ATOM 6470 O O . THR B 1 837 ? 162.810 116.871 130.906 1.00 75.33 837 THR B O 1
ATOM 6474 N N . LEU B 1 838 ? 161.113 116.477 132.318 1.00 71.79 838 LEU B N 1
ATOM 6475 C CA . LEU B 1 838 ? 160.472 115.604 131.340 1.00 71.79 838 LEU B CA 1
ATOM 6476 C C . LEU B 1 838 ? 159.781 116.419 130.266 1.00 71.79 838 LEU B C 1
ATOM 6477 O O . LEU B 1 838 ? 159.641 115.969 129.125 1.00 71.79 838 LEU B O 1
ATOM 6482 N N . VAL B 1 839 ? 159.379 117.642 130.609 1.00 71.60 839 VAL B N 1
ATOM 6483 C CA . VAL B 1 839 ? 158.629 118.483 129.685 1.00 71.60 839 VAL B CA 1
ATOM 6484 C C . VAL B 1 839 ? 159.516 118.934 128.538 1.00 71.60 839 VAL B C 1
ATOM 6485 O O . VAL B 1 839 ? 159.035 119.238 127.445 1.00 71.60 839 VAL B O 1
ATOM 6489 N N . PHE B 1 840 ? 160.826 118.956 128.762 1.00 70.96 840 PHE B N 1
ATOM 6490 C CA . PHE B 1 840 ? 161.732 119.310 127.683 1.00 70.96 840 PHE B CA 1
ATOM 6491 C C . PHE B 1 840 ? 162.129 118.082 126.887 1.00 70.96 840 PHE B C 1
ATOM 6492 O O . PHE B 1 840 ? 162.466 118.183 125.700 1.00 70.96 840 PHE B O 1
ATOM 6500 N N . ILE B 1 841 ? 162.102 116.910 127.522 1.00 72.75 841 ILE B N 1
ATOM 6501 C CA . ILE B 1 841 ? 162.358 115.674 126.795 1.00 72.75 841 ILE B CA 1
ATOM 6502 C C . ILE B 1 841 ? 161.220 115.392 125.829 1.00 72.75 841 ILE B C 1
ATOM 6503 O O . ILE B 1 841 ? 161.450 115.071 124.659 1.00 72.75 841 ILE B O 1
ATOM 6508 N N . LEU B 1 842 ? 159.975 115.558 126.285 1.00 70.26 842 LEU B N 1
ATOM 6509 C CA . LEU B 1 842 ? 158.840 115.407 125.382 1.00 70.26 842 LEU B CA 1
ATOM 6510 C C . LEU B 1 842 ? 158.807 116.528 124.355 1.00 70.26 842 LEU B C 1
ATOM 6511 O O . LEU B 1 842 ? 158.325 116.336 123.235 1.00 70.26 842 LEU B O 1
ATOM 6516 N N . THR B 1 843 ? 159.322 117.704 124.716 1.00 71.26 843 THR B N 1
ATOM 6517 C CA . THR B 1 843 ? 159.542 118.735 123.714 1.00 71.26 843 THR B CA 1
ATOM 6518 C C . THR B 1 843 ? 160.648 118.316 122.766 1.00 71.26 843 THR B C 1
ATOM 6519 O O . THR B 1 843 ? 160.585 118.593 121.563 1.00 71.26 843 THR B O 1
ATOM 6523 N N . GLY B 1 844 ? 161.661 117.628 123.296 1.00 78.26 844 GLY B N 1
ATOM 6524 C CA . GLY B 1 844 ? 162.732 117.134 122.453 1.00 78.26 844 GLY B CA 1
ATOM 6525 C C . GLY B 1 844 ? 162.253 116.091 121.466 1.00 78.26 844 GLY B C 1
ATOM 6526 O O . GLY B 1 844 ? 162.706 116.054 120.319 1.00 78.26 844 GLY B O 1
ATOM 6527 N N . LEU B 1 845 ? 161.308 115.254 121.883 1.00 78.35 845 LEU B N 1
ATOM 6528 C CA . LEU B 1 845 ? 160.654 114.378 120.928 1.00 78.35 845 LEU B CA 1
ATOM 6529 C C . LEU B 1 845 ? 159.768 115.216 120.021 1.00 78.35 845 LEU B C 1
ATOM 6530 O O . LEU B 1 845 ? 158.596 115.467 120.316 1.00 78.35 845 LEU B O 1
ATOM 6535 N N . SER B 1 846 ? 160.360 115.658 118.914 1.00 80.56 846 SER B N 1
ATOM 6536 C CA . SER B 1 846 ? 159.777 116.657 118.037 1.00 80.56 846 SER B CA 1
ATOM 6537 C C . SER B 1 846 ? 158.542 116.124 117.334 1.00 80.56 846 SER B C 1
ATOM 6538 O O . SER B 1 846 ? 157.462 116.705 117.460 1.00 80.56 846 SER B O 1
ATOM 6541 N N . VAL B 1 847 ? 158.677 115.015 116.616 1.00 91.71 847 VAL B N 1
ATOM 6542 C CA . VAL B 1 847 ? 157.526 114.425 115.953 1.00 91.71 847 VAL B CA 1
ATOM 6543 C C . VAL B 1 847 ? 156.568 113.808 116.973 1.00 91.71 847 VAL B C 1
ATOM 6544 O O . VAL B 1 847 ? 155.472 114.341 117.176 1.00 91.71 847 VAL B O 1
ATOM 6548 N N . PHE B 1 848 ? 157.018 112.794 117.718 1.00 106.01 848 PHE B N 1
ATOM 6549 C CA . PHE B 1 848 ? 156.216 111.997 118.661 1.00 106.01 848 PHE B CA 1
ATOM 6550 C C . PHE B 1 848 ? 154.882 111.593 118.030 1.00 106.01 848 PHE B C 1
ATOM 6551 O O . PHE B 1 848 ? 153.800 111.777 118.591 1.00 106.01 848 PHE B O 1
ATOM 6559 N N . MET B 1 849 ? 155.004 111.064 116.809 1.00 102.81 849 MET B N 1
ATOM 6560 C CA . MET B 1 849 ? 153.894 110.820 115.884 1.00 102.81 849 MET B CA 1
ATOM 6561 C C . MET B 1 849 ? 153.015 112.066 115.747 1.00 102.81 849 MET B C 1
ATOM 6562 O O . MET B 1 849 ? 151.856 112.081 116.147 1.00 102.81 849 MET B O 1
ATOM 6567 N N . ALA B 1 850 ? 153.612 113.125 115.187 1.00 82.55 850 ALA B N 1
ATOM 6568 C CA . ALA B 1 850 ? 153.066 114.474 115.038 1.00 82.55 850 ALA B CA 1
ATOM 6569 C C . ALA B 1 850 ? 151.636 114.568 114.506 1.00 82.55 850 ALA B C 1
ATOM 6570 O O . ALA B 1 850 ? 150.964 115.562 114.798 1.00 82.55 850 ALA B O 1
ATOM 6572 N N . PRO B 1 851 ? 151.121 113.607 113.731 1.00 82.09 851 PRO B N 1
ATOM 6573 C CA . PRO B 1 851 ? 149.659 113.489 113.637 1.00 82.09 851 PRO B CA 1
ATOM 6574 C C . PRO B 1 851 ? 148.920 113.248 114.956 1.00 82.09 851 PRO B C 1
ATOM 6575 O O . PRO B 1 851 ? 147.712 113.497 114.991 1.00 82.09 851 PRO B O 1
ATOM 6579 N N . ILE B 1 852 ? 149.566 112.804 116.041 1.00 74.62 852 ILE B N 1
ATOM 6580 C CA . ILE B 1 852 ? 148.836 112.773 117.308 1.00 74.62 852 ILE B CA 1
ATOM 6581 C C . ILE B 1 852 ? 148.758 114.171 117.908 1.00 74.62 852 ILE B C 1
ATOM 6582 O O . ILE B 1 852 ? 147.938 114.421 118.799 1.00 74.62 852 ILE B O 1
ATOM 6587 N N . LEU B 1 853 ? 149.576 115.099 117.424 1.00 60.32 853 LEU B N 1
ATOM 6588 C CA . LEU B 1 853 ? 149.557 116.474 117.876 1.00 60.32 853 LEU B CA 1
ATOM 6589 C C . LEU B 1 853 ? 149.065 117.397 116.774 1.00 60.32 853 LEU B C 1
ATOM 6590 O O . LEU B 1 853 ? 148.999 118.611 116.970 1.00 60.32 853 LEU B O 1
ATOM 6595 N N . LYS B 1 854 ? 148.702 116.844 115.621 1.00 59.43 854 LYS B N 1
ATOM 6596 C CA . LYS B 1 854 ? 148.231 117.675 114.526 1.00 59.43 854 LYS B CA 1
ATOM 6597 C C . LYS B 1 854 ? 146.770 118.051 114.705 1.00 59.43 854 LYS B C 1
ATOM 6598 O O . LYS B 1 854 ? 146.385 119.177 114.380 1.00 59.43 854 LYS B O 1
ATOM 6604 N N . PHE B 1 855 ? 145.931 117.147 115.195 1.00 55.44 855 PHE B N 1
ATOM 6605 C CA . PHE B 1 855 ? 144.548 117.569 115.404 1.00 55.44 855 PHE B CA 1
ATOM 6606 C C . PHE B 1 855 ? 144.292 118.030 116.835 1.00 55.44 855 PHE B C 1
ATOM 6607 O O . PHE B 1 855 ? 143.332 117.646 117.485 1.00 55.44 855 PHE B O 1
ATOM 6615 N N . ILE B 1 856 ? 145.142 118.926 117.313 1.00 43.00 856 ILE B N 1
ATOM 6616 C CA . ILE B 1 856 ? 144.818 119.824 118.417 1.00 43.00 856 ILE B CA 1
ATOM 6617 C C . ILE B 1 856 ? 144.637 121.214 117.825 1.00 43.00 856 ILE B C 1
ATOM 6618 O O . ILE B 1 856 ? 145.530 121.700 117.123 1.00 43.00 856 ILE B O 1
ATOM 6623 N N . PRO B 1 857 ? 143.507 121.867 118.050 1.00 38.24 857 PRO B N 1
ATOM 6624 C CA . PRO B 1 857 ? 143.276 123.164 117.426 1.00 38.24 857 PRO B CA 1
ATOM 6625 C C . PRO B 1 857 ? 144.105 124.232 118.100 1.00 38.24 857 PRO B C 1
ATOM 6626 O O . PRO B 1 857 ? 144.271 124.232 119.319 1.00 38.24 857 PRO B O 1
ATOM 6630 N N . MET B 1 858 ? 144.660 125.120 117.288 1.00 39.35 858 MET B N 1
ATOM 6631 C CA . MET B 1 858 ? 145.425 126.234 117.837 1.00 39.35 858 MET B CA 1
ATOM 6632 C C . MET B 1 858 ? 144.615 127.170 118.742 1.00 39.35 858 MET B C 1
ATOM 6633 O O . MET B 1 858 ? 145.167 127.577 119.777 1.00 39.35 858 MET B O 1
ATOM 6638 N N . PRO B 1 859 ? 143.347 127.534 118.469 1.00 34.90 859 PRO B N 1
ATOM 6639 C CA . PRO B 1 859 ? 142.650 128.416 119.415 1.00 34.90 859 PRO B CA 1
ATOM 6640 C C . PRO B 1 859 ? 142.271 127.801 120.733 1.00 34.90 859 PRO B C 1
ATOM 6641 O O . PRO B 1 859 ? 141.849 128.555 121.610 1.00 34.90 859 PRO B O 1
ATOM 6645 N N . VAL B 1 860 ? 142.371 126.491 120.938 1.00 31.11 860 VAL B N 1
ATOM 6646 C CA . VAL B 1 860 ? 142.137 126.045 122.303 1.00 31.11 860 VAL B CA 1
ATOM 6647 C C . VAL B 1 860 ? 143.389 126.280 123.125 1.00 31.11 860 VAL B C 1
ATOM 6648 O O . VAL B 1 860 ? 143.308 126.469 124.342 1.00 31.11 860 VAL B O 1
ATOM 6652 N N . LEU B 1 861 ? 144.540 126.367 122.476 1.00 35.64 861 LEU B N 1
ATOM 6653 C CA . LEU B 1 861 ? 145.770 126.617 123.192 1.00 35.64 861 LEU B CA 1
ATOM 6654 C C . LEU B 1 861 ? 145.948 128.075 123.544 1.00 35.64 861 LEU B C 1
ATOM 6655 O O . LEU B 1 861 ? 146.725 128.386 124.447 1.00 35.64 861 LEU B O 1
ATOM 6660 N N . TYR B 1 862 ? 145.254 128.981 122.870 1.00 34.96 862 TYR B N 1
ATOM 6661 C CA . TYR B 1 862 ? 145.266 130.337 123.369 1.00 34.96 862 TYR B CA 1
ATOM 6662 C C . TYR B 1 862 ? 144.390 130.472 124.590 1.00 34.96 862 TYR B C 1
ATOM 6663 O O . TYR B 1 862 ? 144.585 131.395 125.379 1.00 34.96 862 TYR B O 1
ATOM 6672 N N . GLY B 1 863 ? 143.441 129.563 124.771 1.00 33.05 863 GLY B N 1
ATOM 6673 C CA . GLY B 1 863 ? 142.639 129.599 125.972 1.00 33.05 863 GLY B CA 1
ATOM 6674 C C . GLY B 1 863 ? 143.424 129.197 127.199 1.00 33.05 863 GLY B C 1
ATOM 6675 O O . GLY B 1 863 ? 143.296 129.816 128.257 1.00 33.05 863 GLY B O 1
ATOM 6676 N N . VAL B 1 864 ? 144.275 128.178 127.075 1.00 34.75 864 VAL B N 1
ATOM 6677 C CA . VAL B 1 864 ? 145.061 127.789 128.231 1.00 34.75 864 VAL B CA 1
ATOM 6678 C C . VAL B 1 864 ? 146.197 128.761 128.473 1.00 34.75 864 VAL B C 1
ATOM 6679 O O . VAL B 1 864 ? 146.819 128.720 129.535 1.00 34.75 864 VAL B O 1
ATOM 6683 N N . PHE B 1 865 ? 146.500 129.638 127.518 1.00 38.45 865 PHE B N 1
ATOM 6684 C CA . PHE B 1 865 ? 147.306 130.801 127.854 1.00 38.45 865 PHE B CA 1
ATOM 6685 C C . PHE B 1 865 ? 146.534 131.760 128.744 1.00 38.45 865 PHE B C 1
ATOM 6686 O O . PHE B 1 865 ? 147.051 132.223 129.765 1.00 38.45 865 PHE B O 1
ATOM 6694 N N . LEU B 1 866 ? 145.288 132.056 128.385 1.00 31.52 866 LEU B N 1
ATOM 6695 C CA . LEU B 1 866 ? 144.520 133.004 129.173 1.00 31.52 866 LEU B CA 1
ATOM 6696 C C . LEU B 1 866 ? 144.132 132.433 130.521 1.00 31.52 866 LEU B C 1
ATOM 6697 O O . LEU B 1 866 ? 143.899 133.201 131.455 1.00 31.52 866 LEU B O 1
ATOM 6702 N N . TYR B 1 867 ? 144.085 131.114 130.664 1.00 36.54 867 TYR B N 1
ATOM 6703 C CA . TYR B 1 867 ? 143.937 130.584 132.007 1.00 36.54 867 TYR B CA 1
ATOM 6704 C C . TYR B 1 867 ? 145.210 130.774 132.810 1.00 36.54 867 TYR B C 1
ATOM 6705 O O . TYR B 1 867 ? 145.151 131.124 133.993 1.00 36.54 867 TYR B O 1
ATOM 6714 N N . MET B 1 868 ? 146.372 130.554 132.195 1.00 38.25 868 MET B N 1
ATOM 6715 C CA . MET B 1 868 ? 147.610 130.749 132.936 1.00 38.25 868 MET B CA 1
ATOM 6716 C C . MET B 1 868 ? 147.874 132.213 133.228 1.00 38.25 868 MET B C 1
ATOM 6717 O O . MET B 1 868 ? 148.560 132.515 134.205 1.00 38.25 868 MET B O 1
ATOM 6722 N N . GLY B 1 869 ? 147.330 133.121 132.423 1.00 34.37 869 GLY B N 1
ATOM 6723 C CA . GLY B 1 869 ? 147.449 134.531 132.743 1.00 34.37 869 GLY B CA 1
ATOM 6724 C C . GLY B 1 869 ? 146.647 134.914 133.970 1.00 34.37 869 GLY B C 1
ATOM 6725 O O . GLY B 1 869 ? 147.182 135.504 134.908 1.00 34.37 869 GLY B O 1
ATOM 6726 N N . VAL B 1 870 ? 145.362 134.562 133.988 1.00 33.86 870 VAL B N 1
ATOM 6727 C CA . VAL B 1 870 ? 144.477 134.990 135.065 1.00 33.86 870 VAL B CA 1
ATOM 6728 C C . VAL B 1 870 ? 144.823 134.273 136.360 1.00 33.86 870 VAL B C 1
ATOM 6729 O O . VAL B 1 870 ? 144.789 134.862 137.444 1.00 33.86 870 VAL B O 1
ATOM 6733 N N . ALA B 1 871 ? 145.218 133.014 136.270 1.00 41.18 871 ALA B N 1
ATOM 6734 C CA . ALA B 1 871 ? 145.604 132.317 137.482 1.00 41.18 871 ALA B CA 1
ATOM 6735 C C . ALA B 1 871 ? 146.988 132.700 137.972 1.00 41.18 871 ALA B C 1
ATOM 6736 O O . ALA B 1 871 ? 147.344 132.330 139.093 1.00 41.18 871 ALA B O 1
ATOM 6738 N N . SER B 1 872 ? 147.779 133.419 137.173 1.00 46.03 872 SER B N 1
ATOM 6739 C CA . SER B 1 872 ? 149.090 133.832 137.654 1.00 46.03 872 SER B CA 1
ATOM 6740 C C . SER B 1 872 ? 148.981 134.929 138.694 1.00 46.03 872 SER B C 1
ATOM 6741 O O . SER B 1 872 ? 149.825 135.016 139.588 1.00 46.03 872 SER B O 1
ATOM 6744 N N . LEU B 1 873 ? 147.955 135.769 138.602 1.00 48.75 873 LEU B N 1
ATOM 6745 C CA . LEU B 1 873 ? 147.726 136.826 139.572 1.00 48.75 873 LEU B CA 1
ATOM 6746 C C . LEU B 1 873 ? 146.734 136.419 140.650 1.00 48.75 873 LEU B C 1
ATOM 6747 O O . LEU B 1 873 ? 146.031 137.269 141.197 1.00 48.75 873 LEU B O 1
ATOM 6752 N N . ASN B 1 874 ? 146.682 135.132 140.982 1.00 56.42 874 ASN B N 1
ATOM 6753 C CA . ASN B 1 874 ? 145.756 134.667 142.005 1.00 56.42 874 ASN B CA 1
ATOM 6754 C C . ASN B 1 874 ? 146.176 135.153 143.382 1.00 56.42 874 ASN B C 1
ATOM 6755 O O . ASN B 1 874 ? 145.450 135.911 144.034 1.00 56.42 874 ASN B O 1
ATOM 6760 N N . GLY B 1 875 ? 147.343 134.732 143.841 1.00 64.23 875 GLY B N 1
ATOM 6761 C CA . GLY B 1 875 ? 147.751 134.970 145.207 1.00 64.23 875 GLY B CA 1
ATOM 6762 C C . GLY B 1 875 ? 148.524 136.241 145.455 1.00 64.23 875 GLY B C 1
ATOM 6763 O O . GLY B 1 875 ? 149.062 136.403 146.555 1.00 64.23 875 GLY B O 1
ATOM 6764 N N . VAL B 1 876 ? 148.608 137.143 144.476 1.00 66.21 876 VAL B N 1
ATOM 6765 C CA . VAL B 1 876 ? 149.335 138.386 144.676 1.00 66.21 876 VAL B CA 1
ATOM 6766 C C . VAL B 1 876 ? 148.574 139.271 145.652 1.00 66.21 876 VAL B C 1
ATOM 6767 O O . VAL B 1 876 ? 147.351 139.166 145.806 1.00 66.21 876 VAL B O 1
ATOM 6771 N N . GLN B 1 877 ? 149.308 140.123 146.355 1.00 77.57 877 GLN B N 1
ATOM 6772 C CA . GLN B 1 877 ? 148.668 140.998 147.323 1.00 77.57 877 GLN B CA 1
ATOM 6773 C C . GLN B 1 877 ? 148.001 142.174 146.639 1.00 77.57 877 GLN B C 1
ATOM 6774 O O . GLN B 1 877 ? 146.981 142.674 147.114 1.00 77.57 877 GLN B O 1
ATOM 6780 N N . PHE B 1 878 ? 148.540 142.580 145.499 1.00 74.47 878 PHE B N 1
ATOM 6781 C CA . PHE B 1 878 ? 148.104 143.796 144.830 1.00 74.47 878 PHE B CA 1
ATOM 6782 C C . PHE B 1 878 ? 146.711 143.672 144.233 1.00 74.47 878 PHE B C 1
ATOM 6783 O O . PHE B 1 878 ? 145.963 144.654 144.216 1.00 74.47 878 PHE B O 1
ATOM 6791 N N . MET B 1 879 ? 146.330 142.486 143.757 1.00 72.30 879 MET B N 1
ATOM 6792 C CA . MET B 1 879 ? 144.963 142.313 143.283 1.00 72.30 879 MET B CA 1
ATOM 6793 C C . MET B 1 879 ? 143.964 142.317 144.427 1.00 72.30 879 MET B C 1
ATOM 6794 O O . MET B 1 879 ? 142.823 142.746 144.238 1.00 72.30 879 MET B O 1
ATOM 6799 N N . ASP B 1 880 ? 144.374 141.892 145.625 1.00 81.21 880 ASP B N 1
ATOM 6800 C CA . ASP B 1 880 ? 143.453 141.899 146.757 1.00 81.21 880 ASP B CA 1
ATOM 6801 C C . ASP B 1 880 ? 143.129 143.303 147.233 1.00 81.21 880 ASP B C 1
ATOM 6802 O O . ASP B 1 880 ? 142.184 143.477 148.005 1.00 81.21 880 ASP B O 1
ATOM 6807 N N . ARG B 1 881 ? 143.889 144.304 146.797 1.00 83.19 881 ARG B N 1
ATOM 6808 C CA . ARG B 1 881 ? 143.570 145.685 147.098 1.00 83.19 881 ARG B CA 1
ATOM 6809 C C . ARG B 1 881 ? 143.132 146.485 145.883 1.00 83.19 881 ARG B C 1
ATOM 6810 O O . ARG B 1 881 ? 142.479 147.516 146.055 1.00 83.19 881 ARG B O 1
ATOM 6818 N N . LEU B 1 882 ? 143.472 146.052 144.667 1.00 77.85 882 LEU B N 1
ATOM 6819 C CA . LEU B 1 882 ? 142.905 146.726 143.506 1.00 77.85 882 LEU B CA 1
ATOM 6820 C C . LEU B 1 882 ? 141.427 146.399 143.373 1.00 77.85 882 LEU B C 1
ATOM 6821 O O . LEU B 1 882 ? 140.665 147.198 142.823 1.00 77.85 882 LEU B O 1
ATOM 6826 N N . LYS B 1 883 ? 141.003 145.245 143.881 1.00 77.87 883 LYS B N 1
ATOM 6827 C CA . LYS B 1 883 ? 139.592 144.941 144.054 1.00 77.87 883 LYS B CA 1
ATOM 6828 C C . LYS B 1 883 ? 139.062 145.411 145.399 1.00 77.87 883 LYS B C 1
ATOM 6829 O O . LYS B 1 883 ? 138.040 144.897 145.864 1.00 77.87 883 LYS B O 1
ATOM 6835 N N . LEU B 1 884 ? 139.749 146.347 146.052 1.00 84.84 884 LEU B N 1
ATOM 6836 C CA . LEU B 1 884 ? 139.230 146.979 147.252 1.00 84.84 884 LEU B CA 1
ATOM 6837 C C . LEU B 1 884 ? 138.813 148.420 147.011 1.00 84.84 884 LEU B C 1
ATOM 6838 O O . LEU B 1 884 ? 138.057 148.968 147.817 1.00 84.84 884 LEU B O 1
ATOM 6843 N N . LEU B 1 885 ? 139.261 149.028 145.909 1.00 87.35 885 LEU B N 1
ATOM 6844 C CA . LEU B 1 885 ? 138.699 150.304 145.484 1.00 87.35 885 LEU B CA 1
ATOM 6845 C C . LEU B 1 885 ? 137.219 150.170 145.163 1.00 87.35 885 LEU B C 1
ATOM 6846 O O . LEU B 1 885 ? 136.427 151.070 145.460 1.00 87.35 885 LEU B O 1
ATOM 6851 N N . LEU B 1 886 ? 136.826 149.053 144.563 1.00 89.56 886 LEU B N 1
ATOM 6852 C CA . LEU B 1 886 ? 135.434 148.838 144.210 1.00 89.56 886 LEU B CA 1
ATOM 6853 C C . LEU B 1 886 ? 134.622 148.260 145.357 1.00 89.56 886 LEU B C 1
ATOM 6854 O O . LEU B 1 886 ? 133.412 148.081 145.214 1.00 89.56 886 LEU B O 1
ATOM 6859 N N . MET B 1 887 ? 135.244 147.975 146.467 1.00 98.40 887 MET B N 1
ATOM 6860 C CA . MET B 1 887 ? 134.556 147.346 147.579 1.00 98.40 887 MET B CA 1
ATOM 6861 C C . MET B 1 887 ? 134.074 148.419 148.544 1.00 98.40 887 MET B C 1
ATOM 6862 O O . MET B 1 887 ? 134.893 149.174 149.072 1.00 98.40 887 MET B O 1
ATOM 6867 N N . PRO B 1 888 ? 132.766 148.544 148.772 1.00 108.57 888 PRO B N 1
ATOM 6868 C CA . PRO B 1 888 ? 132.277 149.582 149.685 1.00 108.57 888 PRO B CA 1
ATOM 6869 C C . PRO B 1 888 ? 132.610 149.266 151.133 1.00 108.57 888 PRO B C 1
ATOM 6870 O O . PRO B 1 888 ? 132.810 148.111 151.515 1.00 108.57 888 PRO B O 1
ATOM 6874 N N . LEU B 1 889 ? 132.611 150.327 151.946 1.00 120.03 889 LEU B N 1
ATOM 6875 C CA . LEU B 1 889 ? 133.467 150.394 153.127 1.00 120.03 889 LEU B CA 1
ATOM 6876 C C . LEU B 1 889 ? 133.030 149.458 154.246 1.00 120.03 889 LEU B C 1
ATOM 6877 O O . LEU B 1 889 ? 133.882 148.951 154.982 1.00 120.03 889 LEU B O 1
ATOM 6882 N N . LYS B 1 890 ? 131.735 149.193 154.393 1.00 126.26 890 LYS B N 1
ATOM 6883 C CA . LYS B 1 890 ? 131.265 148.399 155.528 1.00 126.26 890 LYS B CA 1
ATOM 6884 C C . LYS B 1 890 ? 131.443 146.905 155.230 1.00 126.26 890 LYS B C 1
ATOM 6885 O O . LYS B 1 890 ? 130.494 146.151 155.011 1.00 126.26 890 LYS B O 1
ATOM 6891 N N . HIS B 1 891 ? 132.706 146.488 155.209 1.00 126.11 891 HIS B N 1
ATOM 6892 C CA . HIS B 1 891 ? 133.095 145.144 154.813 1.00 126.11 891 HIS B CA 1
ATOM 6893 C C . HIS B 1 891 ? 134.379 144.744 155.516 1.00 126.11 891 HIS B C 1
ATOM 6894 O O . HIS B 1 891 ? 134.919 145.503 156.327 1.00 126.11 891 HIS B O 1
ATOM 6901 N N . GLN B 1 892 ? 134.868 143.550 155.192 1.00 138.66 892 GLN B N 1
ATOM 6902 C CA . GLN B 1 892 ? 135.932 142.954 155.983 1.00 138.66 892 GLN B CA 1
ATOM 6903 C C . GLN B 1 892 ? 137.226 142.856 155.180 1.00 138.66 892 GLN B C 1
ATOM 6904 O O . GLN B 1 892 ? 137.256 142.237 154.111 1.00 138.66 892 GLN B O 1
ATOM 6910 N N . PRO B 1 893 ? 138.302 143.468 155.658 1.00 142.14 893 PRO B N 1
ATOM 6911 C CA . PRO B 1 893 ? 139.632 143.166 155.119 1.00 142.14 893 PRO B CA 1
ATOM 6912 C C . PRO B 1 893 ? 140.309 142.015 155.845 1.00 142.14 893 PRO B C 1
ATOM 6913 O O . PRO B 1 893 ? 139.691 141.295 156.633 1.00 142.14 893 PRO B O 1
ATOM 6917 N N . ASP B 1 894 ? 141.594 141.830 155.560 1.00 133.28 894 ASP B N 1
ATOM 6918 C CA . ASP B 1 894 ? 142.336 140.730 156.154 1.00 133.28 894 ASP B CA 1
ATOM 6919 C C . ASP B 1 894 ? 143.076 141.139 157.428 1.00 133.28 894 ASP B C 1
ATOM 6920 O O . ASP B 1 894 ? 142.764 140.640 158.514 1.00 133.28 894 ASP B O 1
ATOM 6925 N N . PHE B 1 895 ? 144.035 142.062 157.333 1.00 131.23 895 PHE B N 1
ATOM 6926 C CA . PHE B 1 895 ? 144.986 142.313 158.415 1.00 131.23 895 PHE B CA 1
ATOM 6927 C C . PHE B 1 895 ? 144.447 143.346 159.396 1.00 131.23 895 PHE B C 1
ATOM 6928 O O . PHE B 1 895 ? 143.627 144.192 159.032 1.00 131.23 895 PHE B O 1
ATOM 6936 N N . ILE B 1 896 ? 144.961 143.299 160.626 1.00 132.01 896 ILE B N 1
ATOM 6937 C CA . ILE B 1 896 ? 144.373 143.997 161.763 1.00 132.01 896 ILE B CA 1
ATOM 6938 C C . ILE B 1 896 ? 145.388 145.010 162.299 1.00 132.01 896 ILE B C 1
ATOM 6939 O O . ILE B 1 896 ? 146.601 144.849 162.106 1.00 132.01 896 ILE B O 1
ATOM 6944 N N . TYR B 1 897 ? 144.874 146.107 162.876 1.00 126.67 897 TYR B N 1
ATOM 6945 C CA . TYR B 1 897 ? 145.500 146.996 163.858 1.00 126.67 897 TYR B CA 1
ATOM 6946 C C . TYR B 1 897 ? 146.475 148.029 163.295 1.00 126.67 897 TYR B C 1
ATOM 6947 O O . TYR B 1 897 ? 146.763 149.024 163.970 1.00 126.67 897 TYR B O 1
ATOM 6956 N N . LEU B 1 898 ? 146.896 147.927 162.038 1.00 123.72 898 LEU B N 1
ATOM 6957 C CA . LEU B 1 898 ? 147.920 148.880 161.629 1.00 123.72 898 LEU B CA 1
ATOM 6958 C C . LEU B 1 898 ? 147.494 149.722 160.434 1.00 123.72 898 LEU B C 1
ATOM 6959 O O . LEU B 1 898 ? 148.097 150.767 160.170 1.00 123.72 898 LEU B O 1
ATOM 6964 N N . ARG B 1 899 ? 146.461 149.310 159.702 1.00 127.33 899 ARG B N 1
ATOM 6965 C CA . ARG B 1 899 ? 145.936 150.215 158.683 1.00 127.33 899 ARG B CA 1
ATOM 6966 C C . ARG B 1 899 ? 144.432 150.391 158.815 1.00 127.33 899 ARG B C 1
ATOM 6967 O O . ARG B 1 899 ? 143.782 150.932 157.914 1.00 127.33 899 ARG B O 1
ATOM 6975 N N . HIS B 1 900 ? 143.864 149.969 159.941 1.00 132.30 900 HIS B N 1
ATOM 6976 C CA . HIS B 1 900 ? 142.435 150.163 160.153 1.00 132.30 900 HIS B CA 1
ATOM 6977 C C . HIS B 1 900 ? 142.111 151.596 160.545 1.00 132.30 900 HIS B C 1
ATOM 6978 O O . HIS B 1 900 ? 140.982 152.057 160.351 1.00 132.30 900 HIS B O 1
ATOM 6985 N N . VAL B 1 901 ? 143.063 152.307 161.132 1.00 130.57 901 VAL B N 1
ATOM 6986 C CA . VAL B 1 901 ? 142.885 153.746 161.309 1.00 130.57 901 VAL B CA 1
ATOM 6987 C C . VAL B 1 901 ? 143.299 154.471 160.024 1.00 130.57 901 VAL B C 1
ATOM 6988 O O . VAL B 1 901 ? 142.548 155.349 159.574 1.00 130.57 901 VAL B O 1
ATOM 6992 N N . PRO B 1 902 ? 144.462 154.158 159.363 1.00 120.15 902 PRO B N 1
ATOM 6993 C CA . PRO B 1 902 ? 144.596 154.776 158.024 1.00 120.15 902 PRO B CA 1
ATOM 6994 C C . PRO B 1 902 ? 143.949 153.951 156.920 1.00 120.15 902 PRO B C 1
ATOM 6995 O O . PRO B 1 902 ? 144.600 153.242 156.145 1.00 120.15 902 PRO B O 1
ATOM 6999 N N . LEU B 1 903 ? 142.626 154.043 156.842 1.00 111.91 903 LEU B N 1
ATOM 7000 C CA . LEU B 1 903 ? 141.912 153.426 155.735 1.00 111.91 903 LEU B CA 1
ATOM 7001 C C . LEU B 1 903 ? 142.189 154.171 154.441 1.00 111.91 903 LEU B C 1
ATOM 7002 O O . LEU B 1 903 ? 142.334 153.559 153.379 1.00 111.91 903 LEU B O 1
ATOM 7007 N N . ARG B 1 904 ? 142.285 155.499 154.519 1.00 106.89 904 ARG B N 1
ATOM 7008 C CA . ARG B 1 904 ? 142.524 156.313 153.336 1.00 106.89 904 ARG B CA 1
ATOM 7009 C C . ARG B 1 904 ? 143.915 156.112 152.761 1.00 106.89 904 ARG B C 1
ATOM 7010 O O . ARG B 1 904 ? 144.113 156.347 151.564 1.00 106.89 904 ARG B O 1
ATOM 7018 N N . ARG B 1 905 ? 144.880 155.690 153.577 1.00 106.78 905 ARG B N 1
ATOM 7019 C CA . ARG B 1 905 ? 146.231 155.483 153.070 1.00 106.78 905 ARG B CA 1
ATOM 7020 C C . ARG B 1 905 ? 146.308 154.250 152.180 1.00 106.78 905 ARG B C 1
ATOM 7021 O O . ARG B 1 905 ? 147.162 154.180 151.289 1.00 106.78 905 ARG B O 1
ATOM 7029 N N . VAL B 1 906 ? 145.435 153.267 152.422 1.00 100.66 906 VAL B N 1
ATOM 7030 C CA . VAL B 1 906 ? 145.332 152.110 151.541 1.00 100.66 906 VAL B CA 1
ATOM 7031 C C . VAL B 1 906 ? 144.922 152.548 150.152 1.00 100.66 906 VAL B C 1
ATOM 7032 O O . VAL B 1 906 ? 145.537 152.162 149.153 1.00 100.66 906 VAL B O 1
ATOM 7036 N N . HIS B 1 907 ? 143.909 153.409 150.079 1.00 100.16 907 HIS B N 1
ATOM 7037 C CA . HIS B 1 907 ? 143.427 153.904 148.799 1.00 100.16 907 HIS B CA 1
ATOM 7038 C C . HIS B 1 907 ? 144.445 154.825 148.145 1.00 100.16 907 HIS B C 1
ATOM 7039 O O . HIS B 1 907 ? 144.452 154.971 146.919 1.00 100.16 907 HIS B O 1
ATOM 7046 N N . LEU B 1 908 ? 145.328 155.429 148.939 1.00 101.74 908 LEU B N 1
ATOM 7047 C CA . LEU B 1 908 ? 146.402 156.236 148.388 1.00 101.74 908 LEU B CA 1
ATOM 7048 C C . LEU B 1 908 ? 147.584 155.394 147.946 1.00 101.74 908 LEU B C 1
ATOM 7049 O O . LEU B 1 908 ? 148.246 155.749 146.965 1.00 101.74 908 LEU B O 1
ATOM 7054 N N . PHE B 1 909 ? 147.876 154.297 148.652 1.00 98.03 909 PHE B N 1
ATOM 7055 C CA . PHE B 1 909 ? 149.069 153.526 148.326 1.00 98.03 909 PHE B CA 1
ATOM 7056 C C . PHE B 1 909 ? 148.894 152.785 147.015 1.00 98.03 909 PHE B C 1
ATOM 7057 O O . PHE B 1 909 ? 149.765 152.838 146.140 1.00 98.03 909 PHE B O 1
ATOM 7065 N N . THR B 1 910 ? 147.775 152.079 146.871 1.00 95.16 910 THR B N 1
ATOM 7066 C CA . THR B 1 910 ? 147.545 151.295 145.669 1.00 95.16 910 THR B CA 1
ATOM 7067 C C . THR B 1 910 ? 147.342 152.185 144.460 1.00 95.16 910 THR B C 1
ATOM 7068 O O . THR B 1 910 ? 147.733 151.808 143.353 1.00 95.16 910 THR B O 1
ATOM 7072 N N . PHE B 1 911 ? 146.770 153.375 144.658 1.00 94.99 911 PHE B N 1
ATOM 7073 C CA . PHE B 1 911 ? 146.658 154.325 143.560 1.00 94.99 911 PHE B CA 1
ATOM 7074 C C . PHE B 1 911 ? 148.024 154.816 143.119 1.00 94.99 911 PHE B C 1
ATOM 7075 O O . PHE B 1 911 ? 148.220 155.125 141.939 1.00 94.99 911 PHE B O 1
ATOM 7083 N N . LEU B 1 912 ? 148.976 154.890 144.043 1.00 92.57 912 LEU B N 1
ATOM 7084 C CA . LEU B 1 912 ? 150.343 155.177 143.644 1.00 92.57 912 LEU B CA 1
ATOM 7085 C C . LEU B 1 912 ? 150.943 153.993 142.905 1.00 92.57 912 LEU B C 1
ATOM 7086 O O . LEU B 1 912 ? 151.699 154.166 141.941 1.00 92.57 912 LEU B O 1
ATOM 7091 N N . GLN B 1 913 ? 150.586 152.782 143.320 1.00 93.32 913 GLN B N 1
ATOM 7092 C CA . GLN B 1 913 ? 151.082 151.585 142.659 1.00 93.32 913 GLN B CA 1
ATOM 7093 C C . GLN B 1 913 ? 150.413 151.369 141.311 1.00 93.32 913 GLN B C 1
ATOM 7094 O O . GLN B 1 913 ? 151.054 150.875 140.381 1.00 93.32 913 GLN B O 1
ATOM 7100 N N . VAL B 1 914 ? 149.138 151.740 141.179 1.00 90.59 914 VAL B N 1
ATOM 7101 C CA . VAL B 1 914 ? 148.498 151.713 139.870 1.00 90.59 914 VAL B CA 1
ATOM 7102 C C . VAL B 1 914 ? 149.140 152.745 138.958 1.00 90.59 914 VAL B C 1
ATOM 7103 O O . VAL B 1 914 ? 149.307 152.505 137.753 1.00 90.59 914 VAL B O 1
ATOM 7107 N N . LEU B 1 915 ? 149.594 153.860 139.536 1.00 94.61 915 LEU B N 1
ATOM 7108 C CA . LEU B 1 915 ? 150.149 154.953 138.748 1.00 94.61 915 LEU B CA 1
ATOM 7109 C C . LEU B 1 915 ? 151.452 154.552 138.077 1.00 94.61 915 LEU B C 1
ATOM 7110 O O . LEU B 1 915 ? 151.700 154.931 136.929 1.00 94.61 915 LEU B O 1
ATOM 7115 N N . CYS B 1 916 ? 152.286 153.769 138.754 1.00 95.27 916 CYS B N 1
ATOM 7116 C CA . CYS B 1 916 ? 153.552 153.417 138.135 1.00 95.27 916 CYS B CA 1
ATOM 7117 C C . CYS B 1 916 ? 153.398 152.334 137.081 1.00 95.27 916 CYS B C 1
ATOM 7118 O O . CYS B 1 916 ? 154.264 152.217 136.214 1.00 95.27 916 CYS B O 1
ATOM 7121 N N . LEU B 1 917 ? 152.308 151.567 137.109 1.00 87.41 917 LEU B N 1
ATOM 7122 C CA . LEU B 1 917 ? 152.097 150.576 136.060 1.00 87.41 917 LEU B CA 1
ATOM 7123 C C . LEU B 1 917 ? 151.759 151.239 134.739 1.00 87.41 917 LEU B C 1
ATOM 7124 O O . LEU B 1 917 ? 152.127 150.729 133.678 1.00 87.41 917 LEU B O 1
ATOM 7129 N N . ALA B 1 918 ? 151.057 152.371 134.791 1.00 92.27 918 ALA B N 1
ATOM 7130 C CA . ALA B 1 918 ? 150.697 153.081 133.575 1.00 92.27 918 ALA B CA 1
ATOM 7131 C C . ALA B 1 918 ? 151.912 153.696 132.902 1.00 92.27 918 ALA B C 1
ATOM 7132 O O . ALA B 1 918 ? 151.947 153.801 131.669 1.00 92.27 918 ALA B O 1
ATOM 7134 N N . LEU B 1 919 ? 152.896 154.129 133.692 1.00 97.27 919 LEU B N 1
ATOM 7135 C CA . LEU B 1 919 ? 154.178 154.532 133.128 1.00 97.27 919 LEU B CA 1
ATOM 7136 C C . LEU B 1 919 ? 154.840 153.360 132.423 1.00 97.27 919 LEU B C 1
ATOM 7137 O O . LEU B 1 919 ? 155.233 153.462 131.256 1.00 97.27 919 LEU B O 1
ATOM 7142 N N . LEU B 1 920 ? 154.917 152.219 133.109 1.00 92.96 920 LEU B N 1
ATOM 7143 C CA . LEU B 1 920 ? 155.561 151.040 132.547 1.00 92.96 920 LEU B CA 1
ATOM 7144 C C . LEU B 1 920 ? 154.790 150.453 131.380 1.00 92.96 920 LEU B C 1
ATOM 7145 O O . LEU B 1 920 ? 155.388 149.790 130.528 1.00 92.96 920 LEU B O 1
ATOM 7150 N N . TRP B 1 921 ? 153.475 150.654 131.331 1.00 90.18 921 TRP B N 1
ATOM 7151 C CA . TRP B 1 921 ? 152.724 150.166 130.183 1.00 90.18 921 TRP B CA 1
ATOM 7152 C C . TRP B 1 921 ? 153.073 150.950 128.927 1.00 90.18 921 TRP B C 1
ATOM 7153 O O . TRP B 1 921 ? 153.313 150.362 127.866 1.00 90.18 921 TRP B O 1
ATOM 7164 N N . ILE B 1 922 ? 153.114 152.275 129.028 1.00 103.46 922 ILE B N 1
ATOM 7165 C CA . ILE B 1 922 ? 153.276 153.073 127.825 1.00 103.46 922 ILE B CA 1
ATOM 7166 C C . ILE B 1 922 ? 154.743 153.130 127.408 1.00 103.46 922 ILE B C 1
ATOM 7167 O O . ILE B 1 922 ? 155.050 153.295 126.223 1.00 103.46 922 ILE B O 1
ATOM 7172 N N . LEU B 1 923 ? 155.669 152.948 128.347 1.00 104.88 923 LEU B N 1
ATOM 7173 C CA . LEU B 1 923 ? 157.065 152.767 127.977 1.00 104.88 923 LEU B CA 1
ATOM 7174 C C . LEU B 1 923 ? 157.325 151.401 127.359 1.00 104.88 923 LEU B C 1
ATOM 7175 O O . LEU B 1 923 ? 158.304 151.243 126.624 1.00 104.88 923 LEU B O 1
ATOM 7180 N N . LYS B 1 924 ? 156.473 150.414 127.632 1.00 108.16 924 LYS B N 1
ATOM 7181 C CA . LYS B 1 924 ? 156.582 149.142 126.931 1.00 108.16 924 LYS B CA 1
ATOM 7182 C C . LYS B 1 924 ? 156.121 149.274 125.485 1.00 108.16 924 LYS B C 1
ATOM 7183 O O . LYS B 1 924 ? 156.603 148.544 124.610 1.00 108.16 924 LYS B O 1
ATOM 7189 N N . SER B 1 925 ? 155.228 150.228 125.212 1.00 113.76 925 SER B N 1
ATOM 7190 C CA . SER B 1 925 ? 154.735 150.433 123.853 1.00 113.76 925 SER B CA 1
ATOM 7191 C C . SER B 1 925 ? 155.822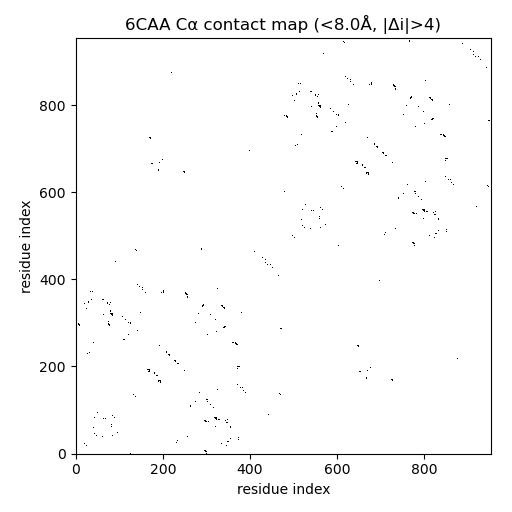 150.986 122.940 1.00 113.76 925 SER B C 1
ATOM 7192 O O . SER B 1 925 ? 155.945 150.558 121.787 1.00 113.76 925 SER B O 1
ATOM 7195 N N . THR B 1 926 ? 156.627 151.922 123.436 1.00 118.17 926 THR B N 1
ATOM 7196 C CA . THR B 1 926 ? 157.718 152.462 122.641 1.00 118.17 926 THR B CA 1
ATOM 7197 C C . THR B 1 926 ? 158.912 151.514 122.673 1.00 118.17 926 THR B C 1
ATOM 7198 O O . THR B 1 926 ? 158.868 150.432 123.264 1.00 118.17 926 THR B O 1
ATOM 7202 N N . VAL B 1 927 ? 160.006 151.922 122.038 1.00 118.87 927 VAL B N 1
ATOM 7203 C CA . VAL B 1 927 ? 161.218 151.097 122.012 1.00 118.87 927 VAL B CA 1
ATOM 7204 C C . VAL B 1 927 ? 161.978 151.455 123.283 1.00 118.87 927 VAL B C 1
ATOM 7205 O O . VAL B 1 927 ? 162.888 152.286 123.309 1.00 118.87 927 VAL B O 1
ATOM 7209 N N . ALA B 1 928 ? 161.555 150.837 124.379 1.00 117.36 928 ALA B N 1
ATOM 7210 C CA . ALA B 1 928 ? 162.205 151.014 125.667 1.00 117.36 928 ALA B CA 1
ATOM 7211 C C . ALA B 1 928 ? 162.240 149.709 126.443 1.00 117.36 928 ALA B C 1
ATOM 7212 O O . ALA B 1 928 ? 162.600 149.720 127.624 1.00 117.36 928 ALA B O 1
ATOM 7214 N N . ALA B 1 929 ? 161.837 148.599 125.831 1.00 117.34 929 ALA B N 1
ATOM 7215 C CA . ALA B 1 929 ? 161.938 147.300 126.474 1.00 117.34 929 ALA B CA 1
ATOM 7216 C C . ALA B 1 929 ? 163.278 146.638 126.227 1.00 117.34 929 ALA B C 1
ATOM 7217 O O . ALA B 1 929 ? 163.649 145.736 126.981 1.00 117.34 929 ALA B O 1
ATOM 7219 N N . ILE B 1 930 ? 163.991 147.044 125.175 1.00 119.43 930 ILE B N 1
ATOM 7220 C CA . ILE B 1 930 ? 165.336 146.535 124.953 1.00 119.43 930 ILE B CA 1
ATOM 7221 C C . ILE B 1 930 ? 166.266 146.983 126.069 1.00 119.43 930 ILE B C 1
ATOM 7222 O O . ILE B 1 930 ? 167.154 146.228 126.482 1.00 119.43 930 ILE B O 1
ATOM 7227 N N . ILE B 1 931 ? 166.074 148.192 126.591 1.00 124.55 931 ILE B N 1
ATOM 7228 C CA . ILE B 1 931 ? 166.680 148.589 127.857 1.00 124.55 931 ILE B CA 1
ATOM 7229 C C . ILE B 1 931 ? 165.648 148.182 128.903 1.00 124.55 931 ILE B C 1
ATOM 7230 O O . ILE B 1 931 ? 164.770 148.951 129.283 1.00 124.55 931 ILE B O 1
ATOM 7235 N N . PHE B 1 932 ? 165.724 146.945 129.335 1.00 116.52 932 PHE B N 1
ATOM 7236 C CA . PHE B 1 932 ? 164.612 146.431 130.120 1.00 116.52 932 PHE B CA 1
ATOM 7237 C C . PHE B 1 932 ? 164.546 146.822 131.600 1.00 116.52 932 PHE B C 1
ATOM 7238 O O . PHE B 1 932 ? 163.448 147.139 132.057 1.00 116.52 932 PHE B O 1
ATOM 7246 N N . PRO B 1 933 ? 165.616 1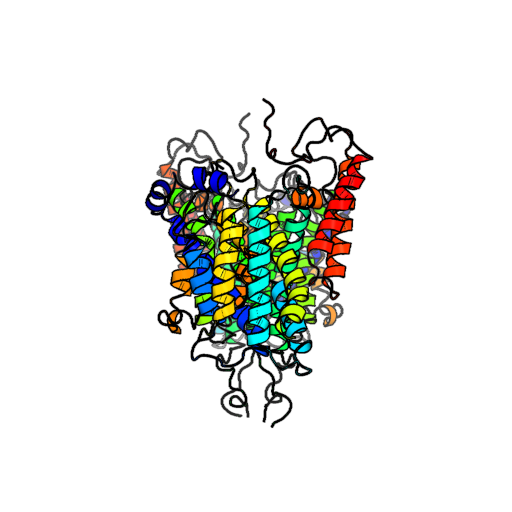46.816 132.405 1.00 118.93 933 PRO B N 1
ATOM 7247 C CA . PRO B 1 933 ? 165.425 147.191 133.812 1.00 118.93 933 PRO B CA 1
ATOM 7248 C C . PRO B 1 933 ? 165.263 148.677 134.064 1.00 118.93 933 PRO B C 1
ATOM 7249 O O . PRO B 1 933 ? 165.163 149.068 135.230 1.00 118.93 933 PRO B O 1
ATOM 7253 N N . VAL B 1 934 ? 165.221 149.521 133.029 1.00 126.42 934 VAL B N 1
ATOM 7254 C CA . VAL B 1 934 ? 164.952 150.931 133.275 1.00 126.42 934 VAL B CA 1
ATOM 7255 C C . VAL B 1 934 ? 163.487 151.122 133.647 1.00 126.42 934 VAL B C 1
ATOM 7256 O O . VAL B 1 934 ? 163.129 152.134 134.255 1.00 126.42 934 VAL B O 1
ATOM 7260 N N . MET B 1 935 ? 162.633 150.154 133.330 1.00 121.01 935 MET B N 1
ATOM 7261 C CA . MET B 1 935 ? 161.303 150.097 133.900 1.00 121.01 935 MET B CA 1
ATOM 7262 C C . MET B 1 935 ? 161.267 149.249 135.165 1.00 121.01 935 MET B C 1
ATOM 7263 O O . MET B 1 935 ? 160.185 148.904 135.643 1.00 121.01 935 MET B O 1
ATOM 7268 N N . ILE B 1 936 ? 162.429 148.907 135.722 1.00 109.84 936 ILE B N 1
ATOM 7269 C CA . ILE B 1 936 ? 162.514 148.255 137.017 1.00 109.84 936 ILE B CA 1
ATOM 7270 C C . ILE B 1 936 ? 163.248 149.121 138.030 1.00 109.84 936 ILE B C 1
ATOM 7271 O O . ILE B 1 936 ? 162.817 149.241 139.185 1.00 109.84 936 ILE B O 1
ATOM 7276 N N . LEU B 1 937 ? 164.356 149.740 137.619 1.00 111.43 937 LEU B N 1
ATOM 7277 C CA . LEU B 1 937 ? 165.063 150.664 138.499 1.00 111.43 937 LEU B CA 1
ATOM 7278 C C . LEU B 1 937 ? 164.229 151.904 138.778 1.00 111.43 937 LEU B C 1
ATOM 7279 O O . LEU B 1 937 ? 164.180 152.385 139.914 1.00 111.43 937 LEU B O 1
ATOM 7284 N N . ALA B 1 938 ? 163.550 152.427 137.758 1.00 111.25 938 ALA B N 1
ATOM 7285 C CA . ALA B 1 938 ? 162.585 153.492 138.002 1.00 111.25 938 ALA B CA 1
ATOM 7286 C C . ALA B 1 938 ? 161.368 152.966 138.741 1.00 111.25 938 ALA B C 1
ATOM 7287 O O . ALA B 1 938 ? 160.680 153.723 139.432 1.00 111.25 938 ALA B O 1
ATOM 7289 N N . LEU B 1 939 ? 161.094 151.673 138.616 1.00 107.88 939 LEU B N 1
ATOM 7290 C CA . LEU B 1 939 ? 159.992 151.093 139.360 1.00 107.88 939 LEU B CA 1
ATOM 7291 C C . LEU B 1 939 ? 160.348 150.959 140.835 1.00 107.88 939 LEU B C 1
ATOM 7292 O O . LEU B 1 939 ? 159.530 151.281 141.701 1.00 107.88 939 LEU B O 1
ATOM 7297 N N . VAL B 1 940 ? 161.580 150.545 141.150 1.00 105.83 940 VAL B N 1
ATOM 7298 C CA . VAL B 1 940 ? 161.978 150.468 142.556 1.00 105.83 940 VAL B CA 1
ATOM 7299 C C . VAL B 1 940 ? 162.383 151.812 143.129 1.00 105.83 940 VAL B C 1
ATOM 7300 O O . VAL B 1 940 ? 162.671 151.898 144.330 1.00 105.83 940 VAL B O 1
ATOM 7304 N N . ALA B 1 941 ? 162.425 152.860 142.306 1.00 109.05 941 ALA B N 1
ATOM 7305 C CA . ALA B 1 941 ? 162.778 154.179 142.810 1.00 109.05 941 ALA B CA 1
ATOM 7306 C C . ALA B 1 941 ? 161.672 154.747 143.684 1.00 109.05 941 ALA B C 1
ATOM 7307 O O . ALA B 1 941 ? 161.947 155.359 144.720 1.00 109.05 941 ALA B O 1
ATOM 7309 N N . VAL B 1 942 ? 160.412 154.528 143.302 1.00 106.44 942 VAL B N 1
ATOM 7310 C CA . VAL B 1 942 ? 159.303 155.049 144.088 1.00 106.44 942 VAL B CA 1
ATOM 7311 C C . VAL B 1 942 ? 159.108 154.293 145.386 1.00 106.44 942 VAL B C 1
ATOM 7312 O O . VAL B 1 942 ? 158.346 154.746 146.246 1.00 106.44 942 VAL B O 1
ATOM 7316 N N . ARG B 1 943 ? 159.763 153.145 145.541 1.00 102.75 943 ARG B N 1
ATOM 7317 C CA . ARG B 1 943 ? 159.830 152.520 146.849 1.00 102.75 943 ARG B CA 1
ATOM 7318 C C . ARG B 1 943 ? 160.636 153.376 147.814 1.00 102.75 943 ARG B C 1
ATOM 7319 O O . ARG B 1 943 ? 160.315 153.433 149.007 1.00 102.75 943 ARG B O 1
ATOM 7327 N N . LYS B 1 944 ? 161.658 154.076 147.319 1.00 108.06 944 LYS B N 1
ATOM 7328 C CA . LYS B 1 944 ? 162.389 154.999 148.181 1.00 108.06 944 LYS B CA 1
ATOM 7329 C C . LYS B 1 944 ? 161.580 156.249 148.480 1.00 108.06 944 LYS B C 1
ATOM 7330 O O . LYS B 1 944 ? 161.747 156.848 149.545 1.00 108.06 944 LYS B O 1
ATOM 7336 N N . GLY B 1 945 ? 160.704 156.660 147.563 1.00 109.45 945 GLY B N 1
ATOM 7337 C CA . GLY B 1 945 ? 159.810 157.765 147.854 1.00 109.45 945 GLY B CA 1
ATOM 7338 C C . GLY B 1 945 ? 158.777 157.439 148.906 1.00 109.45 945 GLY B C 1
ATOM 7339 O O . GLY B 1 945 ? 158.265 158.348 149.566 1.00 109.45 945 GLY B O 1
ATOM 7340 N N . MET B 1 946 ? 158.477 156.155 149.085 1.00 114.45 946 MET B N 1
ATOM 7341 C CA . MET B 1 946 ? 157.589 155.699 150.144 1.00 114.45 946 MET B CA 1
ATOM 7342 C C . MET B 1 946 ? 158.198 155.905 151.526 1.00 114.45 946 MET B C 1
ATOM 7343 O O . MET B 1 946 ? 157.459 156.011 152.509 1.00 114.45 946 MET B O 1
ATOM 7348 N N . ASP B 1 947 ? 159.526 156.016 151.613 1.00 113.29 947 ASP B N 1
ATOM 7349 C CA . ASP B 1 947 ? 160.198 156.185 152.897 1.00 113.29 947 ASP B CA 1
ATOM 7350 C C . ASP B 1 947 ? 159.949 157.554 153.522 1.00 113.29 947 ASP B C 1
ATOM 7351 O O . ASP B 1 947 ? 160.212 157.730 154.715 1.00 113.29 947 ASP B O 1
ATOM 7356 N N . TYR B 1 948 ? 159.451 158.522 152.752 1.00 112.78 948 TYR B N 1
ATOM 7357 C CA . TYR B 1 948 ? 159.163 159.834 153.313 1.00 112.78 948 TYR B CA 1
ATOM 7358 C C . TYR B 1 948 ? 157.835 159.858 154.058 1.00 112.78 948 TYR B C 1
ATOM 7359 O O . TYR B 1 948 ? 157.623 160.733 154.904 1.00 112.78 948 TYR B O 1
ATOM 7368 N N . LEU B 1 949 ? 156.939 158.923 153.763 1.00 109.05 949 LEU B N 1
ATOM 7369 C CA . LEU B 1 949 ? 155.705 158.739 154.522 1.00 109.05 949 LEU B CA 1
ATOM 7370 C C . LEU B 1 949 ? 155.728 157.322 155.096 1.00 109.05 949 LEU B C 1
ATOM 7371 O O . LEU B 1 949 ? 155.321 156.357 154.448 1.00 109.05 949 LEU B O 1
ATOM 7376 N N . PHE B 1 950 ? 156.236 157.208 156.318 1.00 111.07 950 PHE B N 1
ATOM 7377 C CA . PHE B 1 950 ? 156.533 155.929 156.942 1.00 111.07 950 PHE B CA 1
ATOM 7378 C C . PHE B 1 950 ? 155.717 155.782 158.215 1.00 111.07 950 PHE B C 1
ATOM 7379 O O . PHE B 1 950 ? 155.391 156.765 158.886 1.00 111.07 950 PHE B O 1
ATOM 7387 N N . SER B 1 951 ? 155.368 154.542 158.522 1.00 108.68 951 SER B N 1
ATOM 7388 C CA . SER B 1 951 ? 154.716 154.182 159.768 1.00 108.68 951 SER B CA 1
ATOM 7389 C C . SER B 1 951 ? 155.104 152.742 160.062 1.00 108.68 951 SER B C 1
ATOM 7390 O O . SER B 1 951 ? 156.086 152.230 159.518 1.00 108.68 951 SER B O 1
ATOM 7393 N N . GLN B 1 952 ? 154.350 152.088 160.932 1.00 112.22 952 GLN B N 1
ATOM 7394 C CA . GLN B 1 952 ? 154.377 150.638 160.944 1.00 112.22 952 GLN B CA 1
ATOM 7395 C C . GLN B 1 952 ? 153.759 150.121 159.646 1.00 112.22 952 GLN B C 1
ATOM 7396 O O . GLN B 1 952 ? 152.836 150.719 159.088 1.00 112.22 952 GLN B O 1
ATOM 7402 N N . HIS B 1 953 ? 154.317 149.030 159.129 1.00 108.30 953 HIS B N 1
ATOM 7403 C CA . HIS B 1 953 ? 153.876 148.504 157.845 1.00 108.30 953 HIS B CA 1
ATOM 7404 C C . HIS B 1 953 ? 153.836 146.992 157.873 1.00 108.30 953 HIS B C 1
ATOM 7405 O O . HIS B 1 953 ? 154.826 146.348 158.230 1.00 108.30 953 HIS B O 1
ATOM 7412 N N . ASP B 1 954 ? 152.687 146.438 157.495 1.00 115.21 954 ASP B N 1
ATOM 7413 C CA . ASP B 1 954 ? 152.596 145.071 157.013 1.00 115.21 954 ASP B CA 1
ATOM 7414 C C . ASP B 1 954 ? 152.646 144.999 155.494 1.00 115.21 954 ASP B C 1
ATOM 7415 O O . ASP B 1 954 ? 152.152 144.033 154.908 1.00 115.21 954 ASP B O 1
ATOM 7420 N N . LEU B 1 955 ? 153.208 146.014 154.850 1.00 99.71 955 LEU B N 1
ATOM 7421 C CA . LEU B 1 955 ? 153.433 146.026 153.406 1.00 99.71 955 LEU B CA 1
ATOM 7422 C C . LEU B 1 955 ? 154.848 145.571 153.066 1.00 99.71 955 LEU B C 1
ATOM 7423 O O . LEU B 1 955 ? 155.573 146.223 152.319 1.00 99.71 955 LEU B O 1
ATOM 7428 N N . SER B 1 956 ? 155.235 144.417 153.608 1.00 109.43 956 SER B N 1
ATOM 7429 C CA . SER B 1 956 ? 156.599 143.915 153.529 1.00 109.43 956 SER B CA 1
ATOM 7430 C C . SER B 1 956 ? 156.567 142.405 153.349 1.00 109.43 956 SER B C 1
ATOM 7431 O O . SER B 1 956 ? 155.567 141.743 153.637 1.00 109.43 956 SER B O 1
ATOM 7434 N N . PHE B 1 957 ? 157.688 141.849 152.900 1.00 115.05 957 PHE B N 1
ATOM 7435 C CA . PHE B 1 957 ? 157.725 140.465 152.459 1.00 115.05 957 PHE B CA 1
ATOM 7436 C C . PHE B 1 957 ? 157.861 139.518 153.644 1.00 115.05 957 PHE B C 1
ATOM 7437 O O . PHE B 1 957 ? 157.678 139.895 154.802 1.00 115.05 957 PHE B O 1
ATOM 7445 N N . LEU B 1 958 ? 158.076 138.240 153.320 1.00 117.40 958 LEU B N 1
ATOM 7446 C CA . LEU B 1 958 ? 158.215 137.084 154.213 1.00 117.40 958 LEU B CA 1
ATOM 7447 C C . LEU B 1 958 ? 157.066 136.910 155.208 1.00 117.40 958 LEU B C 1
ATOM 7448 O O . LEU B 1 958 ? 157.175 136.113 156.142 1.00 117.40 958 LEU B O 1
ATOM 7453 N N . ASP B 1 959 ? 155.947 137.591 154.980 1.00 117.74 959 ASP B N 1
ATOM 7454 C CA . ASP B 1 959 ? 154.879 137.738 155.962 1.00 117.74 959 ASP B CA 1
ATOM 7455 C C . ASP B 1 959 ? 153.590 137.899 155.166 1.00 117.74 959 ASP B C 1
ATOM 7456 O O . ASP B 1 959 ? 153.321 138.975 154.628 1.00 117.74 959 ASP B O 1
ATOM 7461 N N . ASP B 1 960 ? 152.813 136.827 155.072 1.00 115.23 960 ASP B N 1
ATOM 7462 C CA . ASP B 1 960 ? 151.635 136.816 154.218 1.00 115.23 960 ASP B CA 1
ATOM 7463 C C . ASP B 1 960 ? 150.352 136.535 154.980 1.00 115.23 960 ASP B C 1
ATOM 7464 O O . ASP B 1 960 ? 149.391 137.307 154.878 1.00 115.23 960 ASP B O 1
ATOM 7469 N N . VAL B 1 961 ? 150.306 135.452 155.747 1.00 115.67 961 VAL B N 1
ATOM 7470 C CA . VAL B 1 961 ? 149.205 135.182 156.659 1.00 115.67 961 VAL B CA 1
ATOM 7471 C C . VAL B 1 961 ? 149.776 135.123 158.070 1.00 115.67 961 VAL B C 1
ATOM 7472 O O . VAL B 1 961 ? 150.772 134.433 158.327 1.00 115.67 961 VAL B O 1
ATOM 7476 N N . ILE B 1 962 ? 149.182 135.904 158.972 1.00 116.55 962 ILE B N 1
ATOM 7477 C CA . ILE B 1 962 ? 149.666 136.041 160.333 1.00 116.55 962 ILE B CA 1
ATOM 7478 C C . ILE B 1 962 ? 148.467 135.837 161.253 1.00 116.55 962 ILE B C 1
ATOM 7479 O O . ILE B 1 962 ? 147.528 136.637 161.218 1.00 116.55 962 ILE B O 1
ATOM 7484 N N . PRO B 1 963 ? 148.440 134.797 162.066 1.00 119.87 963 PRO B N 1
ATOM 7485 C CA . PRO B 1 963 ? 147.272 134.568 162.922 1.00 119.87 963 PRO B CA 1
ATOM 7486 C C . PRO B 1 963 ? 147.283 135.420 164.179 1.00 119.87 963 PRO B C 1
ATOM 7487 O O . PRO B 1 963 ? 146.229 135.600 164.799 1.00 119.87 963 PRO B O 1
ATOM 7491 N N . GLU B 1 964 ? 148.476 135.879 164.591 1.00 124.45 964 GLU B N 1
ATOM 7492 C CA . GLU B 1 964 ? 148.727 136.754 165.742 1.00 124.45 964 GLU B CA 1
ATOM 7493 C C . GLU B 1 964 ? 148.347 136.150 167.093 1.00 124.45 964 GLU B C 1
ATOM 7494 O O . GLU B 1 964 ? 148.404 136.842 168.112 1.00 124.45 964 GLU B O 1
ATOM 7500 N N . LYS B 1 965 ? 147.956 134.879 167.122 1.00 120.83 965 LYS B N 1
ATOM 7501 C CA . LYS B 1 965 ? 147.504 134.227 168.346 1.00 120.83 965 LYS B CA 1
ATOM 7502 C C . LYS B 1 965 ? 148.004 132.791 168.398 1.00 120.83 965 LYS B C 1
ATOM 7503 O O . LYS B 1 965 ? 147.359 131.882 167.874 1.00 120.83 965 LYS B O 1
#

InterPro domains:
  IPR003020 Bicarbonate transporter, eukaryotic [PR01231] (318-330)
  IPR003020 Bicarbonate transporter, eukaryotic [PR01231] (459-468)
  IPR003020 Bicarbonate transporter, eukaryotic [PR01231] (484-495)
  IPR003020 Bicarbonate transporter, eukaryotic [PR01231] (574-586)
  IPR003020 Bicarbonate transporter, eukaryotic [PR01231] (595-607)
  IPR003020 Bicarbonate transporter, eukaryotic [PR01231] (729-738)
  IPR003020 Bicarbonate transporter, eukaryotic [PR01231] (793-802)
  IPR003020 Bicarbonate transporter, eukaryotic [PR01231] (807-820)
  IPR003020 Bicarbonate transporter, eukaryotic [PTHR11453] (105-1018)
  IPR003020 Bicarbonate transporter, eukaryotic [TIGR00834] (109-1036)
  IPR003024 Sodium bicarbonate cotransporter [PR01232] (138-144)
  IPR003024 Sodium bicarbonate cotransporter [PR01232] (328-336)
  IPR003024 Sodium bicarbonate cotransporter [PR01232] (369-377)
  IPR003024 Sodium bicarbonate cotransporter [PR01232] (379-387)
  IPR003024 Sodium bicarbonate cotransporter [PR01232] (389-401)
  IPR003024 Sodium bicarbonate cotransporter [PR01232] (523-530)
  IPR003024 Sodium bicarbonate cotransporter [PR01232] (570-577)
  IPR011531 Bicarbonate transporter-like, transmembrane domain [PF00955] (441-1006)
  IPR013769 Band 3 cytoplasmic domain [PF07565] (107-387)
  IPR016152 Phosphotransferase/anion transporter [G3DSA:3.40.930.10] (102-412)

Foldseek 3Di:
DCVVAVVQQPVCLVVFAVQQPDDLLVLLQVLVLLVQLLLLVVVLVLLCVPVPPLDQFRQSLVQQLVLLQVCLLGFFLSLWGWHDDDLLSVVVVVLCVVCVVPPVDRLVLLLLLLQVLLVVLVVDLVPDQDDPPPFCWLALLVLVLVQVLVVLLVVLVVVLVVVCVQADALPDDPPPPPQDFAVYDRHPGHDDQSVLLVVLQVQLLVQLVVLLVQQPPPPDDNVVSVVCNSSRNVVSLVVVLCVCVVPPDAYAFDDFGVSNVVSNVSSVLVSVVLSVVQVSLQVVLVACVQDDDRHGRDNRSSVSLSVSSNVCSVSVHRRIHTDSLVSLVSQVNQCDDVHHGGSHRVSSNVSSVVSVVRPPVVVVRGSRHPSNSSNVSNNSSVVSSVQRPLVLLVVVVVPDDPDDDADDDFCPVVPVVSVVVSVVSVVLSVVVVVCVVDPNCNSPCVSVVVSSVVVVVVVVVDDDDPSGGSCRHDPVD/DCVVAVVQQPVCLVVFAVQQPDDLLVLLQVLVLLVQLLLLVVVLVLLCVPVPPLDQFRQSLVQQLVLLQVCLLGFFLSLWGWHDDDLLSVVVVVLCVVCVVPPVDRLVLLLLLLQVLLVVLVVDLVPDQDDPPPFCWLALLVLVLVQVLVVLLVVLVVVLVVVCVQADALPDDPPPPPQDFAVYDRHPGHDDQSVLLVVLQVQLLVQLVVLLVQQPPPPDDNVVSVVCNSSRNVVSLVVVLCVCVVPPDAYAFDDFGVSNVVSNVSSVLVSVVLSVVQVSLQVVLVACVQDDDRHGRDNRSSVSLSVSSNVCSVSVHRRIHTDSLVSLVSQVNQCDDVHHGGSHRVSSNVSSVVSVVRPPVVVVRGSRHPSNSSNVSNNSSVVSSVQRPLVLLVVVVVPDDPDDDADDDFCPVVPVVSVVVSVVSVVLSVVVVVCVVDPNCNSPCVSVVVSSVVVVVVVVVDDDDPSGGSCRHDPVD

Secondary structure (DSSP, 8-state):
-THHHHHHHGGGHHHHHTT--SSHHHHHHHHHHHHHHHHHHHHHTTGGGTS-SSSSS-HHHHHHHHHHHTTTTSSSSTTS-B---HHHHHHHHHHHHHTTT--S-SHHHHHHHHHHHHHHHHHHHHH----HHHH-SSSSSHHHHHHHHHHHHHHHHHHHHHHHHHS------SS-TT------SS--S--SSHHHHHHHHHHHHHHHHHHHHGGG--SS-HHHHHHHTTSHHHHHHHHHHHHHHHS-----B-----HHHHTHHHHHHHHHHHHHHHHHHHHHHH-TTS-S-----SSHHHHHHHHHHHHHHHTT----PBPSSHHHHHHHHS----------SSHHHHHHHHHHSS-SSTHHHHTSBHHHHHHHHHHHHHHHTSS-HHHHHHTTSSS-SSS--S--SSSSS-HHHHHHHHHHHHHHHHHHHHHHHSS-SSSTTHHHHHHHHHHHHGGGS----S-SSS-S-----/-THHHHHHHGGGHHHHHTT--SSHHHHHHHHHHHHHHHHHHHHHTTGGGTS-SSSSS-HHHHHHHHHHHTTTTSSSSTTS-B---HHHHHHHHHHHHHTTT--S-SHHHHHHHHHHHHHHHHHHHHH----HHHH-SSSSSHHHHHHHHHHHHHHHHHHHHHHHHHS------SS-TT------SS--S--SSHHHHHHHHHHHHHHHHHHHHGGG--SS-HHHHHHHTTSHHHHHHHHHHHHHHHS-----B-----HHHHTHHHHHHHHHHHHHHHHHHHHHHH-TTS-S-----SSHHHHHHHHHHHHHHHTT----PBPSSHHHHHHHHS----------SSHHHHHHHHHHSS-SSTHHHHTSBHHHHHHHHHHHHHHHTSS-HHHHHHTTSSS-SSS--S--SSSSS-HHHHHHHHHHHHHHHHHHHHHHHSS-SSSTTHHHHHHHHHHHHGGGS----S-SSS-S-----